Protein AF-0000000082501811 (afdb_homodimer)

Solvent-accessible surface area (backbone atoms only — not comparable to full-atom values): 76068 Å² total; per-residue (Å²): 115,73,69,64,49,51,54,53,51,49,49,53,43,35,62,58,34,29,59,54,26,43,52,26,18,51,34,28,35,54,54,26,49,28,40,43,50,21,51,50,48,14,63,74,69,68,37,65,58,38,67,35,78,68,45,35,77,39,36,39,52,52,48,35,48,55,48,38,42,44,68,53,54,47,60,80,51,50,58,76,30,68,41,36,41,50,32,40,44,43,48,42,42,30,50,35,32,50,54,54,49,30,55,34,24,58,38,71,50,54,73,67,55,46,54,36,38,51,51,27,47,49,52,51,53,51,50,41,45,53,38,42,51,51,47,52,65,60,36,52,80,68,47,70,71,68,72,63,52,66,57,42,51,52,35,44,49,47,42,54,50,45,50,52,40,48,54,57,53,60,66,28,44,66,53,52,50,52,53,43,51,53,52,49,53,53,49,50,50,50,52,50,53,52,55,68,67,48,86,70,64,72,75,76,38,50,59,53,45,47,49,51,49,48,51,47,43,40,45,29,29,56,46,48,20,43,38,53,48,42,41,58,29,48,53,44,30,38,39,22,51,51,45,50,52,49,49,50,51,49,52,50,51,51,51,51,47,55,70,70,40,90,61,80,71,58,49,59,32,56,28,44,77,21,48,56,50,31,36,52,27,30,51,51,25,36,56,45,37,44,52,42,30,53,34,25,32,51,51,23,38,52,59,51,52,57,46,43,59,92,61,48,73,69,66,66,70,55,77,52,62,64,77,42,42,64,55,51,49,57,42,50,40,70,71,92,66,92,62,88,49,65,68,60,44,47,50,53,49,48,50,46,34,50,53,41,50,53,52,47,51,50,51,51,50,52,51,52,53,17,44,50,50,48,50,52,48,38,55,50,49,51,48,48,51,49,48,49,48,50,49,46,48,55,51,42,60,71,65,48,75,76,84,71,76,72,59,83,67,70,67,66,79,60,48,58,61,48,61,58,46,58,72,41,54,50,69,61,82,87,56,57,73,73,47,67,65,58,53,49,52,52,54,50,48,51,51,48,40,22,49,53,14,48,72,60,50,58,64,52,33,53,59,42,51,68,47,46,65,82,53,57,50,56,63,60,50,62,44,86,82,57,76,71,94,53,96,64,76,54,83,82,55,69,58,41,52,49,45,43,53,51,52,53,55,51,28,39,24,86,55,60,66,66,58,46,50,47,52,51,53,15,46,55,58,42,46,58,54,49,54,51,49,51,56,68,69,42,77,84,51,77,57,48,52,58,51,48,26,30,41,38,48,38,46,34,34,75,70,70,40,19,58,95,88,38,55,27,60,62,56,18,66,69,75,52,54,53,68,56,46,40,49,49,52,23,49,52,18,46,48,51,40,49,53,45,61,72,63,56,78,55,72,63,62,68,41,50,70,58,49,54,47,67,41,52,52,21,50,53,38,23,52,39,34,50,30,51,49,56,52,48,69,71,43,84,80,69,47,54,56,53,48,44,53,52,49,51,29,35,47,17,22,51,50,50,54,57,55,64,45,47,64,57,49,39,51,46,34,54,67,72,51,56,67,77,48,24,43,59,31,31,51,48,29,37,30,50,46,21,39,38,49,66,55,52,52,57,47,54,72,62,55,81,79,87,77,61,68,83,52,42,79,42,68,67,40,43,47,53,53,54,56,69,69,102,117,72,69,64,49,52,54,54,50,49,51,54,45,35,63,59,34,29,60,53,24,43,51,26,18,50,35,28,34,52,53,25,49,28,41,42,49,21,49,50,48,13,62,74,68,69,36,65,58,37,67,38,77,67,46,36,76,40,36,39,50,51,46,35,48,56,48,39,42,44,66,51,52,47,61,80,53,50,57,77,29,67,43,37,42,49,34,39,42,43,48,42,43,30,52,36,33,50,55,55,49,28,55,34,24,58,37,71,50,53,72,68,55,46,55,37,38,50,52,28,48,48,52,51,53,52,50,40,45,55,38,43,51,52,46,52,64,59,37,50,78,68,46,68,73,70,73,61,52,65,58,41,51,53,35,45,50,46,42,53,52,45,50,51,40,50,52,58,52,60,66,27,46,65,53,52,50,52,52,44,50,52,51,51,53,53,49,50,50,49,52,51,52,53,54,69,67,47,85,71,65,72,76,78,39,49,60,54,45,46,50,51,48,47,50,48,43,40,45,30,28,55,46,48,21,43,36,52,47,41,41,59,29,48,54,44,31,39,40,22,50,52,45,49,52,48,48,50,51,49,54,49,51,51,50,51,46,55,70,70,42,89,62,79,73,59,48,57,31,56,29,44,76,22,46,56,50,31,37,51,25,30,51,52,27,36,56,47,37,45,52,42,31,53,34,26,31,51,50,22,37,53,58,51,52,57,47,44,58,91,61,50,72,69,64,66,70,56,77,53,61,65,77,43,42,65,56,51,49,57,42,50,40,70,72,91,65,91,62,88,48,64,69,59,44,48,51,52,48,48,50,46,33,50,54,40,50,51,51,47,51,52,51,52,50,52,51,52,53,18,42,50,50,47,50,52,48,39,54,50,50,51,50,49,50,48,49,47,47,49,49,46,46,56,50,42,59,71,63,50,76,76,85,70,78,68,59,82,65,70,67,67,79,61,48,60,62,48,62,58,47,58,73,40,53,52,67,60,82,87,56,57,73,74,46,67,64,58,52,48,52,52,54,51,48,51,52,49,40,23,49,54,16,47,72,60,50,57,63,52,33,52,59,42,51,69,48,47,64,83,52,59,51,55,64,60,50,61,44,87,79,57,76,70,94,52,95,64,75,52,81,82,54,70,59,40,53,50,46,44,54,50,52,53,55,50,26,40,24,88,56,61,65,66,58,46,51,48,51,51,51,14,48,56,59,43,45,58,55,48,53,51,48,52,56,68,70,43,76,83,50,79,57,50,54,58,52,47,26,30,41,38,46,38,47,35,35,75,71,69,40,19,58,94,86,36,54,28,59,62,58,18,66,68,77,54,54,54,68,55,48,39,47,49,51,24,51,51,16,46,48,52,40,48,53,44,61,73,62,55,78,54,71,63,59,66,40,49,70,58,49,54,47,67,42,52,52,19,49,53,37,22,50,39,35,50,30,51,50,56,52,49,69,70,44,85,80,70,46,53,56,54,48,43,52,50,50,49,28,34,47,19,23,51,49,50,54,57,55,64,45,46,64,56,48,39,52,46,35,55,67,73,50,56,67,77,49,26,43,60,31,32,51,48,28,38,30,48,47,21,38,37,48,66,56,53,52,56,48,55,72,61,54,80,78,89,76,59,67,83,52,44,78,42,68,68,41,42,48,54,51,53,57,68,68,101

Foldseek 3Di:
DVVVVVVVVVLVVLVCLLVLLLVLLVLLLVLLVLLLVQCVVCVVLVPQLRANPRLEQDPVNLVSLLSNLCLLLDLPWDQQDLLSLLLNLLNLLLLLLSLLNNLLNLLQDDLVRLVVSLVSSVVSLVSSLVSNVVNCVVCVVVNVPCQCVVSNVLSNVSSVLSSVLSVLSNLLNVVLQVVLVVVLQVVVVVVVVVVVPDPQPDFVSLLVVLLLLLLLLQLSLVLSRSSVVSLLALSSLLSLVSSLVSVVSSVVSVVVCVVPPVDSQDGRTSSRRSSVSSSVSSVSSSVSSNSSSVSSNVVNLVQVLLQPDPPDPVLLLDDACSSCVSLVCQLPDADPDDDPDPVVRVVVSVVSNVVSVVVSVVSSVSSNVSSVVSVVSNVVVVVVVVVVVVVVVVVCVVVVDDDPCPPDPPDPVVVVSLVVSQVSNDDDPSRDRGDSVVSVVSSVSLVVLLQVLLVVADPLLLVLLLLADLLVCLLLQFDPPDDALDPDDDADALLLSLLLLLLLLLLAAPDDPVLNVSSLSNVVVLSVVRLLLVVLLPPVCLCVQVSVLSVVQNCCCNPVVAGPNHHSNVNRPPPDHSLVSLVVLLVVLSVVLVVCVVVVPDPLVNDVSNDHSNNSSSSSSNRRSVSVSVVCVVPVDAHSVNVSSSSSNNSSSSSLLSCLCLSVSLVCLSNPDRSSCNNVSSSVSSSSSSRCVVVSSSSSVSPDDDPDSVQRSRSVSVNVVVVVVD/DVVVVVVVVVLVVLVCLLVLLLVLLVLLLVLLVLLLVQCVVCVVLVPQLRANDRLEQDPVNLVSLLSNLCLLLDLPWDQLDLLSLLLNLLNLLLLLLSLLNNLLNLLQDDLVRLVVSLVSLVVSLVSSLVSNVVNCVVCVVVNVPCQCVVSNVLSNVSSVLSSVLSVLSNLLNVVLQVVLVVVLQVVVVVVVVVVVPDPQPDFVSLLVVLLLLLLLLQLSLVLSRSSVVSLLALSSLVSLVSSLVSVVSSVVSVVVCVVPPVDSQDGRTSSRRSSVSSSVSSVSSSVSSNSSSVSSNVVNLVQVLLQDDPPPPVLLLDDACSSCVSLVCQLPDADPDDDPDPVVRVVVSVVSNVVSVVVSVVSSVSSNVSSVVSVVSNVVVVVVVVVVVVVVVVVCVVVVDDDPCVPDPVDPVVVVSLVVSQVSNDDDPSRGRGDSVVSVVSSVSLVVLLQVLLVVADPLLLVLLLLADLLVCLLLQFDPPDDALAPDDDADALLLSLLLLLLLLLLAAPDDPVLNVSLLSNVVVLSVVSLLLVVLLPPVCLCVQVSVLSVVQNCCCNPVVDGPNHHSNVNRPPPDHSLVSLVVLLVVLSVVLVVCVVVVPDPVVNPVSPDHSSNSSSSSNNRRSVSVSVVCVVPVDAHSNNVSSSSSNNSSSSSLLSCQCLSVSLVCLSPPDRSSCNNVSSSVSSSSSSRCVVVSSSSSVSPDDDPDSVQRSRSVSVNVVVVVVD

Radius of gyration: 36.87 Å; Cα contacts (8 Å, |Δi|>4): 1744; chains: 2; bounding box: 106×105×95 Å

Structure (mmCIF, N/CA/C/O backbone):
data_AF-0000000082501811-model_v1
#
loop_
_entity.id
_entity.type
_entity.pdbx_description
1 polymer 'Uncharacterized protein LOC111366985'
#
loop_
_atom_site.group_PDB
_atom_site.id
_atom_site.type_symbol
_atom_site.label_atom_id
_atom_site.label_alt_id
_atom_site.label_comp_id
_atom_site.label_asym_id
_atom_site.label_entity_id
_atom_site.label_seq_id
_atom_site.pdbx_PDB_ins_code
_atom_site.Cartn_x
_atom_site.Cartn_y
_atom_site.Cartn_z
_atom_site.occupancy
_atom_site.B_iso_or_equiv
_atom_site.auth_seq_id
_atom_site.auth_comp_id
_atom_site.auth_asym_id
_atom_site.auth_atom_id
_atom_site.pdbx_PDB_model_num
ATOM 1 N N . MET A 1 1 ? -59.469 -16.125 -3.475 1 28.67 1 MET A N 1
ATOM 2 C CA . MET A 1 1 ? -58.656 -16.062 -4.676 1 28.67 1 MET A CA 1
ATOM 3 C C . MET A 1 1 ? -57.375 -15.266 -4.414 1 28.67 1 MET A C 1
ATOM 5 O O . MET A 1 1 ? -56.375 -15.461 -5.094 1 28.67 1 MET A O 1
ATOM 9 N N . GLY A 1 2 ? -57.438 -14.227 -3.619 1 39.91 2 GLY A N 1
ATOM 10 C CA . GLY A 1 2 ? -56.344 -13.344 -3.238 1 39.91 2 GLY A CA 1
ATOM 11 C C . GLY A 1 2 ? -55.219 -14.062 -2.518 1 39.91 2 GLY A C 1
ATOM 12 O O . GLY A 1 2 ? -54.062 -13.766 -2.742 1 39.91 2 GLY A O 1
ATOM 13 N N . HIS A 1 3 ? -55.594 -14.844 -1.577 1 46.06 3 HIS A N 1
ATOM 14 C CA . HIS A 1 3 ? -54.688 -15.539 -0.695 1 46.06 3 HIS A CA 1
ATOM 15 C C . HIS A 1 3 ? -53.906 -16.609 -1.45 1 46.06 3 HIS A C 1
ATOM 17 O O . HIS A 1 3 ? -52.75 -16.906 -1.12 1 46.06 3 HIS A O 1
ATOM 23 N N . ASP A 1 4 ? -54.531 -17.391 -2.328 1 49.5 4 ASP A N 1
ATOM 24 C CA . ASP A 1 4 ? -53.906 -18.438 -3.123 1 49.5 4 ASP A CA 1
ATOM 25 C C . ASP A 1 4 ? -52.844 -17.859 -4.059 1 49.5 4 ASP A C 1
ATOM 27 O O . ASP A 1 4 ? -51.812 -18.5 -4.312 1 49.5 4 ASP A O 1
ATOM 31 N N . ASN A 1 5 ? -53 -16.641 -4.508 1 54.78 5 ASN A N 1
ATOM 32 C CA . ASN A 1 5 ? -52.094 -15.969 -5.422 1 54.78 5 ASN A CA 1
ATOM 33 C C . ASN A 1 5 ? -50.812 -15.555 -4.727 1 54.78 5 ASN A C 1
ATOM 35 O O . ASN A 1 5 ? -49.75 -15.555 -5.336 1 54.78 5 ASN A O 1
ATOM 39 N N . ASP A 1 6 ? -50.938 -15.32 -3.436 1 62.94 6 ASP A N 1
ATOM 40 C CA . ASP A 1 6 ? -49.75 -14.93 -2.684 1 62.94 6 ASP A CA 1
ATOM 41 C C . ASP A 1 6 ? -48.781 -16.094 -2.547 1 62.94 6 ASP A C 1
ATOM 43 O O . ASP A 1 6 ? -47.562 -15.922 -2.627 1 62.94 6 ASP A O 1
ATOM 47 N N . GLY A 1 7 ? -49.375 -17.312 -2.432 1 64 7 GLY A N 1
ATOM 48 C CA . GLY A 1 7 ? -48.531 -18.5 -2.332 1 64 7 GLY A CA 1
ATOM 49 C C . GLY A 1 7 ? -47.781 -18.797 -3.613 1 64 7 GLY A C 1
ATOM 50 O O . GLY A 1 7 ? -46.625 -19.219 -3.572 1 64 7 GLY A O 1
ATOM 51 N N . VAL A 1 8 ? -48.469 -18.562 -4.738 1 72.81 8 VAL A N 1
ATOM 52 C CA . VAL A 1 8 ? -47.844 -18.812 -6.035 1 72.81 8 VAL A CA 1
ATOM 53 C C . VAL A 1 8 ? -46.75 -17.797 -6.281 1 72.81 8 VAL A C 1
ATOM 55 O O . VAL A 1 8 ? -45.656 -18.156 -6.793 1 72.81 8 VAL A O 1
ATOM 58 N N . VAL A 1 9 ? -47 -16.594 -5.805 1 74.81 9 VAL A N 1
ATOM 59 C CA . VAL A 1 9 ? -46 -15.531 -5.969 1 74.81 9 VAL A CA 1
ATOM 60 C C . VAL A 1 9 ? -44.75 -15.852 -5.125 1 74.81 9 VAL A C 1
ATOM 62 O O . VAL A 1 9 ? -43.625 -15.695 -5.59 1 74.81 9 VAL A O 1
ATOM 65 N N . GLU A 1 10 ? -44.969 -16.359 -4.023 1 75.88 10 GLU A N 1
ATOM 66 C CA . GLU A 1 10 ? -43.875 -16.672 -3.129 1 75.88 10 GLU A CA 1
ATOM 67 C C . GLU A 1 10 ? -43.031 -17.828 -3.67 1 75.88 10 GLU A C 1
ATOM 69 O O . GLU A 1 10 ? -41.812 -17.812 -3.562 1 75.88 10 GLU A O 1
ATOM 74 N N . ARG A 1 11 ? -43.75 -18.719 -4.262 1 77.44 11 ARG A N 1
ATOM 75 C CA . ARG A 1 11 ? -43 -19.859 -4.824 1 77.44 11 ARG A CA 1
ATOM 76 C C . ARG A 1 11 ? -42.188 -19.438 -6.035 1 77.44 11 ARG A C 1
ATOM 78 O O . ARG A 1 11 ? -41.062 -19.922 -6.234 1 77.44 11 ARG A O 1
ATOM 85 N N . GLN A 1 12 ? -42.656 -18.625 -6.742 1 79.38 12 GLN A N 1
ATOM 86 C CA . GLN A 1 12 ? -41.938 -18.141 -7.914 1 79.38 12 GLN A CA 1
ATOM 87 C C . GLN A 1 12 ? -40.75 -17.266 -7.512 1 79.38 12 GLN A C 1
ATOM 89 O O . GLN A 1 12 ? -39.719 -17.297 -8.164 1 79.38 12 GLN A O 1
ATOM 94 N N . LEU A 1 13 ? -40.938 -16.547 -6.414 1 79.12 13 LEU A N 1
ATOM 95 C CA . LEU A 1 13 ? -39.875 -15.688 -5.93 1 79.12 13 LEU A CA 1
ATOM 96 C C . LEU A 1 13 ? -38.75 -16.516 -5.305 1 79.12 13 LEU A C 1
ATOM 98 O O . LEU A 1 13 ? -37.594 -16.109 -5.328 1 79.12 13 LEU A O 1
ATOM 102 N N . GLU A 1 14 ? -39.094 -17.734 -4.879 1 83.69 14 GLU A N 1
ATOM 103 C CA . GLU A 1 14 ? -38.125 -18.562 -4.191 1 83.69 14 GLU A CA 1
ATOM 104 C C . GLU A 1 14 ? -37.469 -19.562 -5.152 1 83.69 14 GLU A C 1
ATOM 106 O O . GLU A 1 14 ? -36.469 -20.188 -4.82 1 83.69 14 GLU A O 1
ATOM 111 N N . ALA A 1 15 ? -37.875 -19.641 -6.352 1 85.31 15 ALA A N 1
ATOM 112 C CA . ALA A 1 15 ? -37.438 -20.656 -7.305 1 85.31 15 ALA A CA 1
ATOM 113 C C . ALA A 1 15 ? -35.938 -20.5 -7.625 1 85.31 15 ALA A C 1
ATOM 115 O O . ALA A 1 15 ? -35.219 -21.484 -7.742 1 85.31 15 ALA A O 1
ATOM 116 N N . PRO A 1 16 ? -35.406 -19.297 -7.664 1 88.38 16 PRO A N 1
ATOM 117 C CA . PRO A 1 16 ? -34 -19.156 -8.023 1 88.38 16 PRO A CA 1
ATOM 118 C C . PRO A 1 16 ? -33.062 -19.281 -6.812 1 88.38 16 PRO A C 1
ATOM 120 O O . PRO A 1 16 ? -31.844 -19.281 -6.965 1 88.38 16 PRO A O 1
ATOM 123 N N . MET A 1 17 ? -33.562 -19.406 -5.707 1 90 17 MET A N 1
ATOM 124 C CA . MET A 1 17 ? -32.781 -19.328 -4.469 1 90 17 MET A CA 1
ATOM 125 C C . MET A 1 17 ? -31.781 -20.469 -4.375 1 90 17 MET A C 1
ATOM 127 O O . MET A 1 17 ? -30.672 -20.297 -3.893 1 90 17 MET A O 1
ATOM 131 N N . PRO A 1 18 ? -32.125 -21.656 -4.887 1 91.31 18 PRO A N 1
ATOM 132 C CA . PRO A 1 18 ? -31.109 -22.719 -4.852 1 91.31 18 PRO A CA 1
ATOM 133 C C . PRO A 1 18 ? -29.891 -22.391 -5.711 1 91.31 18 PRO A C 1
ATOM 135 O O . PRO A 1 18 ? -28.766 -22.797 -5.375 1 91.31 18 PRO A O 1
ATOM 138 N N . TRP A 1 19 ? -30.078 -21.656 -6.793 1 91.31 19 TRP A N 1
ATOM 139 C CA . TRP A 1 19 ? -28.938 -21.281 -7.625 1 91.31 19 TRP A CA 1
ATOM 140 C C . TRP A 1 19 ? -28.109 -20.203 -6.938 1 91.31 19 TRP A C 1
ATOM 142 O O . TRP A 1 19 ? -26.875 -20.141 -7.113 1 91.31 19 TRP A O 1
ATOM 152 N N . ILE A 1 20 ? -28.734 -19.344 -6.191 1 91.88 20 ILE A N 1
ATOM 153 C CA . ILE A 1 20 ? -28 -18.391 -5.379 1 91.88 20 ILE A CA 1
ATOM 154 C C . ILE A 1 20 ? -27.219 -19.109 -4.293 1 91.88 20 ILE A C 1
ATOM 156 O O . ILE A 1 20 ? -26.094 -18.719 -3.953 1 91.88 20 ILE A O 1
ATOM 160 N N . GLY A 1 21 ? -27.828 -20.188 -3.852 1 93.5 21 GLY A N 1
ATOM 161 C CA . GLY A 1 21 ? -27.094 -21.016 -2.9 1 93.5 21 GLY A CA 1
ATOM 162 C C . GLY A 1 21 ? -25.828 -21.625 -3.479 1 93.5 21 GLY A C 1
ATOM 163 O O . GLY A 1 21 ? -24.812 -21.734 -2.791 1 93.5 21 GLY A O 1
ATOM 164 N N . MET A 1 22 ? -25.922 -21.938 -4.742 1 95.44 22 MET A N 1
ATOM 165 C CA . MET A 1 22 ? -24.719 -22.484 -5.391 1 95.44 22 MET A CA 1
ATOM 166 C C . MET A 1 22 ? -23.656 -21.406 -5.539 1 95.44 22 MET A C 1
ATOM 168 O O . MET A 1 22 ? -22.453 -21.703 -5.461 1 95.44 22 MET A O 1
ATOM 172 N N . TYR A 1 23 ? -24.078 -20.25 -5.777 1 95.31 23 TYR A N 1
ATOM 173 C CA . TYR A 1 23 ? -23.156 -19.125 -5.812 1 95.31 23 TYR A CA 1
ATOM 174 C C . TYR A 1 23 ? -22.469 -18.938 -4.461 1 95.31 23 TYR A C 1
ATOM 176 O O . TYR A 1 23 ? -21.266 -18.703 -4.398 1 95.31 23 TYR A O 1
ATOM 184 N N . VAL A 1 24 ? -23.203 -19.078 -3.418 1 95.62 24 VAL A N 1
ATOM 185 C CA . VAL A 1 24 ? -22.672 -18.984 -2.062 1 95.62 24 VAL A CA 1
ATOM 186 C C . VAL A 1 24 ? -21.688 -20.125 -1.815 1 95.62 24 VAL A C 1
ATOM 188 O O . VAL A 1 24 ? -20.609 -19.922 -1.259 1 95.62 24 VAL A O 1
ATOM 191 N N . ALA A 1 25 ? -22.031 -21.312 -2.295 1 97.5 25 ALA A N 1
ATOM 192 C CA . ALA A 1 25 ? -21.156 -22.469 -2.143 1 97.5 25 ALA A CA 1
ATOM 193 C C . ALA A 1 25 ? -19.859 -22.281 -2.902 1 97.5 25 ALA A C 1
ATOM 195 O O . ALA A 1 25 ? -18.781 -22.641 -2.402 1 97.5 25 ALA A O 1
ATOM 196 N N . ALA A 1 26 ? -19.969 -21.719 -4.086 1 97.44 26 ALA A N 1
ATOM 197 C CA . ALA A 1 26 ? -18.781 -21.484 -4.895 1 97.44 26 ALA A CA 1
ATOM 198 C C . ALA A 1 26 ? -17.859 -20.469 -4.219 1 97.44 26 ALA A C 1
ATOM 200 O O . ALA A 1 26 ? -16.641 -20.656 -4.195 1 97.44 26 ALA A O 1
ATOM 201 N N . ALA A 1 27 ? -18.406 -19.406 -3.693 1 97.31 27 ALA A N 1
ATOM 202 C CA . ALA A 1 27 ? -17.609 -18.422 -2.979 1 97.31 27 ALA A CA 1
ATOM 203 C C . ALA A 1 27 ? -16.922 -19.031 -1.758 1 97.31 27 ALA A C 1
ATOM 205 O O . ALA A 1 27 ? -15.758 -18.766 -1.485 1 97.31 27 ALA A O 1
ATOM 206 N N . SER A 1 28 ? -17.641 -19.875 -1.062 1 97.94 28 SER A N 1
ATOM 207 C CA . SER A 1 28 ? -17.094 -20.562 0.1 1 97.94 28 SER A CA 1
ATOM 208 C C . SER A 1 28 ? -15.977 -21.531 -0.304 1 97.94 28 SER A C 1
ATOM 210 O O . SER A 1 28 ? -14.969 -21.656 0.399 1 97.94 28 SER A O 1
ATOM 212 N N . LEU A 1 29 ? -16.188 -22.141 -1.45 1 97.94 29 LEU A N 1
ATOM 213 C CA . LEU A 1 29 ? -15.18 -23.078 -1.935 1 97.94 29 LEU A CA 1
ATOM 214 C C . LEU A 1 29 ? -13.883 -22.359 -2.287 1 97.94 29 LEU A C 1
ATOM 216 O O . LEU A 1 29 ? -12.789 -22.859 -2.012 1 97.94 29 LEU A O 1
ATOM 220 N N . VAL A 1 30 ? -13.961 -21.188 -2.848 1 97.5 30 VAL A N 1
ATOM 221 C CA . VAL A 1 30 ? -12.781 -20.406 -3.199 1 97.5 30 VAL A CA 1
ATOM 222 C C . VAL A 1 30 ? -12.016 -20.016 -1.934 1 97.5 30 VAL A C 1
ATOM 224 O O . VAL A 1 30 ? -10.789 -20.094 -1.893 1 97.5 30 VAL A O 1
ATOM 227 N N . CYS A 1 31 ? -12.734 -19.656 -0.905 1 97 31 CYS A N 1
ATOM 228 C CA . CYS A 1 31 ? -12.094 -19.344 0.366 1 97 31 CYS A CA 1
ATOM 229 C C . CYS A 1 31 ? -11.422 -20.562 0.957 1 97 31 CYS A C 1
ATOM 231 O O . CYS A 1 31 ? -10.281 -20.5 1.421 1 97 31 CYS A O 1
ATOM 233 N N . SER A 1 32 ? -12.102 -21.719 0.863 1 97.5 32 SER A N 1
ATOM 234 C CA . SER A 1 32 ? -11.555 -22.953 1.396 1 97.5 32 SER A CA 1
ATOM 235 C C . SER A 1 32 ? -10.328 -23.406 0.613 1 97.5 32 SER A C 1
ATOM 237 O O . SER A 1 32 ? -9.359 -23.891 1.195 1 97.5 32 SER A O 1
ATOM 239 N N . LEU A 1 33 ? -10.398 -23.172 -0.648 1 96.81 33 LEU A N 1
ATOM 240 C CA . LEU A 1 33 ? -9.242 -23.516 -1.471 1 96.81 33 LEU A CA 1
ATOM 241 C C . LEU A 1 33 ? -8.055 -22.609 -1.146 1 96.81 33 LEU A C 1
ATOM 243 O O . LEU A 1 33 ? -6.91 -23.062 -1.153 1 96.81 33 LEU A O 1
ATOM 247 N N . ALA A 1 34 ? -8.305 -21.391 -0.887 1 96.25 34 ALA A N 1
ATOM 248 C CA . ALA A 1 34 ? -7.23 -20.484 -0.493 1 96.25 34 ALA A CA 1
ATOM 249 C C . ALA A 1 34 ? -6.617 -20.891 0.839 1 96.25 34 ALA A C 1
ATOM 251 O O . ALA A 1 34 ? -5.398 -20.828 1.015 1 96.25 34 ALA A O 1
ATOM 252 N N . MET A 1 35 ? -7.418 -21.359 1.761 1 95.44 35 MET A N 1
ATOM 253 C CA . MET A 1 35 ? -6.914 -21.859 3.037 1 95.44 35 MET A CA 1
ATOM 254 C C . MET A 1 35 ? -6.098 -23.125 2.84 1 95.44 35 MET A C 1
ATOM 256 O O . MET A 1 35 ? -5.074 -23.328 3.498 1 95.44 35 MET A O 1
ATOM 260 N N . ALA A 1 36 ? -6.594 -23.938 1.908 1 95.69 36 ALA A N 1
ATOM 261 C CA . ALA A 1 36 ? -5.863 -25.172 1.598 1 95.69 36 ALA A CA 1
ATOM 262 C C . ALA A 1 36 ? -4.496 -24.859 0.998 1 95.69 36 ALA A C 1
ATOM 264 O O . ALA A 1 36 ? -3.508 -25.516 1.316 1 95.69 36 ALA A O 1
ATOM 265 N N . ALA A 1 37 ? -4.473 -23.859 0.208 1 95.44 37 ALA A N 1
ATOM 266 C CA . ALA A 1 37 ? -3.209 -23.453 -0.402 1 95.44 37 ALA A CA 1
ATOM 267 C C . ALA A 1 37 ? -2.217 -22.984 0.657 1 95.44 37 ALA A C 1
ATOM 269 O O . ALA A 1 37 ? -1.021 -23.266 0.565 1 95.44 37 ALA A O 1
ATOM 270 N N . ASP A 1 38 ? -2.658 -22.344 1.636 1 93.69 38 ASP A N 1
ATOM 271 C CA . ASP A 1 38 ? -1.787 -21.906 2.719 1 93.69 38 ASP A CA 1
ATOM 272 C C . ASP A 1 38 ? -1.264 -23.094 3.525 1 93.69 38 ASP A C 1
ATOM 274 O O . ASP A 1 38 ? -0.087 -23.125 3.893 1 93.69 38 ASP A O 1
ATOM 278 N N . VAL A 1 39 ? -2.123 -24.031 3.752 1 93.31 39 VAL A N 1
ATOM 279 C CA . VAL A 1 39 ? -1.725 -25.219 4.492 1 93.31 39 VAL A CA 1
ATOM 280 C C . VAL A 1 39 ? -0.692 -26 3.689 1 93.31 39 VAL A C 1
ATOM 282 O O . VAL A 1 39 ? 0.339 -26.422 4.227 1 93.31 39 VAL A O 1
ATOM 285 N N . PHE A 1 40 ? -0.947 -26.094 2.455 1 92.56 40 PHE A N 1
ATOM 286 C CA . PHE A 1 40 ? -0.016 -26.812 1.594 1 92.56 40 PHE A CA 1
ATOM 287 C C . PHE A 1 40 ? 1.324 -26.094 1.521 1 92.56 40 PHE A C 1
ATOM 289 O O . PHE A 1 40 ? 2.381 -26.734 1.579 1 92.56 40 PHE A O 1
ATOM 296 N N . HIS A 1 41 ? 1.221 -24.875 1.426 1 89.81 41 HIS A N 1
ATOM 297 C CA . HIS A 1 41 ? 2.443 -24.078 1.397 1 89.81 41 HIS A CA 1
ATOM 298 C C . HIS A 1 41 ? 3.203 -24.188 2.715 1 89.81 41 HIS A C 1
ATOM 300 O O . HIS A 1 41 ? 4.438 -24.25 2.723 1 89.81 41 HIS A O 1
ATOM 306 N N . GLY A 1 42 ? 2.486 -24.203 3.775 1 87.06 42 GLY A N 1
ATOM 307 C CA . GLY A 1 42 ? 3.119 -24.375 5.074 1 87.06 42 GLY A CA 1
ATOM 308 C C . GLY A 1 42 ? 3.846 -25.688 5.23 1 87.06 42 GLY A C 1
ATOM 309 O O . GLY A 1 42 ? 4.984 -25.734 5.703 1 87.06 42 GLY A O 1
ATOM 310 N N . PHE A 1 43 ? 3.256 -26.719 4.695 1 89.12 43 PHE A N 1
ATOM 311 C CA . PHE A 1 43 ? 3.871 -28.031 4.789 1 89.12 43 PHE A CA 1
ATOM 312 C C . PHE A 1 43 ? 5.047 -28.156 3.826 1 89.12 43 PHE A C 1
ATOM 314 O O . PHE A 1 43 ? 6.078 -28.75 4.164 1 89.12 43 PHE A O 1
ATOM 321 N N . ARG A 1 44 ? 4.945 -27.516 2.705 1 84 44 ARG A N 1
ATOM 322 C CA . ARG A 1 44 ? 6.008 -27.578 1.708 1 84 44 ARG A CA 1
ATOM 323 C C . ARG A 1 44 ? 7.234 -26.797 2.166 1 84 44 ARG A C 1
ATOM 325 O O . ARG A 1 44 ? 8.367 -27.219 1.951 1 84 44 ARG A O 1
ATOM 332 N N . THR A 1 45 ? 7.012 -25.703 2.834 1 79.62 45 THR A N 1
ATOM 333 C CA . THR A 1 45 ? 8.117 -24.859 3.279 1 79.62 45 THR A CA 1
ATOM 334 C C . THR A 1 45 ? 8.5 -25.203 4.719 1 79.62 45 THR A C 1
ATOM 336 O O . THR A 1 45 ? 9.422 -24.594 5.273 1 79.62 45 THR A O 1
ATOM 339 N N . LYS A 1 46 ? 7.828 -26.141 5.359 1 80 46 LYS A N 1
ATOM 340 C CA . LYS A 1 46 ? 8.07 -26.594 6.727 1 80 46 LYS A CA 1
ATOM 341 C C . LYS A 1 46 ? 7.902 -25.453 7.723 1 80 46 LYS A C 1
ATOM 343 O O . LYS A 1 46 ? 8.711 -25.297 8.648 1 80 46 LYS A O 1
ATOM 348 N N . LYS A 1 47 ? 7.105 -24.594 7.398 1 84.44 47 LYS A N 1
ATOM 349 C CA . LYS A 1 47 ? 6.68 -23.578 8.344 1 84.44 47 LYS A CA 1
ATOM 350 C C . LYS A 1 47 ? 5.336 -23.938 8.977 1 84.44 47 LYS A C 1
ATOM 352 O O . LYS A 1 47 ? 4.281 -23.562 8.461 1 84.44 47 LYS A O 1
ATOM 357 N N . LEU A 1 48 ? 5.363 -24.5 10.055 1 83 48 LEU A N 1
ATOM 358 C CA . LEU A 1 48 ? 4.191 -25.125 10.648 1 83 48 LEU A CA 1
ATOM 359 C C . LEU A 1 48 ? 3.279 -24.062 11.281 1 83 48 LEU A C 1
ATOM 361 O O . LEU A 1 48 ? 2.195 -24.391 11.773 1 83 48 LEU A O 1
ATOM 365 N N . TRP A 1 49 ? 3.672 -22.859 11.234 1 84.75 49 TRP A N 1
ATOM 366 C CA . TRP A 1 49 ? 2.773 -21.828 11.734 1 84.75 49 TRP A CA 1
ATOM 367 C C . TRP A 1 49 ? 1.957 -21.219 10.602 1 84.75 49 TRP A C 1
ATOM 369 O O . TRP A 1 49 ? 1.062 -20.406 10.844 1 84.75 49 TRP A O 1
ATOM 379 N N . PHE A 1 50 ? 2.041 -21.609 9.406 1 85.56 50 PHE A N 1
ATOM 380 C CA . PHE A 1 50 ? 1.226 -21.375 8.219 1 85.56 50 PHE A CA 1
ATOM 381 C C . PHE A 1 50 ? 1.016 -19.875 8 1 85.56 50 PHE A C 1
ATOM 383 O O . PHE A 1 50 ? -0.024 -19.328 8.375 1 85.56 50 PHE A O 1
ATOM 390 N N . PRO A 1 51 ? 1.984 -19.219 7.391 1 86.56 51 PRO A N 1
ATOM 391 C CA . PRO A 1 51 ? 1.799 -17.812 7.035 1 86.56 51 PRO A CA 1
ATOM 392 C C . PRO A 1 51 ? 0.658 -17.609 6.039 1 86.56 51 PRO A C 1
ATOM 394 O O . PRO A 1 51 ? 0.413 -18.469 5.188 1 86.56 51 PRO A O 1
ATOM 397 N N . SER A 1 52 ? -0.156 -16.641 6.258 1 88.88 52 SER A N 1
ATOM 398 C CA . SER A 1 52 ? -1.249 -16.312 5.348 1 88.88 52 SER A CA 1
ATOM 399 C C . SER A 1 52 ? -0.73 -15.648 4.078 1 88.88 52 SER A C 1
ATOM 401 O O . SER A 1 52 ? -0.671 -14.422 3.99 1 88.88 52 SER A O 1
ATOM 403 N N . LYS A 1 53 ? -0.415 -16.406 3.066 1 87.5 53 LYS A N 1
ATOM 404 C CA . LYS A 1 53 ? 0.112 -15.883 1.81 1 87.5 53 LYS A CA 1
ATOM 405 C C . LYS A 1 53 ? -1 -15.703 0.781 1 87.5 53 LYS A C 1
ATOM 407 O O . LYS A 1 53 ? -1.034 -14.695 0.066 1 87.5 53 LYS A O 1
ATOM 412 N N . TYR A 1 54 ? -1.964 -16.641 0.793 1 90.56 54 TYR A N 1
ATOM 413 C CA . TYR A 1 54 ? -2.988 -16.625 -0.246 1 90.56 54 TYR A CA 1
ATOM 414 C C . TYR A 1 54 ? -4.324 -16.141 0.305 1 90.56 54 TYR A C 1
ATOM 416 O O . TYR A 1 54 ? -5.023 -15.367 -0.346 1 90.56 54 TYR A O 1
ATOM 424 N N . PHE A 1 55 ? -4.652 -16.578 1.452 1 93.62 55 PHE A N 1
ATOM 425 C CA . PHE A 1 55 ? -5.891 -16.141 2.08 1 93.62 55 PHE A CA 1
ATOM 426 C C . PHE A 1 55 ? -5.613 -15.023 3.088 1 93.62 55 PHE A C 1
ATOM 428 O O . PHE A 1 55 ? -5.523 -15.281 4.289 1 93.62 55 PHE A O 1
ATOM 435 N N . ALA A 1 56 ? -5.531 -13.836 2.625 1 94.25 56 ALA A N 1
ATOM 436 C CA . ALA A 1 56 ? -5.246 -12.648 3.438 1 94.25 56 ALA A CA 1
ATOM 437 C C . ALA A 1 56 ? -6.438 -11.703 3.459 1 94.25 56 ALA A C 1
ATOM 439 O O . ALA A 1 56 ? -7.309 -11.766 2.588 1 94.25 56 ALA A O 1
ATOM 440 N N . ILE A 1 57 ? -6.473 -10.93 4.461 1 94.88 57 ILE A N 1
ATOM 441 C CA . ILE A 1 57 ? -7.566 -9.977 4.586 1 94.88 57 ILE A CA 1
ATOM 442 C C . ILE A 1 57 ? -7.391 -8.859 3.557 1 94.88 57 ILE A C 1
ATOM 444 O O . ILE A 1 57 ? -6.426 -8.094 3.619 1 94.88 57 ILE A O 1
ATOM 448 N N . ASN A 1 58 ? -8.164 -8.773 2.602 1 94.06 58 ASN A N 1
ATOM 449 C CA . ASN A 1 58 ? -8.195 -7.738 1.576 1 94.06 58 ASN A CA 1
ATOM 450 C C . ASN A 1 58 ? -9.602 -7.543 1.022 1 94.06 58 ASN A C 1
ATOM 452 O O . ASN A 1 58 ? -10.547 -8.195 1.472 1 94.06 58 ASN A O 1
ATOM 456 N N . ALA A 1 59 ? -9.766 -6.648 0.085 1 94.94 59 ALA A N 1
ATOM 457 C CA . ALA A 1 59 ? -11.086 -6.328 -0.451 1 94.94 59 ALA A CA 1
ATOM 458 C C . ALA A 1 59 ? -11.711 -7.539 -1.143 1 94.94 59 ALA A C 1
ATOM 460 O O . ALA A 1 59 ? -12.914 -7.777 -1.026 1 94.94 59 ALA A O 1
ATOM 461 N N . THR A 1 60 ? -10.891 -8.375 -1.804 1 95.06 60 THR A N 1
ATOM 462 C CA . THR A 1 60 ? -11.383 -9.539 -2.529 1 95.06 60 THR A CA 1
ATOM 463 C C . THR A 1 60 ? -11.844 -10.625 -1.56 1 95.06 60 THR A C 1
ATOM 465 O O . THR A 1 60 ? -12.953 -11.156 -1.694 1 95.06 60 THR A O 1
ATOM 468 N N . SER A 1 61 ? -11.016 -10.914 -0.586 1 96.38 61 SER A N 1
ATOM 469 C CA . SER A 1 61 ? -11.383 -11.938 0.383 1 96.38 61 SER A CA 1
ATOM 470 C C . SER A 1 61 ? -12.609 -11.523 1.193 1 96.38 61 SER A C 1
ATOM 472 O O . SER A 1 61 ? -13.469 -12.344 1.5 1 96.38 61 SER A O 1
ATOM 474 N N . LEU A 1 62 ? -12.695 -10.258 1.524 1 96.94 62 LEU A N 1
ATOM 475 C CA . LEU A 1 62 ? -13.836 -9.773 2.299 1 96.94 62 LEU A CA 1
ATOM 476 C C . LEU A 1 62 ? -15.109 -9.805 1.466 1 96.94 62 LEU A C 1
ATOM 478 O O . LEU A 1 62 ? -16.188 -10.094 1.988 1 96.94 62 LEU A O 1
ATOM 482 N N . SER A 1 63 ? -14.977 -9.539 0.189 1 95.88 63 SER A N 1
ATOM 483 C CA . SER A 1 63 ? -16.141 -9.641 -0.691 1 95.88 63 SER A CA 1
ATOM 484 C C . SER A 1 63 ? -16.594 -11.086 -0.844 1 95.88 63 SER A C 1
ATOM 486 O O . SER A 1 63 ? -17.797 -11.367 -0.856 1 95.88 63 SER A O 1
ATOM 488 N N . LEU A 1 64 ? -15.648 -11.992 -0.946 1 96.75 64 LEU A N 1
ATOM 489 C CA . LEU A 1 64 ? -15.977 -13.414 -1.027 1 96.75 64 LEU A CA 1
ATOM 490 C C . LEU A 1 64 ? -16.672 -13.883 0.249 1 96.75 64 LEU A C 1
ATOM 492 O O . LEU A 1 64 ? -17.656 -14.617 0.191 1 96.75 64 LEU A O 1
ATOM 496 N N . LEU A 1 65 ? -16.188 -13.406 1.345 1 97.19 65 LEU A N 1
ATOM 497 C CA . LEU A 1 65 ? -16.781 -13.789 2.621 1 97.19 65 LEU A CA 1
ATOM 498 C C . LEU A 1 65 ? -18.172 -13.203 2.771 1 97.19 65 LEU A C 1
ATOM 500 O O . LEU A 1 65 ? -19.062 -13.844 3.344 1 97.19 65 LEU A O 1
ATOM 504 N N . ALA A 1 66 ? -18.312 -11.992 2.275 1 95.94 66 ALA A N 1
ATOM 505 C CA . ALA A 1 66 ? -19.641 -11.391 2.332 1 95.94 66 ALA A CA 1
ATOM 506 C C . ALA A 1 66 ? -20.656 -12.211 1.545 1 95.94 66 ALA A C 1
ATOM 508 O O . ALA A 1 66 ? -21.797 -12.398 1.985 1 95.94 66 ALA A O 1
ATOM 509 N N . VAL A 1 67 ? -20.234 -12.766 0.44 1 94.81 67 VAL A N 1
ATOM 510 C CA . VAL A 1 67 ? -21.094 -13.625 -0.355 1 94.81 67 VAL A CA 1
ATOM 511 C C . VAL A 1 67 ? -21.312 -14.945 0.375 1 94.81 67 VAL A C 1
ATOM 513 O O . VAL A 1 67 ? -22.438 -15.461 0.421 1 94.81 67 VAL A O 1
ATOM 516 N N . ALA A 1 68 ? -20.312 -15.422 0.982 1 96.75 68 ALA A N 1
ATOM 517 C CA . ALA A 1 68 ? -20.375 -16.703 1.677 1 96.75 68 ALA A CA 1
ATOM 518 C C . ALA A 1 68 ? -21.312 -16.625 2.885 1 96.75 68 ALA A C 1
ATOM 520 O O . ALA A 1 68 ? -21.844 -17.641 3.332 1 96.75 68 ALA A O 1
ATOM 521 N N . MET A 1 69 ? -21.562 -15.43 3.416 1 96.19 69 MET A N 1
ATOM 522 C CA . MET A 1 69 ? -22.359 -15.266 4.629 1 96.19 69 MET A CA 1
ATOM 523 C C . MET A 1 69 ? -23.797 -14.906 4.293 1 96.19 69 MET A C 1
ATOM 525 O O . MET A 1 69 ? -24.562 -14.492 5.168 1 96.19 69 MET A O 1
ATOM 529 N N . LYS A 1 70 ? -24.156 -15.172 3.141 1 91.62 70 LYS A N 1
ATOM 530 C CA . LYS A 1 70 ? -25.516 -14.82 2.729 1 91.62 70 LYS A CA 1
ATOM 531 C C . LYS A 1 70 ? -26.547 -15.625 3.502 1 91.62 70 LYS A C 1
ATOM 533 O O . LYS A 1 70 ? -27.625 -15.109 3.822 1 91.62 70 LYS A O 1
ATOM 538 N N . LEU A 1 71 ? -26.234 -16.812 3.879 1 89.31 71 LEU A N 1
ATOM 539 C CA . LEU A 1 71 ? -27.188 -17.688 4.562 1 89.31 71 LEU A CA 1
ATOM 540 C C . LEU A 1 71 ? -27.531 -17.141 5.941 1 89.31 71 LEU A C 1
ATOM 542 O O . LEU A 1 71 ? -28.703 -16.922 6.254 1 89.31 71 LEU A O 1
ATOM 546 N N . PRO A 1 72 ? -26.531 -16.812 6.719 1 89.81 72 PRO A N 1
ATOM 547 C CA . PRO A 1 72 ? -26.859 -16.281 8.039 1 89.81 72 PRO A CA 1
ATOM 548 C C . PRO A 1 72 ? -27.422 -14.867 7.984 1 89.81 72 PRO A C 1
ATOM 550 O O . PRO A 1 72 ? -28.094 -14.422 8.922 1 89.81 72 PRO A O 1
ATOM 553 N N . VAL A 1 73 ? -27.188 -14.156 6.918 1 88.44 73 VAL A N 1
ATOM 554 C CA . VAL A 1 73 ? -27.625 -12.766 6.824 1 88.44 73 VAL A CA 1
ATOM 555 C C . VAL A 1 73 ? -29.031 -12.711 6.23 1 88.44 73 VAL A C 1
ATOM 557 O O . VAL A 1 73 ? -29.719 -11.688 6.348 1 88.44 73 VAL A O 1
ATOM 560 N N . ASP A 1 74 ? -29.516 -13.797 5.723 1 85.94 74 ASP A N 1
ATOM 561 C CA . ASP A 1 74 ? -30.859 -13.836 5.137 1 85.94 74 ASP A CA 1
ATOM 562 C C . ASP A 1 74 ? -31.922 -14.047 6.207 1 85.94 74 ASP A C 1
ATOM 564 O O . ASP A 1 74 ? -32.062 -15.156 6.727 1 85.94 74 ASP A O 1
ATOM 568 N N . LEU A 1 75 ? -32.719 -13.102 6.484 1 82.81 75 LEU A N 1
ATOM 569 C CA . LEU A 1 75 ? -33.719 -13.133 7.555 1 82.81 75 LEU A CA 1
ATOM 570 C C . LEU A 1 75 ? -35.062 -13.625 7.035 1 82.81 75 LEU A C 1
ATOM 572 O O . LEU A 1 75 ? -35.938 -14 7.82 1 82.81 75 LEU A O 1
ATOM 576 N N . SER A 1 76 ? -35.25 -13.727 5.684 1 77 76 SER A N 1
ATOM 577 C CA . SER A 1 76 ? -36.562 -13.969 5.121 1 77 76 SER A CA 1
ATOM 578 C C . SER A 1 76 ? -36.812 -15.453 4.879 1 77 76 SER A C 1
ATOM 580 O O . SER A 1 76 ? -37.906 -15.852 4.469 1 77 76 SER A O 1
ATOM 582 N N . THR A 1 77 ? -35.812 -16.25 5.109 1 77.06 77 THR A N 1
ATOM 583 C CA . THR A 1 77 ? -36 -17.672 4.828 1 77.06 77 THR A CA 1
ATOM 584 C C . THR A 1 77 ? -36.219 -18.453 6.121 1 77.06 77 THR A C 1
ATOM 586 O O . THR A 1 77 ? -35.688 -18.078 7.172 1 77.06 77 THR A O 1
ATOM 589 N N . ARG A 1 78 ? -37.125 -19.531 5.965 1 77.62 78 ARG A N 1
ATOM 590 C CA . ARG A 1 78 ? -37.406 -20.422 7.082 1 77.62 78 ARG A CA 1
ATOM 591 C C . ARG A 1 78 ? -36.25 -21.391 7.332 1 77.62 78 ARG A C 1
ATOM 593 O O . ARG A 1 78 ? -35.875 -22.125 6.438 1 77.62 78 ARG A O 1
ATOM 600 N N . MET A 1 79 ? -35.469 -21.141 8.383 1 79.19 79 MET A N 1
ATOM 601 C CA . MET A 1 79 ? -34.344 -22.047 8.672 1 79.19 79 MET A CA 1
ATOM 602 C C . MET A 1 79 ? -34.625 -22.812 9.969 1 79.19 79 MET A C 1
ATOM 604 O O . MET A 1 79 ? -33.812 -22.734 10.898 1 79.19 79 MET A O 1
ATOM 608 N N . TRP A 1 80 ? -35.688 -23.609 9.945 1 76.25 80 TRP A N 1
ATOM 609 C CA . TRP A 1 80 ? -36.031 -24.266 11.203 1 76.25 80 TRP A CA 1
ATOM 610 C C . TRP A 1 80 ? -35.656 -25.75 11.156 1 76.25 80 TRP A C 1
ATOM 612 O O . TRP A 1 80 ? -35.562 -26.406 12.195 1 76.25 80 TRP A O 1
ATOM 622 N N . ALA A 1 81 ? -35.438 -26.266 9.898 1 80.94 81 ALA A N 1
ATOM 623 C CA . ALA A 1 81 ? -35.062 -27.672 9.797 1 80.94 81 ALA A CA 1
ATOM 624 C C . ALA A 1 81 ? -33.656 -27.891 10.328 1 80.94 81 ALA A C 1
ATOM 626 O O . ALA A 1 81 ? -32.844 -26.969 10.352 1 80.94 81 ALA A O 1
ATOM 627 N N . GLY A 1 82 ? -33.375 -29 10.867 1 79.62 82 GLY A N 1
ATOM 628 C CA . GLY A 1 82 ? -32.062 -29.344 11.43 1 79.62 82 GLY A CA 1
ATOM 629 C C . GLY A 1 82 ? -30.922 -29.094 10.477 1 79.62 82 GLY A C 1
ATOM 630 O O . GLY A 1 82 ? -29.875 -28.578 10.875 1 79.62 82 GLY A O 1
ATOM 631 N N . ALA A 1 83 ? -31.156 -29.516 9.266 1 82.88 83 ALA A N 1
ATOM 632 C CA . ALA A 1 83 ? -30.109 -29.344 8.266 1 82.88 83 ALA A CA 1
ATOM 633 C C . ALA A 1 83 ? -29.828 -27.859 8.016 1 82.88 83 ALA A C 1
ATOM 635 O O . ALA A 1 83 ? -28.672 -27.469 7.777 1 82.88 83 ALA A O 1
ATOM 636 N N . ASP A 1 84 ? -30.828 -27.062 8.07 1 85.94 84 ASP A N 1
ATOM 637 C CA . ASP A 1 84 ? -30.656 -25.625 7.879 1 85.94 84 ASP A CA 1
ATOM 638 C C . ASP A 1 84 ? -29.906 -24.984 9.047 1 85.94 84 ASP A C 1
ATOM 640 O O . ASP A 1 84 ? -29.047 -24.125 8.844 1 85.94 84 ASP A O 1
ATOM 644 N N . ARG A 1 85 ? -30.219 -25.422 10.133 1 86.62 85 ARG A N 1
ATOM 645 C CA . ARG A 1 85 ? -29.562 -24.875 11.328 1 86.62 85 ARG A CA 1
ATOM 646 C C . ARG A 1 85 ? -28.094 -25.266 11.383 1 86.62 85 ARG A C 1
ATOM 648 O O . ARG A 1 85 ? -27.25 -24.469 11.781 1 86.62 85 ARG A O 1
ATOM 655 N N . LEU A 1 86 ? -27.875 -26.484 11.023 1 90.56 86 LEU A N 1
ATOM 656 C CA . LEU A 1 86 ? -26.5 -26.922 10.969 1 90.56 86 LEU A CA 1
ATOM 657 C C . LEU A 1 86 ? -25.703 -26.094 9.961 1 90.56 86 LEU A C 1
ATOM 659 O O . LEU A 1 86 ? -24.562 -25.703 10.234 1 90.56 86 LEU A O 1
ATOM 663 N N . ALA A 1 87 ? -26.328 -25.859 8.82 1 92.06 87 ALA A N 1
ATOM 664 C CA . ALA A 1 87 ? -25.656 -25.062 7.797 1 92.06 87 ALA A CA 1
ATOM 665 C C . ALA A 1 87 ? -25.391 -23.641 8.297 1 92.06 87 ALA A C 1
ATOM 667 O O . ALA A 1 87 ? -24.344 -23.062 8.016 1 92.06 87 ALA A O 1
ATOM 668 N N . LYS A 1 88 ? -26.266 -23.125 9 1 91.94 88 LYS A N 1
ATOM 669 C CA . LYS A 1 88 ? -26.125 -21.781 9.555 1 91.94 88 LYS A CA 1
ATOM 670 C C . LYS A 1 88 ? -25 -21.734 10.586 1 91.94 88 LYS A C 1
ATOM 672 O O . LYS A 1 88 ? -24.156 -20.828 10.562 1 91.94 88 LYS A O 1
ATOM 677 N N . VAL A 1 89 ? -25.016 -22.641 11.484 1 93.44 89 VAL A N 1
ATOM 678 C CA . VAL A 1 89 ? -23.969 -22.703 12.5 1 93.44 89 VAL A CA 1
ATOM 679 C C . VAL A 1 89 ? -22.609 -22.906 11.828 1 93.44 89 VAL A C 1
ATOM 681 O O . VAL A 1 89 ? -21.609 -22.297 12.219 1 93.44 89 VAL A O 1
ATOM 684 N N . THR A 1 90 ? -22.594 -23.75 10.797 1 95.81 90 THR A N 1
ATOM 685 C CA . THR A 1 90 ? -21.359 -23.984 10.062 1 95.81 90 THR A CA 1
ATOM 686 C C . THR A 1 90 ? -20.875 -22.703 9.398 1 95.81 90 THR A C 1
ATOM 688 O O . THR A 1 90 ? -19.672 -22.422 9.375 1 95.81 90 THR A O 1
ATOM 691 N N . SER A 1 91 ? -21.781 -21.906 8.898 1 96.88 91 SER A N 1
ATOM 692 C CA . SER A 1 91 ? -21.391 -20.656 8.281 1 96.88 91 SER A CA 1
ATOM 693 C C . SER A 1 91 ? -20.781 -19.703 9.305 1 96.88 91 SER A C 1
ATOM 695 O O . SER A 1 91 ? -19.797 -19.016 9.016 1 96.88 91 SER A O 1
ATOM 697 N N . LEU A 1 92 ? -21.344 -19.672 10.469 1 97.44 92 LEU A N 1
ATOM 698 C CA . LEU A 1 92 ? -20.812 -18.812 11.516 1 97.44 92 LEU A CA 1
ATOM 699 C C . LEU A 1 92 ? -19.422 -19.281 11.953 1 97.44 92 LEU A C 1
ATOM 701 O O . LEU A 1 92 ? -18.516 -18.453 12.117 1 97.44 92 LEU A O 1
ATOM 705 N N . ILE A 1 93 ? -19.328 -20.562 12.062 1 97.94 93 ILE A N 1
ATOM 706 C CA . ILE A 1 93 ? -18.031 -21.125 12.453 1 97.94 93 ILE A CA 1
ATOM 707 C C . ILE A 1 93 ? -17.016 -20.906 11.344 1 97.94 93 ILE A C 1
ATOM 709 O O . ILE A 1 93 ? -15.836 -20.656 11.617 1 97.94 93 ILE A O 1
ATOM 713 N N . PHE A 1 94 ? -17.438 -21 10.102 1 97.81 94 PHE A N 1
ATOM 714 C CA . PHE A 1 94 ? -16.594 -20.734 8.945 1 97.81 94 PHE A CA 1
ATOM 715 C C . PHE A 1 94 ? -16.047 -19.312 8.992 1 97.81 94 PHE A C 1
ATOM 717 O O . PHE A 1 94 ? -14.852 -19.094 8.742 1 97.81 94 PHE A O 1
ATOM 724 N N . LEU A 1 95 ? -16.906 -18.344 9.352 1 98.31 95 LEU A N 1
ATOM 725 C CA . LEU A 1 95 ? -16.469 -16.953 9.469 1 98.31 95 LEU A CA 1
ATOM 726 C C . LEU A 1 95 ? -15.445 -16.797 10.602 1 98.31 95 LEU A C 1
ATOM 728 O O . LEU A 1 95 ? -14.438 -16.125 10.438 1 98.31 95 LEU A O 1
ATOM 732 N N . SER A 1 96 ? -15.727 -17.438 11.703 1 97.81 96 SER A N 1
ATOM 733 C CA . SER A 1 96 ? -14.797 -17.391 12.82 1 97.81 96 SER A CA 1
ATOM 734 C C . SER A 1 96 ? -13.445 -17.984 12.438 1 97.81 96 SER A C 1
ATOM 736 O O . SER A 1 96 ? -12.398 -17.406 12.75 1 97.81 96 SER A O 1
ATOM 738 N N . THR A 1 97 ? -13.492 -19.062 11.711 1 97.19 97 THR A N 1
ATOM 739 C CA . THR A 1 97 ? -12.266 -19.719 11.273 1 97.19 97 THR A CA 1
ATOM 740 C C . THR A 1 97 ? -11.492 -18.812 10.305 1 97.19 97 THR A C 1
ATOM 742 O O . THR A 1 97 ? -10.266 -18.703 10.406 1 97.19 97 THR A O 1
ATOM 745 N N . ALA A 1 98 ? -12.219 -18.203 9.43 1 97.12 98 ALA A N 1
ATOM 746 C CA . ALA A 1 98 ? -11.586 -17.297 8.484 1 97.12 98 ALA A CA 1
ATOM 747 C C . ALA A 1 98 ? -10.938 -16.109 9.203 1 97.12 98 ALA A C 1
ATOM 749 O O . ALA A 1 98 ? -9.82 -15.711 8.875 1 97.12 98 ALA A O 1
ATOM 750 N N . MET A 1 99 ? -11.617 -15.602 10.219 1 97.06 99 MET A N 1
ATOM 751 C CA . MET A 1 99 ? -11.102 -14.477 10.992 1 97.06 99 MET A CA 1
ATOM 752 C C . MET A 1 99 ? -9.828 -14.867 11.734 1 97.06 99 MET A C 1
ATOM 754 O O . MET A 1 99 ? -8.875 -14.086 11.797 1 97.06 99 MET A O 1
ATOM 758 N N . GLY A 1 100 ? -9.836 -16.047 12.266 1 95.12 100 GLY A N 1
ATOM 759 C CA . GLY A 1 100 ? -8.625 -16.531 12.906 1 95.12 100 GLY A CA 1
ATOM 760 C C . GLY A 1 100 ? -7.461 -16.688 11.945 1 95.12 100 GLY A C 1
ATOM 761 O O . GLY A 1 100 ? -6.316 -16.406 12.297 1 95.12 100 GLY A O 1
ATOM 762 N N . ASN A 1 101 ? -7.801 -17.062 10.75 1 94.19 101 ASN A N 1
ATOM 763 C CA . ASN A 1 101 ? -6.766 -17.25 9.742 1 94.19 101 ASN A CA 1
ATOM 764 C C . ASN A 1 101 ? -6.203 -15.906 9.273 1 94.19 101 ASN A C 1
ATOM 766 O O . ASN A 1 101 ? -5.047 -15.828 8.852 1 94.19 101 ASN A O 1
ATOM 770 N N . PHE A 1 102 ? -6.957 -14.844 9.422 1 95.31 102 PHE A N 1
ATOM 771 C CA . PHE A 1 102 ? -6.555 -13.523 8.969 1 95.31 102 PHE A CA 1
ATOM 772 C C . PHE A 1 102 ? -5.57 -12.891 9.938 1 95.31 102 PHE A C 1
ATOM 774 O O . PHE A 1 102 ? -4.918 -11.891 9.617 1 95.31 102 PHE A O 1
ATOM 781 N N . MET A 1 103 ? -5.348 -13.453 11.086 1 94.12 103 MET A N 1
ATOM 782 C CA . MET A 1 103 ? -4.504 -12.852 12.109 1 94.12 103 MET A CA 1
ATOM 783 C C . MET A 1 103 ? 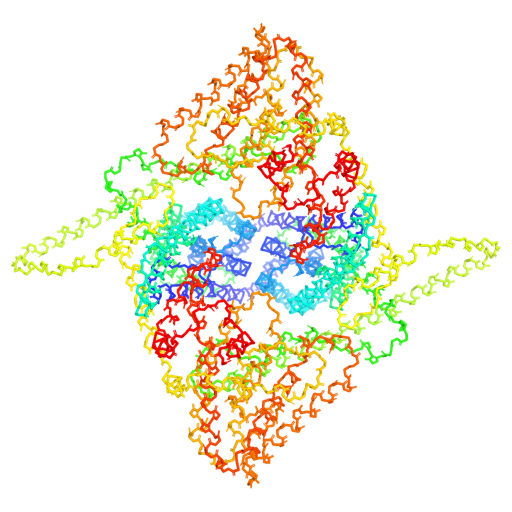-3.088 -12.633 11.586 1 94.12 103 MET A C 1
ATOM 785 O O . MET A 1 103 ? -2.539 -11.539 11.719 1 94.12 103 MET A O 1
ATOM 789 N N . THR A 1 104 ? -2.57 -13.523 10.898 1 93.38 104 THR A N 1
ATOM 790 C CA . THR A 1 104 ? -1.186 -13.438 10.453 1 93.38 104 THR A CA 1
ATOM 791 C C . THR A 1 104 ? -1.062 -12.484 9.266 1 93.38 104 THR A C 1
ATOM 793 O O . THR A 1 104 ? 0.012 -11.938 9.008 1 93.38 104 THR A O 1
ATOM 796 N N . SER A 1 105 ? -2.131 -12.266 8.539 1 93.25 105 SER A N 1
ATOM 797 C CA . SER A 1 105 ? -2.094 -11.414 7.355 1 93.25 105 SER A CA 1
ATOM 798 C C . SER A 1 105 ? -1.883 -9.953 7.734 1 93.25 105 SER A C 1
ATOM 800 O O . SER A 1 105 ? -1.463 -9.141 6.902 1 93.25 105 SER A O 1
ATOM 802 N N . LEU A 1 106 ? -2.107 -9.547 8.992 1 94.38 106 LEU A N 1
ATOM 803 C CA . LEU A 1 106 ? -1.92 -8.18 9.469 1 94.38 106 LEU A CA 1
ATOM 804 C C . LEU A 1 106 ? -0.452 -7.773 9.383 1 94.38 106 LEU A C 1
ATOM 806 O O . LEU A 1 106 ? -0.139 -6.59 9.227 1 94.38 106 LEU A O 1
ATOM 810 N N . GLY A 1 107 ? 0.368 -8.727 9.445 1 92.56 107 GLY A N 1
ATOM 811 C CA . GLY A 1 107 ? 1.797 -8.461 9.453 1 92.56 107 GLY A CA 1
ATOM 812 C C . GLY A 1 107 ? 2.336 -8.07 8.086 1 92.56 107 GLY A C 1
ATOM 813 O O . GLY A 1 107 ? 3.361 -7.391 7.992 1 92.56 107 GLY A O 1
ATOM 814 N N . SER A 1 108 ? 1.652 -8.391 7.047 1 89.31 108 SER A N 1
ATOM 815 C CA . SER A 1 108 ? 2.174 -8.156 5.703 1 89.31 108 SER A CA 1
ATOM 816 C C . SER A 1 108 ? 1.561 -6.902 5.086 1 89.31 108 SER A C 1
ATOM 818 O O . SER A 1 108 ? 1.874 -6.551 3.947 1 89.31 108 SER A O 1
ATOM 820 N N . MET A 1 109 ? 0.767 -6.188 5.789 1 90.5 109 MET A N 1
ATOM 821 C CA . MET A 1 109 ? 0.032 -5.059 5.227 1 90.5 109 MET A CA 1
ATOM 822 C C . MET A 1 109 ? 0.578 -3.736 5.758 1 90.5 109 MET A C 1
ATOM 824 O O . MET A 1 109 ? 1.236 -3.703 6.801 1 90.5 109 MET A O 1
ATOM 828 N N . ASN A 1 110 ? 0.273 -2.695 4.973 1 89.06 110 ASN A N 1
ATOM 829 C CA . ASN A 1 110 ? 0.592 -1.346 5.426 1 89.06 110 ASN A CA 1
ATOM 830 C C . ASN A 1 110 ? -0.43 -0.839 6.438 1 89.06 110 ASN A C 1
ATOM 832 O O . ASN A 1 110 ? -1.521 -1.397 6.559 1 89.06 110 ASN A O 1
ATOM 836 N N . ASP A 1 111 ? -0.072 0.185 7.133 1 89.38 111 ASP A N 1
ATOM 837 C CA . ASP A 1 111 ? -0.891 0.694 8.227 1 89.38 111 ASP A CA 1
ATOM 838 C C . ASP A 1 111 ? -2.266 1.132 7.727 1 89.38 111 ASP A C 1
ATOM 840 O O . ASP A 1 111 ? -3.285 0.825 8.352 1 89.38 111 ASP A O 1
ATOM 844 N N . LYS A 1 112 ? -2.363 1.807 6.672 1 88.25 112 LYS A N 1
ATOM 845 C CA . LYS A 1 112 ? -3.635 2.285 6.137 1 88.25 112 LYS A CA 1
ATOM 846 C C . LYS A 1 112 ? -4.52 1.122 5.695 1 88.25 112 LYS A C 1
ATOM 848 O O . LYS A 1 112 ? -5.73 1.134 5.926 1 88.25 112 LYS A O 1
ATOM 853 N N . GLU A 1 113 ? -3.896 0.163 5.098 1 90.62 113 GLU A N 1
ATOM 854 C CA . GLU A 1 113 ? -4.633 -1.016 4.648 1 90.62 113 GLU A CA 1
ATOM 855 C C . GLU A 1 113 ? -5.191 -1.801 5.832 1 90.62 113 GLU A C 1
ATOM 857 O O . GLU A 1 113 ? -6.312 -2.309 5.77 1 90.62 113 GLU A O 1
ATOM 862 N N . ILE A 1 114 ? -4.379 -1.848 6.879 1 94.38 114 ILE A N 1
ATOM 863 C CA . ILE A 1 114 ? -4.824 -2.559 8.07 1 94.38 114 ILE A CA 1
ATOM 864 C C . ILE A 1 114 ? -6.098 -1.915 8.609 1 94.38 114 ILE A C 1
ATOM 866 O O . ILE A 1 114 ? -7.082 -2.607 8.891 1 94.38 114 ILE A O 1
ATOM 870 N N . LEU A 1 115 ? -6.102 -0.614 8.648 1 94.31 115 LEU A N 1
ATOM 871 C CA . LEU A 1 115 ? -7.238 0.11 9.203 1 94.31 115 LEU A CA 1
ATOM 872 C C . LEU A 1 115 ? -8.484 -0.088 8.336 1 94.31 115 LEU A C 1
ATOM 874 O O . LEU A 1 115 ? -9.547 -0.43 8.852 1 94.31 115 LEU A O 1
ATOM 878 N N . LEU A 1 116 ? -8.383 0.016 7.047 1 94.19 116 LEU A N 1
ATOM 879 C CA . LEU A 1 116 ? -9.523 -0.08 6.141 1 94.19 116 LEU A CA 1
ATOM 880 C C . LEU A 1 116 ? -10.055 -1.506 6.094 1 94.19 116 LEU A C 1
ATOM 882 O O . LEU A 1 116 ? -11.273 -1.715 6.074 1 94.19 116 LEU A O 1
ATOM 886 N N . ASN A 1 117 ? -9.156 -2.479 6.117 1 95.88 117 ASN A N 1
ATOM 887 C CA . ASN A 1 117 ? -9.578 -3.875 6.082 1 95.88 117 ASN A CA 1
ATOM 888 C C . ASN A 1 117 ? -10.234 -4.301 7.391 1 95.88 117 ASN A C 1
ATOM 890 O O . ASN A 1 117 ? -11.219 -5.035 7.383 1 95.88 117 ASN A O 1
ATOM 894 N N . VAL A 1 118 ? -9.703 -3.814 8.508 1 96.19 118 VAL A N 1
ATOM 895 C CA . VAL A 1 118 ? -10.266 -4.18 9.805 1 96.19 118 VAL A CA 1
ATOM 896 C C . VAL A 1 118 ? -11.641 -3.537 9.977 1 96.19 118 VAL A C 1
ATOM 898 O O . VAL A 1 118 ? -12.57 -4.164 10.492 1 96.19 118 VAL A O 1
ATOM 901 N N . ILE A 1 119 ? -11.812 -2.336 9.477 1 95.75 119 ILE A N 1
ATOM 902 C CA . ILE A 1 119 ? -13.117 -1.676 9.539 1 95.75 119 ILE A CA 1
ATOM 903 C C . ILE A 1 119 ? -14.117 -2.428 8.672 1 95.75 119 ILE A C 1
ATOM 905 O O . ILE A 1 119 ? -15.258 -2.652 9.078 1 95.75 119 ILE A O 1
ATOM 909 N N . ALA A 1 120 ? -13.664 -2.801 7.52 1 97.44 120 ALA A N 1
ATOM 910 C CA . ALA A 1 120 ? -14.531 -3.561 6.621 1 97.44 120 ALA A CA 1
ATOM 911 C C . ALA A 1 120 ? -14.922 -4.898 7.242 1 97.44 120 ALA A C 1
ATOM 913 O O . ALA A 1 120 ? -16.078 -5.305 7.172 1 97.44 120 ALA A O 1
ATOM 914 N N . LEU A 1 121 ? -13.977 -5.555 7.859 1 97.56 121 LEU A N 1
ATOM 915 C CA . LEU A 1 121 ? -14.258 -6.82 8.531 1 97.56 121 LEU A CA 1
ATOM 916 C C . LEU A 1 121 ? -15.219 -6.617 9.695 1 97.56 121 LEU A C 1
ATOM 918 O O . LEU A 1 121 ? -16.125 -7.43 9.914 1 97.56 121 LEU A O 1
ATOM 922 N N . ALA A 1 122 ? -15.016 -5.527 10.422 1 97.31 122 ALA A N 1
ATOM 923 C CA . ALA A 1 122 ? -15.906 -5.223 11.539 1 97.31 122 ALA A CA 1
ATOM 924 C C . ALA A 1 122 ? -17.344 -5.008 11.055 1 97.31 122 ALA A C 1
ATOM 926 O O . ALA A 1 122 ? -18.297 -5.488 11.68 1 97.31 122 ALA A O 1
ATOM 927 N N . MET A 1 123 ? -17.5 -4.371 9.953 1 96.19 123 MET A N 1
ATOM 928 C CA . MET A 1 123 ? -18.828 -4.152 9.398 1 96.19 123 MET A CA 1
ATOM 929 C C . MET A 1 123 ? -19.484 -5.477 9.023 1 96.19 123 MET A C 1
ATOM 931 O O . MET A 1 123 ? -20.656 -5.691 9.32 1 96.19 123 MET A O 1
ATOM 935 N N . LEU A 1 124 ? -18.719 -6.328 8.445 1 96.56 124 LEU A N 1
ATOM 936 C CA . LEU A 1 124 ? -19.25 -7.629 8.055 1 96.56 124 LEU A CA 1
ATOM 937 C C . LEU A 1 124 ? -19.609 -8.461 9.289 1 96.56 124 LEU A C 1
ATOM 939 O O . LEU A 1 124 ? -20.719 -9 9.375 1 96.56 124 LEU A O 1
ATOM 943 N N . ALA A 1 125 ? -18.688 -8.539 10.266 1 97.19 125 ALA A N 1
ATOM 944 C CA . ALA A 1 125 ? -18.891 -9.344 11.469 1 97.19 125 ALA A CA 1
ATOM 945 C C . ALA A 1 125 ? -20.078 -8.844 12.281 1 97.19 125 ALA A C 1
ATOM 947 O O . ALA A 1 125 ? -20.922 -9.641 12.719 1 97.19 125 ALA A O 1
ATOM 948 N N . ILE A 1 126 ? -20.219 -7.566 12.406 1 95.69 126 ILE A N 1
ATOM 949 C CA . ILE A 1 126 ? -21.312 -6.996 13.195 1 95.69 126 ILE A CA 1
ATOM 950 C C . ILE A 1 126 ? -22.625 -7.219 12.469 1 95.69 126 ILE A C 1
ATOM 952 O O . ILE A 1 126 ? -23.656 -7.512 13.094 1 95.69 126 ILE A O 1
ATOM 956 N N . THR A 1 127 ? -22.609 -7.102 11.164 1 94.56 127 THR A N 1
ATOM 957 C CA . THR A 1 127 ? -23.812 -7.352 10.383 1 94.56 127 THR A CA 1
ATOM 958 C C . THR A 1 127 ? -24.281 -8.789 10.555 1 94.56 127 THR A C 1
ATOM 960 O O . THR A 1 127 ? -25.469 -9.039 10.773 1 94.56 127 THR A O 1
ATOM 963 N N . VAL A 1 128 ? -23.375 -9.703 10.516 1 96.12 128 VAL A N 1
ATOM 964 C CA . VAL A 1 128 ? -23.719 -11.117 10.641 1 96.12 128 VAL A CA 1
ATOM 965 C C . VAL A 1 128 ? -24.25 -11.398 12.047 1 96.12 128 VAL A C 1
ATOM 967 O O . VAL A 1 128 ? -25.312 -12.016 12.211 1 96.12 128 VAL A O 1
ATOM 970 N N . VAL A 1 129 ? -23.578 -10.883 13.062 1 95.94 129 VAL A N 1
ATOM 971 C CA . VAL A 1 129 ? -23.938 -11.148 14.445 1 95.94 129 VAL A CA 1
ATOM 972 C C . VAL A 1 129 ? -25.312 -10.547 14.758 1 95.94 129 VAL A C 1
ATOM 974 O O . VAL A 1 129 ? -26.172 -11.203 15.352 1 95.94 129 VAL A O 1
ATOM 977 N N . VAL A 1 130 ? -25.562 -9.352 14.32 1 93.62 130 VAL A N 1
ATOM 978 C CA . VAL A 1 130 ? -26.828 -8.68 14.602 1 93.62 130 VAL A CA 1
ATOM 979 C C . VAL A 1 130 ? -27.969 -9.414 13.898 1 93.62 130 VAL A C 1
ATOM 981 O O . VAL A 1 130 ? -29.016 -9.641 14.492 1 93.62 130 VAL A O 1
ATOM 984 N N . ASN A 1 131 ? -27.75 -9.859 12.688 1 91.69 131 ASN A N 1
ATOM 985 C CA . ASN A 1 131 ? -28.781 -10.57 11.945 1 91.69 131 ASN A CA 1
ATOM 986 C C . ASN A 1 131 ? -29.109 -11.914 12.594 1 91.69 131 ASN A C 1
ATOM 988 O O . ASN A 1 131 ? -30.266 -12.297 12.688 1 91.69 131 ASN A O 1
ATOM 992 N N . VAL A 1 132 ? -28.109 -12.586 13.047 1 91.81 132 VAL A N 1
ATOM 993 C CA . VAL A 1 132 ? -28.328 -13.875 13.688 1 91.81 132 VAL A CA 1
ATOM 994 C C . VAL A 1 132 ? -29.047 -13.68 15.016 1 91.81 132 VAL A C 1
ATOM 996 O O . VAL A 1 132 ? -29.938 -14.453 15.375 1 91.81 132 VAL A O 1
ATOM 999 N N . CYS A 1 133 ? -28.703 -12.625 15.688 1 90.06 133 CYS A N 1
ATOM 1000 C CA . CYS A 1 133 ? -29.391 -12.328 16.938 1 90.06 133 CYS A CA 1
ATOM 1001 C C . CYS A 1 133 ? -30.859 -12.023 16.703 1 90.06 133 CYS A C 1
ATOM 1003 O O . CYS A 1 133 ? -31.734 -12.484 17.453 1 90.06 133 CYS A O 1
ATOM 1005 N N . ILE A 1 134 ? -31.156 -11.305 15.68 1 89.38 134 ILE A N 1
ATOM 1006 C CA . ILE A 1 134 ? -32.531 -10.992 15.328 1 89.38 134 ILE A CA 1
ATOM 1007 C C . ILE A 1 134 ? -33.281 -12.273 14.977 1 89.38 134 ILE A C 1
ATOM 1009 O O . ILE A 1 134 ? -34.438 -12.469 15.398 1 89.38 134 ILE A O 1
ATOM 1013 N N . GLN A 1 135 ? -32.656 -13.109 14.32 1 86.75 135 GLN A N 1
ATOM 1014 C CA . GLN A 1 135 ? -33.281 -14.359 13.914 1 86.75 135 GLN A CA 1
ATOM 1015 C C . GLN A 1 135 ? -33.562 -15.258 15.117 1 86.75 135 GLN A C 1
ATOM 1017 O O . GLN A 1 135 ? -34.594 -15.953 15.156 1 86.75 135 GLN A O 1
ATOM 1022 N N . ILE A 1 136 ? -32.656 -15.266 16.031 1 83.75 136 ILE A N 1
ATOM 1023 C CA . ILE A 1 136 ? -32.844 -16.062 17.234 1 83.75 136 ILE A CA 1
ATOM 1024 C C . ILE A 1 136 ? -34.031 -15.547 18.031 1 83.75 136 ILE A C 1
ATOM 1026 O O . ILE A 1 136 ? -34.844 -16.328 18.531 1 83.75 136 ILE A O 1
ATOM 1030 N N . ILE A 1 137 ? -34.188 -14.258 18.031 1 83.75 137 ILE A N 1
ATOM 1031 C CA . ILE A 1 137 ? -35.281 -13.648 18.781 1 83.75 137 ILE A CA 1
ATOM 1032 C C . ILE A 1 137 ? -36.594 -13.906 18.062 1 83.75 137 ILE A C 1
ATOM 1034 O O . ILE A 1 137 ? -37.625 -14.18 18.703 1 83.75 137 ILE A O 1
ATOM 1038 N N . GLN A 1 138 ? -36.594 -13.914 16.75 1 81.5 138 GLN A N 1
ATOM 1039 C CA . GLN A 1 138 ? -37.812 -14.109 15.961 1 81.5 138 GLN A CA 1
ATOM 1040 C C . GLN A 1 138 ? -38.281 -15.562 16.016 1 81.5 138 GLN A C 1
ATOM 1042 O O . GLN A 1 138 ? -39.469 -15.836 16.047 1 81.5 138 GLN A O 1
ATOM 1047 N N . MET A 1 139 ? -37.281 -16.406 15.977 1 75.19 139 MET A N 1
ATOM 1048 C CA . MET A 1 139 ? -37.656 -17.812 15.859 1 75.19 139 MET A CA 1
ATOM 1049 C C . MET A 1 139 ? -37.781 -18.453 17.234 1 75.19 139 MET A C 1
ATOM 1051 O O . MET A 1 139 ? -38 -19.656 17.344 1 75.19 139 MET A O 1
ATOM 1055 N N . ARG A 1 140 ? -37.656 -17.656 18.172 1 72.88 140 ARG A N 1
ATOM 1056 C CA . ARG A 1 140 ? -37.656 -18.203 19.531 1 72.88 140 ARG A CA 1
ATOM 1057 C C . ARG A 1 140 ? -38.938 -18.984 19.781 1 72.88 140 ARG A C 1
ATOM 1059 O O . ARG A 1 140 ? -38.938 -20.016 20.469 1 72.88 140 ARG A O 1
ATOM 1066 N N . HIS A 1 141 ? -40.031 -18.484 19.125 1 66.25 141 HIS A N 1
ATOM 1067 C CA . HIS A 1 141 ? -41.281 -19.125 19.438 1 66.25 141 HIS A CA 1
ATOM 1068 C C . HIS A 1 141 ? -41.469 -20.422 18.656 1 66.25 141 HIS A C 1
ATOM 1070 O O . HIS A 1 141 ? -42.25 -21.297 19.047 1 66.25 141 HIS A O 1
ATOM 1076 N N . PHE A 1 142 ? -40.781 -20.406 17.547 1 62.5 142 PHE A N 1
ATOM 1077 C CA . PHE A 1 142 ? -40.969 -21.562 16.672 1 62.5 142 PHE A CA 1
ATOM 1078 C C . PHE A 1 142 ? -39.906 -22.625 16.953 1 62.5 142 PHE A C 1
ATOM 1080 O O . PHE A 1 142 ? -40.031 -23.766 16.516 1 62.5 142 PHE A O 1
ATOM 1087 N N . LEU A 1 143 ? -38.906 -22.188 17.375 1 59.88 143 LEU A N 1
ATOM 1088 C CA . LEU A 1 143 ? -37.812 -23.109 17.625 1 59.88 143 LEU A CA 1
ATOM 1089 C C . LEU A 1 143 ? -38.094 -23.984 18.844 1 59.88 143 LEU A C 1
ATOM 1091 O O . LEU A 1 143 ? -37.906 -23.547 19.984 1 59.88 143 LEU A O 1
ATOM 1095 N N . ASP A 1 144 ? -39.406 -24.469 18.734 1 50.78 144 ASP A N 1
ATOM 1096 C CA . ASP A 1 144 ? -39.719 -25.359 19.859 1 50.78 144 ASP A CA 1
ATOM 1097 C C . ASP A 1 144 ? -38.469 -26.047 20.375 1 50.78 144 ASP A C 1
ATOM 1099 O O . ASP A 1 144 ? -38.312 -26.219 21.594 1 50.78 144 ASP A O 1
ATOM 1103 N N . HIS A 1 145 ? -37.938 -26.875 19.438 1 52.5 145 HIS A N 1
ATOM 1104 C CA . HIS A 1 145 ? -36.906 -27.859 19.844 1 52.5 145 HIS A CA 1
ATOM 1105 C C . HIS A 1 145 ? -35.5 -27.25 19.797 1 52.5 145 HIS A C 1
ATOM 1107 O O . HIS A 1 145 ? -35.062 -26.781 18.75 1 52.5 145 HIS A O 1
ATOM 1113 N N . ARG A 1 146 ? -35.25 -26.391 20.766 1 60.78 146 ARG A N 1
ATOM 1114 C CA . ARG A 1 146 ? -34.031 -25.812 21.281 1 60.78 146 ARG A CA 1
ATOM 1115 C C . ARG A 1 146 ? -32.812 -26.406 20.594 1 60.78 146 ARG A C 1
ATOM 1117 O O . ARG A 1 146 ? -31.688 -26.281 21.094 1 60.78 146 ARG A O 1
ATOM 1124 N N . GLU A 1 147 ? -33.031 -27 19.375 1 71.56 147 GLU A N 1
ATOM 1125 C CA . GLU A 1 147 ? -31.859 -27.719 18.875 1 71.56 147 GLU A CA 1
ATOM 1126 C C . GLU A 1 147 ? -30.844 -26.75 18.266 1 71.56 147 GLU A C 1
ATOM 1128 O O . GLU A 1 147 ? -31.203 -25.922 17.438 1 71.56 147 GLU A O 1
ATOM 1133 N N . MET A 1 148 ? -29.672 -26.672 18.719 1 81.94 148 MET A N 1
ATOM 1134 C CA . MET A 1 148 ? -28.438 -26.031 18.25 1 81.94 148 MET A CA 1
ATOM 1135 C C . MET A 1 148 ? -28.422 -24.547 18.609 1 81.94 148 MET A C 1
ATOM 1137 O O . MET A 1 148 ? -27.719 -23.766 17.969 1 81.94 148 MET A O 1
ATOM 1141 N N . LEU A 1 149 ? -29.359 -24.094 19.5 1 86.19 149 LEU A N 1
ATOM 1142 C CA . LEU A 1 149 ? -29.375 -22.703 19.938 1 86.19 149 LEU A CA 1
ATOM 1143 C C . LEU A 1 149 ? -28.094 -22.328 20.672 1 86.19 149 LEU A C 1
ATOM 1145 O O . LEU A 1 149 ? -27.547 -21.25 20.469 1 86.19 149 LEU A O 1
ATOM 1149 N N . VAL A 1 150 ? -27.672 -23.234 21.484 1 88.38 150 VAL A N 1
ATOM 1150 C CA . VAL A 1 150 ? -26.469 -22.969 22.266 1 88.38 150 VAL A CA 1
ATOM 1151 C C . VAL A 1 150 ? -25.266 -22.859 21.328 1 88.38 150 VAL A C 1
ATOM 1153 O O . VAL A 1 150 ? -24.422 -21.969 21.5 1 88.38 150 VAL A O 1
ATOM 1156 N N . GLU A 1 151 ? -25.219 -23.688 20.344 1 91.44 151 GLU A N 1
ATOM 1157 C CA . GLU A 1 151 ? -24.109 -23.641 19.375 1 91.44 151 GLU A CA 1
ATOM 1158 C C . GLU A 1 151 ? -24.125 -22.344 18.594 1 91.44 151 GLU A C 1
ATOM 1160 O O . GLU A 1 151 ? -23.062 -21.781 18.297 1 91.44 151 GLU A O 1
ATOM 1165 N N . GLU A 1 152 ? -25.266 -21.844 18.328 1 90.94 152 GLU A N 1
ATOM 1166 C CA . GLU A 1 152 ? -25.375 -20.594 17.578 1 90.94 152 GLU A CA 1
ATOM 1167 C C . GLU A 1 152 ? -24.922 -19.406 18.422 1 90.94 152 GLU A C 1
ATOM 1169 O O . GLU A 1 152 ? -24.234 -18.5 17.906 1 90.94 152 GLU A O 1
ATOM 1174 N N . ILE A 1 153 ? -25.234 -19.422 19.641 1 92.62 153 ILE A N 1
ATOM 1175 C CA . ILE A 1 153 ? -24.859 -18.328 20.531 1 92.62 153 ILE A CA 1
ATOM 1176 C C . ILE A 1 153 ? -23.359 -18.328 20.734 1 92.62 153 ILE A C 1
ATOM 1178 O O . ILE A 1 153 ? -22.719 -17.281 20.672 1 92.62 153 ILE A O 1
ATOM 1182 N N . ILE A 1 154 ? -22.797 -19.5 20.922 1 95.31 154 ILE A N 1
ATOM 1183 C CA . ILE A 1 154 ? -21.359 -19.609 21.141 1 95.31 154 ILE A CA 1
ATOM 1184 C C . ILE A 1 154 ? -20.609 -19.172 19.875 1 95.31 154 ILE A C 1
ATOM 1186 O O . ILE A 1 154 ? -19.578 -18.5 19.953 1 95.31 154 ILE A O 1
ATOM 1190 N N . ALA A 1 155 ? -21.156 -19.578 18.734 1 95.5 155 ALA A N 1
ATOM 1191 C CA . ALA A 1 155 ? -20.516 -19.203 17.469 1 95.5 155 ALA A CA 1
ATOM 1192 C C . ALA A 1 155 ? -20.547 -17.688 17.281 1 95.5 155 ALA A C 1
ATOM 1194 O O . ALA A 1 155 ? -19.578 -17.094 16.828 1 95.5 155 ALA A O 1
ATOM 1195 N N . ASN A 1 156 ? -21.609 -17.031 17.656 1 95.88 156 ASN A N 1
ATOM 1196 C CA . ASN A 1 156 ? -21.719 -15.586 17.562 1 95.88 156 ASN A CA 1
ATOM 1197 C C . ASN A 1 156 ? -20.766 -14.883 18.516 1 95.88 156 ASN A C 1
ATOM 1199 O O . ASN A 1 156 ? -20.125 -13.891 18.141 1 95.88 156 ASN A O 1
ATOM 1203 N N . LEU A 1 157 ? -20.703 -15.406 19.672 1 96.62 157 LEU A N 1
ATOM 1204 C CA . LEU A 1 157 ? -19.797 -14.828 20.656 1 96.62 157 LEU A CA 1
ATOM 1205 C C . LEU A 1 157 ? -18.344 -14.961 20.203 1 96.62 157 LEU A C 1
ATOM 1207 O O . LEU A 1 157 ? -17.531 -14.062 20.438 1 96.62 157 LEU A O 1
ATOM 1211 N N . SER A 1 158 ? -18.047 -16.078 19.562 1 97.25 158 SER A N 1
ATOM 1212 C CA . SER A 1 158 ? -16.703 -16.297 19.062 1 97.25 158 SER A CA 1
ATOM 1213 C C . SER A 1 158 ? -16.328 -15.273 18 1 97.25 158 SER A C 1
ATOM 1215 O O . SER A 1 158 ? -15.18 -14.805 17.953 1 97.25 158 SER A O 1
ATOM 1217 N N . ILE A 1 159 ? -17.234 -14.891 17.125 1 97.94 159 ILE A N 1
ATOM 1218 C CA . ILE A 1 159 ? -16.984 -13.898 16.094 1 97.94 159 ILE A CA 1
ATOM 1219 C C . ILE A 1 159 ? -16.641 -12.555 16.734 1 97.94 159 ILE A C 1
ATOM 1221 O O . ILE A 1 159 ? -15.688 -11.891 16.328 1 97.94 159 ILE A O 1
ATOM 1225 N N . LEU A 1 160 ? -17.344 -12.211 17.812 1 97.38 160 LEU A N 1
ATOM 1226 C CA . LEU A 1 160 ? -17.094 -10.945 18.5 1 97.38 160 LEU A CA 1
ATOM 1227 C C . LEU A 1 160 ? -15.758 -10.969 19.219 1 97.38 160 LEU A C 1
ATOM 1229 O O . LEU A 1 160 ? -15 -9.992 19.172 1 97.38 160 LEU A O 1
ATOM 1233 N N . PHE A 1 161 ? -15.516 -12.078 19.844 1 96.75 161 PHE A N 1
ATOM 1234 C CA . PHE A 1 161 ? -14.25 -12.211 20.547 1 96.75 161 PHE A CA 1
ATOM 1235 C C . PHE A 1 161 ? -13.078 -12.133 19.578 1 96.75 161 PHE A C 1
ATOM 1237 O O . PHE A 1 161 ? -12.07 -11.477 19.859 1 96.75 161 PHE A O 1
ATOM 1244 N N . LEU A 1 162 ? -13.227 -12.789 18.484 1 97.62 162 LEU A N 1
ATOM 1245 C CA . LEU A 1 162 ? -12.156 -12.773 17.5 1 97.62 162 LEU A CA 1
ATOM 1246 C C . LEU A 1 162 ? -11.977 -11.375 16.906 1 97.62 162 LEU A C 1
ATOM 1248 O O . LEU A 1 162 ? -10.859 -10.969 16.594 1 97.62 162 LEU A O 1
ATOM 1252 N N . LEU A 1 163 ? -13.047 -10.641 16.734 1 97.44 163 LEU A N 1
ATOM 1253 C CA . LEU A 1 163 ? -12.961 -9.266 16.25 1 97.44 163 LEU A CA 1
ATOM 1254 C C . LEU A 1 163 ? -12.172 -8.398 17.219 1 97.44 163 LEU A C 1
ATOM 1256 O O . LEU A 1 163 ? -11.344 -7.582 16.781 1 97.44 163 LEU A O 1
ATOM 1260 N N . VAL A 1 164 ? -12.367 -8.586 18.5 1 96.25 164 VAL A N 1
ATOM 1261 C CA . VAL A 1 164 ? -11.648 -7.832 19.516 1 96.25 164 VAL A CA 1
ATOM 1262 C C . VAL A 1 164 ? -10.164 -8.195 19.469 1 96.25 164 VAL A C 1
ATOM 1264 O O . VAL A 1 164 ? -9.305 -7.316 19.531 1 96.25 164 VAL A O 1
ATOM 1267 N N . MET A 1 165 ? -9.898 -9.477 19.297 1 96.75 165 MET A N 1
ATOM 1268 C CA . MET A 1 165 ? -8.516 -9.93 19.25 1 96.75 165 MET A CA 1
ATOM 1269 C C . MET A 1 165 ? -7.805 -9.391 18.016 1 96.75 165 MET A C 1
ATOM 1271 O O . MET A 1 165 ? -6.648 -8.969 18.094 1 96.75 165 MET A O 1
ATOM 1275 N N . LEU A 1 166 ? -8.523 -9.422 16.938 1 96.62 166 LEU A N 1
ATOM 1276 C CA . LEU A 1 166 ? -7.953 -8.914 15.703 1 96.62 166 LEU A CA 1
ATOM 1277 C C . LEU A 1 166 ? -7.68 -7.414 15.797 1 96.62 166 LEU A C 1
ATOM 1279 O O . LEU A 1 166 ? -6.633 -6.941 15.344 1 96.62 166 LEU A O 1
ATOM 1283 N N . SER A 1 167 ? -8.547 -6.68 16.422 1 95.19 167 SER A N 1
ATOM 1284 C CA . SER A 1 167 ? -8.375 -5.242 16.578 1 95.19 167 SER A CA 1
ATOM 1285 C C . SER A 1 167 ? -7.211 -4.922 17.516 1 95.19 167 SER A C 1
ATOM 1287 O O . SER A 1 167 ? -6.426 -4.008 17.25 1 95.19 167 SER A O 1
ATOM 1289 N N . ALA A 1 168 ? -7.07 -5.699 18.516 1 95.94 168 ALA A N 1
ATOM 1290 C CA . ALA A 1 168 ? -5.973 -5.512 19.453 1 95.94 168 ALA A CA 1
ATOM 1291 C C . ALA A 1 168 ? -4.625 -5.789 18.797 1 95.94 168 ALA A C 1
ATOM 1293 O O . ALA A 1 168 ? -3.652 -5.07 19.031 1 95.94 168 ALA A O 1
ATOM 1294 N N . SER A 1 169 ? -4.605 -6.797 18 1 95.12 169 SER A N 1
ATOM 1295 C CA . SER A 1 169 ? -3.369 -7.141 17.297 1 95.12 169 SER A CA 1
ATOM 1296 C C . SER A 1 169 ? -3.039 -6.109 16.219 1 95.12 169 SER A C 1
ATOM 1298 O O . SER A 1 169 ? -1.866 -5.812 15.984 1 95.12 169 SER A O 1
ATOM 1300 N N . ALA A 1 170 ? -4.023 -5.547 15.57 1 95.38 170 ALA A N 1
ATOM 1301 C CA . ALA A 1 170 ? -3.824 -4.559 14.516 1 95.38 170 ALA A CA 1
ATOM 1302 C C . ALA A 1 170 ? -3.176 -3.289 15.062 1 95.38 170 ALA A C 1
ATOM 1304 O O . ALA A 1 170 ? -2.406 -2.625 14.367 1 95.38 170 ALA A O 1
ATOM 1305 N N . VAL A 1 171 ? -3.357 -2.961 16.312 1 93.19 171 VAL A N 1
ATOM 1306 C CA . VAL A 1 171 ? -2.861 -1.727 16.906 1 93.19 171 VAL A CA 1
ATOM 1307 C C . VAL A 1 171 ? -1.366 -1.853 17.188 1 93.19 171 VAL A C 1
ATOM 1309 O O . VAL A 1 171 ? -0.632 -0.863 17.141 1 93.19 171 VAL A O 1
ATOM 1312 N N . ILE A 1 172 ? -0.87 -3.027 17.359 1 93.69 172 ILE A N 1
ATOM 1313 C CA . ILE A 1 172 ? 0.508 -3.166 17.828 1 93.69 172 ILE A CA 1
ATOM 1314 C C . ILE A 1 172 ? 1.425 -3.426 16.625 1 93.69 172 ILE A C 1
ATOM 1316 O O . ILE A 1 172 ? 2.645 -3.279 16.734 1 93.69 172 ILE A O 1
ATOM 1320 N N . VAL A 1 173 ? 0.899 -3.779 15.445 1 93.5 173 VAL A N 1
ATOM 1321 C CA . VAL A 1 173 ? 1.692 -4.238 14.312 1 93.5 173 VAL A CA 1
ATOM 1322 C C . VAL A 1 173 ? 2.637 -3.127 13.859 1 93.5 173 VAL A C 1
ATOM 1324 O O . VAL A 1 173 ? 3.836 -3.359 13.672 1 93.5 173 VAL A O 1
ATOM 1327 N N . PRO A 1 174 ? 2.156 -1.874 13.773 1 90.62 174 PRO A N 1
ATOM 1328 C CA . PRO A 1 174 ? 3.078 -0.831 13.32 1 90.62 174 PRO A CA 1
ATOM 1329 C C . PRO A 1 174 ? 4.234 -0.601 14.297 1 90.62 174 PRO A C 1
ATOM 1331 O O . PRO A 1 174 ? 5.371 -0.397 13.867 1 90.62 174 PRO A O 1
ATOM 1334 N N . THR A 1 175 ? 4.051 -0.694 15.562 1 89.56 175 THR A N 1
ATOM 1335 C CA . THR A 1 175 ? 5.086 -0.471 16.562 1 89.56 175 THR A CA 1
ATOM 1336 C C . THR A 1 175 ? 6.086 -1.621 16.578 1 89.56 175 THR A C 1
ATOM 1338 O O . THR A 1 175 ? 7.297 -1.397 16.672 1 89.56 175 THR A O 1
ATOM 1341 N N . THR A 1 176 ? 5.547 -2.758 16.484 1 91.75 176 THR A N 1
ATOM 1342 C CA . THR A 1 176 ? 6.438 -3.914 16.484 1 91.75 176 THR A CA 1
ATOM 1343 C C . THR A 1 176 ? 7.293 -3.945 15.227 1 91.75 176 THR A C 1
ATOM 1345 O O . THR A 1 176 ? 8.469 -4.312 15.273 1 91.75 176 THR A O 1
ATOM 1348 N N . LYS A 1 177 ? 6.734 -3.582 14.133 1 90.88 177 LYS A N 1
ATOM 1349 C CA . LYS A 1 177 ? 7.496 -3.523 12.891 1 90.88 177 LYS A CA 1
ATOM 1350 C C . LYS A 1 177 ? 8.633 -2.51 12.992 1 90.88 177 LYS A C 1
ATOM 1352 O O . LYS A 1 177 ? 9.766 -2.799 12.602 1 90.88 177 LYS A O 1
ATOM 1357 N N . GLN A 1 178 ? 8.312 -1.383 13.539 1 85.38 178 GLN A N 1
ATOM 1358 C CA . GLN A 1 178 ? 9.312 -0.332 13.68 1 85.38 178 GLN A CA 1
ATOM 1359 C C . GLN A 1 178 ? 10.422 -0.754 14.633 1 85.38 178 GLN A C 1
ATOM 1361 O O . GLN A 1 178 ? 11.602 -0.547 14.352 1 85.38 178 GLN A O 1
ATOM 1366 N N . TYR A 1 179 ? 10.023 -1.346 15.68 1 84.75 179 TYR A N 1
ATOM 1367 C CA . TYR A 1 179 ? 10.977 -1.802 16.688 1 84.75 179 TYR A CA 1
ATOM 1368 C C . TYR A 1 179 ? 11.914 -2.857 16.109 1 84.75 179 TYR A C 1
ATOM 1370 O O . TYR A 1 179 ? 13.133 -2.781 16.281 1 84.75 179 TYR A O 1
ATOM 1378 N N . LEU A 1 180 ? 11.375 -3.746 15.43 1 90 180 LEU A N 1
ATOM 1379 C CA . LEU A 1 180 ? 12.156 -4.848 14.891 1 90 180 LEU A CA 1
ATOM 1380 C C . LEU A 1 180 ? 13.031 -4.379 13.734 1 90 180 LEU A C 1
ATOM 1382 O O . LEU A 1 180 ? 14.125 -4.902 13.523 1 90 180 LEU A O 1
ATOM 1386 N N . GLU A 1 181 ? 12.555 -3.385 12.984 1 87.44 181 GLU A N 1
ATOM 1387 C CA . GLU A 1 181 ? 13.367 -2.822 11.906 1 87.44 181 GLU A CA 1
ATOM 1388 C C . GLU A 1 181 ? 14.594 -2.115 12.461 1 87.44 181 GLU A C 1
ATOM 1390 O O . GLU A 1 181 ? 15.695 -2.25 11.922 1 87.44 181 GLU A O 1
ATOM 1395 N N . LEU A 1 182 ? 14.422 -1.442 13.555 1 80.12 182 LEU A N 1
ATOM 1396 C CA . LEU A 1 182 ? 15.547 -0.754 14.18 1 80.12 182 LEU A CA 1
ATOM 1397 C C . LEU A 1 182 ? 16.547 -1.755 14.742 1 80.12 182 LEU A C 1
ATOM 1399 O O . LEU A 1 182 ? 17.766 -1.593 14.57 1 80.12 182 LEU A O 1
ATOM 1403 N N . LYS A 1 183 ? 16 -2.73 15.328 1 83.12 183 LYS A N 1
ATOM 1404 C CA . LYS A 1 183 ? 16.875 -3.756 15.883 1 83.12 183 LYS A CA 1
ATOM 1405 C C . LYS A 1 183 ? 17.641 -4.488 14.773 1 83.12 183 LYS A C 1
ATOM 1407 O O . LYS A 1 183 ? 18.812 -4.84 14.945 1 83.12 183 LYS A O 1
ATOM 1412 N N . TYR A 1 184 ? 16.922 -4.742 13.656 1 86.5 184 TYR A N 1
ATOM 1413 C CA . TYR A 1 184 ? 17.547 -5.418 12.523 1 86.5 184 TYR A CA 1
ATOM 1414 C C . TYR A 1 184 ? 18.703 -4.598 11.961 1 86.5 184 TYR A C 1
ATOM 1416 O O . TYR A 1 184 ? 19.781 -5.129 11.695 1 86.5 184 TYR A O 1
ATOM 1424 N N . GLN A 1 185 ? 18.531 -3.328 11.891 1 81 185 GLN A N 1
ATOM 1425 C CA . GLN A 1 185 ? 19.562 -2.457 11.344 1 81 185 GLN A CA 1
ATOM 1426 C C . GLN A 1 185 ? 20.781 -2.377 12.273 1 81 185 GLN A C 1
ATOM 1428 O O . GLN A 1 185 ? 21.922 -2.359 11.812 1 81 185 GLN A O 1
ATOM 1433 N N . GLU A 1 186 ? 20.531 -2.398 13.492 1 79.44 186 GLU A N 1
ATOM 1434 C CA . GLU A 1 186 ? 21.609 -2.367 14.469 1 79.44 186 GLU A CA 1
ATOM 1435 C C . GLU A 1 186 ? 22.422 -3.654 14.43 1 79.44 186 GLU A C 1
ATOM 1437 O O . GLU A 1 186 ? 23.656 -3.619 14.5 1 79.44 186 GLU A O 1
ATOM 1442 N N . MET A 1 187 ? 21.688 -4.664 14.273 1 84.5 187 MET A N 1
ATOM 1443 C CA . MET A 1 187 ? 22.375 -5.961 14.281 1 84.5 187 MET A CA 1
ATOM 1444 C C . MET A 1 187 ? 23.156 -6.18 12.992 1 84.5 187 MET A C 1
ATOM 1446 O O . MET A 1 187 ? 24.219 -6.812 13.008 1 84.5 187 MET A O 1
ATOM 1450 N N . VAL A 1 188 ? 22.609 -5.707 11.93 1 83 188 VAL A N 1
ATOM 1451 C CA . VAL A 1 188 ? 23.297 -5.828 10.656 1 83 188 VAL A CA 1
ATOM 1452 C C . VAL A 1 188 ? 24.578 -4.992 10.68 1 83 188 VAL A C 1
ATOM 1454 O O . VAL A 1 188 ? 25.625 -5.418 10.172 1 83 188 VAL A O 1
ATOM 1457 N N . LYS A 1 189 ? 24.5 -3.844 11.297 1 78.25 189 LYS A N 1
ATOM 1458 C CA . LYS A 1 189 ? 25.688 -3.008 11.43 1 78.25 189 LYS A CA 1
ATOM 1459 C C . LYS A 1 189 ? 26.734 -3.684 12.312 1 78.25 189 LYS A C 1
ATOM 1461 O O . LYS A 1 189 ? 27.922 -3.678 11.984 1 78.25 189 LYS A O 1
ATOM 1466 N N . LYS A 1 190 ? 26.281 -4.262 13.281 1 78.88 190 LYS A N 1
ATOM 1467 C CA . LYS A 1 190 ? 27.188 -4.977 14.172 1 78.88 190 LYS A CA 1
ATOM 1468 C C . LYS A 1 190 ? 27.844 -6.164 13.461 1 78.88 190 LYS A C 1
ATOM 1470 O O . LYS A 1 190 ? 29.031 -6.414 13.625 1 78.88 190 LYS A O 1
ATOM 1475 N N . ALA A 1 191 ? 27.047 -6.816 12.719 1 78 191 ALA A N 1
ATOM 1476 C CA . ALA A 1 191 ? 27.547 -7.969 11.977 1 78 191 ALA A CA 1
ATOM 1477 C C . ALA A 1 191 ? 28.578 -7.543 10.93 1 78 191 ALA A C 1
ATOM 1479 O O . ALA A 1 191 ? 29.578 -8.234 10.719 1 78 191 ALA A O 1
ATOM 1480 N N . SER A 1 192 ? 28.312 -6.414 10.336 1 76.69 192 SER A N 1
ATOM 1481 C CA . SER A 1 192 ? 29.234 -5.906 9.336 1 76.69 192 SER A CA 1
ATOM 1482 C C . SER A 1 192 ? 30.547 -5.441 9.984 1 76.69 192 SER A C 1
ATOM 1484 O O . SER A 1 192 ? 31.625 -5.617 9.414 1 76.69 192 SER A O 1
ATOM 1486 N N . GLU A 1 193 ? 30.438 -4.855 11.109 1 75.25 193 GLU A N 1
ATOM 1487 C CA . GLU A 1 193 ? 31.625 -4.41 11.836 1 75.25 193 GLU A CA 1
ATOM 1488 C C . GLU A 1 193 ? 32.469 -5.598 12.305 1 75.25 193 GLU A C 1
ATOM 1490 O O . GLU A 1 193 ? 33.688 -5.551 12.258 1 75.25 193 GLU A O 1
ATOM 1495 N N . GLU A 1 194 ? 31.812 -6.605 12.688 1 72.88 194 GLU A N 1
ATOM 1496 C CA . GLU A 1 194 ? 32.5 -7.816 13.109 1 72.88 194 GLU A CA 1
ATOM 1497 C C . GLU A 1 194 ? 33.25 -8.469 11.93 1 72.88 194 GLU A C 1
ATOM 1499 O O . GLU A 1 194 ? 34.312 -9.031 12.102 1 72.88 194 GLU A O 1
ATOM 1504 N N . GLU A 1 195 ? 32.562 -8.367 10.82 1 69.44 195 GLU A N 1
ATOM 1505 C CA . GLU A 1 195 ? 33.156 -8.961 9.625 1 69.44 195 GLU A CA 1
ATOM 1506 C C . GLU A 1 195 ? 34.406 -8.172 9.172 1 69.44 195 GLU A C 1
ATOM 1508 O O . GLU A 1 195 ? 35.344 -8.742 8.641 1 69.44 195 GLU A O 1
ATOM 1513 N N . LEU A 1 196 ? 34.281 -6.891 9.383 1 61.12 196 LEU A N 1
ATOM 1514 C CA . LEU A 1 196 ? 35.438 -6.047 9.023 1 61.12 196 LEU A CA 1
ATOM 1515 C C . LEU A 1 196 ? 36.625 -6.312 9.945 1 61.12 196 LEU A C 1
ATOM 1517 O O . LEU A 1 196 ? 37.781 -6.168 9.539 1 61.12 196 LEU A O 1
ATOM 1521 N N . GLU A 1 197 ? 36.406 -6.723 11.133 1 58.78 197 GLU A N 1
ATOM 1522 C CA . GLU A 1 197 ? 37.469 -6.98 12.102 1 58.78 197 GLU A CA 1
ATOM 1523 C C . GLU A 1 197 ? 38.125 -8.328 11.844 1 58.78 197 GLU A C 1
ATOM 1525 O O . GLU A 1 197 ? 39.281 -8.547 12.242 1 58.78 197 GLU A O 1
ATOM 1530 N N . GLN A 1 198 ? 37.5 -9.25 11.289 1 55.69 198 GLN A N 1
ATOM 1531 C CA . GLN A 1 198 ? 38.125 -10.547 11.062 1 55.69 198 GLN A CA 1
ATOM 1532 C C . GLN A 1 198 ? 38.969 -10.523 9.797 1 55.69 198 GLN A C 1
ATOM 1534 O O . GLN A 1 198 ? 38.531 -10.07 8.742 1 55.69 198 GLN A O 1
ATOM 1539 N N . PRO A 1 199 ? 40.344 -10.812 9.922 1 47.81 199 PRO A N 1
ATOM 1540 C CA . PRO A 1 199 ? 41.25 -10.867 8.781 1 47.81 199 PRO A CA 1
ATOM 1541 C C . PRO A 1 199 ? 40.812 -11.898 7.73 1 47.81 199 PRO A C 1
ATOM 1543 O O . PRO A 1 199 ? 40.531 -13.039 8.07 1 47.81 199 PRO A O 1
ATOM 1546 N N . VAL A 1 200 ? 40.156 -11.641 6.668 1 46.94 200 VAL A N 1
ATOM 1547 C CA . VAL A 1 200 ? 39.531 -12.492 5.656 1 46.94 200 VAL A CA 1
ATOM 1548 C C . VAL A 1 200 ? 40.625 -13.203 4.852 1 46.94 200 VAL A C 1
ATOM 1550 O O . VAL A 1 200 ? 41.5 -12.555 4.266 1 46.94 200 VAL A O 1
ATOM 1553 N N . ASP A 1 201 ? 41.031 -14.336 5.246 1 44.06 201 ASP A N 1
ATOM 1554 C CA . ASP A 1 201 ? 41.688 -15.102 4.18 1 44.06 201 ASP A CA 1
ATOM 1555 C C . ASP A 1 201 ? 40.812 -15.125 2.926 1 44.06 201 ASP A C 1
ATOM 1557 O O . ASP A 1 201 ? 39.625 -15.445 2.992 1 44.06 201 ASP A O 1
ATOM 1561 N N . PHE A 1 202 ? 41.125 -14.688 1.761 1 41.41 202 PHE A N 1
ATOM 1562 C CA . PHE A 1 202 ? 40.5 -14.062 0.612 1 41.41 202 PHE A CA 1
ATOM 1563 C C . PHE A 1 202 ? 39.5 -15.016 -0.037 1 41.41 202 PHE A C 1
ATOM 1565 O O . PHE A 1 202 ? 38.375 -14.617 -0.395 1 41.41 202 PHE A O 1
ATOM 1572 N N . GLU A 1 203 ? 39.969 -16.266 -0.686 1 44.28 203 GLU A N 1
ATOM 1573 C CA . GLU A 1 203 ? 39.375 -17.109 -1.719 1 44.28 203 GLU A CA 1
ATOM 1574 C C . GLU A 1 203 ? 38.125 -17.812 -1.204 1 44.28 203 GLU A C 1
ATOM 1576 O O . GLU A 1 203 ? 37.062 -17.719 -1.813 1 44.28 203 GLU A O 1
ATOM 1581 N N . LYS A 1 204 ? 38.438 -19 -0.492 1 48.28 204 LYS A N 1
ATOM 1582 C CA . LYS A 1 204 ? 37.531 -19.984 0.102 1 48.28 204 LYS A CA 1
ATOM 1583 C C . LYS A 1 204 ? 36.5 -19.297 1.017 1 48.28 204 LYS A C 1
ATOM 1585 O O . LYS A 1 204 ? 35.375 -19.781 1.169 1 48.28 204 LYS A O 1
ATOM 1590 N N . LEU A 1 205 ? 36.969 -18.219 1.409 1 51.38 205 LEU A N 1
ATOM 1591 C CA . LEU A 1 205 ? 36.469 -17.438 2.52 1 51.38 205 LEU A CA 1
ATOM 1592 C C . LEU A 1 205 ? 35.281 -16.578 2.07 1 51.38 205 LEU A C 1
ATOM 1594 O O . LEU A 1 205 ? 34.344 -16.344 2.84 1 51.38 205 LEU A O 1
ATOM 1598 N N . SER A 1 206 ? 35.281 -16.609 0.563 1 69.81 206 SER A N 1
ATOM 1599 C CA . SER A 1 206 ? 34.281 -15.672 0.113 1 69.81 206 SER A CA 1
ATOM 1600 C C . SER A 1 206 ? 32.875 -16.328 0.113 1 69.81 206 SER A C 1
ATOM 1602 O O . SER A 1 206 ? 31.922 -15.727 0.581 1 69.81 206 SER A O 1
ATOM 1604 N N . THR A 1 207 ? 32.875 -17.812 -0.234 1 80.06 207 THR A N 1
ATOM 1605 C CA . THR A 1 207 ? 31.578 -18.453 -0.261 1 80.06 207 THR A CA 1
ATOM 1606 C C . THR A 1 207 ? 31.125 -18.812 1.151 1 80.06 207 THR A C 1
ATOM 1608 O O . THR A 1 207 ? 29.938 -18.719 1.465 1 80.06 207 THR A O 1
ATOM 1611 N N . ASP A 1 208 ? 32.094 -19.172 1.977 1 82.19 208 ASP A N 1
ATOM 1612 C CA . ASP A 1 208 ? 31.75 -19.5 3.357 1 82.19 208 ASP A CA 1
ATOM 1613 C C . ASP A 1 208 ? 31.344 -18.25 4.133 1 82.19 208 ASP A C 1
ATOM 1615 O O . ASP A 1 208 ? 30.453 -18.312 4.992 1 82.19 208 ASP A O 1
ATOM 1619 N N . LYS A 1 209 ? 32.031 -17.25 3.695 1 83.5 209 LYS A N 1
ATOM 1620 C CA . LYS A 1 209 ? 31.656 -15.984 4.324 1 83.5 209 LYS A CA 1
ATOM 1621 C C . LYS A 1 209 ? 30.234 -15.578 3.93 1 83.5 209 LYS A C 1
ATOM 1623 O O . LYS A 1 209 ? 29.469 -15.086 4.762 1 83.5 209 LYS A O 1
ATOM 1628 N N . LEU A 1 210 ? 29.969 -15.875 2.686 1 88.06 210 LEU A N 1
ATOM 1629 C CA . LEU A 1 210 ? 28.625 -15.57 2.219 1 88.06 210 LEU A CA 1
ATOM 1630 C C . LEU A 1 210 ? 27.594 -16.469 2.896 1 88.06 210 LEU A C 1
ATOM 1632 O O . LEU A 1 210 ? 26.5 -16.016 3.242 1 88.06 210 LEU A O 1
ATOM 1636 N N . ARG A 1 211 ? 28.031 -17.672 3.082 1 89.19 211 ARG A N 1
ATOM 1637 C CA . ARG A 1 211 ? 27.141 -18.625 3.74 1 89.19 211 ARG A CA 1
ATOM 1638 C C . ARG A 1 211 ? 26.844 -18.203 5.18 1 89.19 211 ARG A C 1
ATOM 1640 O O . ARG A 1 211 ? 25.703 -18.281 5.633 1 89.19 211 ARG A O 1
ATOM 1647 N N . GLN A 1 212 ? 27.797 -17.766 5.859 1 87 212 GLN A N 1
ATOM 1648 C CA . GLN A 1 212 ? 27.625 -17.328 7.242 1 87 212 GLN A CA 1
ATOM 1649 C C . GLN A 1 212 ? 26.797 -16.047 7.312 1 87 212 GLN A C 1
ATOM 1651 O O . GLN A 1 212 ? 25.969 -15.898 8.219 1 87 212 GLN A O 1
ATOM 1656 N N . MET A 1 213 ? 27.047 -15.258 6.375 1 87.56 213 MET A N 1
ATOM 1657 C CA . MET A 1 213 ? 26.266 -14.023 6.328 1 87.56 213 MET A CA 1
ATOM 1658 C C . MET A 1 213 ? 24.797 -14.32 6.09 1 87.56 213 MET A C 1
ATOM 1660 O O . MET A 1 213 ? 23.922 -13.734 6.738 1 87.56 213 MET A O 1
ATOM 1664 N N . ILE A 1 214 ? 24.578 -15.258 5.238 1 91.56 214 ILE A N 1
ATOM 1665 C CA . ILE A 1 214 ? 23.203 -15.625 4.914 1 91.56 214 ILE A CA 1
ATOM 1666 C C . ILE A 1 214 ? 22.547 -16.25 6.137 1 91.56 214 ILE A C 1
ATOM 1668 O O . ILE A 1 214 ? 21.375 -15.992 6.422 1 91.56 214 ILE A O 1
ATOM 1672 N N . LYS A 1 215 ? 23.266 -17.016 6.832 1 90.38 215 LYS A N 1
ATOM 1673 C CA . LYS A 1 215 ? 22.734 -17.641 8.031 1 90.38 215 LYS A CA 1
ATOM 1674 C C . LYS A 1 215 ? 22.344 -16.594 9.078 1 90.38 215 LYS A C 1
ATOM 1676 O O . LYS A 1 215 ? 21.266 -16.672 9.664 1 90.38 215 LYS A O 1
ATOM 1681 N N . LYS A 1 216 ? 23.219 -15.664 9.242 1 88.75 216 LYS A N 1
ATOM 1682 C CA . LYS A 1 216 ? 22.938 -14.594 10.195 1 88.75 216 LYS A CA 1
ATOM 1683 C C . LYS A 1 216 ? 21.719 -13.797 9.773 1 88.75 216 LYS A C 1
ATOM 1685 O O . LYS A 1 216 ? 20.812 -13.555 10.586 1 88.75 216 LYS A O 1
ATOM 1690 N N . CYS A 1 217 ? 21.656 -13.453 8.5 1 90.62 217 CYS A N 1
ATOM 1691 C CA . CYS A 1 217 ? 20.547 -12.656 7.988 1 90.62 217 CYS A CA 1
ATOM 1692 C C . CYS A 1 217 ? 19.25 -13.461 8.016 1 90.62 217 CYS A C 1
ATOM 1694 O O . CYS A 1 217 ? 18.172 -12.906 8.25 1 90.62 217 CYS A O 1
ATOM 1696 N N . TRP A 1 218 ? 19.406 -14.727 7.816 1 91.56 218 TRP A N 1
ATOM 1697 C CA . TRP A 1 218 ? 18.234 -15.594 7.828 1 91.56 218 TRP A CA 1
ATOM 1698 C C . TRP A 1 218 ? 17.625 -15.664 9.219 1 91.56 218 TRP A C 1
ATOM 1700 O O . TRP A 1 218 ? 16.406 -15.539 9.375 1 91.56 218 TRP A O 1
ATOM 1710 N N . VAL A 1 219 ? 18.422 -15.852 10.188 1 90.31 219 VAL A N 1
ATOM 1711 C CA . VAL A 1 219 ? 17.938 -15.922 11.562 1 90.31 219 VAL A CA 1
ATOM 1712 C C . VAL A 1 219 ? 17.266 -14.609 11.945 1 90.31 219 VAL A C 1
ATOM 1714 O O . VAL A 1 219 ? 16.156 -14.602 12.508 1 90.31 219 VAL A O 1
ATOM 1717 N N . MET A 1 220 ? 17.859 -13.516 11.539 1 90.56 220 MET A N 1
ATOM 1718 C CA . MET A 1 220 ? 17.297 -12.203 11.852 1 90.56 220 MET A CA 1
ATOM 1719 C C . MET A 1 220 ? 15.992 -11.984 11.102 1 90.56 220 MET A C 1
ATOM 1721 O O . MET A 1 220 ? 15.016 -11.492 11.672 1 90.56 220 MET A O 1
ATOM 1725 N N . ALA A 1 221 ? 15.977 -12.352 9.859 1 91.06 221 ALA A N 1
ATOM 1726 C CA . ALA A 1 221 ? 14.805 -12.125 9.016 1 91.06 221 ALA A CA 1
ATOM 1727 C C . ALA A 1 221 ? 13.641 -13.008 9.453 1 91.06 221 ALA A C 1
ATOM 1729 O O . ALA A 1 221 ? 12.492 -12.562 9.477 1 91.06 221 ALA A O 1
ATOM 1730 N N . GLU A 1 222 ? 13.859 -14.219 9.844 1 88.94 222 GLU A N 1
ATOM 1731 C CA . GLU A 1 222 ? 12.805 -15.141 10.242 1 88.94 222 GLU A CA 1
ATOM 1732 C C . GLU A 1 222 ? 12.227 -14.758 11.602 1 88.94 222 GLU A C 1
ATOM 1734 O O . GLU A 1 222 ? 11.008 -14.82 11.805 1 88.94 222 GLU A O 1
ATOM 1739 N N . THR A 1 223 ? 13.078 -14.383 12.469 1 88.5 223 THR A N 1
ATOM 1740 C CA . THR A 1 223 ? 12.609 -14.055 13.812 1 88.5 223 THR A CA 1
ATOM 1741 C C . THR A 1 223 ? 11.945 -12.688 13.836 1 88.5 223 THR A C 1
ATOM 1743 O O . THR A 1 223 ? 11.141 -12.398 14.727 1 88.5 223 THR A O 1
ATOM 1746 N N . SER A 1 224 ? 12.289 -11.82 12.883 1 89.94 224 SER A N 1
ATOM 1747 C CA . SER A 1 224 ? 11.703 -10.484 12.859 1 89.94 224 SER A CA 1
ATOM 1748 C C . SER A 1 224 ? 10.555 -10.406 11.859 1 89.94 224 SER A C 1
ATOM 1750 O O . SER A 1 224 ? 9.984 -9.336 11.641 1 89.94 224 SER A O 1
ATOM 1752 N N . SER A 1 225 ? 10.25 -11.539 11.258 1 90.75 225 SER A N 1
ATOM 1753 C CA . SER A 1 225 ? 9.125 -11.523 10.328 1 90.75 225 SER A CA 1
ATOM 1754 C C . SER A 1 225 ? 7.836 -11.102 11.039 1 90.75 225 SER A C 1
ATOM 1756 O O . SER A 1 225 ? 7.469 -11.68 12.062 1 90.75 225 SER A O 1
ATOM 1758 N N . PRO A 1 226 ? 7.191 -10.117 10.492 1 92.94 226 PRO A N 1
ATOM 1759 C CA . PRO A 1 226 ? 6 -9.617 11.18 1 92.94 226 PRO A CA 1
ATOM 1760 C C . PRO A 1 226 ? 4.918 -10.68 11.336 1 92.94 226 PRO A C 1
ATOM 1762 O O . PRO A 1 226 ? 4.191 -10.688 12.336 1 92.94 226 PRO A O 1
ATOM 1765 N N . GLN A 1 227 ? 4.785 -11.578 10.422 1 92.62 227 GLN A N 1
ATOM 1766 C CA . GLN A 1 227 ? 3.789 -12.633 10.539 1 92.62 227 GLN A CA 1
ATOM 1767 C C . GLN A 1 227 ? 4.141 -13.602 11.672 1 92.62 227 GLN A C 1
ATOM 1769 O O . GLN A 1 227 ? 3.26 -14.039 12.414 1 92.62 227 GLN A O 1
ATOM 1774 N N . PHE A 1 228 ? 5.391 -13.922 11.789 1 90.12 228 PHE A N 1
ATOM 1775 C CA . PHE A 1 228 ? 5.824 -14.828 12.852 1 90.12 228 PHE A CA 1
ATOM 1776 C C . PHE A 1 228 ? 5.68 -14.172 14.219 1 90.12 228 PHE A C 1
ATOM 1778 O O . PHE A 1 228 ? 5.359 -14.836 15.203 1 90.12 228 PHE A O 1
ATOM 1785 N N . VAL A 1 229 ? 5.938 -12.914 14.266 1 92.38 229 VAL A N 1
ATOM 1786 C CA . VAL A 1 229 ? 5.801 -12.164 15.508 1 92.38 229 VAL A CA 1
ATOM 1787 C C . VAL A 1 229 ? 4.348 -12.195 15.977 1 92.38 229 VAL A C 1
ATOM 1789 O O . VAL A 1 229 ? 4.078 -12.328 17.172 1 92.38 229 VAL A O 1
ATOM 1792 N N . ILE A 1 230 ? 3.434 -12.117 15.086 1 93.38 230 ILE A N 1
ATOM 1793 C CA . ILE A 1 230 ? 2.018 -12.164 15.438 1 93.38 230 ILE A CA 1
ATOM 1794 C C . ILE A 1 230 ? 1.652 -13.562 15.922 1 93.38 230 ILE A C 1
ATOM 1796 O O . ILE A 1 230 ? 0.891 -13.719 16.875 1 93.38 230 ILE A O 1
ATOM 1800 N N . VAL A 1 231 ? 2.215 -14.57 15.305 1 92.62 231 VAL A N 1
ATOM 1801 C CA . VAL A 1 231 ? 1.915 -15.953 15.656 1 92.62 231 VAL A CA 1
ATOM 1802 C C . VAL A 1 231 ? 2.377 -16.234 17.078 1 92.62 231 VAL A C 1
ATOM 1804 O O . VAL A 1 231 ? 1.693 -16.938 17.828 1 92.62 231 VAL A O 1
ATOM 1807 N N . ARG A 1 232 ? 3.467 -15.711 17.438 1 89.38 232 ARG A N 1
ATOM 1808 C CA . ARG A 1 232 ? 3.982 -16 18.766 1 89.38 232 ARG A CA 1
ATOM 1809 C C . ARG A 1 232 ? 3.395 -15.039 19.797 1 89.38 232 ARG A C 1
ATOM 1811 O O . ARG A 1 232 ? 3.699 -15.133 20.984 1 89.38 232 ARG A O 1
ATOM 1818 N N . SER A 1 233 ? 2.576 -14.188 19.375 1 91.12 233 SER A N 1
ATOM 1819 C CA . SER A 1 233 ? 1.927 -13.25 20.281 1 91.12 233 SER A CA 1
ATOM 1820 C C . SER A 1 233 ? 0.835 -13.938 21.094 1 91.12 233 SER A C 1
ATOM 1822 O O . SER A 1 233 ? 0.312 -14.977 20.688 1 91.12 233 SER A O 1
ATOM 1824 N N . VAL A 1 234 ? 0.51 -13.305 22.234 1 92.25 234 VAL A N 1
ATOM 1825 C CA . VAL A 1 234 ? -0.466 -13.875 23.156 1 92.25 234 VAL A CA 1
ATOM 1826 C C . VAL A 1 234 ? -1.866 -13.773 22.547 1 92.25 234 VAL A C 1
ATOM 1828 O O . VAL A 1 234 ? -2.703 -14.656 22.75 1 92.25 234 VAL A O 1
ATOM 1831 N N . THR A 1 235 ? -2.152 -12.75 21.766 1 93.69 235 THR A N 1
ATOM 1832 C CA . THR A 1 235 ? -3.479 -12.562 21.188 1 93.69 235 THR A CA 1
ATOM 1833 C C . THR A 1 235 ? -3.748 -13.609 20.109 1 93.69 235 THR A C 1
ATOM 1835 O O . THR A 1 235 ? -4.879 -14.086 19.969 1 93.69 235 THR A O 1
ATOM 1838 N N . CYS A 1 236 ? -2.756 -13.953 19.375 1 92.81 236 CYS A N 1
ATOM 1839 C CA . CYS A 1 236 ? -2.93 -14.984 18.359 1 92.81 236 CYS A CA 1
ATOM 1840 C C . CYS A 1 236 ? -3.129 -16.359 18.984 1 92.81 236 CYS A C 1
ATOM 1842 O O . CYS A 1 236 ? -3.906 -17.172 18.484 1 92.81 236 CYS A O 1
ATOM 1844 N N . SER A 1 237 ? -2.465 -16.625 20.062 1 93 237 SER A N 1
ATOM 1845 C CA . SER A 1 237 ? -2.666 -17.875 20.797 1 93 237 SER A CA 1
ATOM 1846 C C . SER A 1 237 ? -4.098 -18 21.312 1 93 237 SER A C 1
ATOM 1848 O O . SER A 1 237 ? -4.723 -19.047 21.188 1 93 237 SER A O 1
ATOM 1850 N N . THR A 1 238 ? -4.539 -16.906 21.844 1 95.56 238 THR A N 1
ATOM 1851 C CA . THR A 1 238 ? -5.906 -16.891 22.359 1 95.56 238 THR A CA 1
ATOM 1852 C C . THR A 1 238 ? -6.906 -17.094 21.219 1 95.56 238 THR A C 1
ATOM 1854 O O . THR A 1 238 ? -7.871 -17.844 21.359 1 95.56 238 THR A O 1
ATOM 1857 N N . SER A 1 239 ? -6.676 -16.453 20.125 1 95.75 239 SER A N 1
ATOM 1858 C CA . SER A 1 239 ? -7.547 -16.609 18.969 1 95.75 239 SER A CA 1
ATOM 1859 C C . SER A 1 239 ? -7.547 -18.062 18.469 1 95.75 239 SER A C 1
ATOM 1861 O O . SER A 1 239 ? -8.594 -18.578 18.078 1 95.75 239 SER A O 1
ATOM 1863 N N . SER A 1 240 ? -6.414 -18.688 18.531 1 95.81 240 SER A N 1
ATOM 1864 C CA . SER A 1 240 ? -6.32 -20.094 18.109 1 95.81 240 SER A CA 1
ATOM 1865 C C . SER A 1 240 ? -7.082 -21 19.062 1 95.81 240 SER A C 1
ATOM 1867 O O . SER A 1 240 ? -7.742 -21.953 18.625 1 95.81 240 SER A O 1
ATOM 1869 N N . VAL A 1 241 ? -7.02 -20.719 20.281 1 95.69 241 VAL A N 1
ATOM 1870 C CA . VAL A 1 241 ? -7.754 -21.516 21.266 1 95.69 241 VAL A CA 1
ATOM 1871 C C . VAL A 1 241 ? -9.258 -21.359 21.031 1 95.69 241 VAL A C 1
ATOM 1873 O O . VAL A 1 241 ? -9.992 -22.359 21.047 1 95.69 241 VAL A O 1
ATOM 1876 N N . ILE A 1 242 ? -9.648 -20.141 20.766 1 96.31 242 ILE A N 1
ATOM 1877 C CA . ILE A 1 242 ? -11.062 -19.891 20.516 1 96.31 242 ILE A CA 1
ATOM 1878 C C . ILE A 1 242 ? -11.508 -20.656 19.266 1 96.31 242 ILE A C 1
ATOM 1880 O O . ILE A 1 242 ? -12.57 -21.266 19.25 1 96.31 242 ILE A O 1
ATOM 1884 N N . CYS A 1 243 ? -10.695 -20.656 18.25 1 96.56 243 CYS A N 1
ATOM 1885 C CA . CYS A 1 243 ? -11.023 -21.359 17.016 1 96.56 243 CYS A CA 1
ATOM 1886 C C . CYS A 1 243 ? -11.039 -22.875 17.219 1 96.56 243 CYS A C 1
ATOM 1888 O O . CYS A 1 243 ? -11.836 -23.578 16.609 1 96.56 243 CYS A O 1
ATOM 1890 N N . LEU A 1 244 ? -10.203 -23.391 18.141 1 95.75 244 LEU A N 1
ATOM 1891 C CA . LEU A 1 244 ? -10.203 -24.812 18.438 1 95.75 244 LEU A CA 1
ATOM 1892 C C . LEU A 1 244 ? -11.453 -25.203 19.219 1 95.75 244 LEU A C 1
ATOM 1894 O O . LEU A 1 244 ? -12.047 -26.266 18.969 1 95.75 244 LEU A O 1
ATOM 1898 N N . VAL A 1 245 ? -11.836 -24.359 20.109 1 95.25 245 VAL A N 1
ATOM 1899 C CA . VAL A 1 245 ? -13.055 -24.609 20.875 1 95.25 245 VAL A CA 1
ATOM 1900 C C . VAL A 1 245 ? -14.258 -24.625 19.938 1 95.25 245 VAL A C 1
ATOM 1902 O O . VAL A 1 245 ? -15.117 -25.5 20.031 1 95.25 245 VAL A O 1
ATOM 1905 N N . ILE A 1 246 ? -14.242 -23.688 19.016 1 96.31 246 ILE A N 1
ATOM 1906 C CA . ILE A 1 246 ? -15.359 -23.609 18.078 1 96.31 246 ILE A CA 1
ATOM 1907 C C . ILE A 1 246 ? -15.336 -24.797 17.125 1 96.31 246 ILE A C 1
ATOM 1909 O O . ILE A 1 246 ? -16.391 -25.297 16.719 1 96.31 246 ILE A O 1
ATOM 1913 N N . ALA A 1 247 ? -14.188 -25.25 16.828 1 96.44 247 ALA A N 1
ATOM 1914 C CA . ALA A 1 247 ? -14.078 -26.453 16 1 96.44 247 ALA A CA 1
ATOM 1915 C C . ALA A 1 247 ? -14.648 -27.672 16.734 1 96.44 247 ALA A C 1
ATOM 1917 O O . ALA A 1 247 ? -15.258 -28.547 16.109 1 96.44 247 ALA A O 1
ATOM 1918 N N . PHE A 1 248 ? -14.438 -27.734 17.984 1 95.38 248 PHE A N 1
ATOM 1919 C CA . PHE A 1 248 ? -14.992 -28.812 18.797 1 95.38 248 PHE A CA 1
ATOM 1920 C C . PHE A 1 248 ? -16.516 -28.75 18.797 1 95.38 248 PHE A C 1
ATOM 1922 O O . PHE A 1 248 ? -17.188 -29.766 18.688 1 95.38 248 PHE A O 1
ATOM 1929 N N . ILE A 1 249 ? -16.953 -27.531 18.906 1 94.56 249 ILE A N 1
ATOM 1930 C CA . ILE A 1 249 ? -18.406 -27.344 18.891 1 94.56 249 ILE A CA 1
ATOM 1931 C C . ILE A 1 249 ? -18.953 -27.734 17.516 1 94.56 249 ILE A C 1
ATOM 1933 O O . ILE A 1 249 ? -20.047 -28.297 17.422 1 94.56 249 ILE A O 1
ATOM 1937 N N . PHE A 1 250 ? -18.219 -27.469 16.5 1 95.44 250 PHE A N 1
ATOM 1938 C CA . PHE A 1 250 ? -18.578 -27.844 15.141 1 95.44 250 PHE A CA 1
ATOM 1939 C C . PHE A 1 250 ? -18.703 -29.359 15.023 1 95.44 250 PHE A C 1
ATOM 1941 O O . PHE A 1 250 ? -19.672 -29.875 14.477 1 95.44 250 PHE A O 1
ATOM 1948 N N . ALA A 1 251 ? -17.719 -30.062 15.57 1 95.31 251 ALA A N 1
ATOM 1949 C CA . ALA A 1 251 ? -17.719 -31.531 15.531 1 95.31 251 ALA A CA 1
ATOM 1950 C C . ALA A 1 251 ? -18.891 -32.094 16.328 1 95.31 251 ALA A C 1
ATOM 1952 O O . ALA A 1 251 ? -19.531 -33.062 15.906 1 95.31 251 ALA A O 1
ATOM 1953 N N . GLU A 1 252 ? -19.156 -31.516 17.391 1 93.31 252 GLU A N 1
ATOM 1954 C CA . GLU A 1 252 ? -20.266 -31.938 18.219 1 93.31 252 GLU A CA 1
ATOM 1955 C C . GLU A 1 252 ? -21.594 -31.719 17.516 1 93.31 252 GLU A C 1
ATOM 1957 O O . GLU A 1 252 ? -22.484 -32.594 17.562 1 93.31 252 GLU A O 1
ATOM 1962 N N . ALA A 1 253 ? -21.719 -30.547 16.891 1 91.62 253 ALA A N 1
ATOM 1963 C CA . ALA A 1 253 ? -22.953 -30.25 16.172 1 91.62 253 ALA A CA 1
ATOM 1964 C C . ALA A 1 253 ? -23.156 -31.203 15.016 1 91.62 253 ALA A C 1
ATOM 1966 O O . ALA A 1 253 ? -24.281 -31.656 14.766 1 91.62 253 ALA A O 1
ATOM 1967 N N . GLN A 1 254 ? -22.109 -31.547 14.352 1 91.19 254 GLN A N 1
ATOM 1968 C CA . GLN A 1 254 ? -22.188 -32.5 13.242 1 91.19 254 GLN A CA 1
ATOM 1969 C C . GLN A 1 254 ? -22.562 -33.875 13.734 1 91.19 254 GLN A C 1
ATOM 1971 O O . GLN A 1 254 ? -23.406 -34.562 13.125 1 91.19 254 GLN A O 1
ATOM 1976 N N . ALA A 1 255 ? -22.016 -34.281 14.797 1 89.81 255 ALA A N 1
ATOM 1977 C CA . ALA A 1 255 ? -22.297 -35.594 15.367 1 89.81 255 ALA A CA 1
ATOM 1978 C C . ALA A 1 255 ? -23.734 -35.688 15.875 1 89.81 255 ALA A C 1
ATOM 1980 O O . ALA A 1 255 ? -24.422 -36.688 15.664 1 89.81 255 ALA A O 1
ATOM 1981 N N . HIS A 1 256 ? -24.109 -34.656 16.5 1 86.31 256 HIS A N 1
ATOM 1982 C CA . HIS A 1 256 ? -25.453 -34.625 17.031 1 86.31 256 HIS A CA 1
ATOM 1983 C C . HIS A 1 256 ? -26.5 -34.656 15.906 1 86.31 256 HIS A C 1
ATOM 1985 O O . HIS A 1 256 ? -27.5 -35.375 16.016 1 86.31 256 HIS A O 1
ATOM 1991 N N . THR A 1 257 ? -26.297 -33.906 14.883 1 84.81 257 THR A N 1
ATOM 1992 C CA . THR A 1 257 ? -27.234 -33.875 13.766 1 84.81 257 THR A CA 1
ATOM 1993 C C . THR A 1 257 ? -27.219 -35.219 13.016 1 84.81 257 THR A C 1
ATOM 1995 O O . THR A 1 257 ? -28.266 -35.688 12.57 1 84.81 257 THR A O 1
ATOM 1998 N N . ALA A 1 258 ? -26.047 -35.812 12.891 1 84.25 258 ALA A N 1
ATOM 1999 C CA . ALA A 1 258 ? -25.953 -37.094 12.219 1 84.25 258 ALA A CA 1
ATOM 2000 C C . ALA A 1 258 ? -26.672 -38.188 13.023 1 84.25 258 ALA A C 1
ATOM 2002 O O . ALA A 1 258 ? -27.25 -39.094 12.445 1 84.25 258 ALA A O 1
ATOM 2003 N N . ALA A 1 259 ? -26.688 -38.062 14.289 1 84.56 259 ALA A N 1
ATOM 2004 C CA . ALA A 1 259 ? -27.344 -39.031 15.156 1 84.56 259 ALA A CA 1
ATOM 2005 C C . ALA A 1 259 ? -28.859 -38.875 15.125 1 84.56 259 ALA A C 1
ATOM 2007 O O . ALA A 1 259 ? -29.594 -39.875 15.141 1 84.56 259 ALA A O 1
ATOM 2008 N N . LYS A 1 260 ? -29.266 -37.688 15.062 1 78.56 260 LYS A N 1
ATOM 2009 C CA . LYS A 1 260 ? -30.703 -37.438 15.188 1 78.56 260 LYS A CA 1
ATOM 2010 C C . LYS A 1 260 ? -31.391 -37.5 13.836 1 78.56 260 LYS A C 1
ATOM 2012 O O . LYS A 1 260 ? -32.531 -37.938 13.742 1 78.56 260 LYS A O 1
ATOM 2017 N N . HIS A 1 261 ? -30.781 -36.875 12.922 1 72.44 261 HIS A N 1
ATOM 2018 C CA . HIS A 1 261 ? -31.453 -36.781 11.633 1 72.44 261 HIS A CA 1
ATOM 2019 C C . HIS A 1 261 ? -30.812 -37.719 10.625 1 72.44 261 HIS A C 1
ATOM 2021 O O . HIS A 1 261 ? -29.578 -37.781 10.508 1 72.44 261 HIS A O 1
ATOM 2027 N N . LYS A 1 262 ? -31.422 -38.969 10.375 1 61.19 262 LYS A N 1
ATOM 2028 C CA . LYS A 1 262 ? -30.891 -39.969 9.461 1 61.19 262 LYS A CA 1
ATOM 2029 C C . LYS A 1 262 ? -30.562 -39.344 8.102 1 61.19 262 LYS A C 1
ATOM 2031 O O . LYS A 1 262 ? -29.703 -39.875 7.375 1 61.19 262 LYS A O 1
ATOM 2036 N N . SER A 1 263 ? -31.344 -38.25 7.605 1 59.56 263 SER A N 1
ATOM 2037 C CA . SER A 1 263 ? -31.078 -37.719 6.27 1 59.56 263 SER A CA 1
ATOM 2038 C C . SER A 1 263 ? -30.75 -36.219 6.316 1 59.56 263 SER A C 1
ATOM 2040 O O . SER A 1 263 ? -31.453 -35.438 6.957 1 59.56 263 SER A O 1
ATOM 2042 N N . PHE A 1 264 ? -29.547 -35.75 5.949 1 62.06 264 PHE A N 1
ATOM 2043 C CA . PHE A 1 264 ? -29.078 -34.375 5.848 1 62.06 264 PHE A CA 1
ATOM 2044 C C . PHE A 1 264 ? -29.828 -33.625 4.742 1 62.06 264 PHE A C 1
ATOM 2046 O O . PHE A 1 264 ? -29.5 -32.469 4.426 1 62.06 264 PHE A O 1
ATOM 2053 N N . ILE A 1 265 ? -30.875 -34.219 4.238 1 64.75 265 ILE A N 1
ATOM 2054 C CA . ILE A 1 265 ? -31.453 -33.688 2.996 1 64.75 265 ILE A CA 1
ATOM 2055 C C . ILE A 1 265 ? -32.719 -32.906 3.297 1 64.75 265 ILE A C 1
ATOM 2057 O O . ILE A 1 265 ? -33.125 -32.062 2.512 1 64.75 265 ILE A O 1
ATOM 2061 N N . GLU A 1 266 ? -33.281 -33 4.457 1 71.06 266 GLU A N 1
ATOM 2062 C CA . GLU A 1 266 ? -34.531 -32.281 4.645 1 71.06 266 GLU A CA 1
ATOM 2063 C C . GLU A 1 266 ? -34.312 -30.828 5.02 1 71.06 266 GLU A C 1
ATOM 2065 O O . GLU A 1 266 ? -33.719 -30.547 6.059 1 71.06 266 GLU A O 1
ATOM 2070 N N . THR A 1 267 ? -34.562 -29.906 4.031 1 76.5 267 THR A N 1
ATOM 2071 C CA . THR A 1 267 ? -34.375 -28.469 4.234 1 76.5 267 THR A CA 1
ATOM 2072 C C . THR A 1 267 ? -35.688 -27.734 4.141 1 76.5 267 THR A C 1
ATOM 2074 O O . THR A 1 267 ? -36.594 -28.156 3.416 1 76.5 267 THR A O 1
ATOM 2077 N N . ALA A 1 268 ? -35.969 -26.859 5.012 1 77.69 268 ALA A N 1
ATOM 2078 C CA . ALA A 1 268 ? -37.156 -26 4.969 1 77.69 268 ALA A CA 1
ATOM 2079 C C . ALA A 1 268 ? -36.812 -24.641 4.379 1 77.69 268 ALA A C 1
ATOM 2081 O O . ALA A 1 268 ? -37.719 -23.828 4.133 1 77.69 268 ALA A O 1
ATOM 2082 N N . SER A 1 269 ? -35.531 -24.469 4.09 1 82.5 269 SER A N 1
ATOM 2083 C CA . SER A 1 269 ? -35.125 -23.156 3.598 1 82.5 269 SER A CA 1
ATOM 2084 C C . SER A 1 269 ? -35.438 -23 2.109 1 82.5 269 SER A C 1
ATOM 2086 O O . SER A 1 269 ? -35.656 -24 1.413 1 82.5 269 SER A O 1
ATOM 2088 N N . SER A 1 270 ? -35.469 -21.781 1.669 1 85.88 270 SER A N 1
ATOM 2089 C CA . SER A 1 270 ? -35.688 -21.5 0.255 1 85.88 270 SER A CA 1
ATOM 2090 C C . SER A 1 270 ? -34.5 -21.922 -0.586 1 85.88 270 SER A C 1
ATOM 2092 O O . SER A 1 270 ? -34.594 -22.047 -1.808 1 85.88 270 SER A O 1
ATOM 2094 N N . TYR A 1 271 ? -33.375 -22.234 0.086 1 89.88 271 TYR A N 1
ATOM 2095 C CA . TYR A 1 271 ? -32.156 -22.625 -0.616 1 89.88 271 TYR A CA 1
ATOM 2096 C C . TYR A 1 271 ? -32.219 -24.094 -0.987 1 89.88 271 TYR A C 1
ATOM 2098 O O . TYR A 1 271 ? -31.438 -24.547 -1.842 1 89.88 271 TYR A O 1
ATOM 2106 N N . ALA A 1 272 ? -33.031 -24.875 -0.376 1 88.88 272 ALA A N 1
ATOM 2107 C CA . ALA A 1 272 ? -33.344 -26.266 -0.704 1 88.88 272 ALA A CA 1
ATOM 2108 C C . ALA A 1 272 ? -32.094 -27.109 -0.78 1 88.88 272 ALA A C 1
ATOM 2110 O O . ALA A 1 272 ? -31.297 -27.156 0.166 1 88.88 272 ALA A O 1
ATOM 2111 N N . TRP A 1 273 ? -31.766 -27.609 -2.016 1 88.5 273 TRP A N 1
ATOM 2112 C CA . TRP A 1 273 ? -30.703 -28.578 -2.162 1 88.5 273 TRP A CA 1
ATOM 2113 C C . TRP A 1 273 ? -29.328 -27.922 -2.088 1 88.5 273 TRP A C 1
ATOM 2115 O O . TRP A 1 273 ? -28.328 -28.578 -1.83 1 88.5 273 TRP A O 1
ATOM 2125 N N . SER A 1 274 ? -29.188 -26.641 -2.346 1 92.69 274 SER A N 1
ATOM 2126 C CA . SER A 1 274 ? -27.906 -25.953 -2.354 1 92.69 274 SER A CA 1
ATOM 2127 C C . SER A 1 274 ? -27.344 -25.812 -0.942 1 92.69 274 SER A C 1
ATOM 2129 O O . SER A 1 274 ? -26.156 -25.562 -0.764 1 92.69 274 SER A O 1
ATOM 2131 N N . THR A 1 275 ? -28.172 -25.969 0.085 1 92.5 275 THR A N 1
ATOM 2132 C CA . THR A 1 275 ? -27.734 -25.859 1.471 1 92.5 275 THR A CA 1
ATOM 2133 C C . THR A 1 275 ? -26.703 -26.953 1.792 1 92.5 275 THR A C 1
ATOM 2135 O O . THR A 1 275 ? -25.75 -26.719 2.543 1 92.5 275 THR A O 1
ATOM 2138 N N . THR A 1 276 ? -26.875 -28.109 1.197 1 91.62 276 THR A N 1
ATOM 2139 C CA . THR A 1 276 ? -25.938 -29.203 1.431 1 91.62 276 THR A CA 1
ATOM 2140 C C . THR A 1 276 ? -24.562 -28.875 0.842 1 91.62 276 THR A C 1
ATOM 2142 O O . THR A 1 276 ? -23.531 -29.188 1.444 1 91.62 276 THR A O 1
ATOM 2145 N N . TRP A 1 277 ? -24.562 -28.203 -0.304 1 94.31 277 TRP A N 1
ATOM 2146 C CA . TRP A 1 277 ? -23.297 -27.859 -0.949 1 94.31 277 TRP A CA 1
ATOM 2147 C C . TRP A 1 277 ? -22.594 -26.734 -0.186 1 94.31 277 TRP A C 1
ATOM 2149 O O . TRP A 1 277 ? -21.359 -26.719 -0.103 1 94.31 277 TRP A O 1
ATOM 2159 N N . ILE A 1 278 ? -23.375 -25.812 0.338 1 95.75 278 ILE A N 1
ATOM 2160 C CA . ILE A 1 278 ? -22.812 -24.75 1.168 1 95.75 278 ILE A CA 1
ATOM 2161 C C . ILE A 1 278 ? -22.172 -25.359 2.414 1 95.75 278 ILE A C 1
ATOM 2163 O O . ILE A 1 278 ? -21.031 -25.031 2.764 1 95.75 278 ILE A O 1
ATOM 2167 N N . GLU A 1 279 ? -22.875 -26.344 3.035 1 95 279 GLU A N 1
ATOM 2168 C CA . GLU A 1 279 ? -22.391 -27.016 4.242 1 95 279 GLU A CA 1
ATOM 2169 C C . GLU A 1 279 ? -21.109 -27.781 3.959 1 95 279 GLU A C 1
ATOM 2171 O O . GLU A 1 279 ? -20.156 -27.734 4.75 1 95 279 GLU A O 1
ATOM 2176 N N . LEU A 1 280 ? -21.062 -28.438 2.848 1 94.94 280 LEU A N 1
ATOM 2177 C CA . LEU A 1 280 ? -19.891 -29.219 2.498 1 94.94 280 LEU A CA 1
ATOM 2178 C C . LEU A 1 280 ? -18.688 -28.312 2.24 1 94.94 280 LEU A C 1
ATOM 2180 O O . LEU A 1 280 ? -17.594 -28.578 2.746 1 94.94 280 LEU A O 1
ATOM 2184 N N . ALA A 1 281 ? -18.844 -27.203 1.481 1 97.38 281 ALA A N 1
ATOM 2185 C CA . ALA A 1 281 ? -17.75 -26.297 1.146 1 97.38 281 ALA A CA 1
ATOM 2186 C C . ALA A 1 281 ? -17.219 -25.594 2.396 1 97.38 281 ALA A C 1
ATOM 2188 O O . ALA A 1 281 ? -16 -25.484 2.574 1 97.38 281 ALA A O 1
ATOM 2189 N N . GLN A 1 282 ? -18.125 -25.219 3.242 1 97.81 282 GLN A N 1
ATOM 2190 C CA . GLN A 1 282 ? -17.703 -24.5 4.434 1 97.81 282 GLN A CA 1
ATOM 2191 C C . GLN A 1 282 ? -17.141 -25.438 5.488 1 97.81 282 GLN A C 1
ATOM 2193 O O . GLN A 1 282 ? -16.234 -25.062 6.242 1 97.81 282 GLN A O 1
ATOM 2198 N N . SER A 1 283 ? -17.641 -26.656 5.57 1 97 283 SER A N 1
ATOM 2199 C CA . SER A 1 283 ? -17.062 -27.656 6.473 1 97 283 SER A CA 1
ATOM 2200 C C . SER A 1 283 ? -15.609 -27.953 6.102 1 97 283 SER A C 1
ATOM 2202 O O . SER A 1 283 ? -14.75 -28.078 6.977 1 97 283 SER A O 1
ATOM 2204 N N . ALA A 1 284 ? -15.422 -28.031 4.82 1 97 284 ALA A N 1
ATOM 2205 C CA . ALA A 1 284 ? -14.047 -28.234 4.359 1 97 284 ALA A CA 1
ATOM 2206 C C . ALA A 1 284 ? -13.148 -27.078 4.789 1 97 284 ALA A C 1
ATOM 2208 O O . ALA A 1 284 ? -12.008 -27.281 5.207 1 97 284 ALA A O 1
ATOM 2209 N N . GLY A 1 285 ? -13.664 -25.922 4.676 1 97.25 285 GLY A N 1
ATOM 2210 C CA . GLY A 1 285 ? -12.898 -24.75 5.094 1 97.25 285 GLY A CA 1
ATOM 2211 C C . GLY A 1 285 ? -12.602 -24.75 6.582 1 97.25 285 GLY A C 1
ATOM 2212 O O . GLY A 1 285 ? -11.5 -24.375 7 1 97.25 285 GLY A O 1
ATOM 2213 N N . VAL A 1 286 ? -13.523 -25.141 7.383 1 97.56 286 VAL A N 1
ATOM 2214 C CA . VAL A 1 286 ? -13.352 -25.172 8.836 1 97.56 286 VAL A CA 1
ATOM 2215 C C . VAL A 1 286 ? -12.273 -26.203 9.195 1 97.56 286 VAL A C 1
ATOM 2217 O O . VAL A 1 286 ? -11.391 -25.922 10.008 1 97.56 286 VAL A O 1
ATOM 2220 N N . ILE A 1 287 ? -12.297 -27.344 8.547 1 96.69 287 ILE A N 1
ATOM 2221 C CA . ILE A 1 287 ? -11.328 -28.391 8.828 1 96.69 287 ILE A CA 1
ATOM 2222 C C . ILE A 1 287 ? -9.93 -27.922 8.445 1 96.69 287 ILE A C 1
ATOM 2224 O O . ILE A 1 287 ? -8.992 -28.031 9.242 1 96.69 287 ILE A O 1
ATOM 2228 N N . LEU A 1 288 ? -9.812 -27.312 7.297 1 95.25 288 LEU A N 1
ATOM 2229 C CA . LEU A 1 288 ? -8.523 -26.844 6.812 1 95.25 288 LEU A CA 1
ATOM 2230 C C . LEU A 1 288 ? -8.016 -25.688 7.676 1 95.25 288 LEU A C 1
ATOM 2232 O O . LEU A 1 288 ? -6.824 -25.641 8.008 1 95.25 288 LEU A O 1
ATOM 2236 N N . GLY A 1 289 ? -8.938 -24.797 7.996 1 94.69 289 GLY A N 1
ATOM 2237 C CA . GLY A 1 289 ? -8.547 -23.688 8.852 1 94.69 289 GLY A CA 1
ATOM 2238 C C . GLY A 1 289 ? -8.148 -24.125 10.25 1 94.69 289 GLY A C 1
ATOM 2239 O O . GLY A 1 289 ? -7.238 -23.547 10.852 1 94.69 289 GLY A O 1
ATOM 2240 N N . THR A 1 290 ? -8.727 -25.094 10.75 1 95.06 290 THR A N 1
ATOM 2241 C CA . THR A 1 290 ? -8.453 -25.594 12.094 1 95.06 290 THR A CA 1
ATOM 2242 C C . THR A 1 290 ? -7.059 -26.203 12.172 1 95.06 290 THR A C 1
ATOM 2244 O O . THR A 1 290 ? -6.391 -26.094 13.203 1 95.06 290 THR A O 1
ATOM 2247 N N . ILE A 1 291 ? -6.629 -26.75 11.109 1 93.94 291 ILE A N 1
ATOM 2248 C CA . ILE A 1 291 ? -5.273 -27.297 11.078 1 93.94 291 ILE A CA 1
ATOM 2249 C C . ILE A 1 291 ? -4.266 -26.172 11.32 1 93.94 291 ILE A C 1
ATOM 2251 O O . ILE A 1 291 ? -3.354 -26.328 12.141 1 93.94 291 ILE A O 1
ATOM 2255 N N . ALA A 1 292 ? -4.492 -25.156 10.656 1 93.25 292 ALA A N 1
ATOM 2256 C CA . ALA A 1 292 ? -3.594 -24.016 10.812 1 93.25 292 ALA A CA 1
ATOM 2257 C C . ALA A 1 292 ? -3.629 -23.484 12.242 1 93.25 292 ALA A C 1
ATOM 2259 O O . ALA A 1 292 ? -2.584 -23.203 12.836 1 93.25 292 ALA A O 1
ATOM 2260 N N . HIS A 1 293 ? -4.812 -23.422 12.82 1 94.81 293 HIS A N 1
ATOM 2261 C CA . HIS A 1 293 ? -4.953 -22.906 14.172 1 94.81 293 HIS A CA 1
ATOM 2262 C C . HIS A 1 293 ? -4.297 -23.828 15.188 1 94.81 293 HIS A C 1
ATOM 2264 O O . HIS A 1 293 ? -3.68 -23.375 16.156 1 94.81 293 HIS A O 1
ATOM 2270 N N . GLY A 1 294 ? -4.453 -25.125 15 1 93.44 294 GLY A N 1
ATOM 2271 C CA . GLY A 1 294 ? -3.828 -26.094 15.898 1 93.44 294 GLY A CA 1
ATOM 2272 C C . GLY A 1 294 ? -2.316 -25.969 15.93 1 93.44 294 GLY A C 1
ATOM 2273 O O . GLY A 1 294 ? -1.715 -25.938 17 1 93.44 294 GLY A O 1
ATOM 2274 N N . PHE A 1 295 ? -1.756 -25.766 14.844 1 92.12 295 PHE A N 1
ATOM 2275 C CA . PHE A 1 295 ? -0.302 -25.688 14.766 1 92.12 295 PHE A CA 1
ATOM 2276 C C . PHE A 1 295 ? 0.188 -24.328 15.273 1 92.12 295 PHE A C 1
ATOM 2278 O O . PHE A 1 295 ? 1.262 -24.234 15.875 1 92.12 295 PHE A O 1
ATOM 2285 N N . ARG A 1 296 ? -0.52 -23.344 15 1 92.19 296 ARG A N 1
ATOM 2286 C CA . ARG A 1 296 ? -0.159 -22.031 15.531 1 92.19 296 ARG A CA 1
ATOM 2287 C C . ARG A 1 296 ? -0.196 -22.031 17.062 1 92.19 296 ARG A C 1
ATOM 2289 O O . ARG A 1 296 ? 0.676 -21.438 17.703 1 92.19 296 ARG A O 1
ATOM 2296 N N . TRP A 1 297 ? -1.241 -22.672 17.531 1 92.19 297 TRP A N 1
ATOM 2297 C CA . TRP A 1 297 ? -1.366 -22.781 18.969 1 92.19 297 TRP A CA 1
ATOM 2298 C C . TRP A 1 297 ? -0.189 -23.562 19.562 1 92.19 297 TRP A C 1
ATOM 2300 O O . TRP A 1 297 ? 0.405 -23.141 20.562 1 92.19 297 TRP A O 1
ATOM 2310 N N . LEU A 1 298 ? 0.195 -24.656 18.938 1 87.88 298 LEU A N 1
ATOM 2311 C CA . LEU A 1 298 ? 1.312 -25.469 19.406 1 87.88 298 LEU A CA 1
ATOM 2312 C C . LEU A 1 298 ? 2.621 -24.688 19.328 1 87.88 298 LEU A C 1
ATOM 2314 O O . LEU A 1 298 ? 3.465 -24.797 20.219 1 87.88 298 LEU A O 1
ATOM 2318 N N . THR A 1 299 ? 2.752 -23.906 18.297 1 85.38 299 THR A N 1
ATOM 2319 C CA . THR A 1 299 ? 3.957 -23.109 18.125 1 85.38 299 THR A CA 1
ATOM 2320 C C . THR A 1 299 ? 4.047 -22.031 19.203 1 85.38 299 THR A C 1
ATOM 2322 O O . THR A 1 299 ? 5.113 -21.812 19.781 1 85.38 299 THR A O 1
ATOM 2325 N N . ALA A 1 300 ? 2.986 -21.391 19.453 1 85.88 300 ALA A N 1
ATOM 2326 C CA . ALA A 1 300 ? 2.965 -20.344 20.469 1 85.88 300 ALA A CA 1
ATOM 2327 C C . ALA A 1 300 ? 3.227 -20.906 21.859 1 85.88 300 ALA A C 1
ATOM 2329 O O . ALA A 1 300 ? 3.953 -20.312 22.656 1 85.88 300 ALA A O 1
ATOM 2330 N N . VAL A 1 301 ? 2.68 -22.031 22.141 1 84.81 301 VAL A N 1
ATOM 2331 C CA . VAL A 1 301 ? 2.846 -22.688 23.453 1 84.81 301 VAL A CA 1
ATOM 2332 C C . VAL A 1 301 ? 4.289 -23.156 23.609 1 84.81 301 VAL A C 1
ATOM 2334 O O . VAL A 1 301 ? 4.879 -23.016 24.688 1 84.81 301 VAL A O 1
ATOM 2337 N N . ASN A 1 302 ? 4.805 -23.688 22.562 1 79.31 302 ASN A N 1
ATOM 2338 C CA . ASN A 1 302 ? 6.191 -24.141 22.609 1 79.31 302 ASN A CA 1
ATOM 2339 C C . ASN A 1 302 ? 7.148 -22.969 22.828 1 79.31 302 ASN A C 1
ATOM 2341 O O . ASN A 1 302 ? 8.156 -23.109 23.516 1 79.31 302 ASN A O 1
ATOM 2345 N N . PHE A 1 303 ? 6.816 -21.875 22.25 1 77.56 303 PHE A N 1
ATOM 2346 C CA . PHE A 1 303 ? 7.621 -20.672 22.406 1 77.56 303 PHE A CA 1
ATOM 2347 C C . PHE A 1 303 ? 7.531 -20.141 23.844 1 77.56 303 PHE A C 1
ATOM 2349 O O . PHE A 1 303 ? 8.531 -19.703 24.406 1 77.56 303 PHE A O 1
ATOM 2356 N N . ALA A 1 304 ? 6.359 -20.297 24.391 1 76.94 304 ALA A N 1
ATOM 2357 C CA . ALA A 1 304 ? 6.133 -19.797 25.75 1 76.94 304 ALA A CA 1
ATOM 2358 C C . ALA A 1 304 ? 6.719 -20.75 26.781 1 76.94 304 ALA A C 1
ATOM 2360 O O . ALA A 1 304 ? 7.184 -20.312 27.844 1 76.94 304 ALA A O 1
ATOM 2361 N N . HIS A 1 305 ? 6.59 -22.031 26.531 1 73.06 305 HIS A N 1
ATOM 2362 C CA . HIS A 1 305 ? 7.102 -23.047 27.453 1 73.06 305 HIS A CA 1
ATOM 2363 C C . HIS A 1 305 ? 8.617 -22.953 27.578 1 73.06 305 HIS A C 1
ATOM 2365 O O . HIS A 1 305 ? 9.172 -23.156 28.656 1 73.06 305 HIS A O 1
ATOM 2371 N N . SER A 1 306 ? 9.266 -22.703 26.5 1 63.19 306 SER A N 1
ATOM 2372 C CA . SER A 1 306 ? 10.719 -22.641 26.516 1 63.19 306 SER A CA 1
ATOM 2373 C C . SER A 1 306 ? 11.211 -21.453 27.344 1 63.19 306 SER A C 1
ATOM 2375 O O . SER A 1 306 ? 12.328 -21.484 27.859 1 63.19 306 SER A O 1
ATOM 2377 N N . ALA A 1 307 ? 10.289 -20.484 27.469 1 57.31 307 ALA A N 1
ATOM 2378 C CA . ALA A 1 307 ? 10.633 -19.328 28.281 1 57.31 307 ALA A CA 1
ATOM 2379 C C . ALA A 1 307 ? 10.594 -19.656 29.766 1 57.31 307 ALA A C 1
ATOM 2381 O O . ALA A 1 307 ? 11.211 -18.969 30.578 1 57.31 307 ALA A O 1
ATOM 2382 N N . LYS A 1 308 ? 9.594 -20.609 30.25 1 53.44 308 LYS A N 1
ATOM 2383 C CA . LYS A 1 308 ? 9.148 -20.859 31.609 1 53.44 308 LYS A CA 1
ATOM 2384 C C . LYS A 1 308 ? 10.227 -21.594 32.406 1 53.44 308 LYS A C 1
ATOM 2386 O O . LYS A 1 308 ? 10.008 -21.938 33.562 1 53.44 308 LYS A O 1
ATOM 2391 N N . GLY A 1 309 ? 11.461 -21.766 32.062 1 49.75 309 GLY A N 1
ATOM 2392 C CA . GLY A 1 309 ? 11.875 -22.141 33.406 1 49.75 309 GLY A CA 1
ATOM 2393 C C . GLY A 1 309 ? 11.094 -21.438 34.5 1 49.75 309 GLY A C 1
ATOM 2394 O O . GLY A 1 309 ? 10.141 -20.703 34.219 1 49.75 309 GLY A O 1
ATOM 2395 N N . LEU A 1 310 ? 11.672 -21.031 35.688 1 48.19 310 LEU A N 1
ATOM 2396 C CA . LEU A 1 310 ? 11.172 -20.531 36.969 1 48.19 310 LEU A CA 1
ATOM 2397 C C . LEU A 1 310 ? 10.477 -19.188 36.812 1 48.19 310 LEU A C 1
ATOM 2399 O O . LEU A 1 310 ? 11.008 -18.141 37.219 1 48.19 310 LEU A O 1
ATOM 2403 N N . MET A 1 311 ? 9.828 -19 35.688 1 53.94 311 MET A N 1
ATOM 2404 C CA . MET A 1 311 ? 9.359 -17.625 35.594 1 53.94 311 MET A CA 1
ATOM 2405 C C . MET A 1 311 ? 8.344 -17.312 36.688 1 53.94 311 MET A C 1
ATOM 2407 O O . MET A 1 311 ? 7.426 -18.109 36.938 1 53.94 311 MET A O 1
ATOM 2411 N N . SER A 1 312 ? 8.586 -16.562 37.562 1 59.62 312 SER A N 1
ATOM 2412 C CA . SER A 1 312 ? 7.723 -16.016 38.594 1 59.62 312 SER A CA 1
ATOM 2413 C C . SER A 1 312 ? 6.438 -15.445 38 1 59.62 312 SER A C 1
ATOM 2415 O O . SER A 1 312 ? 6.418 -15 36.875 1 59.62 312 SER A O 1
ATOM 2417 N N . PHE A 1 313 ? 5.242 -15.93 38.531 1 62.97 313 PHE A N 1
ATOM 2418 C CA . PHE A 1 313 ? 3.902 -15.453 38.219 1 62.97 313 PHE A CA 1
ATOM 2419 C C . PHE A 1 313 ? 3.914 -13.953 37.938 1 62.97 313 PHE A C 1
ATOM 2421 O O . PHE A 1 313 ? 3.209 -13.484 37.031 1 62.97 313 PHE A O 1
ATOM 2428 N N . LYS A 1 314 ? 4.789 -13.328 38.594 1 64.38 314 LYS A N 1
ATOM 2429 C CA . LYS A 1 314 ? 4.828 -11.875 38.438 1 64.38 314 LYS A CA 1
ATOM 2430 C C . LYS A 1 314 ? 5.406 -11.477 37.094 1 64.38 314 LYS A C 1
ATOM 2432 O O . LYS A 1 314 ? 4.922 -10.547 36.438 1 64.38 314 LYS A O 1
ATOM 2437 N N . THR A 1 315 ? 6.184 -12.203 36.656 1 72.06 315 THR A N 1
ATOM 2438 C CA . THR A 1 315 ? 6.844 -11.859 35.375 1 72.06 315 THR A CA 1
ATOM 2439 C C . THR A 1 315 ? 5.992 -12.289 34.188 1 72.06 315 THR A C 1
ATOM 2441 O O . THR A 1 315 ? 6.051 -11.672 33.125 1 72.06 315 THR A O 1
ATOM 2444 N N . ALA A 1 316 ? 5.113 -13.258 34.531 1 75.5 316 ALA A N 1
ATOM 2445 C CA . ALA A 1 316 ? 4.301 -13.781 33.438 1 75.5 316 ALA A CA 1
ATOM 2446 C C . ALA A 1 316 ? 3.184 -12.805 33.062 1 75.5 316 ALA A C 1
ATOM 2448 O O . ALA A 1 316 ? 2.734 -12.773 31.922 1 75.5 316 ALA A O 1
ATOM 2449 N N . PHE A 1 317 ? 2.797 -12 34 1 84.44 317 PHE A N 1
ATOM 2450 C CA . PHE A 1 317 ? 1.656 -11.125 33.75 1 84.44 317 PHE A CA 1
ATOM 2451 C C . PHE A 1 317 ? 2.111 -9.68 33.562 1 84.44 317 PHE A C 1
ATOM 2453 O O . PHE A 1 317 ? 1.288 -8.766 33.531 1 84.44 317 PHE A O 1
ATOM 2460 N N . LYS A 1 318 ? 3.398 -9.578 33.375 1 85.5 318 LYS A N 1
ATOM 2461 C CA . LYS A 1 318 ? 3.906 -8.242 33.062 1 85.5 318 LYS A CA 1
ATOM 2462 C C . LYS A 1 318 ? 3.531 -7.832 31.641 1 85.5 318 LYS A C 1
ATOM 2464 O O . LYS A 1 318 ? 3.666 -8.625 30.703 1 85.5 318 LYS A O 1
ATOM 2469 N N . ILE A 1 319 ? 2.957 -6.711 31.531 1 89.06 319 ILE A N 1
ATOM 2470 C CA . ILE A 1 319 ? 2.541 -6.211 30.234 1 89.06 319 ILE A CA 1
ATOM 2471 C C . ILE A 1 319 ? 3.701 -5.469 29.562 1 89.06 319 ILE A C 1
ATOM 2473 O O . ILE A 1 319 ? 4.211 -4.488 30.109 1 89.06 319 ILE A O 1
ATOM 2477 N N . GLU A 1 320 ? 4.102 -5.961 28.469 1 88.81 320 GLU A N 1
ATOM 2478 C CA . GLU A 1 320 ? 5.184 -5.324 27.719 1 88.81 320 GLU A CA 1
ATOM 2479 C C . GLU A 1 320 ? 4.758 -3.959 27.188 1 88.81 320 GLU A C 1
ATOM 2481 O O . GLU A 1 320 ? 3.584 -3.744 26.875 1 88.81 320 GLU A O 1
ATOM 2486 N N . SER A 1 321 ? 5.688 -3.094 26.922 1 86.06 321 SER A N 1
ATOM 2487 C CA . SER A 1 321 ? 5.414 -1.699 26.594 1 86.06 321 SER A CA 1
ATOM 2488 C C . SER A 1 321 ? 4.891 -1.567 25.156 1 86.06 321 SER A C 1
ATOM 2490 O O . SER A 1 321 ? 4.125 -0.651 24.859 1 86.06 321 SER A O 1
ATOM 2492 N N . TYR A 1 322 ? 5.27 -2.502 24.297 1 88.19 322 TYR A N 1
ATOM 2493 C CA . TYR A 1 322 ? 4.898 -2.342 22.891 1 88.19 322 TYR A CA 1
ATOM 2494 C C . TYR A 1 322 ? 3.396 -2.529 22.703 1 88.19 322 TYR A C 1
ATOM 2496 O O . TYR A 1 322 ? 2.838 -2.123 21.672 1 88.19 322 TYR A O 1
ATOM 2504 N N . TRP A 1 323 ? 2.66 -3.139 23.688 1 92.19 323 TRP A N 1
ATOM 2505 C CA . TRP A 1 323 ? 1.217 -3.336 23.594 1 92.19 323 TRP A CA 1
ATOM 2506 C C . TRP A 1 323 ? 0.478 -2.004 23.688 1 92.19 323 TRP A C 1
ATOM 2508 O O . TRP A 1 323 ? -0.621 -1.861 23.141 1 92.19 323 TRP A O 1
ATOM 2518 N N . THR A 1 324 ? 1.084 -1.068 24.375 1 93.19 324 THR A N 1
ATOM 2519 C CA . THR A 1 324 ? 0.374 0.18 24.625 1 93.19 324 THR A CA 1
ATOM 2520 C C . THR A 1 324 ? 1.195 1.375 24.141 1 93.19 324 THR A C 1
ATOM 2522 O O . THR A 1 324 ? 0.733 2.516 24.203 1 93.19 324 THR A O 1
ATOM 2525 N N . GLN A 1 325 ? 2.34 1.175 23.672 1 88 325 GLN A N 1
ATOM 2526 C CA . GLN A 1 325 ? 3.273 2.254 23.359 1 88 325 GLN A CA 1
ATOM 2527 C C . GLN A 1 325 ? 2.67 3.238 22.359 1 88 325 GLN A C 1
ATOM 2529 O O . GLN A 1 325 ? 2.725 4.453 22.578 1 88 325 GLN A O 1
ATOM 2534 N N . ARG A 1 326 ? 2.072 2.746 21.312 1 88.44 326 ARG A N 1
ATOM 2535 C CA . ARG A 1 326 ? 1.508 3.617 20.297 1 88.44 326 ARG A CA 1
ATOM 2536 C C . ARG A 1 326 ? 0.349 4.438 20.844 1 88.44 326 ARG A C 1
ATOM 2538 O O . ARG A 1 326 ? 0.197 5.613 20.516 1 88.44 326 ARG A O 1
ATOM 2545 N N . LEU A 1 327 ? -0.398 3.832 21.688 1 93.56 327 LEU A N 1
ATOM 2546 C CA . LEU A 1 327 ? -1.554 4.504 22.281 1 93.56 327 LEU A CA 1
ATOM 2547 C C . LEU A 1 327 ? -1.117 5.551 23.297 1 93.56 327 LEU A C 1
ATOM 2549 O O . LEU A 1 327 ? -1.697 6.633 23.359 1 93.56 327 LEU A O 1
ATOM 2553 N N . VAL A 1 328 ? -0.091 5.219 23.984 1 91.44 328 VAL A N 1
ATOM 2554 C CA . VAL A 1 328 ? 0.425 6.164 24.969 1 91.44 328 VAL A CA 1
ATOM 2555 C C . VAL A 1 328 ? 1.062 7.355 24.266 1 91.44 328 VAL A C 1
ATOM 2557 O O . VAL A 1 328 ? 0.867 8.508 24.672 1 91.44 328 VAL A O 1
ATOM 2560 N N . GLU A 1 329 ? 1.805 7.066 23.203 1 87.62 329 GLU A N 1
ATOM 2561 C CA . GLU A 1 329 ? 2.406 8.141 22.422 1 87.62 329 GLU A CA 1
ATOM 2562 C C . GLU A 1 329 ? 1.338 9.039 21.812 1 87.62 329 GLU A C 1
ATOM 2564 O O . GLU A 1 329 ? 1.487 10.266 21.781 1 87.62 329 GLU A O 1
ATOM 2569 N N . TRP A 1 330 ? 0.36 8.414 21.375 1 89.5 330 TRP A N 1
ATOM 2570 C CA . TRP A 1 330 ? -0.731 9.188 20.781 1 89.5 330 TRP A CA 1
ATOM 2571 C C . TRP A 1 330 ? -1.427 10.039 21.844 1 89.5 330 TRP A C 1
ATOM 2573 O O . TRP A 1 330 ? -1.85 11.164 21.578 1 89.5 330 TRP A O 1
ATOM 2583 N N . LYS A 1 331 ? -1.561 9.492 22.953 1 91.75 331 LYS A N 1
ATOM 2584 C CA . LYS A 1 331 ? -2.203 10.195 24.062 1 91.75 331 LYS A CA 1
ATOM 2585 C C . LYS A 1 331 ? -1.418 11.445 24.453 1 91.75 331 LYS A C 1
ATOM 2587 O O . LYS A 1 331 ? -2.004 12.508 24.688 1 91.75 331 LYS A O 1
ATOM 2592 N N . LYS A 1 332 ? -0.083 11.344 24.422 1 89.12 332 LYS A N 1
ATOM 2593 C CA . LYS A 1 332 ? 0.774 12.414 24.922 1 89.12 332 LYS A CA 1
ATOM 2594 C C . LYS A 1 332 ? 1.15 13.383 23.797 1 89.12 332 LYS A C 1
ATOM 2596 O O . LYS A 1 332 ? 1.601 14.5 24.062 1 89.12 332 LYS A O 1
ATOM 2601 N N . SER A 1 333 ? 0.949 12.953 22.594 1 87.75 333 SER A N 1
ATOM 2602 C CA . SER A 1 333 ? 1.357 13.773 21.469 1 87.75 333 SER A CA 1
ATOM 2603 C C . SER A 1 333 ? 0.381 14.922 21.234 1 87.75 333 SER A C 1
ATOM 2605 O O . SER A 1 333 ? -0.748 14.898 21.719 1 87.75 333 SER A O 1
ATOM 2607 N N . SER A 1 334 ? 0.91 15.922 20.531 1 86.88 334 SER A N 1
ATOM 2608 C CA . SER A 1 334 ? 0.091 17.094 20.219 1 86.88 334 SER A CA 1
ATOM 2609 C C . SER A 1 334 ? -0.965 16.766 19.172 1 86.88 334 SER A C 1
ATOM 2611 O O . SER A 1 334 ? -0.87 15.742 18.484 1 86.88 334 SER A O 1
ATOM 2613 N N . LEU A 1 335 ? -1.969 17.547 19.141 1 84.56 335 LEU A N 1
ATOM 2614 C CA . LEU A 1 335 ? -3.037 17.375 18.172 1 84.56 335 LEU A CA 1
ATOM 2615 C C . LEU A 1 335 ? -2.566 17.766 16.766 1 84.56 335 LEU A C 1
ATOM 2617 O O . LEU A 1 335 ? -1.813 18.734 16.609 1 84.56 335 LEU A O 1
ATOM 2621 N N . PRO A 1 336 ? -2.979 16.969 15.828 1 76.88 336 PRO A N 1
ATOM 2622 C CA . PRO A 1 336 ? -2.572 17.281 14.461 1 76.88 336 PRO A CA 1
ATOM 2623 C C . PRO A 1 336 ? -3.289 18.516 13.906 1 76.88 336 PRO A C 1
ATOM 2625 O O . PRO A 1 336 ? -2.836 19.109 12.922 1 76.88 336 PRO A O 1
ATOM 2628 N N . LEU A 1 337 ? -4.367 18.969 14.586 1 76.38 337 LEU A N 1
ATOM 2629 C CA . LEU A 1 337 ? -5.137 20.109 14.117 1 76.38 337 LEU A CA 1
ATOM 2630 C C . LEU A 1 337 ? -4.613 21.406 14.727 1 76.38 337 LEU A C 1
ATOM 2632 O O . LEU A 1 337 ? -4.234 21.438 15.906 1 76.38 337 LEU A O 1
ATOM 2636 N N . GLU A 1 338 ? -4.461 22.391 13.883 1 76.81 338 GLU A N 1
ATOM 2637 C CA . GLU A 1 338 ? -4.031 23.688 14.375 1 76.81 338 GLU A CA 1
ATOM 2638 C C . GLU A 1 338 ? -5.195 24.469 14.984 1 76.81 338 GLU A C 1
ATOM 2640 O O . GLU A 1 338 ? -6.035 25 14.258 1 76.81 338 GLU A O 1
ATOM 2645 N N . ILE A 1 339 ? -5.336 24.297 16.297 1 79.31 339 ILE A N 1
ATOM 2646 C CA . ILE A 1 339 ? -6.344 25.078 17.016 1 79.31 339 ILE A CA 1
ATOM 2647 C C . ILE A 1 339 ? -5.699 26.328 17.609 1 79.31 339 ILE A C 1
ATOM 2649 O O . ILE A 1 339 ? -4.711 26.234 18.344 1 79.31 339 ILE A O 1
ATOM 2653 N N . ARG A 1 340 ? -6.238 27.516 17.312 1 76.62 340 ARG A N 1
ATOM 2654 C CA . ARG A 1 340 ? -5.652 28.797 17.734 1 76.62 340 ARG A CA 1
ATOM 2655 C C . ARG A 1 340 ? -5.883 29.047 19.219 1 76.62 340 ARG A C 1
ATOM 2657 O O . ARG A 1 340 ? -4.984 29.516 19.922 1 76.62 340 ARG A O 1
ATOM 2664 N N . ASP A 1 341 ? -7.09 28.516 19.625 1 83.19 341 ASP A N 1
ATOM 2665 C CA . ASP A 1 341 ? -7.453 28.844 21.016 1 83.19 341 ASP A CA 1
ATOM 2666 C C . ASP A 1 341 ? -6.883 27.812 21.984 1 83.19 341 ASP A C 1
ATOM 2668 O O . ASP A 1 341 ? -7.059 26.609 21.781 1 83.19 341 ASP A O 1
ATOM 2672 N N . ARG A 1 342 ? -6.199 28.359 22.953 1 84.81 342 ARG A N 1
ATOM 2673 C CA . ARG A 1 342 ? -5.539 27.516 23.938 1 84.81 342 ARG A CA 1
ATOM 2674 C C . ARG A 1 342 ? -6.559 26.734 24.766 1 84.81 342 ARG A C 1
ATOM 2676 O O . ARG A 1 342 ? -6.344 25.547 25.062 1 84.81 342 ARG A O 1
ATOM 2683 N N . LYS A 1 343 ? -7.699 27.359 25.078 1 87.56 343 LYS A N 1
ATOM 2684 C CA . LYS A 1 343 ? -8.703 26.688 25.906 1 87.56 343 LYS A CA 1
ATOM 2685 C C . LYS A 1 343 ? -9.273 25.469 25.203 1 87.56 343 LYS A C 1
ATOM 2687 O O . LYS A 1 343 ? -9.398 24.406 25.812 1 87.56 343 LYS A O 1
ATOM 2692 N N . TRP A 1 344 ? -9.578 25.703 23.953 1 90.06 344 TRP A N 1
ATOM 2693 C CA . TRP A 1 344 ? -10.133 24.594 23.188 1 90.06 344 TRP A CA 1
ATOM 2694 C C . TRP A 1 344 ? -9.086 23.516 22.953 1 90.06 344 TRP A C 1
ATOM 2696 O O . TRP A 1 344 ? -9.406 22.312 22.938 1 90.06 344 TRP A O 1
ATOM 2706 N N . ARG A 1 345 ? -7.898 23.922 22.828 1 90.06 345 ARG A N 1
ATOM 2707 C CA . ARG A 1 345 ? -6.828 22.938 22.672 1 90.06 345 ARG A CA 1
ATOM 2708 C C . ARG A 1 345 ? -6.672 22.094 23.938 1 90.06 345 ARG A C 1
ATOM 2710 O O . ARG A 1 345 ? -6.453 20.891 23.859 1 90.06 345 ARG A O 1
ATOM 2717 N N . LYS A 1 346 ? -6.766 22.734 25.016 1 90.44 346 LYS A N 1
ATOM 2718 C CA . LYS A 1 346 ? -6.645 22.031 26.281 1 90.44 346 LYS A CA 1
ATOM 2719 C C . LYS A 1 346 ? -7.793 21.047 26.484 1 90.44 346 LYS A C 1
ATOM 2721 O O . LYS A 1 346 ? -7.574 19.906 26.906 1 90.44 346 LYS A O 1
ATOM 2726 N N . VAL A 1 347 ? -9.031 21.406 26.047 1 92.56 347 VAL A N 1
ATOM 2727 C CA . VAL A 1 347 ? -10.203 20.562 26.203 1 92.56 347 VAL A CA 1
ATOM 2728 C C . VAL A 1 347 ? -10.102 19.359 25.266 1 92.56 347 VAL A C 1
ATOM 2730 O O . VAL A 1 347 ? -10.383 18.234 25.656 1 92.56 347 VAL A O 1
ATOM 2733 N N . LEU A 1 348 ? -9.719 19.641 24.031 1 92.94 348 LEU A N 1
ATOM 2734 C CA . LEU A 1 348 ? -9.617 18.578 23.047 1 92.94 348 LEU A CA 1
ATOM 2735 C C . LEU A 1 348 ? -8.492 17.609 23.406 1 92.94 348 LEU A C 1
ATOM 2737 O O . LEU A 1 348 ? -8.625 16.391 23.219 1 92.94 348 LEU A O 1
ATOM 2741 N N . HIS A 1 349 ? -7.457 18.141 23.906 1 92.06 349 HIS A N 1
ATOM 2742 C CA . HIS A 1 349 ? -6.371 17.266 24.344 1 92.06 349 HIS A CA 1
ATOM 2743 C C . HIS A 1 349 ? -6.781 16.438 25.562 1 92.06 349 HIS A C 1
ATOM 2745 O O . HIS A 1 349 ? -6.41 15.273 25.672 1 92.06 349 HIS A O 1
ATOM 2751 N N . GLY A 1 350 ? -7.512 17.047 26.438 1 91.44 350 GLY A N 1
ATOM 2752 C CA . GLY A 1 350 ? -8.031 16.312 27.578 1 91.44 350 GLY A CA 1
ATOM 2753 C C . GLY A 1 350 ? -8.992 15.211 27.188 1 91.44 350 GLY A C 1
ATOM 2754 O O . GLY A 1 350 ? -8.914 14.094 27.719 1 91.44 350 GLY A O 1
ATOM 2755 N N . ALA A 1 351 ? -9.859 15.578 26.281 1 94.19 351 ALA A N 1
ATOM 2756 C CA . ALA A 1 351 ? -10.797 14.57 25.781 1 94.19 351 ALA A CA 1
ATOM 2757 C C . ALA A 1 351 ? -10.055 13.43 25.094 1 94.19 351 ALA A C 1
ATOM 2759 O O . ALA A 1 351 ? -10.383 12.258 25.281 1 94.19 351 ALA A O 1
ATOM 2760 N N . LYS A 1 352 ? -9.164 13.797 24.281 1 93.19 352 LYS A N 1
ATOM 2761 C CA . LYS A 1 352 ? -8.32 12.797 23.641 1 93.19 352 LYS A CA 1
ATOM 2762 C C . LYS A 1 352 ? -7.625 11.922 24.688 1 93.19 352 LYS A C 1
ATOM 2764 O O . LYS A 1 352 ? -7.594 10.695 24.562 1 93.19 352 LYS A O 1
ATOM 2769 N N . GLY A 1 353 ? -7.152 12.531 25.734 1 93.62 353 GLY A N 1
ATOM 2770 C CA . GLY A 1 353 ? -6.484 11.805 26.797 1 93.62 353 GLY A CA 1
ATOM 2771 C C . GLY A 1 353 ? -7.395 10.836 27.531 1 93.62 353 GLY A C 1
ATOM 2772 O O . GLY A 1 353 ? -6.992 9.719 27.844 1 93.62 353 GLY A O 1
ATOM 2773 N N . LEU A 1 354 ? -8.586 11.234 27.641 1 95.19 354 LEU A N 1
ATOM 2774 C CA . LEU A 1 354 ? -9.547 10.391 28.344 1 95.19 354 LEU A CA 1
ATOM 2775 C C . LEU A 1 354 ? -9.938 9.18 27.5 1 95.19 354 LEU A C 1
ATOM 2777 O O . LEU A 1 354 ? -9.984 8.055 28 1 95.19 354 LEU A O 1
ATOM 2781 N N . VAL A 1 355 ? -10.203 9.422 26.297 1 95.56 355 VAL A N 1
ATOM 2782 C CA . VAL A 1 355 ? -10.594 8.352 25.391 1 95.56 355 VAL A CA 1
ATOM 2783 C C . VAL A 1 355 ? -9.445 7.355 25.234 1 95.56 355 VAL A C 1
ATOM 2785 O O . VAL A 1 355 ? -9.648 6.141 25.312 1 95.56 355 VAL A O 1
ATOM 2788 N N . LEU A 1 356 ? -8.336 7.891 25.078 1 95.81 356 LEU A N 1
ATOM 2789 C CA . LEU A 1 356 ? -7.191 7.02 24.859 1 95.81 356 LEU A CA 1
ATOM 2790 C C . LEU A 1 356 ? -6.809 6.289 26.141 1 95.81 356 LEU A C 1
ATOM 2792 O O . LEU A 1 356 ? -6.344 5.148 26.094 1 95.81 356 LEU A O 1
ATOM 2796 N N . SER A 1 357 ? -7.078 6.887 27.266 1 95.81 357 SER A N 1
ATOM 2797 C CA . SER A 1 357 ? -6.844 6.191 28.516 1 95.81 357 SER A CA 1
ATOM 2798 C C . SER A 1 357 ? -7.781 5 28.672 1 95.81 357 SER A C 1
ATOM 2800 O O . SER A 1 357 ? -7.375 3.941 29.172 1 95.81 357 SER A O 1
ATOM 2802 N N . PHE A 1 358 ? -9.078 5.227 28.266 1 95.5 358 PHE A N 1
ATOM 2803 C CA . PHE A 1 358 ? -10.039 4.133 28.312 1 95.5 358 PHE A CA 1
ATOM 2804 C C . PHE A 1 358 ? -9.625 3.008 27.375 1 95.5 358 PHE A C 1
ATOM 2806 O O . PHE A 1 358 ? -9.656 1.835 27.75 1 95.5 358 PHE A O 1
ATOM 2813 N N . VAL A 1 359 ? -9.094 3.314 26.156 1 95.44 359 VAL A N 1
ATOM 2814 C CA . VAL A 1 359 ? -8.672 2.33 25.156 1 95.44 359 VAL A CA 1
ATOM 2815 C C . VAL A 1 359 ? -7.43 1.596 25.656 1 95.44 359 VAL A C 1
ATOM 2817 O O . VAL A 1 359 ? -7.293 0.387 25.453 1 95.44 359 VAL A O 1
ATOM 2820 N N . ILE A 1 360 ? -6.523 2.266 26.312 1 96.88 360 ILE A N 1
ATOM 2821 C CA . ILE A 1 360 ? -5.312 1.663 26.859 1 96.88 360 ILE A CA 1
ATOM 2822 C C . ILE A 1 360 ? -5.68 0.638 27.922 1 96.88 360 ILE A C 1
ATOM 2824 O O . ILE A 1 360 ? -5.137 -0.469 27.953 1 96.88 360 ILE A O 1
ATOM 2828 N N . LYS A 1 361 ? -6.672 0.995 28.734 1 96.44 361 LYS A N 1
ATOM 2829 C CA . LYS A 1 361 ? -7.109 0.066 29.781 1 96.44 361 LYS A CA 1
ATOM 2830 C C . LYS A 1 361 ? -7.742 -1.183 29.172 1 96.44 361 LYS A C 1
ATOM 2832 O O . LYS A 1 361 ? -7.504 -2.297 29.641 1 96.44 361 LYS A O 1
ATOM 2837 N N . VAL A 1 362 ? -8.492 -0.974 28.188 1 95.38 362 VAL A N 1
ATOM 2838 C CA . VAL A 1 362 ? -9.125 -2.102 27.516 1 95.38 362 VAL A CA 1
ATOM 2839 C C . VAL A 1 362 ? -8.047 -2.994 26.891 1 95.38 362 VAL A C 1
ATOM 2841 O O . VAL A 1 362 ? -8.133 -4.223 26.969 1 95.38 362 VAL A O 1
ATOM 2844 N N . GLN A 1 363 ? -7.07 -2.371 26.297 1 96.44 363 GLN A N 1
ATOM 2845 C CA . GLN A 1 363 ? -5.969 -3.113 25.688 1 96.44 363 GLN A CA 1
ATOM 2846 C C . GLN A 1 363 ? -5.215 -3.926 26.734 1 96.44 363 GLN A C 1
ATOM 2848 O O . GLN A 1 363 ? -4.867 -5.086 26.5 1 96.44 363 GLN A O 1
ATOM 2853 N N . ILE A 1 364 ? -5.008 -3.393 27.859 1 96 364 ILE A N 1
ATOM 2854 C CA . ILE A 1 364 ? -4.312 -4.074 28.953 1 96 364 ILE A CA 1
ATOM 2855 C C . ILE A 1 364 ? -5.141 -5.27 29.422 1 96 364 ILE A C 1
ATOM 2857 O O . ILE A 1 364 ? -4.602 -6.359 29.641 1 96 364 ILE A O 1
ATOM 2861 N N . LEU A 1 365 ? -6.426 -5.02 29.453 1 95.5 365 LEU A N 1
ATOM 2862 C CA . LEU A 1 365 ? -7.312 -6.086 29.906 1 95.5 365 LEU A CA 1
ATOM 2863 C C . LEU A 1 365 ? -7.316 -7.238 28.906 1 95.5 365 LEU A C 1
ATOM 2865 O O . LEU A 1 365 ? -7.324 -8.406 29.312 1 95.5 365 LEU A O 1
ATOM 2869 N N . ILE A 1 366 ? -7.285 -6.957 27.672 1 95.69 366 ILE A N 1
ATOM 2870 C CA . ILE A 1 366 ? -7.277 -7.98 26.625 1 95.69 366 ILE A CA 1
ATOM 2871 C C . ILE A 1 366 ? -5.977 -8.781 26.703 1 95.69 366 ILE A C 1
ATOM 2873 O O . ILE A 1 366 ? -5.992 -10.008 26.609 1 95.69 366 ILE A O 1
ATOM 2877 N N . VAL A 1 367 ? -4.871 -8.078 26.891 1 94.62 367 VAL A N 1
ATOM 2878 C CA . VAL A 1 367 ? -3.566 -8.727 26.938 1 94.62 367 VAL A CA 1
ATOM 2879 C C . VAL A 1 367 ? -3.469 -9.602 28.188 1 94.62 367 VAL A C 1
ATOM 2881 O O . VAL A 1 367 ? -2.988 -10.734 28.141 1 94.62 367 VAL A O 1
ATOM 2884 N N . LEU A 1 368 ? -4.023 -9.141 29.312 1 94.94 368 LEU A N 1
ATOM 2885 C CA . LEU A 1 368 ? -4 -9.906 30.547 1 94.94 368 LEU A CA 1
ATOM 2886 C C . LEU A 1 368 ? -4.824 -11.18 30.422 1 94.94 368 LEU A C 1
ATOM 2888 O O . LEU A 1 368 ? -4.379 -12.258 30.828 1 94.94 368 LEU A O 1
ATOM 2892 N N . HIS A 1 369 ? -5.941 -11.023 29.844 1 95.19 369 HIS A N 1
ATOM 2893 C CA . HIS A 1 369 ? -6.785 -12.188 29.625 1 95.19 369 HIS A CA 1
ATOM 2894 C C . HIS A 1 369 ? -6.121 -13.18 28.672 1 95.19 369 HIS A C 1
ATOM 2896 O O . HIS A 1 369 ? -6.23 -14.391 28.859 1 95.19 369 HIS A O 1
ATOM 2902 N N . SER A 1 370 ? -5.469 -12.672 27.703 1 94.56 370 SER A N 1
ATOM 2903 C CA . SER A 1 370 ? -4.801 -13.531 26.734 1 94.56 370 SER A CA 1
ATOM 2904 C C . SER A 1 370 ? -3.613 -14.258 27.375 1 94.56 370 SER A C 1
ATOM 2906 O O . SER A 1 370 ? -3.338 -15.414 27.031 1 94.56 370 SER A O 1
ATOM 2908 N N . LYS A 1 371 ? -2.891 -13.57 28.219 1 92.44 371 LYS A N 1
ATOM 2909 C CA . LYS A 1 371 ? -1.789 -14.211 28.922 1 92.44 371 LYS A CA 1
ATOM 2910 C C . LYS A 1 371 ? -2.299 -15.32 29.844 1 92.44 371 LYS A C 1
ATOM 2912 O O . LYS A 1 371 ? -1.643 -16.344 30 1 92.44 371 LYS A O 1
ATOM 2917 N N . LEU A 1 372 ? -3.5 -15.109 30.422 1 92.62 372 LEU A N 1
ATOM 2918 C CA . LEU A 1 372 ? -4.121 -16.141 31.25 1 92.62 372 LEU A CA 1
ATOM 2919 C C . LEU A 1 372 ? -4.461 -17.375 30.422 1 92.62 372 LEU A C 1
ATOM 2921 O O . LEU A 1 372 ? -4.199 -18.5 30.859 1 92.62 372 LEU A O 1
ATOM 2925 N N . VAL A 1 373 ? -4.98 -17.109 29.312 1 93.12 373 VAL A N 1
ATOM 2926 C CA . VAL A 1 373 ? -5.34 -18.219 28.438 1 93.12 373 VAL A CA 1
ATOM 2927 C C . VAL A 1 373 ? -4.078 -18.969 28 1 93.12 373 VAL A C 1
ATOM 2929 O O . VAL A 1 373 ? -4.074 -20.188 27.938 1 93.12 373 VAL A O 1
ATOM 2932 N N . GLN A 1 374 ? -3.092 -18.25 27.703 1 90.38 374 GLN A N 1
ATOM 2933 C CA . GLN A 1 374 ? -1.831 -18.859 27.297 1 90.38 374 GLN A CA 1
ATOM 2934 C C . GLN A 1 374 ? -1.237 -19.688 28.438 1 90.38 374 GLN A C 1
ATOM 2936 O O . GLN A 1 374 ? -0.723 -20.781 28.219 1 90.38 374 GLN A O 1
ATOM 2941 N N . LEU A 1 375 ? -1.335 -19.219 29.641 1 88.38 375 LEU A N 1
ATOM 2942 C CA . LEU A 1 375 ? -0.811 -19.938 30.797 1 88.38 375 LEU A CA 1
ATOM 2943 C C . LEU A 1 375 ? -1.573 -21.234 31.031 1 88.38 375 LEU A C 1
ATOM 2945 O O . LEU A 1 375 ? -0.97 -22.281 31.312 1 88.38 375 LEU A O 1
ATOM 2949 N N . ILE A 1 376 ? -2.818 -21.094 30.859 1 89.12 376 ILE A N 1
ATOM 2950 C CA . ILE A 1 376 ? -3.65 -22.281 31 1 89.12 376 ILE A CA 1
ATOM 2951 C C . ILE A 1 376 ? -3.271 -23.297 29.922 1 89.12 376 ILE A C 1
ATOM 2953 O O . ILE A 1 376 ? -3.195 -24.5 30.203 1 89.12 376 ILE A O 1
ATOM 2957 N N . SER A 1 377 ? -2.986 -22.828 28.781 1 89.75 377 SER A N 1
ATOM 2958 C CA . SER A 1 377 ? -2.619 -23.688 27.672 1 89.75 377 SER A CA 1
ATOM 2959 C C . SER A 1 377 ? -1.269 -24.359 27.906 1 89.75 377 SER A C 1
ATOM 2961 O O . SER A 1 377 ? -1.098 -25.547 27.625 1 89.75 377 SER A O 1
ATOM 2963 N N . VAL A 1 378 ? -0.359 -23.578 28.391 1 86.38 378 VAL A N 1
ATOM 2964 C CA . VAL A 1 378 ? 0.971 -24.109 28.672 1 86.38 378 VAL A CA 1
ATOM 2965 C C . VAL A 1 378 ? 0.881 -25.188 29.766 1 86.38 378 VAL A C 1
ATOM 2967 O O . VAL A 1 378 ? 1.51 -26.234 29.656 1 86.38 378 VAL A O 1
ATOM 2970 N N . CYS A 1 379 ? 0.031 -24.953 30.766 1 83.94 379 CYS A N 1
ATOM 2971 C CA . CYS A 1 379 ? -0.151 -25.922 31.844 1 83.94 379 CYS A CA 1
ATOM 2972 C C . CYS A 1 379 ? -0.806 -27.203 31.328 1 83.94 379 CYS A C 1
ATOM 2974 O O . CYS A 1 379 ? -0.426 -28.297 31.734 1 83.94 379 CYS A O 1
ATOM 2976 N N . PHE A 1 380 ? -1.646 -26.938 30.453 1 84.06 380 PHE A N 1
ATOM 2977 C CA . PHE A 1 380 ? -2.363 -28.062 29.891 1 84.06 380 PHE A CA 1
ATOM 2978 C C . PHE A 1 380 ? -1.44 -28.922 29.016 1 84.06 380 PHE A C 1
ATOM 2980 O O . PHE A 1 380 ? -1.432 -30.141 29.125 1 84.06 380 PHE A O 1
ATOM 2987 N N . VAL A 1 381 ? -0.686 -28.312 28.172 1 81.81 381 VAL A N 1
ATOM 2988 C CA . VAL A 1 381 ? 0.202 -29.031 27.266 1 81.81 381 VAL A CA 1
ATOM 2989 C C . VAL A 1 381 ? 1.338 -29.672 28.047 1 81.81 381 VAL A C 1
ATOM 2991 O O . VAL A 1 381 ? 1.76 -30.797 27.734 1 81.81 381 VAL A O 1
ATOM 2994 N N . SER A 1 382 ? 1.865 -28.938 29.031 1 78.06 382 SER A N 1
ATOM 2995 C CA . SER A 1 382 ? 2.92 -29.5 29.875 1 78.06 382 SER A CA 1
ATOM 2996 C C . SER A 1 382 ? 2.457 -30.781 30.562 1 78.06 382 SER A C 1
ATOM 2998 O O . SER A 1 382 ? 3.219 -31.75 30.656 1 78.06 382 SER A O 1
ATOM 3000 N N . ARG A 1 383 ? 1.259 -30.828 30.922 1 77.56 383 ARG A N 1
ATOM 3001 C CA . ARG A 1 383 ? 0.708 -32.031 31.562 1 77.56 383 ARG A CA 1
ATOM 3002 C C . ARG A 1 383 ? 0.568 -33.156 30.562 1 77.56 383 ARG A C 1
ATOM 3004 O O . ARG A 1 383 ? 0.816 -34.312 30.891 1 77.56 383 ARG A O 1
ATOM 3011 N N . ILE A 1 384 ? 0.247 -32.719 29.391 1 74 384 ILE A N 1
ATOM 3012 C CA . ILE A 1 384 ? 0.115 -33.719 28.344 1 74 384 ILE A CA 1
ATOM 3013 C C . ILE A 1 384 ? 1.487 -34.312 28.016 1 74 384 ILE A C 1
ATOM 3015 O O . ILE A 1 384 ? 1.632 -35.531 27.859 1 74 384 ILE A O 1
ATOM 3019 N N . ILE A 1 385 ? 2.467 -33.438 27.938 1 72.31 385 ILE A N 1
ATOM 3020 C CA . ILE A 1 385 ? 3.824 -33.875 27.641 1 72.31 385 ILE A CA 1
ATOM 3021 C C . ILE A 1 385 ? 4.336 -34.75 28.781 1 72.31 385 ILE A C 1
ATOM 3023 O O . ILE A 1 385 ? 4.969 -35.781 28.547 1 72.31 385 ILE A O 1
ATOM 3027 N N . LEU A 1 386 ? 4.059 -34.344 29.969 1 67.94 386 LEU A N 1
ATOM 3028 C CA . LEU A 1 386 ? 4.441 -35.125 31.141 1 67.94 386 LEU A CA 1
ATOM 3029 C C . LEU A 1 386 ? 3.771 -36.5 31.109 1 67.94 386 LEU A C 1
ATOM 3031 O O . LEU A 1 386 ? 4.406 -37.5 31.406 1 67.94 386 LEU A O 1
ATOM 3035 N N . CYS A 1 387 ? 2.533 -36.406 30.719 1 66.44 387 CYS A N 1
ATOM 3036 C CA . CYS A 1 387 ? 1.803 -37.656 30.625 1 66.44 387 CYS A CA 1
ATOM 3037 C C . CYS A 1 387 ? 2.408 -38.562 29.547 1 66.44 387 CYS A C 1
ATOM 3039 O O . CYS A 1 387 ? 2.545 -39.75 29.75 1 66.44 387 CYS A O 1
ATOM 3041 N N . PHE A 1 388 ? 2.803 -37.938 28.516 1 65.62 388 PHE A N 1
ATOM 3042 C CA . PHE A 1 388 ? 3.416 -38.688 27.422 1 65.62 388 PHE A CA 1
ATOM 3043 C C . PHE A 1 388 ? 4.77 -39.25 27.859 1 65.62 388 PHE A C 1
ATOM 3045 O O . PHE A 1 388 ? 5.109 -40.375 27.531 1 65.62 388 PHE A O 1
ATOM 3052 N N . HIS A 1 389 ? 5.535 -38.469 28.562 1 64.19 389 HIS A N 1
ATOM 3053 C CA . HIS A 1 389 ? 6.809 -38.969 29.078 1 64.19 389 HIS A CA 1
ATOM 3054 C C . HIS A 1 389 ? 6.605 -40.062 30.094 1 64.19 389 HIS A C 1
ATOM 3056 O O . HIS A 1 389 ? 7.379 -41.031 30.141 1 64.19 389 HIS A O 1
ATOM 3062 N N . CYS A 1 390 ? 5.625 -39.875 30.844 1 63.66 390 CYS A N 1
ATOM 3063 C CA . CYS A 1 390 ? 5.309 -40.906 31.812 1 63.66 390 CYS A CA 1
ATOM 3064 C C . CYS A 1 390 ? 4.91 -42.219 31.125 1 63.66 390 CYS A C 1
ATOM 3066 O O . CYS A 1 390 ? 5.34 -43.312 31.516 1 63.66 390 CYS A O 1
ATOM 3068 N N . ILE A 1 391 ? 4.188 -42 30.141 1 64.06 391 ILE A N 1
ATOM 3069 C CA . ILE A 1 391 ? 3.744 -43.188 29.391 1 64.06 391 ILE A CA 1
ATOM 3070 C C . ILE A 1 391 ? 4.934 -43.812 28.688 1 64.06 391 ILE A C 1
ATOM 3072 O O . ILE A 1 391 ? 5.078 -45.031 28.672 1 64.06 391 ILE A O 1
ATOM 3076 N N . LYS A 1 392 ? 5.656 -43.031 28.109 1 62.22 392 LYS A N 1
ATOM 3077 C CA . LYS A 1 392 ? 6.863 -43.562 27.453 1 62.22 392 LYS A CA 1
ATOM 3078 C C . LYS A 1 392 ? 7.82 -44.156 28.469 1 62.22 392 LYS A C 1
ATOM 3080 O O . LYS A 1 392 ? 8.461 -45.188 28.203 1 62.22 392 LYS A O 1
ATOM 3085 N N . GLY A 1 393 ? 8.031 -43.375 29.484 1 61.47 393 GLY A N 1
ATOM 3086 C CA . GLY A 1 393 ? 8.828 -43.969 30.562 1 61.47 393 GLY A CA 1
ATOM 3087 C C . GLY A 1 393 ? 8.289 -45.281 31.047 1 61.47 393 GLY A C 1
ATOM 3088 O O . GLY A 1 393 ? 9.062 -46.188 31.344 1 61.47 393 GLY A O 1
ATOM 3089 N N . LEU A 1 394 ? 7.078 -45.375 31.188 1 55.31 394 LEU A N 1
ATOM 3090 C CA . LEU A 1 394 ? 6.48 -46.625 31.609 1 55.31 394 LEU A CA 1
ATOM 3091 C C . LEU A 1 394 ? 6.68 -47.688 30.562 1 55.31 394 LEU A C 1
ATOM 3093 O O . LEU A 1 394 ? 6.914 -48.875 30.891 1 55.31 394 LEU A O 1
ATOM 3097 N N . LYS A 1 395 ? 6.617 -47.25 29.344 1 54.47 395 LYS A N 1
ATOM 3098 C CA . LYS A 1 395 ? 6.883 -48.219 28.281 1 54.47 395 LYS A CA 1
ATOM 3099 C C . LYS A 1 395 ? 8.352 -48.625 28.266 1 54.47 395 LYS A C 1
ATOM 3101 O O . LYS A 1 395 ? 8.672 -49.781 28.031 1 54.47 395 LYS A O 1
ATOM 3106 N N . ASN A 1 396 ? 9.148 -47.594 28.25 1 50.81 396 ASN A N 1
ATOM 3107 C CA . ASN A 1 396 ? 10.562 -47.938 28.266 1 50.81 396 ASN A CA 1
ATOM 3108 C C . ASN A 1 396 ? 10.938 -48.688 29.531 1 50.81 396 ASN A C 1
ATOM 3110 O O . ASN A 1 396 ? 11.992 -49.344 29.578 1 50.81 396 ASN A O 1
ATOM 3114 N N . LYS A 1 397 ? 10.328 -48.5 30.672 1 49.06 397 LYS A N 1
ATOM 3115 C CA . LYS A 1 397 ? 10.664 -49.344 31.812 1 49.06 397 LYS A CA 1
ATOM 3116 C C . LYS A 1 397 ? 10.375 -50.812 31.531 1 49.06 397 LYS A C 1
ATOM 3118 O O . LYS A 1 397 ? 10.969 -51.719 32.156 1 49.06 397 LYS A O 1
ATOM 3123 N N . SER A 1 398 ? 9.312 -51.25 30.781 1 41.62 398 SER A N 1
ATOM 3124 C CA . SER A 1 398 ? 9.258 -52.656 30.453 1 41.62 398 SER A CA 1
ATOM 3125 C C . SER A 1 398 ? 10.445 -53.062 29.594 1 41.62 398 SER A C 1
ATOM 3127 O O . SER A 1 398 ? 10.906 -54.219 29.672 1 41.62 398 SER A O 1
ATOM 3129 N N . THR A 1 399 ? 10.672 -52.531 28.391 1 37.75 399 THR A N 1
ATOM 3130 C CA . THR A 1 399 ? 11.867 -52.938 27.656 1 37.75 399 THR A CA 1
ATOM 3131 C C . THR A 1 399 ? 13.094 -52.188 28.172 1 37.75 399 THR A C 1
ATOM 3133 O O . THR A 1 399 ? 13.367 -51.062 27.75 1 37.75 399 THR A O 1
ATOM 3136 N N . SER A 1 400 ? 13.188 -52.094 29.359 1 36.34 400 SER A N 1
ATOM 3137 C CA . SER A 1 400 ? 14.289 -51.375 29.969 1 36.34 400 SER A CA 1
ATOM 3138 C C . SER A 1 400 ? 15.641 -51.938 29.531 1 36.34 400 SER A C 1
ATOM 3140 O O . SER A 1 400 ? 16.672 -51.594 30.109 1 36.34 400 SER A O 1
ATOM 3142 N N . SER A 1 401 ? 15.57 -53.156 28.734 1 30.02 401 SER A N 1
ATOM 3143 C CA . SER A 1 401 ? 17 -53.438 28.641 1 30.02 401 SER A CA 1
ATOM 3144 C C . SER A 1 401 ? 17.781 -52.188 28.234 1 30.02 401 SER A C 1
ATOM 3146 O O . SER A 1 401 ? 18.734 -51.812 28.922 1 30.02 401 SER A O 1
ATOM 3148 N N . THR A 1 402 ? 18.5 -52.438 26.984 1 27.22 402 THR A N 1
ATOM 3149 C CA . THR A 1 402 ? 19.859 -52.062 26.594 1 27.22 402 THR A CA 1
ATOM 3150 C C . THR A 1 402 ? 19.938 -50.562 26.312 1 27.22 402 THR A C 1
ATOM 3152 O O . THR A 1 402 ? 20.891 -49.906 26.703 1 27.22 402 THR A O 1
ATOM 3155 N N . SER A 1 403 ? 19.438 -50.156 25.016 1 27.31 403 SER A N 1
ATOM 3156 C CA . SER A 1 403 ? 20.234 -49.25 24.188 1 27.31 403 SER A CA 1
ATOM 3157 C C . SER A 1 403 ? 20.094 -47.812 24.656 1 27.31 403 SER A C 1
ATOM 3159 O O . SER A 1 403 ? 19 -47.25 24.609 1 27.31 403 SER A O 1
ATOM 3161 N N . ASP A 1 404 ? 20.734 -47.5 25.75 1 30.05 404 ASP A N 1
ATOM 3162 C CA . ASP A 1 404 ? 21.109 -46.125 26.047 1 30.05 404 ASP A CA 1
ATOM 3163 C C . ASP A 1 404 ? 21.594 -45.406 24.781 1 30.05 404 ASP A C 1
ATOM 3165 O O . ASP A 1 404 ? 22.688 -45.688 24.281 1 30.05 404 ASP A O 1
ATOM 3169 N N . ILE A 1 405 ? 20.844 -45.438 23.688 1 25.42 405 ILE A N 1
ATOM 3170 C CA . ILE A 1 405 ? 21.297 -44.594 22.594 1 25.42 405 ILE A CA 1
ATOM 3171 C C . ILE A 1 405 ? 21.719 -43.219 23.125 1 25.42 405 ILE A C 1
ATOM 3173 O O . ILE A 1 405 ? 20.875 -42.438 23.547 1 25.42 405 ILE A O 1
ATOM 3177 N N . HIS A 1 406 ? 22.703 -43.25 24.031 1 29.02 406 HIS A N 1
ATOM 3178 C CA . HIS A 1 406 ? 23.578 -42.094 24.281 1 29.02 406 HIS A CA 1
ATOM 3179 C C . HIS A 1 406 ? 24.016 -41.438 22.969 1 29.02 406 HIS A C 1
ATOM 3181 O O . HIS A 1 406 ? 24.969 -40.688 22.953 1 29.02 406 HIS A O 1
ATOM 3187 N N . GLY A 1 407 ? 23.703 -42.188 21.797 1 26.08 407 GLY A N 1
ATOM 3188 C CA . GLY A 1 407 ? 24.547 -41.781 20.688 1 26.08 407 GLY A CA 1
ATOM 3189 C C . GLY A 1 407 ? 24.812 -40.281 20.656 1 26.08 407 GLY A C 1
ATOM 3190 O O . GLY A 1 407 ? 25.953 -39.844 20.734 1 26.08 407 GLY A O 1
ATOM 3191 N N . PHE A 1 408 ? 24.094 -39.625 19.719 1 26.11 408 PHE A N 1
ATOM 3192 C CA . PHE A 1 408 ? 24.781 -38.656 18.906 1 26.11 408 PHE A CA 1
ATOM 3193 C C . PHE A 1 408 ? 25.156 -37.438 19.719 1 26.11 408 PHE A C 1
ATOM 3195 O O . PHE A 1 408 ? 24.281 -36.781 20.297 1 26.11 408 PHE A O 1
ATOM 3202 N N . SER A 1 409 ? 26.141 -37.594 20.578 1 28.81 409 SER A N 1
ATOM 3203 C CA . SER A 1 409 ? 26.969 -36.438 20.875 1 28.81 409 SER A CA 1
ATOM 3204 C C . SER A 1 409 ? 27.062 -35.5 19.688 1 28.81 409 SER A C 1
ATOM 3206 O O . SER A 1 409 ? 27.688 -35.812 18.688 1 28.81 409 SER A O 1
ATOM 3208 N N . GLU A 1 410 ? 25.984 -35.062 19.312 1 31.28 410 GLU A N 1
ATOM 3209 C CA . GLU A 1 410 ? 26.078 -33.969 18.328 1 31.28 410 GLU A CA 1
ATOM 3210 C C . GLU A 1 410 ? 27.328 -33.156 18.531 1 31.28 410 GLU A C 1
ATOM 3212 O O . GLU A 1 410 ? 27.625 -32.719 19.656 1 31.28 410 GLU A O 1
ATOM 3217 N N . SER A 1 411 ? 28.328 -33.5 17.812 1 32.16 411 SER A N 1
ATOM 3218 C CA . SER A 1 411 ? 29.625 -32.844 17.625 1 32.16 411 SER A CA 1
ATOM 3219 C C . SER A 1 411 ? 29.594 -31.391 18.016 1 32.16 411 SER A C 1
ATOM 3221 O O . SER A 1 411 ? 28.641 -30.672 17.703 1 32.16 411 SER A O 1
ATOM 3223 N N . GLU A 1 412 ? 30.266 -30.984 19.047 1 34.38 412 GLU A N 1
ATOM 3224 C CA . GLU A 1 412 ? 30.703 -29.75 19.703 1 34.38 412 GLU A CA 1
ATOM 3225 C C . GLU A 1 412 ? 30.953 -28.641 18.688 1 34.38 412 GLU A C 1
ATOM 3227 O O . GLU A 1 412 ? 30.953 -27.469 19.031 1 34.38 412 GLU A O 1
ATOM 3232 N N . SER A 1 413 ? 31.562 -29.078 17.609 1 36.06 413 SER A N 1
ATOM 3233 C CA . SER A 1 413 ? 32.094 -28.062 16.719 1 36.06 413 SER A CA 1
ATOM 3234 C C . SER A 1 413 ? 31.016 -27.141 16.188 1 36.06 413 SER A C 1
ATOM 3236 O O . SER A 1 413 ? 31.297 -26.031 15.719 1 36.06 413 SER A O 1
ATOM 3238 N N . GLY A 1 414 ? 29.734 -27.609 16.016 1 39.56 414 GLY A N 1
ATOM 3239 C CA . GLY A 1 414 ? 28.625 -26.844 15.492 1 39.56 414 GLY A CA 1
ATOM 3240 C C . GLY A 1 414 ? 27.984 -25.922 16.531 1 39.56 414 GLY A C 1
ATOM 3241 O O . GLY A 1 414 ? 26.984 -25.281 16.25 1 39.56 414 GLY A O 1
ATOM 3242 N N . VAL A 1 415 ? 28.156 -26.156 17.766 1 43.38 415 VAL A N 1
ATOM 3243 C CA . VAL A 1 415 ? 27.672 -25.438 18.938 1 43.38 415 VAL A CA 1
ATOM 3244 C C . VAL A 1 415 ? 28.203 -24 18.906 1 43.38 415 VAL A C 1
ATOM 3246 O O . VAL A 1 415 ? 27.484 -23.062 19.25 1 43.38 415 VAL A O 1
ATOM 3249 N N . ASP A 1 416 ? 29.484 -23.859 18.641 1 44.06 416 ASP A N 1
ATOM 3250 C CA . ASP A 1 416 ? 30.078 -22.531 18.656 1 44.06 416 ASP A CA 1
ATOM 3251 C C . ASP A 1 416 ? 29.406 -21.609 17.656 1 44.06 416 ASP A C 1
ATOM 3253 O O . ASP A 1 416 ? 29.172 -20.438 17.938 1 44.06 416 ASP A O 1
ATOM 3257 N N . THR A 1 417 ? 29.219 -22.172 16.469 1 49.66 417 THR A N 1
ATOM 3258 C CA . THR A 1 417 ? 28.625 -21.344 15.43 1 49.66 417 THR A CA 1
ATOM 3259 C C . THR A 1 417 ? 27.172 -21.016 15.75 1 49.66 417 THR A C 1
ATOM 3261 O O . THR A 1 417 ? 26.688 -19.922 15.438 1 49.66 417 THR A O 1
ATOM 3264 N N . GLU A 1 418 ? 26.516 -22.031 16.438 1 54.91 418 GLU A N 1
ATOM 3265 C CA . GLU A 1 418 ? 25.125 -21.828 16.812 1 54.91 418 GLU A CA 1
ATOM 3266 C C . GLU A 1 418 ? 25 -20.781 17.922 1 54.91 418 GLU A C 1
ATOM 3268 O O . GLU A 1 418 ? 24.047 -20 17.938 1 54.91 418 GLU A O 1
ATOM 3273 N N . GLN A 1 419 ? 25.969 -20.875 18.922 1 55.03 419 GLN A N 1
ATOM 3274 C CA . GLN A 1 419 ? 25.953 -19.891 20 1 55.03 419 GLN A CA 1
ATOM 3275 C C . GLN A 1 419 ? 26.141 -18.469 19.469 1 55.03 419 GLN A C 1
ATOM 3277 O O . GLN A 1 419 ? 25.547 -17.531 20 1 55.03 419 GLN A O 1
ATOM 3282 N N . ASP A 1 420 ? 26.812 -18.484 18.281 1 68.25 420 ASP A N 1
ATOM 3283 C CA . ASP A 1 420 ? 27.078 -17.172 17.703 1 68.25 420 ASP A CA 1
ATOM 3284 C C . ASP A 1 420 ? 25.828 -16.625 16.984 1 68.25 420 ASP A C 1
ATOM 3286 O O . ASP A 1 420 ? 25.562 -15.43 17.031 1 68.25 420 ASP A O 1
ATOM 3290 N N . LEU A 1 421 ? 24.922 -17.609 16.703 1 80.94 421 LEU A N 1
ATOM 3291 C CA . LEU A 1 421 ? 23.781 -17.141 15.938 1 80.94 421 LEU A CA 1
ATOM 3292 C C . LEU A 1 421 ? 22.641 -16.75 16.859 1 80.94 421 LEU A C 1
ATOM 3294 O O . LEU A 1 421 ? 21.703 -16.047 16.438 1 80.94 421 LEU A O 1
ATOM 3298 N N . ALA A 1 422 ? 22.734 -17.156 18.125 1 79.12 422 ALA A N 1
ATOM 3299 C CA . ALA A 1 422 ? 21.703 -16.828 19.109 1 79.12 422 ALA A CA 1
ATOM 3300 C C . ALA A 1 422 ? 21.641 -15.336 19.375 1 79.12 422 ALA A C 1
ATOM 3302 O O . ALA A 1 422 ? 20.578 -14.797 19.688 1 79.12 422 ALA A O 1
ATOM 3303 N N . CYS A 1 423 ? 22.766 -14.781 19.062 1 79.06 423 CYS A N 1
ATOM 3304 C CA . CYS A 1 423 ? 22.844 -13.352 19.312 1 79.06 423 CYS A CA 1
ATOM 3305 C C . CYS A 1 423 ? 22.109 -12.562 18.234 1 79.06 423 CYS A C 1
ATOM 3307 O O . CYS A 1 423 ? 21.766 -11.398 18.422 1 79.06 423 CYS A O 1
ATOM 3309 N N . TYR A 1 424 ? 21.75 -13.281 17.188 1 85.69 424 TYR A N 1
ATOM 3310 C CA . TYR A 1 424 ? 21.141 -12.57 16.062 1 85.69 424 TYR A CA 1
ATOM 3311 C C . TYR A 1 424 ? 19.641 -12.812 16.031 1 85.69 424 TYR A C 1
ATOM 3313 O O . TYR A 1 424 ? 18.953 -12.414 15.086 1 85.69 424 TYR A O 1
ATOM 3321 N N . VAL A 1 425 ? 19.172 -13.461 17.109 1 86.31 425 VAL A N 1
ATOM 3322 C CA . VAL A 1 425 ? 17.734 -13.633 17.25 1 86.31 425 VAL A CA 1
ATOM 3323 C C . VAL A 1 425 ? 17.094 -12.328 17.719 1 86.31 425 VAL A C 1
ATOM 3325 O O . VAL A 1 425 ? 17.5 -11.773 18.75 1 86.31 425 VAL A O 1
ATOM 3328 N N . LEU A 1 426 ? 16.188 -11.812 16.922 1 87.19 426 LEU A N 1
ATOM 3329 C CA . LEU A 1 426 ? 15.516 -10.562 17.281 1 87.19 426 LEU A CA 1
ATOM 3330 C C . LEU A 1 426 ? 14.234 -10.844 18.062 1 87.19 426 LEU A C 1
ATOM 3332 O O . LEU A 1 426 ? 13.328 -11.5 17.562 1 87.19 426 LEU A O 1
ATOM 3336 N N . LEU A 1 427 ? 14.227 -10.461 19.281 1 82.31 427 LEU A N 1
ATOM 3337 C CA . LEU A 1 427 ? 13.094 -10.68 20.172 1 82.31 427 LEU A CA 1
ATOM 3338 C C . LEU A 1 427 ? 12.469 -9.352 20.594 1 82.31 427 LEU A C 1
ATOM 3340 O O . LEU A 1 427 ? 13.125 -8.312 20.562 1 82.31 427 LEU A O 1
ATOM 3344 N N . LEU A 1 428 ? 11.203 -9.445 20.797 1 82.19 428 LEU A N 1
ATOM 3345 C CA . LEU A 1 428 ? 10.523 -8.297 21.391 1 82.19 428 LEU A CA 1
ATOM 3346 C C . LEU A 1 428 ? 10.766 -8.242 22.891 1 82.19 428 LEU A C 1
ATOM 3348 O O . LEU A 1 428 ? 11.305 -9.188 23.484 1 82.19 428 LEU A O 1
ATOM 3352 N N . GLU A 1 429 ? 10.367 -7.152 23.469 1 74.19 429 GLU A N 1
ATOM 3353 C CA . GLU A 1 429 ? 10.484 -6.992 24.922 1 74.19 429 GLU A CA 1
ATOM 3354 C C . GLU A 1 429 ? 9.703 -8.07 25.656 1 74.19 429 GLU A C 1
ATOM 3356 O O . GLU A 1 429 ? 8.555 -8.352 25.328 1 74.19 429 GLU A O 1
ATOM 3361 N N . GLY A 1 430 ? 10.336 -8.727 26.531 1 68.69 430 GLY A N 1
ATOM 3362 C CA . GLY A 1 430 ? 9.664 -9.703 27.375 1 68.69 430 GLY A CA 1
ATOM 3363 C C . GLY A 1 430 ? 9.781 -11.125 26.844 1 68.69 430 GLY A C 1
ATOM 3364 O O . GLY A 1 430 ? 9.414 -12.078 27.531 1 68.69 430 GLY A O 1
ATOM 3365 N N . GLU A 1 431 ? 10.211 -11.188 25.547 1 75.31 431 GLU A N 1
ATOM 3366 C CA . GLU A 1 431 ? 10.336 -12.523 24.969 1 75.31 431 GLU A CA 1
ATOM 3367 C C . GLU A 1 431 ? 11.656 -13.172 25.359 1 75.31 431 GLU A C 1
ATOM 3369 O O . GLU A 1 431 ? 12.672 -12.484 25.516 1 75.31 431 GLU A O 1
ATOM 3374 N N . VAL A 1 432 ? 11.492 -14.328 25.828 1 65 432 VAL A N 1
ATOM 3375 C CA . VAL A 1 432 ? 12.68 -15.039 26.281 1 65 432 VAL A CA 1
ATOM 3376 C C . VAL A 1 432 ? 13.367 -15.711 25.094 1 65 432 VAL A C 1
ATOM 3378 O O . VAL A 1 432 ? 12.758 -15.875 24.031 1 65 432 VAL A O 1
ATOM 3381 N N . GLU A 1 433 ? 14.641 -16 25.344 1 63.81 433 GLU A N 1
ATOM 3382 C CA . GLU A 1 433 ? 15.555 -16.531 24.344 1 63.81 433 GLU A CA 1
ATOM 3383 C C . GLU A 1 433 ? 14.969 -17.766 23.656 1 63.81 433 GLU A C 1
ATOM 3385 O O . GLU A 1 433 ? 14.305 -18.578 24.297 1 63.81 433 GLU A O 1
ATOM 3390 N N . GLN A 1 434 ? 14.906 -17.75 22.297 1 63.09 434 GLN A N 1
ATOM 3391 C CA . GLN A 1 434 ? 14.422 -18.844 21.469 1 63.09 434 GLN A CA 1
ATOM 3392 C C . GLN A 1 434 ? 15.039 -20.172 21.891 1 63.09 434 GLN A C 1
ATOM 3394 O O . GLN A 1 434 ? 16.234 -20.25 22.172 1 63.09 434 GLN A O 1
ATOM 3399 N N . PRO A 1 435 ? 14.18 -21.141 21.969 1 64.62 435 PRO A N 1
ATOM 3400 C CA . PRO A 1 435 ? 14.734 -22.453 22.281 1 64.62 435 PRO A CA 1
ATOM 3401 C C . PRO A 1 435 ? 15.867 -22.844 21.328 1 64.62 435 PRO A C 1
ATOM 3403 O O . PRO A 1 435 ? 15.805 -22.562 20.125 1 64.62 435 PRO A O 1
ATOM 3406 N N . PRO A 1 436 ? 16.891 -23.234 21.812 1 68.94 436 PRO A N 1
ATOM 3407 C CA . PRO A 1 436 ? 18.016 -23.656 20.984 1 68.94 436 PRO A CA 1
ATOM 3408 C C . PRO A 1 436 ? 17.609 -24.594 19.844 1 68.94 436 PRO A C 1
ATOM 3410 O O . PRO A 1 436 ? 18.188 -24.547 18.766 1 68.94 436 PRO A O 1
ATOM 3413 N N . LYS A 1 437 ? 16.516 -25.297 20.109 1 71.81 437 LYS A N 1
ATOM 3414 C CA . LYS A 1 437 ? 16.047 -26.234 19.078 1 71.81 437 LYS A CA 1
ATOM 3415 C C . LYS A 1 437 ? 15.484 -25.484 17.875 1 71.81 437 LYS A C 1
ATOM 3417 O O . LYS A 1 437 ? 15.695 -25.891 16.734 1 71.81 437 LYS A O 1
ATOM 3422 N N . THR A 1 438 ? 14.828 -24.469 18.203 1 70.75 438 THR A N 1
ATOM 3423 C CA . THR A 1 438 ? 14.234 -23.688 17.125 1 70.75 438 THR A CA 1
ATOM 3424 C C . THR A 1 438 ? 15.32 -23 16.297 1 70.75 438 THR A C 1
ATOM 3426 O O . THR A 1 438 ? 15.227 -22.953 15.062 1 70.75 438 THR A O 1
ATOM 3429 N N . LEU A 1 439 ? 16.312 -22.609 16.984 1 77.88 439 LEU A N 1
ATOM 3430 C CA . LEU A 1 439 ? 17.438 -21.984 16.281 1 77.88 439 LEU A CA 1
ATOM 3431 C C . LEU A 1 439 ? 18.156 -23 15.406 1 77.88 439 LEU A C 1
ATOM 3433 O O . LEU A 1 439 ? 18.547 -22.688 14.273 1 77.88 439 LEU A O 1
ATOM 3437 N N . LYS A 1 440 ? 18.281 -24.156 15.938 1 78.94 440 LYS A N 1
ATOM 3438 C CA . LYS A 1 440 ? 18.906 -25.219 15.172 1 78.94 440 LYS A CA 1
ATOM 3439 C C . LYS A 1 440 ? 18.094 -25.578 13.93 1 78.94 440 LYS A C 1
ATOM 3441 O O . LYS A 1 440 ? 18.656 -25.781 12.852 1 78.94 440 LYS A O 1
ATOM 3446 N N . ASN A 1 441 ? 16.828 -25.578 14.078 1 77 441 ASN A N 1
ATOM 3447 C CA . ASN A 1 441 ? 15.953 -25.875 12.945 1 77 441 ASN A CA 1
ATOM 3448 C C . ASN A 1 441 ? 16.031 -24.781 11.883 1 77 441 ASN A C 1
ATOM 3450 O O . ASN A 1 441 ? 15.984 -25.078 10.688 1 77 441 ASN A O 1
ATOM 3454 N N . ILE A 1 442 ? 16.25 -23.625 12.336 1 79.06 442 ILE A N 1
ATOM 3455 C CA . ILE A 1 442 ? 16.344 -22.516 11.406 1 79.06 442 ILE A CA 1
ATOM 3456 C C . ILE A 1 442 ? 17.656 -22.609 10.625 1 79.06 442 ILE A C 1
ATOM 3458 O O . ILE A 1 442 ? 17.672 -22.438 9.406 1 79.06 442 ILE A O 1
ATOM 3462 N N . CYS A 1 443 ? 18.688 -22.984 11.312 1 81 443 CYS A N 1
ATOM 3463 C CA . CYS A 1 443 ? 20 -23.109 10.672 1 81 443 CYS A CA 1
ATOM 3464 C C . CYS A 1 443 ? 20.016 -24.281 9.695 1 81 443 CYS A C 1
ATOM 3466 O O . CYS A 1 443 ? 20.562 -24.172 8.602 1 81 443 CYS A O 1
ATOM 3468 N N . ASN A 1 444 ? 19.375 -25.344 10.117 1 84.19 444 ASN A N 1
ATOM 3469 C CA . ASN A 1 444 ? 19.297 -26.5 9.234 1 84.19 444 ASN A CA 1
ATOM 3470 C C . ASN A 1 444 ? 18.5 -26.203 7.977 1 84.19 444 ASN A C 1
ATOM 3472 O O . ASN A 1 444 ? 18.812 -26.703 6.898 1 84.19 444 ASN A O 1
ATOM 3476 N N . LYS A 1 445 ? 17.594 -25.406 8.117 1 87.12 445 LYS A N 1
ATOM 3477 C CA . LYS A 1 445 ? 16.766 -25.062 6.957 1 87.12 445 LYS A CA 1
ATOM 3478 C C . LYS A 1 445 ? 17.578 -24.25 5.941 1 87.12 445 LYS A C 1
ATOM 3480 O O . LYS A 1 445 ? 17.391 -24.406 4.734 1 87.12 445 LYS A O 1
ATOM 3485 N N . VAL A 1 446 ? 18.406 -23.422 6.426 1 89.56 446 VAL A N 1
ATOM 3486 C CA . VAL A 1 446 ? 19.25 -22.656 5.523 1 89.56 446 VAL A CA 1
ATOM 3487 C C . VAL A 1 446 ? 20.125 -23.594 4.699 1 89.56 446 VAL A C 1
ATOM 3489 O O . VAL A 1 446 ? 20.219 -23.453 3.479 1 89.56 446 VAL A O 1
ATOM 3492 N N . ASP A 1 447 ? 20.641 -24.547 5.402 1 89.75 447 ASP A N 1
ATOM 3493 C CA . ASP A 1 447 ? 21.531 -25.484 4.73 1 89.75 447 ASP A CA 1
ATOM 3494 C C . ASP A 1 447 ? 20.75 -26.359 3.74 1 89.75 447 ASP A C 1
ATOM 3496 O O . ASP A 1 447 ? 21.25 -26.672 2.662 1 89.75 447 ASP A O 1
ATOM 3500 N N . GLU A 1 448 ? 19.641 -26.656 4.117 1 90.62 448 GLU A N 1
ATOM 3501 C CA . GLU A 1 448 ? 18.797 -27.453 3.221 1 90.62 448 GLU A CA 1
ATOM 3502 C C . GLU A 1 448 ? 18.469 -26.672 1.949 1 90.62 448 GLU A C 1
ATOM 3504 O O . GLU A 1 448 ? 18.469 -27.234 0.854 1 90.62 448 GLU A O 1
ATOM 3509 N N . VAL A 1 449 ? 18.172 -25.422 2.115 1 91.94 449 VAL A N 1
ATOM 3510 C CA . VAL A 1 449 ? 17.828 -24.594 0.964 1 91.94 449 VAL A CA 1
ATOM 3511 C C . VAL A 1 449 ? 19.047 -24.422 0.06 1 91.94 449 VAL A C 1
ATOM 3513 O O . VAL A 1 449 ? 18.922 -24.484 -1.166 1 91.94 449 VAL A O 1
ATOM 3516 N N . ILE A 1 450 ? 20.172 -24.234 0.652 1 92.88 450 ILE A N 1
ATOM 3517 C CA . ILE A 1 450 ? 21.391 -24.109 -0.121 1 92.88 450 ILE A CA 1
ATOM 3518 C C . ILE A 1 450 ? 21.688 -25.422 -0.841 1 92.88 450 ILE A C 1
ATOM 3520 O O . ILE A 1 450 ? 22.078 -25.422 -2.012 1 92.88 450 ILE A O 1
ATOM 3524 N N . GLU A 1 451 ? 21.391 -26.516 -0.167 1 91.81 451 GLU A N 1
ATOM 3525 C CA . GLU A 1 451 ? 21.594 -27.828 -0.772 1 91.81 451 GLU A CA 1
ATOM 3526 C C . GLU A 1 451 ? 20.625 -28.078 -1.922 1 91.81 451 GLU A C 1
ATOM 3528 O O . GLU A 1 451 ? 20.984 -28.656 -2.939 1 91.81 451 GLU A O 1
ATOM 3533 N N . THR A 1 452 ? 19.5 -27.641 -1.685 1 90.44 452 THR A N 1
ATOM 3534 C CA . THR A 1 452 ? 18.516 -27.75 -2.768 1 90.44 452 THR A CA 1
ATOM 3535 C C . THR A 1 452 ? 18.984 -26.938 -3.982 1 90.44 452 THR A C 1
ATOM 3537 O O . THR A 1 452 ? 18.781 -27.375 -5.125 1 90.44 452 THR A O 1
ATOM 3540 N N . GLY A 1 453 ? 19.531 -25.828 -3.746 1 91.56 453 GLY A N 1
ATOM 3541 C CA . GLY A 1 453 ? 20.094 -25.016 -4.828 1 91.56 453 GLY A CA 1
ATOM 3542 C C . GLY A 1 453 ? 21.234 -25.703 -5.543 1 91.56 453 GLY A C 1
ATOM 3543 O O . GLY A 1 453 ? 21.344 -25.625 -6.77 1 91.56 453 GLY A O 1
ATOM 3544 N N . LYS A 1 454 ? 22 -26.406 -4.766 1 91 454 LYS A N 1
ATOM 3545 C CA . LYS A 1 454 ? 23.156 -27.109 -5.332 1 91 454 LYS A CA 1
ATOM 3546 C C . LYS A 1 454 ? 22.719 -28.219 -6.289 1 91 454 LYS A C 1
ATOM 3548 O O . LYS A 1 454 ? 23.406 -28.516 -7.262 1 91 454 LYS A O 1
ATOM 3553 N N . ASN A 1 455 ? 21.578 -28.703 -5.969 1 88.94 455 ASN A N 1
ATOM 3554 C CA . ASN A 1 455 ? 21.062 -29.781 -6.812 1 88.94 455 ASN A CA 1
ATOM 3555 C C . ASN A 1 455 ? 20.422 -29.234 -8.086 1 88.94 455 ASN A C 1
ATOM 3557 O O . ASN A 1 455 ? 20.172 -29.984 -9.023 1 88.94 455 ASN A O 1
ATOM 3561 N N . GLN A 1 456 ? 20.219 -27.984 -8.148 1 86.25 456 GLN A N 1
ATOM 3562 C CA . GLN A 1 456 ? 19.625 -27.359 -9.328 1 86.25 456 GLN A CA 1
ATOM 3563 C C . GLN A 1 456 ? 20.688 -26.641 -10.148 1 86.25 456 GLN A C 1
ATOM 3565 O O . GLN A 1 456 ? 20.422 -25.594 -10.75 1 86.25 456 GLN A O 1
ATOM 3570 N N . GLN A 1 457 ? 21.812 -27.203 -10.234 1 84.88 457 GLN A N 1
ATOM 3571 C CA . GLN A 1 457 ? 22.906 -26.547 -10.945 1 84.88 457 GLN A CA 1
ATOM 3572 C C . GLN A 1 457 ? 22.703 -26.641 -12.461 1 84.88 457 GLN A C 1
ATOM 3574 O O . GLN A 1 457 ? 22.219 -27.656 -12.969 1 84.88 457 GLN A O 1
ATOM 3579 N N . ARG A 1 458 ? 23.078 -25.547 -13.062 1 88.5 458 ARG A N 1
ATOM 3580 C CA . ARG A 1 458 ? 22.969 -25.453 -14.516 1 88.5 458 ARG A CA 1
ATOM 3581 C C . ARG A 1 458 ? 24.25 -25.938 -15.188 1 88.5 458 ARG A C 1
ATOM 3583 O O . ARG A 1 458 ? 25.219 -25.188 -15.312 1 88.5 458 ARG A O 1
ATOM 3590 N N . LYS A 1 459 ? 24.219 -27.109 -15.695 1 90.19 459 LYS A N 1
ATOM 3591 C CA . LYS A 1 459 ? 25.406 -27.797 -16.188 1 90.19 459 LYS A CA 1
ATOM 3592 C C . LYS A 1 459 ? 25.922 -27.156 -17.469 1 90.19 459 LYS A C 1
ATOM 3594 O O . LYS A 1 459 ? 27.141 -27.016 -17.672 1 90.19 459 LYS A O 1
ATOM 3599 N N . ASN A 1 460 ? 25 -26.766 -18.297 1 92.88 460 ASN A N 1
ATOM 3600 C CA . ASN A 1 460 ? 25.422 -26.188 -19.562 1 92.88 460 ASN A CA 1
ATOM 3601 C C . ASN A 1 460 ? 26.109 -24.828 -19.359 1 92.88 460 ASN A C 1
ATOM 3603 O O . ASN A 1 460 ? 27.062 -24.5 -20.062 1 92.88 460 ASN A O 1
ATOM 3607 N N . LEU A 1 461 ? 25.578 -24.109 -18.453 1 95.38 461 LEU A N 1
ATOM 3608 C CA . LEU A 1 461 ? 26.188 -22.828 -18.141 1 95.38 461 LEU A CA 1
ATOM 3609 C C . LEU A 1 461 ? 27.594 -23.031 -17.578 1 95.38 461 LEU A C 1
ATOM 3611 O O . LEU A 1 461 ? 28.516 -22.297 -17.953 1 95.38 461 LEU A O 1
ATOM 3615 N N . LYS A 1 462 ? 27.781 -24.031 -16.766 1 93.81 462 LYS A N 1
ATOM 3616 C CA . LYS A 1 462 ? 29.094 -24.328 -16.203 1 93.81 462 LYS A CA 1
ATOM 3617 C C . LYS A 1 462 ? 30.094 -24.672 -17.297 1 93.81 462 LYS A C 1
ATOM 3619 O O . LYS A 1 462 ? 31.234 -24.219 -17.281 1 93.81 462 LYS A O 1
ATOM 3624 N N . ASN A 1 463 ? 29.594 -25.391 -18.25 1 93.88 463 ASN A N 1
ATOM 3625 C CA . ASN A 1 463 ? 30.469 -25.797 -19.359 1 93.88 463 ASN A CA 1
ATOM 3626 C C . ASN A 1 463 ? 30.875 -24.594 -20.203 1 93.88 463 ASN A C 1
ATOM 3628 O O . ASN A 1 463 ? 31.984 -24.547 -20.734 1 93.88 463 ASN A O 1
ATOM 3632 N N . LEU A 1 464 ? 29.969 -23.719 -20.328 1 95.94 464 LEU A N 1
ATOM 3633 C CA . LEU A 1 464 ? 30.281 -22.5 -21.062 1 95.94 464 LEU A CA 1
ATOM 3634 C C . LEU A 1 464 ? 31.328 -21.672 -20.328 1 95.94 464 LEU A C 1
ATOM 3636 O O . LEU A 1 464 ? 32.25 -21.125 -20.953 1 95.94 464 LEU A O 1
ATOM 3640 N N . LEU A 1 465 ? 31.25 -21.609 -19.031 1 94.75 465 LEU A N 1
ATOM 3641 C CA . LEU A 1 465 ? 32.125 -20.766 -18.234 1 94.75 465 LEU A CA 1
ATOM 3642 C C . LEU A 1 465 ? 33.531 -21.375 -18.156 1 94.75 465 LEU A C 1
ATOM 3644 O O . LEU A 1 465 ? 34.5 -20.672 -17.828 1 94.75 465 LEU A O 1
ATOM 3648 N N . LEU A 1 466 ? 33.625 -22.641 -18.438 1 91.75 466 LEU A N 1
ATOM 3649 C CA . LEU A 1 466 ? 34.938 -23.266 -18.438 1 91.75 466 LEU A CA 1
ATOM 3650 C C . LEU A 1 466 ? 35.75 -22.812 -19.641 1 91.75 466 LEU A C 1
ATOM 3652 O O . LEU A 1 466 ? 37 -22.969 -19.656 1 91.75 466 LEU A O 1
ATOM 3656 N N . LYS A 1 467 ? 35.125 -22.156 -20.547 1 90.31 467 LYS A N 1
ATOM 3657 C CA . LYS A 1 467 ? 35.812 -21.688 -21.75 1 90.31 467 LYS A CA 1
ATOM 3658 C C . LYS A 1 467 ? 36.344 -20.281 -21.562 1 90.31 467 LYS A C 1
ATOM 3660 O O . LYS A 1 467 ? 36.906 -19.688 -22.484 1 90.31 467 LYS A O 1
ATOM 3665 N N . ILE A 1 468 ? 36.281 -19.766 -20.406 1 88.38 468 ILE A N 1
ATOM 3666 C CA . ILE A 1 468 ? 36.719 -18.406 -20.109 1 88.38 468 ILE A CA 1
ATOM 3667 C C . ILE A 1 468 ? 38.219 -18.281 -20.359 1 88.38 468 ILE A C 1
ATOM 3669 O O . ILE A 1 468 ? 39 -19.172 -19.984 1 88.38 468 ILE A O 1
ATOM 3673 N N . GLU A 1 469 ? 38.656 -17.234 -21.172 1 80.88 469 GLU A N 1
ATOM 3674 C CA . GLU A 1 469 ? 40.062 -16.969 -21.422 1 80.88 469 GLU A CA 1
ATOM 3675 C C . GLU A 1 469 ? 40.469 -15.641 -20.812 1 80.88 469 GLU A C 1
ATOM 3677 O O . GLU A 1 469 ? 40.844 -14.711 -21.531 1 80.88 469 GLU A O 1
ATOM 3682 N N . ASN A 1 470 ? 40.562 -15.391 -19.5 1 74.94 470 ASN A N 1
ATOM 3683 C CA . ASN A 1 470 ? 41.031 -14.258 -18.703 1 74.94 470 ASN A CA 1
ATOM 3684 C C . ASN A 1 470 ? 40.344 -12.961 -19.141 1 74.94 470 ASN A C 1
ATOM 3686 O O . ASN A 1 470 ? 41 -11.914 -19.203 1 74.94 470 ASN A O 1
ATOM 3690 N N . PHE A 1 471 ? 39.125 -12.961 -19.672 1 78.62 471 PHE A N 1
ATOM 3691 C CA . PHE A 1 471 ? 38.281 -11.805 -19.953 1 78.62 471 PHE A CA 1
ATOM 3692 C C . PHE A 1 471 ? 38.906 -10.953 -21.062 1 78.62 471 PHE A C 1
ATOM 3694 O O . PHE A 1 471 ? 38.562 -9.781 -21.219 1 78.62 471 PHE A O 1
ATOM 3701 N N . SER A 1 472 ? 39.844 -11.5 -21.766 1 75.06 472 SER A N 1
ATOM 3702 C CA . SER A 1 472 ? 40.531 -10.758 -22.812 1 75.06 472 SER A CA 1
ATOM 3703 C C . SER A 1 472 ? 39.625 -10.414 -23.969 1 75.06 472 SER A C 1
ATOM 3705 O O . SER A 1 472 ? 39.812 -9.398 -24.641 1 75.06 472 SER A O 1
ATOM 3707 N N . SER A 1 473 ? 38.594 -11.188 -24.109 1 76.94 473 SER A N 1
ATOM 3708 C CA . SER A 1 473 ? 37.719 -10.992 -25.25 1 76.94 473 SER A CA 1
ATOM 3709 C C . SER A 1 473 ? 36.75 -9.852 -25 1 76.94 473 SER A C 1
ATOM 3711 O O . SER A 1 473 ? 36.094 -9.375 -25.938 1 76.94 473 SER A O 1
ATOM 3713 N N . LEU A 1 474 ? 36.656 -9.375 -23.828 1 78.75 474 LEU A N 1
ATOM 3714 C CA . LEU A 1 474 ? 35.719 -8.297 -23.5 1 78.75 474 LEU A CA 1
ATOM 3715 C C . LEU A 1 474 ? 36.156 -6.988 -24.172 1 78.75 474 LEU A C 1
ATOM 3717 O O . LEU A 1 474 ? 35.312 -6.156 -24.5 1 78.75 474 LEU A O 1
ATOM 3721 N N . THR A 1 475 ? 37.406 -6.848 -24.297 1 71.56 475 THR A N 1
ATOM 3722 C CA . THR A 1 475 ? 37.938 -5.629 -24.891 1 71.56 475 THR A CA 1
ATOM 3723 C C . THR A 1 475 ? 37.594 -5.57 -26.391 1 71.56 475 THR A C 1
ATOM 3725 O O . THR A 1 475 ? 37.562 -4.488 -26.984 1 71.56 475 THR A O 1
ATOM 3728 N N . GLY A 1 476 ? 37.219 -6.75 -26.922 1 68.5 476 GLY A N 1
ATOM 3729 C CA . GLY A 1 476 ? 36.969 -6.809 -28.344 1 68.5 476 GLY A CA 1
ATOM 3730 C C . GLY A 1 476 ? 35.5 -6.656 -28.688 1 68.5 476 GLY A C 1
ATOM 3731 O O . GLY A 1 476 ? 35.125 -6.715 -29.859 1 68.5 476 GLY A O 1
ATOM 3732 N N . ILE A 1 477 ? 34.688 -6.332 -27.656 1 72.81 477 ILE A N 1
ATOM 3733 C CA . ILE A 1 477 ? 33.281 -6.305 -27.922 1 72.81 477 ILE A CA 1
ATOM 3734 C C . ILE A 1 477 ? 32.906 -5.008 -28.641 1 72.81 477 ILE A C 1
ATOM 3736 O O . ILE A 1 477 ? 32.094 -5.008 -29.578 1 72.81 477 ILE A O 1
ATOM 3740 N N . TYR A 1 478 ? 33.531 -3.934 -28.156 1 70.88 478 TYR A N 1
ATOM 3741 C CA . TYR A 1 478 ? 33.281 -2.678 -28.859 1 70.88 478 TYR A CA 1
ATOM 3742 C C . TYR A 1 478 ? 34.594 -2.031 -29.281 1 70.88 478 TYR A C 1
ATOM 3744 O O . TYR A 1 478 ? 35.531 -1.897 -28.484 1 70.88 478 TYR A O 1
ATOM 3752 N N . ASP A 1 479 ? 34.562 -1.956 -30.594 1 69.88 479 ASP A N 1
ATOM 3753 C CA . ASP A 1 479 ? 35.719 -1.226 -31.125 1 69.88 479 ASP A CA 1
ATOM 3754 C C . ASP A 1 479 ? 35.375 0.255 -31.312 1 69.88 479 ASP A C 1
ATOM 3756 O O . ASP A 1 479 ? 34.375 0.601 -31.906 1 69.88 479 ASP A O 1
ATOM 3760 N N . TYR A 1 480 ? 36.156 1.04 -30.75 1 72.5 480 TYR A N 1
ATOM 3761 C CA . TYR A 1 480 ? 35.938 2.482 -30.844 1 72.5 480 TYR A CA 1
ATOM 3762 C C . TYR A 1 480 ? 36.031 2.955 -32.281 1 72.5 480 TYR A C 1
ATOM 3764 O O . TYR A 1 480 ? 35.562 4.047 -32.625 1 72.5 480 TYR A O 1
ATOM 3772 N N . GLN A 1 481 ? 36.562 2.076 -33.094 1 77.62 481 GLN A N 1
ATOM 3773 C CA . GLN A 1 481 ? 36.719 2.455 -34.469 1 77.62 481 GLN A CA 1
ATOM 3774 C C . GLN A 1 481 ? 35.375 2.365 -35.219 1 77.62 481 GLN A C 1
ATOM 3776 O O . GLN A 1 481 ? 35.25 2.939 -36.312 1 77.62 481 GLN A O 1
ATOM 3781 N N . VAL A 1 482 ? 34.531 1.66 -34.656 1 85.69 482 VAL A N 1
ATOM 3782 C CA . VAL A 1 482 ? 33.219 1.544 -35.281 1 85.69 482 VAL A CA 1
ATOM 3783 C C . VAL A 1 482 ? 32.406 2.814 -35.031 1 85.69 482 VAL A C 1
ATOM 3785 O O . VAL A 1 482 ? 32.188 3.203 -33.906 1 85.69 482 VAL A O 1
ATOM 3788 N N . PRO A 1 483 ? 32.094 3.506 -36.031 1 83.06 483 PRO A N 1
ATOM 3789 C CA . PRO A 1 483 ? 31.344 4.758 -35.844 1 83.06 483 PRO A CA 1
ATOM 3790 C C . PRO A 1 483 ? 29.969 4.543 -35.219 1 83.06 483 PRO A C 1
ATOM 3792 O O . PRO A 1 483 ? 29.297 3.541 -35.531 1 83.06 483 PRO A O 1
ATOM 3795 N N . ASN A 1 484 ? 29.641 5.484 -34.5 1 83.56 484 ASN A N 1
ATOM 3796 C CA . ASN A 1 484 ? 28.297 5.465 -33.906 1 83.56 484 ASN A CA 1
ATOM 3797 C C . ASN A 1 484 ? 27.25 5.938 -34.906 1 83.56 484 ASN A C 1
ATOM 3799 O O . ASN A 1 484 ? 27.5 6.855 -35.688 1 83.56 484 ASN A O 1
ATOM 3803 N N . LEU A 1 485 ? 26.188 5.18 -34.969 1 84.19 485 LEU A N 1
ATOM 3804 C CA . LEU A 1 485 ? 25.109 5.531 -35.875 1 84.19 485 LEU A CA 1
ATOM 3805 C C . LEU A 1 485 ? 24.344 6.754 -35.375 1 84.19 485 LEU A C 1
ATOM 3807 O O . LEU A 1 485 ? 23.641 7.41 -36.156 1 84.19 485 LEU A O 1
ATOM 3811 N N . HIS A 1 486 ? 24.406 7.062 -34.062 1 79.38 486 HIS A N 1
ATOM 3812 C CA . HIS A 1 486 ? 23.75 8.211 -33.438 1 79.38 486 HIS A CA 1
ATOM 3813 C C . HIS A 1 486 ? 24.719 8.977 -32.531 1 79.38 486 HIS A C 1
ATOM 3815 O O . HIS A 1 486 ? 25.734 8.422 -32.094 1 79.38 486 HIS A O 1
ATOM 3821 N N . SER A 1 487 ? 24.375 10.227 -32.312 1 73.31 487 SER A N 1
ATOM 3822 C CA . SER A 1 487 ? 25.234 11.094 -31.5 1 73.31 487 SER A CA 1
ATOM 3823 C C . SER A 1 487 ? 25.281 10.617 -30.047 1 73.31 487 SER A C 1
ATOM 3825 O O . SER A 1 487 ? 26.328 10.68 -29.406 1 73.31 487 SER A O 1
ATOM 3827 N N . GLN A 1 488 ? 24.188 10.156 -29.578 1 77.75 488 GLN A N 1
ATOM 3828 C CA . GLN A 1 488 ? 24.141 9.625 -28.219 1 77.75 488 GLN A CA 1
ATOM 3829 C C . GLN A 1 488 ? 23.969 8.109 -28.234 1 77.75 488 GLN A C 1
ATOM 3831 O O . GLN A 1 488 ? 23.156 7.578 -29 1 77.75 488 GLN A O 1
ATOM 3836 N N . GLU A 1 489 ? 24.859 7.457 -27.453 1 76.06 489 GLU A N 1
ATOM 3837 C CA . GLU A 1 489 ? 24.766 6.004 -27.375 1 76.06 489 GLU A CA 1
ATOM 3838 C C . GLU A 1 489 ? 23.906 5.574 -26.188 1 76.06 489 GLU A C 1
ATOM 3840 O O . GLU A 1 489 ? 23.984 6.168 -25.109 1 76.06 489 GLU A O 1
ATOM 3845 N N . PRO A 1 490 ? 23.031 4.684 -26.516 1 79.69 490 PRO A N 1
ATOM 3846 C CA . PRO A 1 490 ? 22.266 4.145 -25.375 1 79.69 490 PRO A CA 1
ATOM 3847 C C . PRO A 1 490 ? 23.141 3.404 -24.375 1 79.69 490 PRO A C 1
ATOM 3849 O O . PRO A 1 490 ? 24.219 2.922 -24.734 1 79.69 490 PRO A O 1
ATOM 3852 N N . PRO A 1 491 ? 22.688 3.469 -23.172 1 81.19 491 PRO A N 1
ATOM 3853 C CA . PRO A 1 491 ? 23.453 2.676 -22.203 1 81.19 491 PRO A CA 1
ATOM 3854 C C . PRO A 1 491 ? 23.438 1.184 -22.516 1 81.19 491 PRO A C 1
ATOM 3856 O O . PRO A 1 491 ? 22.594 0.721 -23.297 1 81.19 491 PRO A O 1
ATOM 3859 N N . ASN A 1 492 ? 24.438 0.504 -22.109 1 82.06 492 ASN A N 1
ATOM 3860 C CA . ASN A 1 492 ? 24.562 -0.922 -22.391 1 82.06 492 ASN A CA 1
ATOM 3861 C C . ASN A 1 492 ? 24.062 -1.769 -21.219 1 82.06 492 ASN A C 1
ATOM 3863 O O . ASN A 1 492 ? 23.953 -1.279 -20.094 1 82.06 492 ASN A O 1
ATOM 3867 N N . CYS A 1 493 ? 23.594 -2.869 -21.609 1 89.81 493 CYS A N 1
ATOM 3868 C CA . CYS A 1 493 ? 23.266 -3.875 -20.594 1 89.81 493 CYS A CA 1
ATOM 3869 C C . CYS A 1 493 ? 23.906 -5.215 -20.938 1 89.81 493 CYS A C 1
ATOM 3871 O O . CYS A 1 493 ? 24.172 -5.496 -22.109 1 89.81 493 CYS A O 1
ATOM 3873 N N . TRP A 1 494 ? 24.188 -6.051 -19.984 1 92.94 494 TRP A N 1
ATOM 3874 C CA . TRP A 1 494 ? 24.844 -7.344 -20.156 1 92.94 494 TRP A CA 1
ATOM 3875 C C . TRP A 1 494 ? 24 -8.273 -21.016 1 92.94 494 TRP A C 1
ATOM 3877 O O . TRP A 1 494 ? 24.5 -8.93 -21.922 1 92.94 494 TRP A O 1
ATOM 3887 N N . SER A 1 495 ? 22.75 -8.258 -20.766 1 94.81 495 SER A N 1
ATOM 3888 C CA . SER A 1 495 ? 21.844 -9.203 -21.422 1 94.81 495 SER A CA 1
ATOM 3889 C C . SER A 1 495 ? 21.75 -8.945 -22.922 1 94.81 495 SER A C 1
ATOM 3891 O O . SER A 1 495 ? 21.672 -9.891 -23.703 1 94.81 495 SER A O 1
ATOM 3893 N N . LEU A 1 496 ? 21.797 -7.684 -23.266 1 94.44 496 LEU A N 1
ATOM 3894 C CA . LEU A 1 496 ? 21.688 -7.363 -24.688 1 94.44 496 LEU A CA 1
ATOM 3895 C C . LEU A 1 496 ? 22.922 -7.852 -25.453 1 94.44 496 LEU A C 1
ATOM 3897 O O . LEU A 1 496 ? 22.797 -8.336 -26.578 1 94.44 496 LEU A O 1
ATOM 3901 N N . HIS A 1 497 ? 24.062 -7.773 -24.875 1 93.62 497 HIS A N 1
ATOM 3902 C CA . HIS A 1 497 ? 25.281 -8.25 -25.5 1 93.62 497 HIS A CA 1
ATOM 3903 C C . HIS A 1 497 ? 25.266 -9.766 -25.656 1 93.62 497 HIS A C 1
ATOM 3905 O O . HIS A 1 497 ? 25.672 -10.289 -26.703 1 93.62 497 HIS A O 1
ATOM 3911 N N . LEU A 1 498 ? 24.797 -10.375 -24.641 1 96.44 498 LEU A N 1
ATOM 3912 C CA . LEU A 1 498 ? 24.734 -11.836 -24.688 1 96.44 498 LEU A CA 1
ATOM 3913 C C . LEU A 1 498 ? 23.75 -12.312 -25.75 1 96.44 498 LEU A C 1
ATOM 3915 O O . LEU A 1 498 ? 24.031 -13.258 -26.469 1 96.44 498 LEU A O 1
ATOM 3919 N N . VAL A 1 499 ? 22.656 -11.625 -25.828 1 96.38 499 VAL A N 1
ATOM 3920 C CA . VAL A 1 499 ? 21.625 -11.984 -26.797 1 96.38 499 VAL A CA 1
ATOM 3921 C C . VAL A 1 499 ? 22.141 -11.766 -28.219 1 96.38 499 VAL A C 1
ATOM 3923 O O . VAL A 1 499 ? 21.938 -12.594 -29.094 1 96.38 499 VAL A O 1
ATOM 3926 N N . THR A 1 500 ? 22.844 -10.688 -28.406 1 95.88 500 THR A N 1
ATOM 3927 C CA . THR A 1 500 ? 23.359 -10.336 -29.734 1 95.88 500 THR A CA 1
ATOM 3928 C C . THR A 1 500 ? 24.453 -11.312 -30.156 1 95.88 500 THR A C 1
ATOM 3930 O O . THR A 1 500 ? 24.453 -11.797 -31.297 1 95.88 500 THR A O 1
ATOM 3933 N N . LEU A 1 501 ? 25.344 -11.641 -29.266 1 95.69 501 LEU A N 1
ATOM 3934 C CA . LEU A 1 501 ? 26.422 -12.578 -29.562 1 95.69 501 LEU A CA 1
ATOM 3935 C C . LEU A 1 501 ? 25.859 -13.953 -29.906 1 95.69 501 LEU A C 1
ATOM 3937 O O . LEU A 1 501 ? 26.328 -14.594 -30.859 1 95.69 501 LEU A O 1
ATOM 3941 N N . THR A 1 502 ? 24.891 -14.352 -29.156 1 96.25 502 THR A N 1
ATOM 3942 C CA . THR A 1 502 ? 24.281 -15.656 -29.391 1 96.25 502 THR A CA 1
ATOM 3943 C C . THR A 1 502 ? 23.547 -15.68 -30.734 1 96.25 502 THR A C 1
ATOM 3945 O O . THR A 1 502 ? 23.594 -16.672 -31.453 1 96.25 502 THR A O 1
ATOM 3948 N N . SER A 1 503 ? 22.891 -14.57 -31.047 1 95.88 503 SER A N 1
ATOM 3949 C CA . SER A 1 503 ? 22.188 -14.469 -32.312 1 95.88 503 SER A CA 1
ATOM 3950 C C . SER A 1 503 ? 23.172 -14.586 -33.5 1 95.88 503 SER A C 1
ATOM 3952 O O . SER A 1 503 ? 22.875 -15.258 -34.5 1 95.88 503 SER A O 1
ATOM 3954 N N . ILE A 1 504 ? 24.312 -13.984 -33.375 1 94.56 504 ILE A N 1
ATOM 3955 C CA . ILE A 1 504 ? 25.344 -14.039 -34.406 1 94.56 504 ILE A CA 1
ATOM 3956 C C . ILE A 1 504 ? 25.875 -15.461 -34.531 1 94.56 504 ILE A C 1
ATOM 3958 O O . ILE A 1 504 ? 26.062 -15.961 -35.656 1 94.56 504 ILE A O 1
ATOM 3962 N N . ALA A 1 505 ? 26.094 -16.109 -33.406 1 94.38 505 ALA A N 1
ATOM 3963 C CA . ALA A 1 505 ? 26.641 -17.469 -33.406 1 94.38 505 ALA A CA 1
ATOM 3964 C C . ALA A 1 505 ? 25.672 -18.438 -34.094 1 94.38 505 ALA A C 1
ATOM 3966 O O . ALA A 1 505 ? 26.109 -19.359 -34.781 1 94.38 505 ALA A O 1
ATOM 3967 N N . ILE A 1 506 ? 24.391 -18.234 -33.906 1 93.56 506 ILE A N 1
ATOM 3968 C CA . ILE A 1 506 ? 23.391 -19.125 -34.5 1 93.56 506 ILE A CA 1
ATOM 3969 C C . ILE A 1 506 ? 23.297 -18.875 -36 1 93.56 506 ILE A C 1
ATOM 3971 O O . ILE A 1 506 ? 23 -19.797 -36.75 1 93.56 506 ILE A O 1
ATOM 3975 N N . ALA A 1 507 ? 23.641 -17.656 -36.438 1 93.38 507 ALA A N 1
ATOM 3976 C CA . ALA A 1 507 ? 23.516 -17.281 -37.844 1 93.38 507 ALA A CA 1
ATOM 3977 C C . ALA A 1 507 ? 24.719 -17.75 -38.656 1 93.38 507 ALA A C 1
ATOM 3979 O O . ALA A 1 507 ? 24.703 -17.719 -39.875 1 93.38 507 ALA A O 1
ATOM 3980 N N . LEU A 1 508 ? 25.75 -18.234 -38.031 1 93 508 LEU A N 1
ATOM 3981 C CA . LEU A 1 508 ? 26.953 -18.656 -38.719 1 93 508 LEU A CA 1
ATOM 3982 C C . LEU A 1 508 ? 26.703 -19.922 -39.531 1 93 508 LEU A C 1
ATOM 3984 O O . LEU A 1 508 ? 26.016 -20.828 -39.094 1 93 508 LEU A O 1
ATOM 3988 N N . PRO A 1 509 ? 27.312 -19.906 -40.688 1 91.31 509 PRO A N 1
ATOM 3989 C CA . PRO A 1 509 ? 27.141 -21.078 -41.531 1 91.31 509 PRO A CA 1
ATOM 3990 C C . PRO A 1 509 ? 28.094 -22.219 -41.125 1 91.31 509 PRO A C 1
ATOM 3992 O O . PRO A 1 509 ? 29.094 -22 -40.469 1 91.31 509 PRO A O 1
ATOM 3995 N N . ASN A 1 510 ? 27.812 -23.469 -41.469 1 89.06 510 ASN A N 1
ATOM 3996 C CA . ASN A 1 510 ? 28.656 -24.656 -41.375 1 89.06 510 ASN A CA 1
ATOM 3997 C C . ASN A 1 510 ? 29 -24.984 -39.938 1 89.06 510 ASN A C 1
ATOM 3999 O O . ASN A 1 510 ? 30.125 -25.375 -39.625 1 89.06 510 ASN A O 1
ATOM 4003 N N . VAL A 1 511 ? 28.172 -24.562 -39 1 91.06 511 VAL A N 1
ATOM 4004 C CA . VAL A 1 511 ? 28.328 -24.922 -37.594 1 91.06 511 VAL A CA 1
ATOM 4005 C C . VAL A 1 511 ? 27.359 -26.047 -37.25 1 91.06 511 VAL A C 1
ATOM 4007 O O . VAL A 1 511 ? 26.188 -26.016 -37.625 1 91.06 511 VAL A O 1
ATOM 4010 N N . PRO A 1 512 ? 27.844 -27.062 -36.625 1 89.44 512 PRO A N 1
ATOM 4011 C CA . PRO A 1 512 ? 26.953 -28.172 -36.25 1 89.44 512 PRO A CA 1
ATOM 4012 C C . PRO A 1 512 ? 25.781 -27.719 -35.375 1 89.44 512 PRO A C 1
ATOM 4014 O O . PRO A 1 512 ? 25.953 -26.859 -34.5 1 89.44 512 PRO A O 1
ATOM 4017 N N . VAL A 1 513 ? 24.672 -28.281 -35.625 1 88.81 513 VAL A N 1
ATOM 4018 C CA . VAL A 1 513 ? 23.422 -27.922 -34.938 1 88.81 513 VAL A CA 1
ATOM 4019 C C . VAL A 1 513 ? 23.547 -28.203 -33.438 1 88.81 513 VAL A C 1
ATOM 4021 O O . VAL A 1 513 ? 23.016 -27.453 -32.625 1 88.81 513 VAL A O 1
ATOM 4024 N N . HIS A 1 514 ? 24.281 -29.203 -33.062 1 92.44 514 HIS A N 1
ATOM 4025 C CA . HIS A 1 514 ? 24.422 -29.547 -31.672 1 92.44 514 HIS A CA 1
ATOM 4026 C C . HIS A 1 514 ? 25.188 -28.469 -30.906 1 92.44 514 HIS A C 1
ATOM 4028 O O . HIS A 1 514 ? 24.906 -28.203 -29.734 1 92.44 514 HIS A O 1
ATOM 4034 N N . SER A 1 515 ? 26.156 -27.922 -31.609 1 93.5 515 SER A N 1
ATOM 4035 C CA . SER A 1 515 ? 26.938 -26.859 -30.984 1 93.5 515 SER A CA 1
ATOM 4036 C C . SER A 1 515 ? 26.094 -25.609 -30.781 1 93.5 515 SER A C 1
ATOM 4038 O O . SER A 1 515 ? 26.188 -24.953 -29.75 1 93.5 515 SER A O 1
ATOM 4040 N N . THR A 1 516 ? 25.328 -25.328 -31.766 1 92.06 516 THR A N 1
ATOM 4041 C CA . THR A 1 516 ? 24.469 -24.156 -31.672 1 92.06 516 THR A CA 1
ATOM 4042 C C . THR A 1 516 ? 23.406 -24.344 -30.594 1 92.06 516 THR A C 1
ATOM 4044 O O . THR A 1 516 ? 23.094 -23.422 -29.844 1 92.06 516 THR A O 1
ATOM 4047 N N . LYS A 1 517 ? 22.859 -25.516 -30.469 1 91.56 517 LYS A N 1
ATOM 4048 C CA . LYS A 1 517 ? 21.875 -25.828 -29.453 1 91.56 517 LYS A CA 1
ATOM 4049 C C . LYS A 1 517 ? 22.484 -25.781 -28.062 1 91.56 517 LYS A C 1
ATOM 4051 O O . LYS A 1 517 ? 21.844 -25.344 -27.109 1 91.56 517 LYS A O 1
ATOM 4056 N N . TRP A 1 518 ? 23.641 -26.25 -28 1 94.62 518 TRP A N 1
ATOM 4057 C CA . TRP A 1 518 ? 24.344 -26.219 -26.719 1 94.62 518 TRP A CA 1
ATOM 4058 C C . TRP A 1 518 ? 24.562 -24.781 -26.25 1 94.62 518 TRP A C 1
ATOM 4060 O O . TRP A 1 518 ? 24.344 -24.453 -25.078 1 94.62 518 TRP A O 1
ATOM 4070 N N . LEU A 1 519 ? 24.984 -23.922 -27.125 1 95.81 519 LEU A N 1
ATOM 4071 C CA . LEU A 1 519 ? 25.219 -22.531 -26.781 1 95.81 519 LEU A CA 1
ATOM 4072 C C . LEU A 1 519 ? 23.922 -21.844 -26.375 1 95.81 519 LEU A C 1
ATOM 4074 O O . LEU A 1 519 ? 23.891 -21.078 -25.406 1 95.81 519 LEU A O 1
ATOM 4078 N N . LEU A 1 520 ? 22.906 -22.172 -27.125 1 94.19 520 LEU A N 1
ATOM 4079 C CA . LEU A 1 520 ? 21.609 -21.594 -26.844 1 94.19 520 LEU A CA 1
ATOM 4080 C C . LEU A 1 520 ? 21.125 -22 -25.453 1 94.19 520 LEU A C 1
ATOM 4082 O O . LEU A 1 520 ? 20.641 -21.156 -24.688 1 94.19 520 LEU A O 1
ATOM 4086 N N . THR A 1 521 ? 21.266 -23.188 -25.094 1 92.81 521 THR A N 1
ATOM 4087 C CA . THR A 1 521 ? 20.812 -23.688 -23.797 1 92.81 521 THR A CA 1
ATOM 4088 C C . THR A 1 521 ? 21.688 -23.141 -22.672 1 92.81 521 THR A C 1
ATOM 4090 O O . THR A 1 521 ? 21.188 -22.812 -21.594 1 92.81 521 THR A O 1
ATOM 4093 N N . SER A 1 522 ? 22.969 -23.047 -22.953 1 95.62 522 SER A N 1
ATOM 4094 C CA . SER A 1 522 ? 23.891 -22.516 -21.938 1 95.62 522 SER A CA 1
ATOM 4095 C C . SER A 1 522 ? 23.594 -21.047 -21.641 1 95.62 522 SER A C 1
ATOM 4097 O O . SER A 1 522 ? 23.578 -20.656 -20.469 1 95.62 522 SER A O 1
ATOM 4099 N N . VAL A 1 523 ? 23.328 -20.344 -22.672 1 96.12 523 VAL A N 1
ATOM 4100 C CA . VAL A 1 523 ? 23.047 -18.922 -22.484 1 96.12 523 VAL A CA 1
ATOM 4101 C C . VAL A 1 523 ? 21.703 -18.75 -21.812 1 96.12 523 VAL A C 1
ATOM 4103 O O . VAL A 1 523 ? 21.516 -17.844 -20.984 1 96.12 523 VAL A O 1
ATOM 4106 N N . ASN A 1 524 ? 20.75 -19.578 -22.188 1 92.56 524 ASN A N 1
ATOM 4107 C CA . ASN A 1 524 ? 19.422 -19.5 -21.547 1 92.56 524 ASN A CA 1
ATOM 4108 C C . ASN A 1 524 ? 19.516 -19.734 -20.047 1 92.56 524 ASN A C 1
ATOM 4110 O O . ASN A 1 524 ? 18.844 -19.062 -19.266 1 92.56 524 ASN A O 1
ATOM 4114 N N . GLU A 1 525 ? 20.328 -20.656 -19.656 1 92.69 525 GLU A N 1
ATOM 4115 C CA . GLU A 1 525 ? 20.531 -20.922 -18.234 1 92.69 525 GLU A CA 1
ATOM 4116 C C . GLU A 1 525 ? 21.203 -19.734 -17.531 1 92.69 525 GLU A C 1
ATOM 4118 O O . GLU A 1 525 ? 20.859 -19.406 -16.406 1 92.69 525 GLU A O 1
ATOM 4123 N N . GLY A 1 526 ? 22.016 -19.094 -18.281 1 94.25 526 GLY A N 1
ATOM 4124 C CA . GLY A 1 526 ? 22.719 -17.953 -17.719 1 94.25 526 GLY A CA 1
ATOM 4125 C C . GLY A 1 526 ? 21.875 -16.688 -17.703 1 94.25 526 GLY A C 1
ATOM 4126 O O . GLY A 1 526 ? 22.031 -15.844 -16.828 1 94.25 526 GLY A O 1
ATOM 4127 N N . MET A 1 527 ? 21 -16.625 -18.641 1 93.38 527 MET A N 1
ATOM 4128 C CA . MET A 1 527 ? 20.172 -15.43 -18.781 1 93.38 527 MET A CA 1
ATOM 4129 C C . MET A 1 527 ? 19.297 -15.234 -17.547 1 93.38 527 MET A C 1
ATOM 4131 O O . MET A 1 527 ? 18.969 -14.102 -17.188 1 93.38 527 MET A O 1
ATOM 4135 N N . PHE A 1 528 ? 19.062 -16.266 -16.875 1 91.06 528 PHE A N 1
ATOM 4136 C CA . PHE A 1 528 ? 18.281 -16.188 -15.648 1 91.06 528 PHE A CA 1
ATOM 4137 C C . PHE A 1 528 ? 19.016 -15.352 -14.594 1 91.06 528 PHE A C 1
ATOM 4139 O O . PHE A 1 528 ? 18.422 -14.461 -13.977 1 91.06 528 PHE A O 1
ATOM 4146 N N . TYR A 1 529 ? 20.234 -15.586 -14.469 1 93.5 529 TYR A N 1
ATOM 4147 C CA . TYR A 1 529 ? 21.031 -14.891 -13.461 1 93.5 529 TYR A CA 1
ATOM 4148 C C . TYR A 1 529 ? 21.375 -13.477 -13.922 1 93.5 529 TYR A C 1
ATOM 4150 O O . TYR A 1 529 ? 21.375 -12.539 -13.125 1 93.5 529 TYR A O 1
ATOM 4158 N N . VAL A 1 530 ? 21.594 -13.359 -15.172 1 94.81 530 VAL A N 1
ATOM 4159 C CA . VAL A 1 530 ? 21.969 -12.055 -15.719 1 94.81 530 VAL A CA 1
ATOM 4160 C C . VAL A 1 530 ? 20.812 -11.07 -15.539 1 94.81 530 VAL A C 1
ATOM 4162 O O . VAL A 1 530 ? 21.031 -9.922 -15.133 1 94.81 530 VAL A O 1
ATOM 4165 N N . LYS A 1 531 ? 19.672 -11.531 -15.844 1 92.62 531 LYS A N 1
ATOM 4166 C CA . LYS A 1 531 ? 18.5 -10.68 -15.688 1 92.62 531 LYS A CA 1
ATOM 4167 C C . LYS A 1 531 ? 18.297 -10.281 -14.227 1 92.62 531 LYS A C 1
ATOM 4169 O O . LYS A 1 531 ? 17.938 -9.141 -13.938 1 92.62 531 LYS A O 1
ATOM 4174 N N . LEU A 1 532 ? 18.531 -11.188 -13.352 1 92.38 532 LEU A N 1
ATOM 4175 C CA . LEU A 1 532 ? 18.406 -10.914 -11.922 1 92.38 532 LEU A CA 1
ATOM 4176 C C . LEU A 1 532 ? 19.438 -9.875 -11.484 1 92.38 532 LEU A C 1
ATOM 4178 O O . LEU A 1 532 ? 19.109 -8.953 -10.734 1 92.38 532 LEU A O 1
ATOM 4182 N N . ILE A 1 533 ? 20.625 -10.023 -11.984 1 93.44 533 ILE A N 1
ATOM 4183 C CA . ILE A 1 533 ? 21.719 -9.117 -11.625 1 93.44 533 ILE A CA 1
ATOM 4184 C C . ILE A 1 533 ? 21.406 -7.715 -12.133 1 93.44 533 ILE A C 1
ATOM 4186 O O . ILE A 1 533 ? 21.516 -6.738 -11.383 1 93.44 533 ILE A O 1
ATOM 4190 N N . GLU A 1 534 ? 20.953 -7.66 -13.352 1 93.06 534 GLU A N 1
ATOM 4191 C CA . GLU A 1 534 ? 20.656 -6.363 -13.945 1 93.06 534 GLU A CA 1
ATOM 4192 C C . GLU A 1 534 ? 19.5 -5.68 -13.234 1 93.06 534 GLU A C 1
ATOM 4194 O O . GLU A 1 534 ? 19.516 -4.465 -13.023 1 93.06 534 GLU A O 1
ATOM 4199 N N . LYS A 1 535 ? 18.562 -6.426 -12.875 1 89.81 535 LYS A N 1
ATOM 4200 C CA . LYS A 1 535 ? 17.406 -5.871 -12.164 1 89.81 535 LYS A CA 1
ATOM 4201 C C . LYS A 1 535 ? 17.812 -5.348 -10.789 1 89.81 535 LYS A C 1
ATOM 4203 O O . LYS A 1 535 ? 17.328 -4.293 -10.359 1 89.81 535 LYS A O 1
ATOM 4208 N N . CYS A 1 536 ? 18.641 -6.051 -10.102 1 89.25 536 CYS A N 1
ATOM 4209 C CA . CYS A 1 536 ? 19.047 -5.68 -8.742 1 89.25 536 CYS A CA 1
ATOM 4210 C C . CYS A 1 536 ? 19.984 -4.477 -8.766 1 89.25 536 CYS A C 1
ATOM 4212 O O . CYS A 1 536 ? 19.938 -3.643 -7.859 1 89.25 536 CYS A O 1
ATOM 4214 N N . LEU A 1 537 ? 20.766 -4.391 -9.781 1 88.25 537 LEU A N 1
ATOM 4215 C CA . LEU A 1 537 ? 21.75 -3.318 -9.836 1 88.25 537 LEU A CA 1
ATOM 4216 C C . LEU A 1 537 ? 21.125 -2.023 -10.344 1 88.25 537 LEU A C 1
ATOM 4218 O O . LEU A 1 537 ? 21.578 -0.932 -9.992 1 88.25 537 LEU A O 1
ATOM 4222 N N . ASP A 1 538 ? 20.078 -2.186 -11.18 1 85.5 538 ASP A N 1
ATOM 4223 C CA . ASP A 1 538 ? 19.391 -1.013 -11.727 1 85.5 538 ASP A CA 1
ATOM 4224 C C . ASP A 1 538 ? 18.312 -0.506 -10.766 1 85.5 538 ASP A C 1
ATOM 4226 O O . ASP A 1 538 ? 17.125 -0.63 -11.047 1 85.5 538 ASP A O 1
ATOM 4230 N N . ARG A 1 539 ? 18.672 0.206 -9.797 1 72.44 539 ARG A N 1
ATOM 4231 C CA . ARG A 1 539 ? 17.734 0.65 -8.766 1 72.44 539 ARG A CA 1
ATOM 4232 C C . ARG A 1 539 ? 16.859 1.785 -9.273 1 72.44 539 ARG A C 1
ATOM 4234 O O . ARG A 1 539 ? 15.68 1.87 -8.922 1 72.44 539 ARG A O 1
ATOM 4241 N N . ASN A 1 540 ? 17.391 2.621 -10.195 1 68.44 540 ASN A N 1
ATOM 4242 C CA . ASN A 1 540 ? 16.641 3.801 -10.633 1 68.44 540 ASN A CA 1
ATOM 4243 C C . ASN A 1 540 ? 15.828 3.514 -11.891 1 68.44 540 ASN A C 1
ATOM 4245 O O . ASN A 1 540 ? 15.055 4.359 -12.336 1 68.44 540 ASN A O 1
ATOM 4249 N N . GLY A 1 541 ? 15.992 2.357 -12.461 1 73.31 541 GLY A N 1
ATOM 4250 C CA . GLY A 1 541 ? 15.195 1.971 -13.609 1 73.31 541 GLY A CA 1
ATOM 4251 C C . GLY A 1 541 ? 15.617 2.666 -14.891 1 73.31 541 GLY A C 1
ATOM 4252 O O . GLY A 1 541 ? 14.828 2.783 -15.836 1 73.31 541 GLY A O 1
ATOM 4253 N N . VAL A 1 542 ? 16.75 3.148 -14.945 1 75.19 542 VAL A N 1
ATOM 4254 C CA . VAL A 1 542 ? 17.25 3.895 -16.109 1 75.19 542 VAL A CA 1
ATOM 4255 C C . VAL A 1 542 ? 17.438 2.949 -17.281 1 75.19 542 VAL A C 1
ATOM 4257 O O . VAL A 1 542 ? 17.234 3.342 -18.438 1 75.19 542 VAL A O 1
ATOM 4260 N N . ARG A 1 543 ? 17.672 1.704 -16.984 1 86.75 543 ARG A N 1
ATOM 4261 C CA . ARG A 1 543 ? 17.984 0.753 -18.047 1 86.75 543 ARG A CA 1
ATOM 4262 C C . ARG A 1 543 ? 16.812 -0.203 -18.281 1 86.75 543 ARG A C 1
ATOM 4264 O O . ARG A 1 543 ? 17 -1.308 -18.797 1 86.75 543 ARG A O 1
ATOM 4271 N N . LEU A 1 544 ? 15.672 0.212 -17.906 1 84.25 544 LEU A N 1
ATOM 4272 C CA . LEU A 1 544 ? 14.5 -0.652 -18.031 1 84.25 544 LEU A CA 1
ATOM 4273 C C . LEU A 1 544 ? 14.172 -0.924 -19.484 1 84.25 544 LEU A C 1
ATOM 4275 O O . LEU A 1 544 ? 13.883 -2.062 -19.859 1 84.25 544 LEU A O 1
ATOM 4279 N N . ASN A 1 545 ? 14.32 0.048 -20.312 1 84.06 545 ASN A N 1
ATOM 4280 C CA . ASN A 1 545 ? 13.977 -0.095 -21.734 1 84.06 545 ASN A CA 1
ATOM 4281 C C . ASN A 1 545 ? 14.953 -1.013 -22.453 1 84.06 545 ASN A C 1
ATOM 4283 O O . ASN A 1 545 ? 14.547 -1.811 -23.297 1 84.06 545 ASN A O 1
ATOM 4287 N N . ILE A 1 546 ? 16.172 -0.937 -22.125 1 90.25 546 ILE A N 1
ATOM 4288 C CA . ILE A 1 546 ? 17.203 -1.757 -22.766 1 90.25 546 ILE A CA 1
ATOM 4289 C C . ILE A 1 546 ? 17.062 -3.207 -22.312 1 90.25 546 ILE A C 1
ATOM 4291 O O . ILE A 1 546 ? 17.266 -4.137 -23.094 1 90.25 546 ILE A O 1
ATOM 4295 N N . ARG A 1 547 ? 16.688 -3.373 -21.062 1 91.69 547 ARG A N 1
ATOM 4296 C CA . ARG A 1 547 ? 16.469 -4.719 -20.531 1 91.69 547 ARG A CA 1
ATOM 4297 C C . ARG A 1 547 ? 15.242 -5.363 -21.172 1 91.69 547 ARG A C 1
ATOM 4299 O O . ARG A 1 547 ? 15.242 -6.562 -21.469 1 91.69 547 ARG A O 1
ATOM 4306 N N . ASN A 1 548 ? 14.32 -4.531 -21.391 1 89.19 548 ASN A N 1
ATOM 4307 C CA . ASN A 1 548 ? 13.133 -5.027 -22.062 1 89.19 548 ASN A CA 1
ATOM 4308 C C . ASN A 1 548 ? 13.43 -5.43 -23.5 1 89.19 548 ASN A C 1
ATOM 4310 O O . ASN A 1 548 ? 12.891 -6.426 -24 1 89.19 548 ASN A O 1
ATOM 4314 N N . ALA A 1 549 ? 14.211 -4.625 -24.109 1 91.56 549 ALA A N 1
ATOM 4315 C CA . ALA A 1 549 ? 14.602 -4.945 -25.469 1 91.56 549 ALA A CA 1
ATOM 4316 C C . ALA A 1 549 ? 15.328 -6.285 -25.531 1 91.56 549 ALA A C 1
ATOM 4318 O O . ALA A 1 549 ? 15.055 -7.109 -26.406 1 91.56 549 ALA A O 1
ATOM 4319 N N . SER A 1 550 ? 16.203 -6.445 -24.578 1 94.19 550 SER A N 1
ATOM 4320 C CA . SER A 1 550 ? 16.953 -7.699 -24.516 1 94.19 550 SER A CA 1
ATOM 4321 C C . SER A 1 550 ? 16.016 -8.883 -24.297 1 94.19 550 SER A C 1
ATOM 4323 O O . SER A 1 550 ? 16.188 -9.938 -24.906 1 94.19 550 SER A O 1
ATOM 4325 N N . ASP A 1 551 ? 15 -8.734 -23.5 1 93 551 ASP A N 1
ATOM 4326 C CA . ASP A 1 551 ? 14.07 -9.805 -23.156 1 93 551 ASP A CA 1
ATOM 4327 C C . ASP A 1 551 ? 13.203 -10.18 -24.359 1 93 551 ASP A C 1
ATOM 4329 O O . ASP A 1 551 ? 13 -11.359 -24.641 1 93 551 ASP A O 1
ATOM 4333 N N . VAL A 1 552 ? 12.805 -9.227 -25.094 1 92.25 552 VAL A N 1
ATOM 4334 C CA . VAL A 1 552 ? 11.938 -9.453 -26.234 1 92.25 552 VAL A CA 1
ATOM 4335 C C . VAL A 1 552 ? 12.711 -10.18 -27.328 1 92.25 552 VAL A C 1
ATOM 4337 O O . VAL A 1 552 ? 12.211 -11.148 -27.906 1 92.25 552 VAL A O 1
ATOM 4340 N N . VAL A 1 553 ? 13.891 -9.766 -27.562 1 94.88 553 VAL A N 1
ATOM 4341 C CA . VAL A 1 553 ? 14.703 -10.367 -28.609 1 94.88 553 VAL A CA 1
ATOM 4342 C C . VAL A 1 553 ? 15.102 -11.789 -28.219 1 94.88 553 VAL A C 1
ATOM 4344 O O . VAL A 1 553 ? 15.133 -12.688 -29.047 1 94.88 553 VAL A O 1
ATOM 4347 N N . TRP A 1 554 ? 15.352 -11.93 -26.953 1 94.81 554 TRP A N 1
ATOM 4348 C CA . TRP A 1 554 ? 15.773 -13.242 -26.5 1 94.81 554 TRP A CA 1
ATOM 4349 C C . TRP A 1 554 ? 14.648 -14.266 -26.672 1 94.81 554 TRP A C 1
ATOM 4351 O O . TRP A 1 554 ? 14.898 -15.398 -27.078 1 94.81 554 TRP A O 1
ATOM 4361 N N . VAL A 1 555 ? 13.461 -13.883 -26.375 1 93.06 555 VAL A N 1
ATOM 4362 C CA . VAL A 1 555 ? 12.32 -14.789 -26.5 1 93.06 555 VAL A CA 1
ATOM 4363 C C . VAL A 1 555 ? 12.18 -15.227 -27.953 1 93.06 555 VAL A C 1
ATOM 4365 O O . VAL A 1 555 ? 11.953 -16.406 -28.234 1 93.06 555 VAL A O 1
ATOM 4368 N N . GLU A 1 556 ? 12.43 -14.344 -28.844 1 92.88 556 GLU A N 1
ATOM 4369 C CA . GLU A 1 556 ? 12.32 -14.664 -30.266 1 92.88 556 GLU A CA 1
ATOM 4370 C C . GLU A 1 556 ? 13.453 -15.578 -30.719 1 92.88 556 GLU A C 1
ATOM 4372 O O . GLU A 1 556 ? 13.242 -16.5 -31.5 1 92.88 556 GLU A O 1
ATOM 4377 N N . VAL A 1 557 ? 14.594 -15.312 -30.172 1 93.69 557 VAL A N 1
ATOM 4378 C CA . VAL A 1 557 ? 15.766 -16.078 -30.547 1 93.69 557 VAL A CA 1
ATOM 4379 C C . VAL A 1 557 ? 15.695 -17.484 -29.938 1 93.69 557 VAL A C 1
ATOM 4381 O O . VAL A 1 557 ? 15.945 -18.484 -30.609 1 93.69 557 VAL A O 1
ATOM 4384 N N . GLU A 1 558 ? 15.375 -17.578 -28.703 1 92.25 558 GLU A N 1
ATOM 4385 C CA . GLU A 1 558 ? 15.375 -18.844 -27.969 1 92.25 558 GLU A CA 1
ATOM 4386 C C . GLU A 1 558 ? 14.25 -19.766 -28.438 1 92.25 558 GLU A C 1
ATOM 4388 O O . GLU A 1 558 ? 14.453 -20.969 -28.594 1 92.25 558 GLU A O 1
ATOM 4393 N N . LEU A 1 559 ? 13.102 -19.188 -28.734 1 90.62 559 LEU A N 1
ATOM 4394 C CA . LEU A 1 559 ? 11.945 -20.031 -29.031 1 90.62 559 LEU A CA 1
ATOM 4395 C C . LEU A 1 559 ? 11.812 -20.266 -30.531 1 90.62 559 LEU A C 1
ATOM 4397 O O . LEU A 1 559 ? 11.516 -21.391 -30.953 1 90.62 559 LEU A O 1
ATOM 4401 N N . ASP A 1 560 ? 12.07 -19.281 -31.375 1 89.38 560 ASP A N 1
ATOM 4402 C CA . ASP A 1 560 ? 11.82 -19.391 -32.812 1 89.38 560 ASP A CA 1
ATOM 4403 C C . ASP A 1 560 ? 13.117 -19.281 -33.594 1 89.38 560 ASP A C 1
ATOM 4405 O O . ASP A 1 560 ? 13.125 -19.5 -34.812 1 89.38 560 ASP A O 1
ATOM 4409 N N . GLN A 1 561 ? 14.234 -18.938 -32.969 1 91.5 561 GLN A N 1
ATOM 4410 C CA . GLN A 1 561 ? 15.516 -18.734 -33.625 1 91.5 561 GLN A CA 1
ATOM 4411 C C . GLN A 1 561 ? 15.43 -17.641 -34.688 1 91.5 561 GLN A C 1
ATOM 4413 O O . GLN A 1 561 ? 15.914 -17.812 -35.812 1 91.5 561 GLN A O 1
ATOM 4418 N N . LYS A 1 562 ? 14.68 -16.641 -34.312 1 91.75 562 LYS A N 1
ATOM 4419 C CA . LYS A 1 562 ? 14.531 -15.469 -35.156 1 91.75 562 LYS A CA 1
ATOM 4420 C C . LYS A 1 562 ? 15.062 -14.219 -34.469 1 91.75 562 LYS A C 1
ATOM 4422 O O . LYS A 1 562 ? 15.023 -14.117 -33.25 1 91.75 562 LYS A O 1
ATOM 4427 N N . TRP A 1 563 ? 15.688 -13.414 -35.188 1 93.5 563 TRP A N 1
ATOM 4428 C CA . TRP A 1 563 ? 16.109 -12.094 -34.719 1 93.5 563 TRP A CA 1
ATOM 4429 C C . TRP A 1 563 ? 15.344 -10.992 -35.469 1 93.5 563 TRP A C 1
ATOM 4431 O O . TRP A 1 563 ? 15.531 -10.805 -36.656 1 93.5 563 TRP A O 1
ATOM 4441 N N . LEU A 1 564 ? 14.492 -10.219 -34.844 1 92.12 564 LEU A N 1
ATOM 4442 C CA . LEU A 1 564 ? 13.641 -9.188 -35.406 1 92.12 564 LEU A CA 1
ATOM 4443 C C . LEU A 1 564 ? 12.891 -9.719 -36.625 1 92.12 564 LEU A C 1
ATOM 4445 O O . LEU A 1 564 ? 12.945 -9.125 -37.719 1 92.12 564 LEU A O 1
ATOM 4449 N N . CYS A 1 565 ? 12.312 -10.906 -36.562 1 84.81 565 CYS A N 1
ATOM 4450 C CA . CYS A 1 565 ? 11.445 -11.562 -37.531 1 84.81 565 CYS A CA 1
ATOM 4451 C C . CYS A 1 565 ? 12.266 -12.164 -38.656 1 84.81 565 CYS A C 1
ATOM 4453 O O . CYS A 1 565 ? 11.703 -12.664 -39.625 1 84.81 565 CYS A O 1
ATOM 4455 N N . LYS A 1 566 ? 13.539 -12.102 -38.5 1 89.19 566 LYS A N 1
ATOM 4456 C CA . LYS A 1 566 ? 14.391 -12.75 -39.5 1 89.19 566 LYS A CA 1
ATOM 4457 C C . LYS A 1 566 ? 14.867 -14.117 -39 1 89.19 566 LYS A C 1
ATOM 4459 O O . LYS A 1 566 ? 15.398 -14.227 -37.906 1 89.19 566 LYS A O 1
ATOM 4464 N N . ASP A 1 567 ? 14.719 -15.039 -39.844 1 91.94 567 ASP A N 1
ATOM 4465 C CA . ASP A 1 567 ? 15.102 -16.391 -39.469 1 91.94 567 ASP A CA 1
ATOM 4466 C C . ASP A 1 567 ? 16.625 -16.562 -39.531 1 91.94 567 ASP A C 1
ATOM 4468 O O . ASP A 1 567 ? 17.219 -16.438 -40.594 1 91.94 567 ASP A O 1
ATOM 4472 N N . LEU A 1 568 ? 17.219 -16.859 -38.469 1 91.12 568 LEU A N 1
ATOM 4473 C CA . LEU A 1 568 ? 18.672 -17 -38.375 1 91.12 568 LEU A CA 1
ATOM 4474 C C . LEU A 1 568 ? 19.141 -18.297 -39 1 91.12 568 LEU A C 1
ATOM 4476 O O . LEU A 1 568 ? 20.234 -18.359 -39.562 1 91.12 568 LEU A O 1
ATOM 4480 N N . HIS A 1 569 ? 18.281 -19.312 -38.969 1 85.12 569 HIS A N 1
ATOM 4481 C CA . HIS A 1 569 ? 18.641 -20.594 -39.562 1 85.12 569 HIS A CA 1
ATOM 4482 C C . HIS A 1 569 ? 18.625 -20.531 -41.062 1 85.12 569 HIS A C 1
ATOM 4484 O O . HIS A 1 569 ? 19.453 -21.156 -41.719 1 85.12 569 HIS A O 1
ATOM 4490 N N . GLU A 1 570 ? 17.672 -19.812 -41.531 1 84.62 570 GLU A N 1
ATOM 4491 C CA . GLU A 1 570 ? 17.609 -19.656 -43 1 84.62 570 GLU A CA 1
ATOM 4492 C C . GLU A 1 570 ? 18.828 -18.875 -43.5 1 84.62 570 GLU A C 1
ATOM 4494 O O . GLU A 1 570 ? 19.328 -19.156 -44.594 1 84.62 570 GLU A O 1
ATOM 4499 N N . MET A 1 571 ? 19.312 -17.969 -42.75 1 83.5 571 MET A N 1
ATOM 4500 C CA . MET A 1 571 ? 20.484 -17.188 -43.125 1 83.5 571 MET A CA 1
ATOM 4501 C C . MET A 1 571 ? 21.734 -18.062 -43.125 1 83.5 571 MET A C 1
ATOM 4503 O O . MET A 1 571 ? 22.625 -17.875 -43.969 1 83.5 571 MET A O 1
ATOM 4507 N N . SER A 1 572 ? 21.844 -18.984 -42.25 1 80.94 572 SER A N 1
ATOM 4508 C CA . SER A 1 572 ? 23 -19.875 -42.125 1 80.94 572 SER A CA 1
ATOM 4509 C C . SER A 1 572 ? 23.078 -20.859 -43.281 1 80.94 572 SER A C 1
ATOM 4511 O O . SER A 1 572 ? 24.172 -21.281 -43.656 1 80.94 572 SER A O 1
ATOM 4513 N N . ASN A 1 573 ? 21.953 -21.234 -43.875 1 79.81 573 ASN A N 1
ATOM 4514 C CA . ASN A 1 573 ? 21.906 -22.281 -44.875 1 79.81 573 ASN A CA 1
ATOM 4515 C C . ASN A 1 573 ? 22.094 -21.703 -46.281 1 79.81 573 ASN A C 1
ATOM 4517 O O . ASN A 1 573 ? 22.219 -22.469 -47.25 1 79.81 573 ASN A O 1
ATOM 4521 N N . LYS A 1 574 ? 22.125 -20.438 -46.5 1 74.31 574 LYS A N 1
ATOM 4522 C CA . LYS A 1 574 ? 22.203 -19.828 -47.844 1 74.31 574 LYS A CA 1
ATOM 4523 C C . LYS A 1 574 ? 23.578 -20.047 -48.469 1 74.31 574 LYS A C 1
ATOM 4525 O O . LYS A 1 574 ? 23.844 -19.594 -49.562 1 74.31 574 LYS A O 1
ATOM 4530 N N . GLY A 1 575 ? 24.375 -20.969 -47.938 1 65.31 575 GLY A N 1
ATOM 4531 C CA . GLY A 1 575 ? 25.656 -21.328 -48.531 1 65.31 575 GLY A CA 1
ATOM 4532 C C . GLY A 1 575 ? 26.656 -20.188 -48.531 1 65.31 575 GLY A C 1
ATOM 4533 O O . GLY A 1 575 ? 27.594 -20.188 -49.344 1 65.31 575 GLY A O 1
ATOM 4534 N N . ARG A 1 576 ? 26.547 -19.188 -47.812 1 75.31 576 ARG A N 1
ATOM 4535 C CA . ARG A 1 576 ? 27.422 -18 -47.781 1 75.31 576 ARG A CA 1
ATOM 4536 C C . ARG A 1 576 ? 28.516 -18.156 -46.75 1 75.31 576 ARG A C 1
ATOM 4538 O O . ARG A 1 576 ? 28.469 -19.062 -45.906 1 75.31 576 ARG A O 1
ATOM 4545 N N . ASN A 1 577 ? 29.594 -17.453 -46.969 1 82.5 577 ASN A N 1
ATOM 4546 C CA . ASN A 1 577 ? 30.688 -17.406 -46 1 82.5 577 ASN A CA 1
ATOM 4547 C C . ASN A 1 577 ? 30.344 -16.562 -44.781 1 82.5 577 ASN A C 1
ATOM 4549 O O . ASN A 1 577 ? 29.375 -15.797 -44.812 1 82.5 577 ASN A O 1
ATOM 4553 N N . SER A 1 578 ? 30.969 -16.828 -43.656 1 89.25 578 SER A N 1
ATOM 4554 C CA . SER A 1 578 ? 30.75 -16.125 -42.406 1 89.25 578 SER A CA 1
ATOM 4555 C C . SER A 1 578 ? 30.828 -14.609 -42.625 1 89.25 578 SER A C 1
ATOM 4557 O O . SER A 1 578 ? 30.047 -13.859 -42.031 1 89.25 578 SER A O 1
ATOM 4559 N N . LYS A 1 579 ? 31.703 -14.172 -43.438 1 89.06 579 LYS A N 1
ATOM 4560 C CA . LYS A 1 579 ? 31.875 -12.75 -43.688 1 89.06 579 LYS A CA 1
ATOM 4561 C C . LYS A 1 579 ? 30.641 -12.156 -44.344 1 89.06 579 LYS A C 1
ATOM 4563 O O . LYS A 1 579 ? 30.188 -11.062 -44 1 89.06 579 LYS A O 1
ATOM 4568 N N . GLU A 1 580 ? 30.094 -12.859 -45.25 1 89.19 580 GLU A N 1
ATOM 4569 C CA . GLU A 1 580 ? 28.906 -12.398 -45.969 1 89.19 580 GLU A CA 1
ATOM 4570 C C . GLU A 1 580 ? 27.688 -12.375 -45.062 1 89.19 580 GLU A C 1
ATOM 4572 O O . GLU A 1 580 ? 26.844 -11.477 -45.156 1 89.19 580 GLU A O 1
ATOM 4577 N N . THR A 1 581 ? 27.609 -13.398 -44.25 1 91.25 581 THR A N 1
ATOM 4578 C CA . THR A 1 581 ? 26.5 -13.477 -43.312 1 91.25 581 THR A CA 1
ATOM 4579 C C . THR A 1 581 ? 26.562 -12.32 -42.312 1 91.25 581 THR A C 1
ATOM 4581 O O . THR A 1 581 ? 25.531 -11.688 -42.031 1 91.25 581 THR A O 1
ATOM 4584 N N . LEU A 1 582 ? 27.719 -12.031 -41.781 1 93 582 LEU A N 1
ATOM 4585 C CA . LEU A 1 582 ? 27.891 -10.938 -40.844 1 93 582 LEU A CA 1
ATOM 4586 C C . LEU A 1 582 ? 27.609 -9.594 -41.5 1 93 582 LEU A C 1
ATOM 4588 O O . LEU A 1 582 ? 27.047 -8.695 -40.875 1 93 582 LEU A O 1
ATOM 4592 N N . GLN A 1 583 ? 28.016 -9.516 -42.75 1 92.69 583 GLN A N 1
ATOM 4593 C CA . GLN A 1 583 ? 27.75 -8.281 -43.469 1 92.69 583 GLN A CA 1
ATOM 4594 C C . GLN A 1 583 ? 26.266 -8.078 -43.688 1 92.69 583 GLN A C 1
ATOM 4596 O O . GLN A 1 583 ? 25.766 -6.957 -43.594 1 92.69 583 GLN A O 1
ATOM 4601 N N . GLU A 1 584 ? 25.594 -9.094 -43.969 1 92.19 584 GLU A N 1
ATOM 4602 C CA . GLU A 1 584 ? 24.141 -9 -44.156 1 92.19 584 GLU A CA 1
ATOM 4603 C C . GLU A 1 584 ? 23.453 -8.578 -42.875 1 92.19 584 GLU A C 1
ATOM 4605 O O . GLU A 1 584 ? 22.547 -7.746 -42.875 1 92.19 584 GLU A O 1
ATOM 4610 N N . LEU A 1 585 ? 23.859 -9.227 -41.812 1 93.94 585 LEU A N 1
ATOM 4611 C CA . LEU A 1 585 ? 23.297 -8.867 -40.5 1 93.94 585 LEU A CA 1
ATOM 4612 C C . LEU A 1 585 ? 23.594 -7.414 -40.156 1 93.94 585 LEU A C 1
ATOM 4614 O O . LEU A 1 585 ? 22.719 -6.703 -39.656 1 93.94 585 LEU A O 1
ATOM 4618 N N . SER A 1 586 ? 24.781 -6.988 -40.375 1 94.25 586 SER A N 1
ATOM 4619 C CA . SER A 1 586 ? 25.188 -5.609 -40.094 1 94.25 586 SER A CA 1
ATOM 4620 C C . SER A 1 586 ? 24.375 -4.629 -40.969 1 94.25 586 SER A C 1
ATOM 4622 O O . SER A 1 586 ? 23.922 -3.594 -40.469 1 94.25 586 SER A O 1
ATOM 4624 N N . ASP A 1 587 ? 24.219 -4.969 -42.219 1 93.94 587 ASP A N 1
ATOM 4625 C CA . ASP A 1 587 ? 23.469 -4.102 -43.125 1 93.94 587 ASP A CA 1
ATOM 4626 C C . ASP A 1 587 ? 22 -3.992 -42.719 1 93.94 587 ASP A C 1
ATOM 4628 O O . ASP A 1 587 ? 21.422 -2.906 -42.75 1 93.94 587 ASP A O 1
ATOM 4632 N N . GLN A 1 588 ? 21.484 -5.062 -42.375 1 92.94 588 GLN A N 1
ATOM 4633 C CA . GLN A 1 588 ? 20.094 -5.051 -41.938 1 92.94 588 GLN A CA 1
ATOM 4634 C C . GLN A 1 588 ? 19.938 -4.223 -40.656 1 92.94 588 GLN A C 1
ATOM 4636 O O . GLN A 1 588 ? 18.953 -3.494 -40.5 1 92.94 588 GLN A O 1
ATOM 4641 N N . ALA A 1 589 ? 20.797 -4.414 -39.688 1 95.38 589 ALA A N 1
ATOM 4642 C CA . ALA A 1 589 ? 20.766 -3.65 -38.438 1 95.38 589 ALA A CA 1
ATOM 4643 C C . ALA A 1 589 ? 20.922 -2.158 -38.719 1 95.38 589 ALA A C 1
ATOM 4645 O O . ALA A 1 589 ? 20.203 -1.335 -38.156 1 95.38 589 ALA A O 1
ATOM 4646 N N . GLU A 1 590 ? 21.828 -1.848 -39.562 1 94.19 590 GLU A N 1
ATOM 4647 C CA . GLU A 1 590 ? 22.062 -0.453 -39.938 1 94.19 590 GLU A CA 1
ATOM 4648 C C . GLU A 1 590 ? 20.844 0.163 -40.594 1 94.19 590 GLU A C 1
ATOM 4650 O O . GLU A 1 590 ? 20.484 1.304 -40.312 1 94.19 590 GLU A O 1
ATOM 4655 N N . ASN A 1 591 ? 20.281 -0.61 -41.438 1 93.12 591 ASN A N 1
ATOM 4656 C CA . ASN A 1 591 ? 19.094 -0.13 -42.156 1 93.12 591 ASN A CA 1
ATOM 4657 C C . ASN A 1 591 ? 17.938 0.137 -41.188 1 93.12 591 ASN A C 1
ATOM 4659 O O . ASN A 1 591 ? 17.203 1.102 -41.375 1 93.12 591 ASN A O 1
ATOM 4663 N N . THR A 1 592 ? 17.781 -0.712 -40.25 1 91.81 592 THR A N 1
ATOM 4664 C CA . THR A 1 592 ? 16.719 -0.542 -39.281 1 91.81 592 THR A CA 1
ATOM 4665 C C . THR A 1 592 ? 16.922 0.731 -38.469 1 91.81 592 THR A C 1
ATOM 4667 O O . THR A 1 592 ? 15.984 1.48 -38.219 1 91.81 592 THR A O 1
ATOM 4670 N N . VAL A 1 593 ? 18.094 1.056 -38.062 1 90.69 593 VAL A N 1
ATOM 4671 C CA . VAL A 1 593 ? 18.422 2.24 -37.25 1 90.69 593 VAL A CA 1
ATOM 4672 C C . VAL A 1 593 ? 18.281 3.492 -38.125 1 90.69 593 VAL A C 1
ATOM 4674 O O . VAL A 1 593 ? 17.75 4.508 -37.688 1 90.69 593 VAL A O 1
ATOM 4677 N N . MET A 1 594 ? 18.672 3.338 -39.375 1 90 594 MET A N 1
ATOM 4678 C CA . MET A 1 594 ? 18.609 4.484 -40.281 1 90 594 MET A CA 1
ATOM 4679 C C . MET A 1 594 ? 17.172 4.816 -40.625 1 90 594 MET A C 1
ATOM 4681 O O . MET A 1 594 ? 16.812 5.988 -40.781 1 90 594 MET A O 1
ATOM 4685 N N . GLU A 1 595 ? 16.453 3.83 -40.875 1 87.06 595 GLU A N 1
ATOM 4686 C CA . GLU A 1 595 ? 15.031 4.047 -41.125 1 87.06 595 GLU A CA 1
ATOM 4687 C C . GLU A 1 595 ? 14.352 4.746 -39.969 1 87.06 595 GLU A C 1
ATOM 4689 O O . GLU A 1 595 ? 13.5 5.613 -40.156 1 87.06 595 GLU A O 1
ATOM 4694 N N . PHE A 1 596 ? 14.648 4.379 -38.812 1 86.06 596 PHE A N 1
ATOM 4695 C CA . PHE A 1 596 ? 14.109 5.023 -37.625 1 86.06 596 PHE A CA 1
ATOM 4696 C C . PHE A 1 596 ? 14.555 6.477 -37.531 1 86.06 596 PHE A C 1
ATOM 4698 O O . PHE A 1 596 ? 13.758 7.359 -37.219 1 86.06 596 PHE A O 1
ATOM 4705 N N . LYS A 1 597 ? 15.766 6.652 -37.719 1 81.12 597 LYS A N 1
ATOM 4706 C CA . LYS A 1 597 ? 16.312 8.008 -37.688 1 81.12 597 LYS A CA 1
ATOM 4707 C C . LYS A 1 597 ? 15.617 8.914 -38.719 1 81.12 597 LYS A C 1
ATOM 4709 O O . LYS A 1 597 ? 15.367 10.086 -38.438 1 81.12 597 LYS A O 1
ATOM 4714 N N . ARG A 1 598 ? 15.328 8.391 -39.812 1 78 598 ARG A N 1
ATOM 4715 C CA . ARG A 1 598 ? 14.688 9.156 -40.875 1 78 598 ARG A CA 1
ATOM 4716 C C . ARG A 1 598 ? 13.242 9.492 -40.5 1 78 598 ARG A C 1
ATOM 4718 O O . ARG A 1 598 ? 12.758 10.578 -40.812 1 78 598 ARG A O 1
ATOM 4725 N N . ASN A 1 599 ? 12.68 8.586 -39.844 1 73.19 599 ASN A N 1
ATOM 4726 C CA . ASN A 1 599 ? 11.258 8.734 -39.531 1 73.19 599 ASN A CA 1
ATOM 4727 C C . ASN A 1 599 ? 11.031 9.391 -38.188 1 73.19 599 ASN A C 1
ATOM 4729 O O . ASN A 1 599 ? 9.914 9.82 -37.875 1 73.19 599 ASN A O 1
ATOM 4733 N N . ALA A 1 600 ? 11.953 9.258 -37.25 1 63.19 600 ALA A N 1
ATOM 4734 C CA . ALA A 1 600 ? 11.75 9.719 -35.875 1 63.19 600 ALA A CA 1
ATOM 4735 C C . ALA A 1 600 ? 11.742 11.242 -35.781 1 63.19 600 ALA A C 1
ATOM 4737 O O . ALA A 1 600 ? 12.797 11.883 -35.906 1 63.19 600 ALA A O 1
ATOM 4738 N N . ASN A 1 601 ? 10.742 11.812 -36.156 1 56.69 601 ASN A N 1
ATOM 4739 C CA . ASN A 1 601 ? 10.602 13.258 -36 1 56.69 601 ASN A CA 1
ATOM 4740 C C . ASN A 1 601 ? 10.516 13.648 -34.531 1 56.69 601 ASN A C 1
ATOM 4742 O O . ASN A 1 601 ? 10.547 14.836 -34.188 1 56.69 601 ASN A O 1
ATOM 4746 N N . ASP A 1 602 ? 10.031 12.828 -33.656 1 53.97 602 ASP A N 1
ATOM 4747 C CA . ASP A 1 602 ? 9.609 13.227 -32.344 1 53.97 602 ASP A CA 1
ATOM 4748 C C . ASP A 1 602 ? 10.789 13.25 -31.359 1 53.97 602 ASP A C 1
ATOM 4750 O O . ASP A 1 602 ? 11.734 12.469 -31.516 1 53.97 602 ASP A O 1
ATOM 4754 N N . CYS A 1 603 ? 10.961 14.297 -30.578 1 49.91 603 CYS A N 1
ATOM 4755 C CA . CYS A 1 603 ? 11.867 14.688 -29.5 1 49.91 603 CYS A CA 1
ATOM 4756 C C . CYS A 1 603 ? 12.188 13.508 -28.594 1 49.91 603 CYS A C 1
ATOM 4758 O O . CYS A 1 603 ? 13.25 13.461 -27.969 1 49.91 603 CYS A O 1
ATOM 4760 N N . ARG A 1 604 ? 11.305 12.688 -28.234 1 50.09 604 ARG A N 1
ATOM 4761 C CA . ARG A 1 604 ? 11.547 11.57 -27.328 1 50.09 604 ARG A CA 1
ATOM 4762 C C . ARG A 1 604 ? 12.664 10.672 -27.844 1 50.09 604 ARG A C 1
ATOM 4764 O O . ARG A 1 604 ? 13.406 10.078 -27.062 1 50.09 604 ARG A O 1
ATOM 4771 N N . MET A 1 605 ? 12.719 10.781 -29.266 1 57.25 605 MET A N 1
ATOM 4772 C CA . MET A 1 605 ? 13.688 9.906 -29.906 1 57.25 605 MET A CA 1
ATOM 4773 C C . MET A 1 605 ? 15.086 10.5 -29.844 1 57.25 605 MET A C 1
ATOM 4775 O O . MET A 1 605 ? 16.031 9.945 -30.406 1 57.25 605 MET A O 1
ATOM 4779 N N . LYS A 1 606 ? 15.047 11.523 -29.094 1 60.91 606 LYS A N 1
ATOM 4780 C CA . LYS A 1 606 ? 16.375 12.125 -28.984 1 60.91 606 LYS A CA 1
ATOM 4781 C C . LYS A 1 606 ? 17.172 11.484 -27.844 1 60.91 606 LYS A C 1
ATOM 4783 O O . LYS A 1 606 ? 18.391 11.375 -27.922 1 60.91 606 LYS A O 1
ATOM 4788 N N . ASN A 1 607 ? 16.297 10.891 -26.859 1 70.38 607 ASN A N 1
ATOM 4789 C CA . ASN A 1 607 ? 17.016 10.188 -25.797 1 70.38 607 ASN A CA 1
ATOM 4790 C C . ASN A 1 607 ? 17.062 8.688 -26.047 1 70.38 607 ASN A C 1
ATOM 4792 O O . ASN A 1 607 ? 16.016 8.031 -26.078 1 70.38 607 ASN A O 1
ATOM 4796 N N . PRO A 1 608 ? 18.234 8.227 -26.375 1 77.38 608 PRO A N 1
ATOM 4797 C CA . PRO A 1 608 ? 18.375 6.797 -26.688 1 77.38 608 PRO A CA 1
ATOM 4798 C C . PRO A 1 608 ? 17.734 5.898 -25.625 1 77.38 608 PRO A C 1
ATOM 4800 O O . PRO A 1 608 ? 17.469 4.727 -25.891 1 77.38 608 PRO A O 1
ATOM 4803 N N . LEU A 1 609 ? 17.453 6.492 -24.547 1 76.25 609 LEU A N 1
ATOM 4804 C CA . LEU A 1 609 ? 16.828 5.715 -23.484 1 76.25 609 LEU A CA 1
ATOM 4805 C C . LEU A 1 609 ? 15.375 5.395 -23.844 1 76.25 609 LEU A C 1
ATOM 4807 O O . LEU A 1 609 ? 14.789 4.457 -23.297 1 76.25 609 LEU A O 1
ATOM 4811 N N . ASN A 1 610 ? 14.875 6.055 -24.891 1 76.19 610 ASN A N 1
ATOM 4812 C CA . ASN A 1 610 ? 13.461 5.891 -25.219 1 76.19 610 ASN A CA 1
ATOM 4813 C C . ASN A 1 610 ? 13.266 5.316 -26.609 1 76.19 610 ASN A C 1
ATOM 4815 O O . ASN A 1 610 ? 12.172 5.391 -27.172 1 76.19 610 ASN A O 1
ATOM 4819 N N . TRP A 1 611 ? 14.375 4.73 -27.188 1 83.12 611 TRP A N 1
ATOM 4820 C CA . TRP A 1 611 ? 14.273 4.09 -28.484 1 83.12 611 TRP A CA 1
ATOM 4821 C C . TRP A 1 611 ? 13.367 2.865 -28.422 1 83.12 611 TRP A C 1
ATOM 4823 O O . TRP A 1 611 ? 13.266 2.217 -27.375 1 83.12 611 TRP A O 1
ATOM 4833 N N . PRO A 1 612 ? 12.68 2.67 -29.469 1 83.56 612 PRO A N 1
ATOM 4834 C CA . PRO A 1 612 ? 11.922 1.414 -29.516 1 83.56 612 PRO A CA 1
ATOM 4835 C C . PRO A 1 612 ? 12.82 0.184 -29.359 1 83.56 612 PRO A C 1
ATOM 4837 O O . PRO A 1 612 ? 14.016 0.249 -29.656 1 83.56 612 PRO A O 1
ATOM 4840 N N . VAL A 1 613 ? 12.281 -0.891 -28.969 1 87.44 613 VAL A N 1
ATOM 4841 C CA . VAL A 1 613 ? 12.977 -2.135 -28.656 1 87.44 613 VAL A CA 1
ATOM 4842 C C . VAL A 1 613 ? 13.742 -2.625 -29.875 1 87.44 613 VAL A C 1
ATOM 4844 O O . VAL A 1 613 ? 14.875 -3.092 -29.766 1 87.44 613 VAL A O 1
ATOM 4847 N N . GLU A 1 614 ? 13.188 -2.467 -31.047 1 89.62 614 GLU A N 1
ATOM 4848 C CA . GLU A 1 614 ? 13.797 -2.969 -32.281 1 89.62 614 GLU A CA 1
ATOM 4849 C C . GLU A 1 614 ? 15.031 -2.158 -32.656 1 89.62 614 GLU A C 1
ATOM 4851 O O . GLU A 1 614 ? 16.016 -2.713 -33.156 1 89.62 614 GLU A O 1
ATOM 4856 N N . VAL A 1 615 ? 14.984 -0.918 -32.344 1 91.31 615 VAL A N 1
ATOM 4857 C CA . VAL A 1 615 ? 16.078 -0.031 -32.688 1 91.31 615 VAL A CA 1
ATOM 4858 C C . VAL A 1 615 ? 17.266 -0.26 -31.766 1 91.31 615 VAL A C 1
ATOM 4860 O O . VAL A 1 615 ? 18.422 -0.27 -32.188 1 91.31 615 VAL A O 1
ATOM 4863 N N . ILE A 1 616 ? 16.953 -0.493 -30.531 1 92.12 616 ILE A N 1
ATOM 4864 C CA . ILE A 1 616 ? 18 -0.75 -29.562 1 92.12 616 ILE A CA 1
ATOM 4865 C C . ILE A 1 616 ? 18.719 -2.049 -29.906 1 92.12 616 ILE A C 1
ATOM 4867 O O . ILE A 1 616 ? 19.953 -2.102 -29.906 1 92.12 616 ILE A O 1
ATOM 4871 N N . ALA A 1 617 ? 17.938 -3.027 -30.203 1 93.5 617 ALA A N 1
ATOM 4872 C CA . ALA A 1 617 ? 18.516 -4.324 -30.562 1 93.5 617 ALA A CA 1
ATOM 4873 C C . ALA A 1 617 ? 19.312 -4.234 -31.859 1 93.5 617 ALA A C 1
ATOM 4875 O O . ALA A 1 617 ? 20.375 -4.848 -31.969 1 93.5 617 ALA A O 1
ATOM 4876 N N . ALA A 1 618 ? 18.828 -3.463 -32.812 1 94.25 618 ALA A N 1
ATOM 4877 C CA . ALA A 1 618 ? 19.516 -3.303 -34.094 1 94.25 618 ALA A CA 1
ATOM 4878 C C . ALA A 1 618 ? 20.844 -2.566 -33.938 1 94.25 618 ALA A C 1
ATOM 4880 O O . ALA A 1 618 ? 21.844 -2.904 -34.562 1 94.25 618 ALA A O 1
ATOM 4881 N N . ASN A 1 619 ? 20.797 -1.575 -33.125 1 92.5 619 ASN A N 1
ATOM 4882 C CA . ASN A 1 619 ? 22.031 -0.838 -32.844 1 92.5 619 ASN A CA 1
ATOM 4883 C C . ASN A 1 619 ? 23.109 -1.736 -32.25 1 92.5 619 ASN A C 1
ATOM 4885 O O . ASN A 1 619 ? 24.281 -1.639 -32.625 1 92.5 619 ASN A O 1
ATOM 4889 N N . SER A 1 620 ? 22.75 -2.535 -31.297 1 92.12 620 SER A N 1
ATOM 4890 C CA . SER A 1 620 ? 23.688 -3.463 -30.688 1 92.12 620 SER A CA 1
ATOM 4891 C C . SER A 1 620 ? 24.234 -4.461 -31.703 1 92.12 620 SER A C 1
ATOM 4893 O O . SER A 1 620 ? 25.422 -4.746 -31.734 1 92.12 620 SER A O 1
ATOM 4895 N N . MET A 1 621 ? 23.391 -4.969 -32.562 1 94.56 621 MET A N 1
ATOM 4896 C CA . MET A 1 621 ? 23.781 -5.914 -33.625 1 94.56 621 MET A CA 1
ATOM 4897 C C . MET A 1 621 ? 24.75 -5.27 -34.594 1 94.56 621 MET A C 1
ATOM 4899 O O . MET A 1 621 ? 25.75 -5.887 -35 1 94.56 621 MET A O 1
ATOM 4903 N N . TYR A 1 622 ? 24.516 -4.121 -34.938 1 94.31 622 TYR A N 1
ATOM 4904 C CA . TYR A 1 622 ? 25.391 -3.4 -35.844 1 94.31 622 TYR A CA 1
ATOM 4905 C C . TYR A 1 622 ? 26.781 -3.229 -35.25 1 94.31 622 TYR A C 1
ATOM 4907 O O . TYR A 1 622 ? 27.781 -3.551 -35.906 1 94.31 622 TYR A O 1
ATOM 4915 N N . ARG A 1 623 ? 26.828 -2.711 -34.094 1 91.31 623 ARG A N 1
ATOM 4916 C CA . ARG A 1 623 ? 28.109 -2.436 -33.438 1 91.31 623 ARG A CA 1
ATOM 4917 C C . ARG A 1 623 ? 28.922 -3.713 -33.281 1 91.31 623 ARG A C 1
ATOM 4919 O O . ARG A 1 623 ? 30.125 -3.725 -33.562 1 91.31 623 ARG A O 1
ATOM 4926 N N . MET A 1 624 ? 28.312 -4.754 -32.906 1 92.38 624 MET A N 1
ATOM 4927 C CA . MET A 1 624 ? 29.031 -6 -32.625 1 92.38 624 MET A CA 1
ATOM 4928 C C . MET A 1 624 ? 29.453 -6.684 -33.938 1 92.38 624 MET A C 1
ATOM 4930 O O . MET A 1 624 ? 30.578 -7.18 -34.031 1 92.38 624 MET A O 1
ATOM 4934 N N . THR A 1 625 ? 28.578 -6.734 -34.906 1 93.31 625 THR A N 1
ATOM 4935 C CA . THR A 1 625 ? 28.906 -7.387 -36.156 1 93.31 625 THR A CA 1
ATOM 4936 C C . THR A 1 625 ? 30.016 -6.633 -36.875 1 93.31 625 THR A C 1
ATOM 4938 O O . THR A 1 625 ? 30.906 -7.246 -37.469 1 93.31 625 THR A O 1
ATOM 4941 N N . ARG A 1 626 ? 29.953 -5.348 -36.781 1 92.5 626 ARG A N 1
ATOM 4942 C CA . ARG A 1 626 ? 30.984 -4.547 -37.438 1 92.5 626 ARG A CA 1
ATOM 4943 C C . ARG A 1 626 ? 32.344 -4.734 -36.75 1 92.5 626 ARG A C 1
ATOM 4945 O O . ARG A 1 626 ? 33.375 -4.711 -37.406 1 92.5 626 ARG A O 1
ATOM 4952 N N . THR A 1 627 ? 32.312 -4.801 -35.469 1 90.94 627 THR A N 1
ATOM 4953 C CA . THR A 1 627 ? 33.531 -5.035 -34.719 1 90.94 627 THR A CA 1
ATOM 4954 C C . THR A 1 627 ? 34.125 -6.395 -35.062 1 90.94 627 THR A C 1
ATOM 4956 O O . THR A 1 627 ? 35.344 -6.512 -35.281 1 90.94 627 THR A O 1
ATOM 4959 N N . ILE A 1 628 ? 33.312 -7.418 -35.219 1 90.38 628 ILE A N 1
ATOM 4960 C CA . ILE A 1 628 ? 33.781 -8.766 -35.531 1 90.38 628 ILE A CA 1
ATOM 4961 C C . ILE A 1 628 ? 34.312 -8.789 -36.969 1 90.38 628 ILE A C 1
ATOM 4963 O O . ILE A 1 628 ? 35.312 -9.469 -37.25 1 90.38 628 ILE A O 1
ATOM 4967 N N . LEU A 1 629 ? 33.688 -8.039 -37.844 1 90.75 629 LEU A N 1
ATOM 4968 C CA . LEU A 1 629 ? 34.094 -7.961 -39.25 1 90.75 629 LEU A CA 1
ATOM 4969 C C . LEU A 1 629 ? 35.469 -7.32 -39.344 1 90.75 629 LEU A C 1
ATOM 4971 O O . LEU A 1 629 ? 36.281 -7.727 -40.188 1 90.75 629 LEU A O 1
ATOM 4975 N N . LEU A 1 630 ? 35.719 -6.367 -38.5 1 87.94 630 LEU A N 1
ATOM 4976 C CA . LEU A 1 630 ? 37 -5.719 -38.469 1 87.94 630 LEU A CA 1
ATOM 4977 C C . LEU A 1 630 ? 38.094 -6.695 -38.031 1 87.94 630 LEU A C 1
ATOM 4979 O O . LEU A 1 630 ? 39.219 -6.688 -38.594 1 87.94 630 LEU A O 1
ATOM 4983 N N . VAL A 1 631 ? 37.781 -7.52 -37.156 1 83 631 VAL A N 1
ATOM 4984 C CA . VAL A 1 631 ? 38.719 -8.508 -36.656 1 83 631 VAL A CA 1
ATOM 4985 C C . VAL A 1 631 ? 38.938 -9.586 -37.719 1 83 631 VAL A C 1
ATOM 4987 O O . VAL A 1 631 ? 40.062 -10.07 -37.875 1 83 631 VAL A O 1
ATOM 4990 N N . LEU A 1 632 ? 37.938 -9.945 -38.469 1 84.56 632 LEU A N 1
ATOM 4991 C CA . LEU A 1 632 ? 38.031 -10.977 -39.5 1 84.56 632 LEU A CA 1
ATOM 4992 C C . LEU A 1 632 ? 38.844 -10.484 -40.688 1 84.56 632 LEU A C 1
ATOM 4994 O O . LEU A 1 632 ? 39.438 -11.281 -41.406 1 84.56 632 LEU A O 1
ATOM 4998 N N . GLU A 1 633 ? 38.812 -9.242 -40.906 1 82.5 633 GLU A N 1
ATOM 4999 C CA . GLU A 1 633 ? 39.594 -8.672 -42 1 82.5 633 GLU A CA 1
ATOM 5000 C C . GLU A 1 633 ? 41.062 -8.719 -41.688 1 82.5 633 GLU A C 1
ATOM 5002 O O . GLU A 1 633 ? 41.906 -8.836 -42.594 1 82.5 633 GLU A O 1
ATOM 5007 N N . SER A 1 634 ? 41.344 -8.703 -40.438 1 77.69 634 SER A N 1
ATOM 5008 C CA . SER A 1 634 ? 42.719 -8.711 -40.031 1 77.69 634 SER A CA 1
ATOM 5009 C C . SER A 1 634 ? 43.281 -10.133 -39.938 1 77.69 634 SER A C 1
ATOM 5011 O O . SER A 1 634 ? 44.469 -10.359 -40.094 1 77.69 634 SER A O 1
ATOM 5013 N N . GLU A 1 635 ? 42.406 -11.031 -39.688 1 74.06 635 GLU A N 1
ATOM 5014 C CA . GLU A 1 635 ? 42.844 -12.414 -39.5 1 74.06 635 GLU A CA 1
ATOM 5015 C C . GLU A 1 635 ? 42.375 -13.289 -40.656 1 74.06 635 GLU A C 1
ATOM 5017 O O . GLU A 1 635 ? 41.219 -13.766 -40.656 1 74.06 635 GLU A O 1
ATOM 5022 N N . ASP A 1 636 ? 43.031 -13.445 -41.812 1 65.88 636 ASP A N 1
ATOM 5023 C CA . ASP A 1 636 ? 42.656 -14.047 -43.094 1 65.88 636 ASP A CA 1
ATOM 5024 C C . ASP A 1 636 ? 42.312 -15.523 -42.906 1 65.88 636 ASP A C 1
ATOM 5026 O O . ASP A 1 636 ? 41.656 -16.109 -43.781 1 65.88 636 ASP A O 1
ATOM 5030 N N . HIS A 1 637 ? 42.625 -16.188 -41.812 1 68.31 637 HIS A N 1
ATOM 5031 C CA . HIS A 1 637 ? 42.531 -17.641 -41.844 1 68.31 637 HIS A CA 1
ATOM 5032 C C . HIS A 1 637 ? 41.531 -18.156 -40.844 1 68.31 637 HIS A C 1
ATOM 5034 O O . HIS A 1 637 ? 41.562 -19.328 -40.469 1 68.31 637 HIS A O 1
ATOM 5040 N N . LEU A 1 638 ? 40.469 -17.422 -40.562 1 79.44 638 LEU A N 1
ATOM 5041 C CA . LEU A 1 638 ? 39.531 -17.938 -39.562 1 79.44 638 LEU A CA 1
ATOM 5042 C C . LEU A 1 638 ? 38.375 -18.703 -40.219 1 79.44 638 LEU A C 1
ATOM 5044 O O . LEU A 1 638 ? 37.688 -18.172 -41.062 1 79.44 638 LEU A O 1
ATOM 5048 N N . THR A 1 639 ? 38.312 -20.094 -39.906 1 83.44 639 THR A N 1
ATOM 5049 C CA . THR A 1 639 ? 37.188 -20.938 -40.344 1 83.44 639 THR A CA 1
ATOM 5050 C C . THR A 1 639 ? 35.906 -20.578 -39.625 1 83.44 639 THR A C 1
ATOM 5052 O O . THR A 1 639 ? 35.938 -19.844 -38.625 1 83.44 639 THR A O 1
ATOM 5055 N N . ASP A 1 640 ? 34.812 -21 -40.25 1 88.12 640 ASP A N 1
ATOM 5056 C CA . ASP A 1 640 ? 33.5 -20.766 -39.625 1 88.12 640 ASP A CA 1
ATOM 5057 C C . ASP A 1 640 ? 33.438 -21.391 -38.25 1 88.12 640 ASP A C 1
ATOM 5059 O O . ASP A 1 640 ? 32.906 -20.797 -37.312 1 88.12 640 ASP A O 1
ATOM 5063 N N . GLU A 1 641 ? 34 -22.547 -38.094 1 89.25 641 GLU A N 1
ATOM 5064 C CA . GLU A 1 641 ? 34.031 -23.219 -36.781 1 89.25 641 GLU A CA 1
ATOM 5065 C C . GLU A 1 641 ? 34.938 -22.484 -35.812 1 89.25 641 GLU A C 1
ATOM 5067 O O . GLU A 1 641 ? 34.656 -22.438 -34.594 1 89.25 641 GLU A O 1
ATOM 5072 N N . GLY A 1 642 ? 36 -22 -36.344 1 89.44 642 GLY A N 1
ATOM 5073 C CA . GLY A 1 642 ? 36.875 -21.203 -35.5 1 89.44 642 GLY A CA 1
ATOM 5074 C C . GLY A 1 642 ? 36.25 -19.922 -35 1 89.44 642 GLY A C 1
ATOM 5075 O O . GLY A 1 642 ? 36.469 -19.531 -33.844 1 89.44 642 GLY A O 1
ATOM 5076 N N . LEU A 1 643 ? 35.5 -19.344 -35.906 1 91.81 643 LEU A N 1
ATOM 5077 C CA . LEU A 1 643 ? 34.781 -18.125 -35.5 1 91.81 643 LEU A CA 1
ATOM 5078 C C . LEU A 1 643 ? 33.75 -18.422 -34.438 1 91.81 643 LEU A C 1
ATOM 5080 O O . LEU A 1 643 ? 33.562 -17.641 -33.5 1 91.81 643 LEU A O 1
ATOM 5084 N N . PHE A 1 644 ? 33.031 -19.578 -34.562 1 93.94 644 PHE A N 1
ATOM 5085 C CA . PHE A 1 644 ? 32.062 -20 -33.562 1 93.94 644 PHE A CA 1
ATOM 5086 C C . PHE A 1 644 ? 32.719 -20.188 -32.219 1 93.94 644 PHE A C 1
ATOM 5088 O O . PHE A 1 644 ? 32.156 -19.766 -31.188 1 93.94 644 PHE A O 1
ATOM 5095 N N . ASN A 1 645 ? 33.844 -20.766 -32.188 1 92.75 645 ASN A N 1
ATOM 5096 C CA . ASN A 1 645 ? 34.562 -20.984 -30.938 1 92.75 645 ASN A CA 1
ATOM 5097 C C . ASN A 1 645 ? 35 -19.656 -30.312 1 92.75 645 ASN A C 1
ATOM 5099 O O . ASN A 1 645 ? 34.969 -19.5 -29.094 1 92.75 645 ASN A O 1
ATOM 5103 N N . GLN A 1 646 ? 35.406 -18.734 -31.141 1 90.69 646 GLN A N 1
ATOM 5104 C CA . GLN A 1 646 ? 35.781 -17.422 -30.625 1 90.69 646 GLN A CA 1
ATOM 5105 C C . GLN A 1 646 ? 34.562 -16.688 -30.047 1 90.69 646 GLN A C 1
ATOM 5107 O O . GLN A 1 646 ? 34.688 -16.016 -29.016 1 90.69 646 GLN A O 1
ATOM 5112 N N . LEU A 1 647 ? 33.5 -16.812 -30.75 1 93.19 647 LEU A N 1
ATOM 5113 C CA . LEU A 1 647 ? 32.281 -16.156 -30.266 1 93.19 647 LEU A CA 1
ATOM 5114 C C . LEU A 1 647 ? 31.797 -16.812 -28.969 1 93.19 647 LEU A C 1
ATOM 5116 O O . LEU A 1 647 ? 31.297 -16.125 -28.078 1 93.19 647 LEU A O 1
ATOM 5120 N N . SER A 1 648 ? 31.922 -18.109 -28.859 1 94.75 648 SER A N 1
ATOM 5121 C CA . SER A 1 648 ? 31.547 -18.812 -27.641 1 94.75 648 SER A CA 1
ATOM 5122 C C . SER A 1 648 ? 32.406 -18.391 -26.469 1 94.75 648 SER A C 1
ATOM 5124 O O . SER A 1 648 ? 31.922 -18.219 -25.344 1 94.75 648 SER A O 1
ATOM 5126 N N . THR A 1 649 ? 33.656 -18.172 -26.75 1 93.31 649 THR A N 1
ATOM 5127 C CA . THR A 1 649 ? 34.562 -17.703 -25.703 1 93.31 649 THR A CA 1
ATOM 5128 C C . THR A 1 649 ? 34.219 -16.266 -25.297 1 93.31 649 THR A C 1
ATOM 5130 O O . THR A 1 649 ? 34.25 -15.938 -24.109 1 93.31 649 THR A O 1
ATOM 5133 N N . MET A 1 650 ? 33.906 -15.484 -26.266 1 92.44 650 MET A N 1
ATOM 5134 C CA . MET A 1 650 ? 33.5 -14.109 -25.969 1 92.44 650 MET A CA 1
ATOM 5135 C C . MET A 1 650 ? 32.25 -14.086 -25.125 1 92.44 650 MET A C 1
ATOM 5137 O O . MET A 1 650 ? 32.125 -13.289 -24.188 1 92.44 650 MET A O 1
ATOM 5141 N N . THR A 1 651 ? 31.266 -14.93 -25.516 1 95.06 651 THR A N 1
ATOM 5142 C CA . THR A 1 651 ? 30.031 -15.039 -24.75 1 95.06 651 THR A CA 1
ATOM 5143 C C . THR A 1 651 ? 30.312 -15.484 -23.312 1 95.06 651 THR A C 1
ATOM 5145 O O . THR A 1 651 ? 29.703 -14.977 -22.375 1 95.06 651 THR A O 1
ATOM 5148 N N . ALA A 1 652 ? 31.234 -16.391 -23.156 1 94.69 652 ALA A N 1
ATOM 5149 C CA . ALA A 1 652 ? 31.609 -16.875 -21.828 1 94.69 652 ALA A CA 1
ATOM 5150 C C . ALA A 1 652 ? 32.25 -15.773 -21 1 94.69 652 ALA A C 1
ATOM 5152 O O . ALA A 1 652 ? 31.938 -15.625 -19.812 1 94.69 652 ALA A O 1
ATOM 5153 N N . ASP A 1 653 ? 33.031 -14.984 -21.641 1 91.62 653 ASP A N 1
ATOM 5154 C CA . ASP A 1 653 ? 33.719 -13.898 -20.938 1 91.62 653 ASP A CA 1
ATOM 5155 C C . ASP A 1 653 ? 32.719 -12.844 -20.484 1 91.62 653 ASP A C 1
ATOM 5157 O O . ASP A 1 653 ? 32.781 -12.359 -19.344 1 91.62 653 ASP A O 1
ATOM 5161 N N . VAL A 1 654 ? 31.797 -12.484 -21.359 1 92.06 654 VAL A N 1
ATOM 5162 C CA . VAL A 1 654 ? 30.797 -11.492 -21.016 1 92.06 654 VAL A CA 1
ATOM 5163 C C . VAL A 1 654 ? 29.906 -12.031 -19.891 1 92.06 654 VAL A C 1
ATOM 5165 O O . VAL A 1 654 ? 29.578 -11.305 -18.938 1 92.06 654 VAL A O 1
ATOM 5168 N N . MET A 1 655 ? 29.531 -13.25 -20.016 1 94.31 655 MET A N 1
ATOM 5169 C CA . MET A 1 655 ? 28.719 -13.898 -18.984 1 94.31 655 MET A CA 1
ATOM 5170 C C . MET A 1 655 ? 29.453 -13.945 -17.656 1 94.31 655 MET A C 1
ATOM 5172 O O . MET A 1 655 ? 28.875 -13.609 -16.609 1 94.31 655 MET A O 1
ATOM 5176 N N . ALA A 1 656 ? 30.641 -14.289 -17.734 1 92 656 ALA A N 1
ATOM 5177 C CA . ALA A 1 656 ? 31.453 -14.391 -16.516 1 92 656 ALA A CA 1
ATOM 5178 C C . ALA A 1 656 ? 31.625 -13.031 -15.859 1 92 656 ALA A C 1
ATOM 5180 O O . ALA A 1 656 ? 31.562 -12.914 -14.633 1 92 656 ALA A O 1
ATOM 5181 N N . ALA A 1 657 ? 31.859 -12.008 -16.641 1 89.69 657 ALA A N 1
ATOM 5182 C CA . ALA A 1 657 ? 32 -10.656 -16.109 1 89.69 657 ALA A CA 1
ATOM 5183 C C . ALA A 1 657 ? 30.719 -10.203 -15.406 1 89.69 657 ALA A C 1
ATOM 5185 O O . ALA A 1 657 ? 30.781 -9.555 -14.359 1 89.69 657 ALA A O 1
ATOM 5186 N N . CYS A 1 658 ? 29.641 -10.516 -15.992 1 92.69 658 CYS A N 1
ATOM 5187 C CA . CYS A 1 658 ? 28.359 -10.156 -15.383 1 92.69 658 CYS A CA 1
ATOM 5188 C C . CYS A 1 658 ? 28.141 -10.938 -14.094 1 92.69 658 CYS A C 1
ATOM 5190 O O . CYS A 1 658 ? 27.703 -10.375 -13.094 1 92.69 658 CYS A O 1
ATOM 5192 N N . LEU A 1 659 ? 28.453 -12.25 -14.109 1 93 659 LEU A N 1
ATOM 5193 C CA . LEU A 1 659 ? 28.172 -13.133 -12.984 1 93 659 LEU A CA 1
ATOM 5194 C C . LEU A 1 659 ? 29.094 -12.82 -11.805 1 93 659 LEU A C 1
ATOM 5196 O O . LEU A 1 659 ? 28.812 -13.234 -10.68 1 93 659 LEU A O 1
ATOM 5200 N N . ASN A 1 660 ? 30.094 -12.055 -12.039 1 88.69 660 ASN A N 1
ATOM 5201 C CA . ASN A 1 660 ? 30.953 -11.617 -10.945 1 88.69 660 ASN A CA 1
ATOM 5202 C C . ASN A 1 660 ? 30.203 -10.711 -9.969 1 88.69 660 ASN A C 1
ATOM 5204 O O . ASN A 1 660 ? 30.625 -10.539 -8.828 1 88.69 660 ASN A O 1
ATOM 5208 N N . ASN A 1 661 ? 29.125 -10.195 -10.445 1 91 661 ASN A N 1
ATOM 5209 C CA . ASN A 1 661 ? 28.312 -9.336 -9.602 1 91 661 ASN A CA 1
ATOM 5210 C C . ASN A 1 661 ? 27.359 -10.141 -8.719 1 91 661 ASN A C 1
ATOM 5212 O O . ASN A 1 661 ? 26.609 -9.578 -7.922 1 91 661 ASN A O 1
ATOM 5216 N N . LEU A 1 662 ? 27.422 -11.461 -8.758 1 91.88 662 LEU A N 1
ATOM 5217 C CA . LEU A 1 662 ? 26.516 -12.32 -8.016 1 91.88 662 LEU A CA 1
ATOM 5218 C C . LEU A 1 662 ? 26.703 -12.156 -6.512 1 91.88 662 LEU A C 1
ATOM 5220 O O . LEU A 1 662 ? 25.734 -12.141 -5.75 1 91.88 662 LEU A O 1
ATOM 5224 N N . THR A 1 663 ? 27.938 -12 -6.082 1 87.75 663 THR A N 1
ATOM 5225 C CA . THR A 1 663 ? 28.219 -11.836 -4.66 1 87.75 663 THR A CA 1
ATOM 5226 C C . THR A 1 663 ? 27.562 -10.562 -4.129 1 87.75 663 THR A C 1
ATOM 5228 O O . THR A 1 663 ? 27 -10.555 -3.033 1 87.75 663 THR A O 1
ATOM 5231 N N . ARG A 1 664 ? 27.656 -9.57 -4.934 1 88.38 664 ARG A N 1
ATOM 5232 C CA . ARG A 1 664 ? 27.047 -8.297 -4.555 1 88.38 664 ARG A CA 1
ATOM 5233 C C . ARG A 1 664 ? 25.531 -8.414 -4.492 1 88.38 664 ARG A C 1
ATOM 5235 O O . ARG A 1 664 ? 24.891 -7.871 -3.586 1 88.38 664 ARG A O 1
ATOM 5242 N N . VAL A 1 665 ? 24.969 -9.117 -5.438 1 91.81 665 VAL A N 1
ATOM 5243 C CA . VAL A 1 665 ? 23.516 -9.281 -5.504 1 91.81 665 VAL A CA 1
ATOM 5244 C C . VAL A 1 665 ? 23.031 -10.086 -4.301 1 91.81 665 VAL A C 1
ATOM 5246 O O . VAL A 1 665 ? 22.016 -9.75 -3.686 1 91.81 665 VAL A O 1
ATOM 5249 N N . ILE A 1 666 ? 23.734 -11.117 -3.93 1 91.5 666 ILE A N 1
ATOM 5250 C CA . ILE A 1 666 ? 23.359 -11.945 -2.787 1 91.5 666 ILE A CA 1
ATOM 5251 C C . ILE A 1 666 ? 23.422 -11.117 -1.507 1 91.5 666 ILE A C 1
ATOM 5253 O O . ILE A 1 666 ? 22.516 -11.195 -0.666 1 91.5 666 ILE A O 1
ATOM 5257 N N . THR A 1 667 ? 24.422 -10.25 -1.424 1 87.19 667 THR A N 1
ATOM 5258 C CA . THR A 1 667 ? 24.562 -9.406 -0.244 1 87.19 667 THR A CA 1
ATOM 5259 C C . THR A 1 667 ? 23.453 -8.359 -0.194 1 87.19 667 THR A C 1
ATOM 5261 O O . THR A 1 667 ? 22.891 -8.086 0.871 1 87.19 667 THR A O 1
ATOM 5264 N N . MET A 1 668 ? 23.109 -7.863 -1.326 1 88.81 668 MET A N 1
ATOM 5265 C CA . MET A 1 668 ? 22.062 -6.859 -1.397 1 88.81 668 MET A CA 1
ATOM 5266 C C . MET A 1 668 ? 20.703 -7.465 -1.034 1 88.81 668 MET A C 1
ATOM 5268 O O . MET A 1 668 ? 19.891 -6.816 -0.387 1 88.81 668 MET A O 1
ATOM 5272 N N . LYS A 1 669 ? 20.469 -8.672 -1.425 1 90.19 669 LYS A N 1
ATOM 5273 C CA . LYS A 1 669 ? 19.203 -9.344 -1.138 1 90.19 669 LYS A CA 1
ATOM 5274 C C . LYS A 1 669 ? 19.062 -9.625 0.356 1 90.19 669 LYS A C 1
ATOM 5276 O O . LYS A 1 669 ? 17.938 -9.734 0.864 1 90.19 669 LYS A O 1
ATOM 5281 N N . CYS A 1 670 ? 20.094 -9.617 1.05 1 87.31 670 CYS A N 1
ATOM 5282 C CA . CYS A 1 670 ? 20.062 -9.891 2.482 1 87.31 670 CYS A CA 1
ATOM 5283 C C . CYS A 1 670 ? 19.906 -8.609 3.281 1 87.31 670 CYS A C 1
ATOM 5285 O O . CYS A 1 670 ? 19.312 -8.617 4.367 1 87.31 670 CYS A O 1
ATOM 5287 N N . GLN A 1 671 ? 20.312 -7.426 2.742 1 82.44 671 GLN A N 1
ATOM 5288 C CA . GLN A 1 671 ? 20.453 -6.238 3.578 1 82.44 671 GLN A CA 1
ATOM 5289 C C . GLN A 1 671 ? 19.375 -5.203 3.234 1 82.44 671 GLN A C 1
ATOM 5291 O O . GLN A 1 671 ? 18.953 -4.43 4.094 1 82.44 671 GLN A O 1
ATOM 5296 N N . GLN A 1 672 ? 18.906 -5.094 2.09 1 72.44 672 GLN A N 1
ATOM 5297 C CA . GLN A 1 672 ? 18.234 -3.873 1.657 1 72.44 672 GLN A CA 1
ATOM 5298 C C . GLN A 1 672 ? 16.734 -4.098 1.496 1 72.44 672 GLN A C 1
ATOM 5300 O O . GLN A 1 672 ? 16.016 -3.225 1.003 1 72.44 672 GLN A O 1
ATOM 5305 N N . ASN A 1 673 ? 16.141 -5.012 2.17 1 75.31 673 ASN A N 1
ATOM 5306 C CA . ASN A 1 673 ? 14.727 -5.211 1.875 1 75.31 673 ASN A CA 1
ATOM 5307 C C . ASN A 1 673 ? 13.844 -4.805 3.053 1 75.31 673 ASN A C 1
ATOM 5309 O O . ASN A 1 673 ? 14.32 -4.707 4.184 1 75.31 673 ASN A O 1
ATOM 5313 N N . ALA A 1 674 ? 12.68 -4.336 2.652 1 79.94 674 ALA A N 1
ATOM 5314 C CA . ALA A 1 674 ? 11.656 -4.023 3.648 1 79.94 674 ALA A CA 1
ATOM 5315 C C . ALA A 1 674 ? 11.375 -5.23 4.539 1 79.94 674 ALA A C 1
ATOM 5317 O O . ALA A 1 674 ? 11.562 -6.375 4.117 1 79.94 674 ALA A O 1
ATOM 5318 N N . ILE A 1 675 ? 10.945 -5.012 5.727 1 86.88 675 ILE A N 1
ATOM 5319 C CA . ILE A 1 675 ? 10.75 -6.039 6.742 1 86.88 675 ILE A CA 1
ATOM 5320 C C . ILE A 1 675 ? 9.742 -7.074 6.242 1 86.88 675 ILE A C 1
ATOM 5322 O O . ILE A 1 675 ? 9.859 -8.258 6.555 1 86.88 675 ILE A O 1
ATOM 5326 N N . GLU A 1 676 ? 8.789 -6.699 5.375 1 85 676 GLU A N 1
ATOM 5327 C CA . GLU A 1 676 ? 7.742 -7.598 4.898 1 85 676 GLU A CA 1
ATOM 5328 C C . GLU A 1 676 ? 8.281 -8.555 3.84 1 85 676 GLU A C 1
ATOM 5330 O O . GLU A 1 676 ? 7.77 -9.672 3.686 1 85 676 GLU A O 1
ATOM 5335 N N . GLU A 1 677 ? 9.328 -8.172 3.166 1 87.81 677 GLU A N 1
ATOM 5336 C CA . GLU A 1 677 ? 9.844 -8.977 2.062 1 87.81 677 GLU A CA 1
ATOM 5337 C C . GLU A 1 677 ? 11.227 -9.539 2.391 1 87.81 677 GLU A C 1
ATOM 5339 O O . GLU A 1 677 ? 11.797 -10.297 1.602 1 87.81 677 GLU A O 1
ATOM 5344 N N . ARG A 1 678 ? 11.719 -9.273 3.498 1 90.06 678 ARG A N 1
ATOM 5345 C CA . ARG A 1 678 ? 13.086 -9.633 3.854 1 90.06 678 ARG A CA 1
ATOM 5346 C C . ARG A 1 678 ? 13.25 -11.148 3.924 1 90.06 678 ARG A C 1
ATOM 5348 O O . ARG A 1 678 ? 14.234 -11.695 3.424 1 90.06 678 ARG A O 1
ATOM 5355 N N . GLU A 1 679 ? 12.297 -11.773 4.492 1 88.25 679 GLU A N 1
ATOM 5356 C CA . GLU A 1 679 ? 12.383 -13.227 4.617 1 88.25 679 GLU A CA 1
ATOM 5357 C C . GLU A 1 679 ? 12.43 -13.898 3.246 1 88.25 679 GLU A C 1
ATOM 5359 O O . GLU A 1 679 ? 13.25 -14.789 3.018 1 88.25 679 GLU A O 1
ATOM 5364 N N . LYS A 1 680 ? 11.609 -13.438 2.416 1 88.12 680 LYS A N 1
ATOM 5365 C CA . LYS A 1 680 ? 11.594 -13.992 1.065 1 88.12 680 LYS A CA 1
ATOM 5366 C C . LYS A 1 680 ? 12.898 -13.68 0.329 1 88.12 680 LYS A C 1
ATOM 5368 O O . LYS A 1 680 ? 13.422 -14.523 -0.398 1 88.12 680 LYS A O 1
ATOM 5373 N N . SER A 1 681 ? 13.359 -12.5 0.55 1 92.44 681 SER A N 1
ATOM 5374 C CA . SER A 1 681 ? 14.586 -12.086 -0.127 1 92.44 681 SER A CA 1
ATOM 5375 C C . SER A 1 681 ? 15.789 -12.891 0.357 1 92.44 681 SER A C 1
ATOM 5377 O O . SER A 1 681 ? 16.625 -13.305 -0.444 1 92.44 681 SER A O 1
ATOM 5379 N N . VAL A 1 682 ? 15.891 -13.133 1.61 1 92.56 682 VAL A N 1
ATOM 5380 C CA . VAL A 1 682 ? 17 -13.891 2.158 1 92.56 682 VAL A CA 1
ATOM 5381 C C . VAL A 1 682 ? 16.906 -15.352 1.713 1 92.56 682 VAL A C 1
ATOM 5383 O O . VAL A 1 682 ? 17.922 -16 1.441 1 92.56 682 VAL A O 1
ATOM 5386 N N . HIS A 1 683 ? 15.68 -15.852 1.638 1 91.69 683 HIS A N 1
ATOM 5387 C CA . HIS A 1 683 ? 15.469 -17.203 1.116 1 91.69 683 HIS A CA 1
ATOM 5388 C C . HIS A 1 683 ? 15.969 -17.312 -0.322 1 91.69 683 HIS A C 1
ATOM 5390 O O . HIS A 1 683 ? 16.594 -18.312 -0.687 1 91.69 683 HIS A O 1
ATOM 5396 N N . GLN A 1 684 ? 15.664 -16.328 -1.051 1 92.25 684 GLN A N 1
ATOM 5397 C CA . GLN A 1 684 ? 16.125 -16.312 -2.434 1 92.25 684 GLN A CA 1
ATOM 5398 C C . GLN A 1 684 ? 17.656 -16.219 -2.504 1 92.25 684 GLN A C 1
ATOM 5400 O O . GLN A 1 684 ? 18.266 -16.797 -3.395 1 92.25 684 GLN A O 1
ATOM 5405 N N . ALA A 1 685 ? 18.203 -15.438 -1.609 1 94.12 685 ALA A N 1
ATOM 5406 C CA . ALA A 1 685 ? 19.656 -15.32 -1.56 1 94.12 685 ALA A CA 1
ATOM 5407 C C . ALA A 1 685 ? 20.297 -16.672 -1.255 1 94.12 685 ALA A C 1
ATOM 5409 O O . ALA A 1 685 ? 21.312 -17.031 -1.87 1 94.12 685 ALA A O 1
ATOM 5410 N N . ALA A 1 686 ? 19.734 -17.438 -0.361 1 94.25 686 ALA A N 1
ATOM 5411 C CA . ALA A 1 686 ? 20.25 -18.75 -0.011 1 94.25 686 ALA A CA 1
ATOM 5412 C C . ALA A 1 686 ? 20.141 -19.719 -1.189 1 94.25 686 ALA A C 1
ATOM 5414 O O . ALA A 1 686 ? 21.078 -20.453 -1.482 1 94.25 686 ALA A O 1
ATOM 5415 N N . LEU A 1 687 ? 19.031 -19.672 -1.797 1 93.62 687 LEU A N 1
ATOM 5416 C CA . LEU A 1 687 ? 18.844 -20.531 -2.969 1 93.62 687 LEU A CA 1
ATOM 5417 C C . LEU A 1 687 ? 19.828 -20.156 -4.074 1 93.62 687 LEU A C 1
ATOM 5419 O O . LEU A 1 687 ? 20.391 -21.031 -4.727 1 93.62 687 LEU A O 1
ATOM 5423 N N . LEU A 1 688 ? 20 -18.875 -4.27 1 94 688 LEU A N 1
ATOM 5424 C CA . LEU A 1 688 ? 20.906 -18.375 -5.289 1 94 688 LEU A CA 1
ATOM 5425 C C . LEU A 1 688 ? 22.344 -18.812 -4.988 1 94 688 LEU A C 1
ATOM 5427 O O . LEU A 1 688 ? 23.094 -19.156 -5.898 1 94 688 LEU A O 1
ATOM 5431 N N . LEU A 1 689 ? 22.719 -18.734 -3.77 1 94.31 689 LEU A N 1
ATOM 5432 C CA . LEU A 1 689 ? 24.062 -19.172 -3.393 1 94.31 689 LEU A CA 1
ATOM 5433 C C . LEU A 1 689 ? 24.25 -20.656 -3.713 1 94.31 689 LEU A C 1
ATOM 5435 O O . LEU A 1 689 ? 25.281 -21.047 -4.273 1 94.31 689 LEU A O 1
ATOM 5439 N N . GLY A 1 690 ? 23.281 -21.453 -3.404 1 94.12 690 GLY A N 1
ATOM 5440 C CA . GLY A 1 690 ? 23.375 -22.875 -3.715 1 94.12 690 GLY A CA 1
ATOM 5441 C C . GLY A 1 690 ? 23.484 -23.156 -5.203 1 94.12 690 GLY A C 1
ATOM 5442 O O . GLY A 1 690 ? 24.297 -23.969 -5.625 1 94.12 690 GLY A O 1
ATOM 5443 N N . GLN A 1 691 ? 22.734 -22.422 -5.949 1 93.5 691 GLN A N 1
ATOM 5444 C CA . GLN A 1 691 ? 22.719 -22.609 -7.395 1 93.5 691 GLN A CA 1
ATOM 5445 C C . GLN A 1 691 ? 24.016 -22.156 -8.031 1 93.5 691 GLN A C 1
ATOM 5447 O O . GLN A 1 691 ? 24.422 -22.672 -9.086 1 93.5 691 GLN A O 1
ATOM 5452 N N . THR A 1 692 ? 24.703 -21.172 -7.434 1 93 692 THR A N 1
ATOM 5453 C CA . THR A 1 692 ? 25.812 -20.531 -8.117 1 93 692 THR A CA 1
ATOM 5454 C C . THR A 1 692 ? 27.125 -20.812 -7.406 1 93 692 THR A C 1
ATOM 5456 O O . THR A 1 692 ? 28.156 -20.219 -7.738 1 93 692 THR A O 1
ATOM 5459 N N . GLU A 1 693 ? 27.125 -21.625 -6.434 1 90.75 693 GLU A N 1
ATOM 5460 C CA . GLU A 1 693 ? 28.344 -21.906 -5.676 1 90.75 693 GLU A CA 1
ATOM 5461 C C . GLU A 1 693 ? 29.469 -22.375 -6.59 1 90.75 693 GLU A C 1
ATOM 5463 O O . GLU A 1 693 ? 30.594 -21.875 -6.508 1 90.75 693 GLU A O 1
ATOM 5468 N N . GLU A 1 694 ? 29.219 -23.266 -7.477 1 90.12 694 GLU A N 1
ATOM 5469 C CA . GLU A 1 694 ? 30.219 -23.781 -8.398 1 90.12 694 GLU A CA 1
ATOM 5470 C C . GLU A 1 694 ? 30.641 -22.703 -9.406 1 90.12 694 GLU A C 1
ATOM 5472 O O . GLU A 1 694 ? 31.812 -22.641 -9.797 1 90.12 694 GLU A O 1
ATOM 5477 N N . ILE A 1 695 ? 29.703 -21.938 -9.812 1 91.81 695 ILE A N 1
ATOM 5478 C CA . ILE A 1 695 ? 29.984 -20.859 -10.75 1 91.81 695 ILE A CA 1
ATOM 5479 C C . ILE A 1 695 ? 30.938 -19.859 -10.102 1 91.81 695 ILE A C 1
ATOM 5481 O O . ILE A 1 695 ? 31.906 -19.406 -10.727 1 91.81 695 ILE A O 1
ATOM 5485 N N . LEU A 1 696 ? 30.656 -19.516 -8.875 1 89.81 696 LEU A N 1
ATOM 5486 C CA . LEU A 1 696 ? 31.516 -18.578 -8.148 1 89.81 696 LEU A CA 1
ATOM 5487 C C . LEU A 1 696 ? 32.906 -19.141 -7.973 1 89.81 696 LEU A C 1
ATOM 5489 O O . LEU A 1 696 ? 33.906 -18.391 -8.047 1 89.81 696 LEU A O 1
ATOM 5493 N N . HIS A 1 697 ? 33 -20.422 -7.805 1 87.5 697 HIS A N 1
ATOM 5494 C CA . HIS A 1 697 ? 34.281 -21.062 -7.684 1 87.5 697 HIS A CA 1
ATOM 5495 C C . HIS A 1 697 ? 35.062 -20.984 -8.992 1 87.5 697 HIS A C 1
ATOM 5497 O O . HIS A 1 697 ? 36.281 -20.75 -8.984 1 87.5 697 HIS A O 1
ATOM 5503 N N . ILE A 1 698 ? 34.375 -21.156 -10.062 1 88 698 ILE A N 1
ATOM 5504 C CA . ILE A 1 698 ? 35 -21.062 -11.375 1 88 698 ILE A CA 1
ATOM 5505 C C . ILE A 1 698 ? 35.5 -19.641 -11.609 1 88 698 ILE A C 1
ATOM 5507 O O . ILE A 1 698 ? 36.625 -19.422 -12.102 1 88 698 ILE A O 1
ATOM 5511 N N . LEU A 1 699 ? 34.75 -18.719 -11.234 1 87.31 699 LEU A N 1
ATOM 5512 C CA . LEU A 1 699 ? 35.062 -17.312 -11.461 1 87.31 699 LEU A CA 1
ATOM 5513 C C . LEU A 1 699 ? 36.25 -16.891 -10.578 1 87.31 699 LEU A C 1
ATOM 5515 O O . LEU A 1 699 ? 37.094 -16.094 -10.992 1 87.31 699 LEU A O 1
ATOM 5519 N N . GLN A 1 700 ? 36.312 -17.359 -9.406 1 81.75 700 GLN A N 1
ATOM 5520 C CA . GLN A 1 700 ? 37.375 -17 -8.477 1 81.75 700 GLN A CA 1
ATOM 5521 C C . GLN A 1 700 ? 38.719 -17.531 -8.953 1 81.75 700 GLN A C 1
ATOM 5523 O O . GLN A 1 700 ? 39.75 -16.953 -8.625 1 81.75 700 GLN A O 1
ATOM 5528 N N . GLN A 1 701 ? 38.625 -18.594 -9.664 1 78.75 701 GLN A N 1
ATOM 5529 C CA . GLN A 1 701 ? 39.875 -19.141 -10.195 1 78.75 701 GLN A CA 1
ATOM 5530 C C . GLN A 1 701 ? 40.469 -18.234 -11.266 1 78.75 701 GLN A C 1
ATOM 5532 O O . GLN A 1 701 ? 41.688 -18.25 -11.508 1 78.75 701 GLN A O 1
ATOM 5537 N N . HIS A 1 702 ? 39.625 -17.516 -11.859 1 74.38 702 HIS A N 1
ATOM 5538 C CA . HIS A 1 702 ? 40.094 -16.641 -12.938 1 74.38 702 HIS A CA 1
ATOM 5539 C C . HIS A 1 702 ? 40.312 -15.219 -12.43 1 74.38 702 HIS A C 1
ATOM 5541 O O . HIS A 1 702 ? 40.938 -14.406 -13.109 1 74.38 702 HIS A O 1
ATOM 5547 N N . GLU A 1 703 ? 39.688 -14.781 -11.375 1 59.66 703 GLU A N 1
ATOM 5548 C CA . GLU A 1 703 ? 39.625 -13.414 -10.867 1 59.66 703 GLU A CA 1
ATOM 5549 C C . GLU A 1 703 ? 40.906 -13.07 -10.086 1 59.66 703 GLU A C 1
ATOM 5551 O O . GLU A 1 703 ? 41.031 -13.43 -8.914 1 59.66 703 GLU A O 1
ATOM 5556 N N . GLU A 1 704 ? 42.094 -13.406 -10.539 1 52 704 GLU A N 1
ATOM 5557 C CA . GLU A 1 704 ? 43.094 -12.789 -9.68 1 52 704 GLU A CA 1
ATOM 5558 C C . GLU A 1 704 ? 42.656 -11.398 -9.219 1 52 704 GLU A C 1
ATOM 5560 O O . GLU A 1 704 ? 42.844 -11.039 -8.055 1 52 704 GLU A O 1
ATOM 5565 N N . ARG A 1 705 ? 42.906 -10.172 -10.148 1 43.03 705 ARG A N 1
ATOM 5566 C CA . ARG A 1 705 ? 43.406 -8.805 -9.961 1 43.03 705 ARG A CA 1
ATOM 5567 C C . ARG A 1 705 ? 42.281 -7.891 -9.484 1 43.03 705 ARG A C 1
ATOM 5569 O O . ARG A 1 705 ? 42.531 -6.844 -8.891 1 43.03 705 ARG A O 1
ATOM 5576 N N . SER A 1 706 ? 41.031 -7.633 -10.203 1 45.97 706 SER A N 1
ATOM 5577 C CA . SER A 1 706 ? 40.406 -6.316 -10.055 1 45.97 706 SER A CA 1
ATOM 5578 C C . SER A 1 706 ? 39.438 -6.285 -8.875 1 45.97 706 SER A C 1
ATOM 5580 O O . SER A 1 706 ? 38.406 -6.938 -8.906 1 45.97 706 SER A O 1
ATOM 5582 N N . SER A 1 707 ? 39.781 -6.215 -7.777 1 46.06 707 SER A N 1
ATOM 5583 C CA . SER A 1 707 ? 39.219 -6.121 -6.438 1 46.06 707 SER A CA 1
ATOM 5584 C C . SER A 1 707 ? 38.031 -5.16 -6.406 1 46.06 707 SER A C 1
ATOM 5586 O O . SER A 1 707 ? 37.344 -5.043 -5.387 1 46.06 707 SER A O 1
ATOM 5588 N N . ASN A 1 708 ? 37.938 -4.062 -7.125 1 49.5 708 ASN A N 1
ATOM 5589 C CA . ASN A 1 708 ? 37 -3.021 -6.727 1 49.5 708 ASN A CA 1
ATOM 5590 C C . ASN A 1 708 ? 35.594 -3.312 -7.242 1 49.5 708 ASN A C 1
ATOM 5592 O O . ASN A 1 708 ? 35.312 -3.18 -8.438 1 49.5 708 ASN A O 1
ATOM 5596 N N . MET A 1 709 ? 34.844 -4 -6.539 1 51.5 709 MET A N 1
ATOM 5597 C CA . MET A 1 709 ? 33.469 -4.438 -6.715 1 51.5 709 MET A CA 1
ATOM 5598 C C . MET A 1 709 ? 32.625 -3.324 -7.324 1 51.5 709 MET A C 1
ATOM 5600 O O . MET A 1 709 ? 31.734 -3.588 -8.141 1 51.5 709 MET A O 1
ATOM 5604 N N . GLU A 1 710 ? 32.719 -2.109 -6.91 1 53.75 710 GLU A N 1
ATOM 5605 C CA . GLU A 1 710 ? 31.875 -1.008 -7.359 1 53.75 710 GLU A CA 1
ATOM 5606 C C . GLU A 1 710 ? 32.156 -0.652 -8.82 1 53.75 710 GLU A C 1
ATOM 5608 O O . GLU A 1 710 ? 31.266 -0.22 -9.539 1 53.75 710 GLU A O 1
ATOM 5613 N N . LYS A 1 711 ? 33.375 -1.008 -9.266 1 58 711 LYS A N 1
ATOM 5614 C CA . LYS A 1 711 ? 33.812 -0.561 -10.586 1 58 711 LYS A CA 1
ATOM 5615 C C . LYS A 1 711 ? 33.438 -1.58 -11.656 1 58 711 LYS A C 1
ATOM 5617 O O . LYS A 1 711 ? 33.625 -1.327 -12.852 1 58 711 LYS A O 1
ATOM 5622 N N . SER A 1 712 ? 32.594 -2.668 -11.203 1 64.5 712 SER A N 1
ATOM 5623 C CA . SER A 1 712 ? 32.344 -3.713 -12.188 1 64.5 712 SER A CA 1
ATOM 5624 C C . SER A 1 712 ? 30.844 -3.971 -12.336 1 64.5 712 SER A C 1
ATOM 5626 O O . SER A 1 712 ? 30.422 -5.062 -12.734 1 64.5 712 SER A O 1
ATOM 5628 N N . ALA A 1 713 ? 30 -2.957 -12.125 1 74.69 713 ALA A N 1
ATOM 5629 C CA . ALA A 1 713 ? 28.562 -3.201 -12.125 1 74.69 713 ALA A CA 1
ATOM 5630 C C . ALA A 1 713 ? 28.016 -3.252 -13.547 1 74.69 713 ALA A C 1
ATOM 5632 O O . ALA A 1 713 ? 27.125 -4.055 -13.852 1 74.69 713 ALA A O 1
ATOM 5633 N N . TYR A 1 714 ? 28.719 -2.504 -14.406 1 80.06 714 TYR A N 1
ATOM 5634 C CA . TYR A 1 714 ? 28.234 -2.408 -15.781 1 80.06 714 TYR A CA 1
ATOM 5635 C C . TYR A 1 714 ? 29.344 -2.703 -16.781 1 80.06 714 TYR A C 1
ATOM 5637 O O . TYR A 1 714 ? 30.531 -2.635 -16.438 1 80.06 714 TYR A O 1
ATOM 5645 N N . ILE A 1 715 ? 28.922 -3.07 -17.844 1 78.5 715 ILE A N 1
ATOM 5646 C CA . ILE A 1 715 ? 29.875 -3.494 -18.875 1 78.5 715 ILE A CA 1
ATOM 5647 C C . ILE A 1 715 ? 30.828 -2.35 -19.203 1 78.5 715 ILE A C 1
ATOM 5649 O O . ILE A 1 715 ? 32 -2.574 -19.453 1 78.5 715 ILE A O 1
ATOM 5653 N N . GLU A 1 716 ? 30.312 -1.148 -19.109 1 76.88 716 GLU A N 1
ATOM 5654 C CA . GLU A 1 716 ? 31.141 0.016 -19.422 1 76.88 716 GLU A CA 1
ATOM 5655 C C . GLU A 1 716 ? 32.281 0.164 -18.438 1 76.88 716 GLU A C 1
ATOM 5657 O O . GLU A 1 716 ? 33.406 0.5 -18.828 1 76.88 716 GLU A O 1
ATOM 5662 N N . LYS A 1 717 ? 32.031 -0.06 -17.297 1 75 717 LYS A N 1
ATOM 5663 C CA . LYS A 1 717 ? 33.031 0.084 -16.266 1 75 717 LYS A CA 1
ATOM 5664 C C . LYS A 1 717 ? 34.094 -1.017 -16.375 1 75 717 LYS A C 1
ATOM 5666 O O . LYS A 1 717 ? 35.281 -0.792 -16.078 1 75 717 LYS A O 1
ATOM 5671 N N . TRP A 1 718 ? 33.625 -2.156 -16.859 1 75.5 718 TRP A N 1
ATOM 5672 C CA . TRP A 1 718 ? 34.562 -3.277 -17.062 1 75.5 718 TRP A CA 1
ATOM 5673 C C . TRP A 1 718 ? 35.531 -2.973 -18.188 1 75.5 718 TRP A C 1
ATOM 5675 O O . TRP A 1 718 ? 36.719 -3.303 -18.094 1 75.5 718 TRP A O 1
ATOM 5685 N N . LEU A 1 719 ? 35.031 -2.295 -19.156 1 72.31 719 LEU A N 1
ATOM 5686 C CA . LEU A 1 719 ? 35.875 -1.968 -20.312 1 72.31 719 LEU A CA 1
ATOM 5687 C C . LEU A 1 719 ? 36.938 -0.94 -19.953 1 72.31 719 LEU A C 1
ATOM 5689 O O . LEU A 1 719 ? 38.062 -1.036 -20.391 1 72.31 719 LEU A O 1
ATOM 5693 N N . VAL A 1 720 ? 36.531 -0.022 -19.125 1 72.81 720 VAL A N 1
ATOM 5694 C CA . VAL A 1 720 ? 37.469 1.007 -18.688 1 72.81 720 VAL A CA 1
ATOM 5695 C C . VAL A 1 720 ? 38.531 0.381 -17.812 1 72.81 720 VAL A C 1
ATOM 5697 O O . VAL A 1 720 ? 39.719 0.745 -17.906 1 72.81 720 VAL A O 1
ATOM 5700 N N . LEU A 1 721 ? 38.219 -0.524 -17.078 1 70.19 721 LEU A N 1
ATOM 5701 C CA . LEU A 1 721 ? 39.156 -1.192 -16.188 1 70.19 721 LEU A CA 1
ATOM 5702 C C . LEU A 1 721 ? 40.188 -1.995 -16.969 1 70.19 721 LEU A C 1
ATOM 5704 O O . LEU A 1 721 ? 41.375 -2.023 -16.609 1 70.19 721 LEU A O 1
ATOM 5708 N N . MET A 1 722 ? 39.719 -2.578 -18 1 69.31 722 MET A N 1
ATOM 5709 C CA . MET A 1 722 ? 40.594 -3.422 -18.781 1 69.31 722 MET A CA 1
ATOM 5710 C C . MET A 1 722 ? 41.562 -2.574 -19.625 1 69.31 722 MET A C 1
ATOM 5712 O O . MET A 1 722 ? 42.688 -2.979 -19.891 1 69.31 722 MET A O 1
ATOM 5716 N N . GLU A 1 723 ? 41.062 -1.455 -20.047 1 63.53 723 GLU A N 1
ATOM 5717 C CA . GLU A 1 723 ? 41.906 -0.555 -20.812 1 63.53 723 GLU A CA 1
ATOM 5718 C C . GLU A 1 723 ? 43.062 -0.008 -19.938 1 63.53 723 GLU A C 1
ATOM 5720 O O . GLU A 1 723 ? 44.188 0.156 -20.406 1 63.53 723 GLU A O 1
ATOM 5725 N N . HIS A 1 724 ? 42.688 0.366 -18.719 1 56.78 724 HIS A N 1
ATOM 5726 C CA . HIS A 1 724 ? 43.719 0.922 -17.844 1 56.78 724 HIS A CA 1
ATOM 5727 C C . HIS A 1 724 ? 44.688 -0.164 -17.344 1 56.78 724 HIS A C 1
ATOM 5729 O O . HIS A 1 724 ? 45.75 0.135 -16.844 1 56.78 724 HIS A O 1
ATOM 5735 N N . GLY A 1 725 ? 44.281 -1.262 -17.297 1 48.81 725 GLY A N 1
ATOM 5736 C CA . GLY A 1 725 ? 45.219 -2.307 -16.875 1 48.81 725 GLY A CA 1
ATOM 5737 C C . GLY A 1 725 ? 46.156 -2.764 -17.984 1 48.81 725 GLY A C 1
ATOM 5738 O O . GLY A 1 725 ? 47.125 -3.48 -17.719 1 48.81 725 GLY A O 1
ATOM 5739 N N . ASN A 1 726 ? 45.938 -2.619 -19.219 1 42.59 726 ASN A N 1
ATOM 5740 C CA . ASN A 1 726 ? 47 -2.873 -20.188 1 42.59 726 ASN A CA 1
ATOM 5741 C C . ASN A 1 726 ? 47.938 -1.664 -20.344 1 42.59 726 ASN A C 1
ATOM 5743 O O . ASN A 1 726 ? 47.438 -0.527 -20.406 1 42.59 726 ASN A O 1
ATOM 5747 N N . MET B 1 1 ? -55.469 -25.531 9.164 1 28.59 1 MET B N 1
ATOM 5748 C CA . MET B 1 1 ? -54.719 -24.984 10.273 1 28.59 1 MET B CA 1
ATOM 5749 C C . MET B 1 1 ? -53.25 -24.797 9.867 1 28.59 1 MET B C 1
ATOM 5751 O O . MET B 1 1 ? -52.531 -24.016 10.492 1 28.59 1 MET B O 1
ATOM 5755 N N . GLY B 1 2 ? -52.719 -25.656 9.039 1 39.66 2 GLY B N 1
ATOM 5756 C CA . GLY B 1 2 ? -51.344 -25.672 8.539 1 39.66 2 GLY B CA 1
ATOM 5757 C C . GLY B 1 2 ? -51 -24.422 7.738 1 39.66 2 GLY B C 1
ATOM 5758 O O . GLY B 1 2 ? -49.875 -23.906 7.84 1 39.66 2 GLY B O 1
ATOM 5759 N N . HIS B 1 3 ? -51.844 -24.078 6.867 1 45.94 3 HIS B N 1
ATOM 5760 C CA . HIS B 1 3 ? -51.656 -22.969 5.926 1 45.94 3 HIS B CA 1
ATOM 5761 C C . HIS B 1 3 ? -51.688 -21.625 6.645 1 45.94 3 HIS B C 1
ATOM 5763 O O . HIS B 1 3 ? -51 -20.688 6.211 1 45.94 3 HIS B O 1
ATOM 5769 N N . ASP B 1 4 ? -52.531 -21.406 7.605 1 49.34 4 ASP B N 1
ATOM 5770 C CA . ASP B 1 4 ? -52.625 -20.172 8.367 1 49.34 4 ASP B CA 1
ATOM 5771 C C . ASP B 1 4 ? -51.375 -19.906 9.172 1 49.34 4 ASP B C 1
ATOM 5773 O O . ASP B 1 4 ? -50.938 -18.766 9.344 1 49.34 4 ASP B O 1
ATOM 5777 N N . ASN B 1 5 ? -50.719 -20.953 9.586 1 54.19 5 ASN B N 1
ATOM 5778 C CA . ASN B 1 5 ? -49.5 -20.859 10.391 1 54.19 5 ASN B CA 1
ATOM 5779 C C . ASN B 1 5 ? -48.312 -20.391 9.562 1 54.19 5 ASN B C 1
ATOM 5781 O O . ASN B 1 5 ? -47.438 -19.672 10.07 1 54.19 5 ASN B O 1
ATOM 5785 N N . ASP B 1 6 ? -48.375 -20.688 8.289 1 62.62 6 ASP B N 1
ATOM 5786 C CA . ASP B 1 6 ? -47.281 -20.266 7.426 1 62.62 6 ASP B CA 1
ATOM 5787 C C . ASP B 1 6 ? -47.312 -18.75 7.238 1 62.62 6 ASP B C 1
ATOM 5789 O O . ASP B 1 6 ? -46.25 -18.109 7.203 1 62.62 6 ASP B O 1
ATOM 5793 N N . GLY B 1 7 ? -48.531 -18.188 7.211 1 64.31 7 GLY B N 1
ATOM 5794 C CA . GLY B 1 7 ? -48.656 -16.75 7.07 1 64.31 7 GLY B CA 1
ATOM 5795 C C . GLY B 1 7 ? -48.156 -15.984 8.281 1 64.31 7 GLY B C 1
ATOM 5796 O O . GLY B 1 7 ? -47.531 -14.93 8.148 1 64.31 7 GLY B O 1
ATOM 5797 N N . VAL B 1 8 ? -48.438 -16.562 9.461 1 72.44 8 VAL B N 1
ATOM 5798 C CA . VAL B 1 8 ? -48 -15.93 10.695 1 72.44 8 VAL B CA 1
ATOM 5799 C C . VAL B 1 8 ? -46.469 -16 10.805 1 72.44 8 VAL B C 1
ATOM 5801 O O . VAL B 1 8 ? -45.812 -15.031 11.219 1 72.44 8 VAL B O 1
ATOM 5804 N N . VAL B 1 9 ? -45.969 -17.094 10.336 1 74.62 9 VAL B N 1
ATOM 5805 C CA . VAL B 1 9 ? -44.5 -17.281 10.375 1 74.62 9 VAL B CA 1
ATOM 5806 C C . VAL B 1 9 ? -43.844 -16.281 9.43 1 74.62 9 VAL B C 1
ATOM 5808 O O . VAL B 1 9 ? -42.812 -15.664 9.789 1 74.62 9 VAL B O 1
ATOM 5811 N N . GLU B 1 10 ? -44.438 -16.047 8.383 1 75.31 10 GLU B N 1
ATOM 5812 C CA . GLU B 1 10 ? -43.875 -15.133 7.406 1 75.31 10 GLU B CA 1
ATOM 5813 C C . GLU B 1 10 ? -43.938 -13.688 7.906 1 75.31 10 GLU B C 1
ATOM 5815 O O . GLU B 1 10 ? -43 -12.922 7.691 1 75.31 10 GLU B O 1
ATOM 5820 N N . ARG B 1 11 ? -45 -13.391 8.617 1 77.69 11 ARG B N 1
ATOM 5821 C CA . ARG B 1 11 ? -45.125 -12.039 9.164 1 77.69 11 ARG B CA 1
ATOM 5822 C C . ARG B 1 11 ? -44.094 -11.805 10.273 1 77.69 11 ARG B C 1
ATOM 5824 O O . ARG B 1 11 ? -43.531 -10.719 10.391 1 77.69 11 ARG B O 1
ATOM 5831 N N . GLN B 1 12 ? -43.844 -12.766 10.945 1 78.56 12 GLN B N 1
ATOM 5832 C CA . GLN B 1 12 ? -42.844 -12.641 12.023 1 78.56 12 GLN B CA 1
ATOM 5833 C C . GLN B 1 12 ? -41.438 -12.57 11.484 1 78.56 12 GLN B C 1
ATOM 5835 O O . GLN B 1 12 ? -40.594 -11.867 12.039 1 78.56 12 GLN B O 1
ATOM 5840 N N . LEU B 1 13 ? -41.25 -13.297 10.383 1 78.69 13 LEU B N 1
ATOM 5841 C CA . LEU B 1 13 ? -39.906 -13.297 9.766 1 78.69 13 LEU B CA 1
ATOM 5842 C C . LEU B 1 13 ? -39.656 -11.961 9.07 1 78.69 13 LEU B C 1
ATOM 5844 O O . LEU B 1 13 ? -38.5 -11.539 8.969 1 78.69 13 LEU B O 1
ATOM 5848 N N . GLU B 1 14 ? -40.719 -11.25 8.703 1 83.38 14 GLU B N 1
ATOM 5849 C CA . GLU B 1 14 ? -40.562 -10.008 7.953 1 83.38 14 GLU B CA 1
ATOM 5850 C C . GLU B 1 14 ? -40.594 -8.797 8.883 1 83.38 14 GLU B C 1
ATOM 5852 O O . GLU B 1 14 ? -40.25 -7.688 8.477 1 83.38 14 GLU B O 1
ATOM 5857 N N . ALA B 1 15 ? -40.844 -8.961 10.102 1 84.94 15 ALA B N 1
ATOM 5858 C CA . ALA B 1 15 ? -41.062 -7.863 11.039 1 84.94 15 ALA B CA 1
ATOM 5859 C C . ALA B 1 15 ? -39.812 -7.035 11.219 1 84.94 15 ALA B C 1
ATOM 5861 O O . ALA B 1 15 ? -39.875 -5.805 11.312 1 84.94 15 ALA B O 1
ATOM 5862 N N . PRO B 1 16 ? -38.625 -7.609 11.18 1 88.12 16 PRO B N 1
ATOM 5863 C CA . PRO B 1 16 ? -37.406 -6.809 11.398 1 88.12 16 PRO B CA 1
ATOM 5864 C C . PRO B 1 16 ? -36.906 -6.172 10.109 1 88.12 16 PRO B C 1
ATOM 5866 O O . PRO B 1 16 ? -35.938 -5.383 10.148 1 88.12 16 PRO B O 1
ATOM 5869 N N . MET B 1 17 ? -37.469 -6.426 9.055 1 89.94 17 MET B N 1
ATOM 5870 C CA . MET B 1 17 ? -36.938 -6.035 7.754 1 89.94 17 MET B CA 1
ATOM 5871 C C . MET B 1 17 ? -36.906 -4.516 7.605 1 89.94 17 MET B C 1
ATOM 5873 O O . MET B 1 17 ? -35.969 -3.961 7.02 1 89.94 17 MET B O 1
ATOM 5877 N N . PRO B 1 18 ? -37.875 -3.807 8.188 1 91.19 18 PRO B N 1
ATOM 5878 C CA . PRO B 1 18 ? -37.781 -2.348 8.094 1 91.19 18 PRO B CA 1
ATOM 5879 C C . PRO B 1 18 ? -36.562 -1.783 8.828 1 91.19 18 PRO B C 1
ATOM 5881 O O . PRO B 1 18 ? -36 -0.772 8.406 1 91.19 18 PRO B O 1
ATOM 5884 N N . TRP B 1 19 ? -36.125 -2.436 9.891 1 91.12 19 TRP B N 1
ATOM 5885 C CA . TRP B 1 19 ? -34.938 -1.981 10.602 1 91.12 19 TRP B CA 1
ATOM 5886 C C . TRP B 1 19 ? -33.688 -2.301 9.805 1 91.12 19 TRP B C 1
ATOM 5888 O O . TRP B 1 19 ? -32.688 -1.56 9.867 1 91.12 19 TRP B O 1
ATOM 5898 N N . ILE B 1 20 ? -33.688 -3.371 9.086 1 91.69 20 ILE B N 1
ATOM 5899 C CA . ILE B 1 20 ? -32.594 -3.68 8.172 1 91.69 20 ILE B CA 1
ATOM 5900 C C . ILE B 1 20 ? -32.562 -2.65 7.047 1 91.69 20 ILE B C 1
ATOM 5902 O O . ILE B 1 20 ? -31.484 -2.262 6.586 1 91.69 20 ILE B O 1
ATOM 5906 N N . GLY B 1 21 ? -33.75 -2.23 6.699 1 93.44 21 GLY B N 1
ATOM 5907 C CA . GLY B 1 21 ? -33.812 -1.165 5.711 1 93.44 21 GLY B CA 1
ATOM 5908 C C . GLY B 1 21 ? -33.188 0.13 6.188 1 93.44 21 GLY B C 1
ATOM 5909 O O . GLY B 1 21 ? -32.531 0.833 5.414 1 93.44 21 GLY B O 1
ATOM 5910 N N . MET B 1 22 ? -33.312 0.362 7.465 1 95.31 22 MET B N 1
ATOM 5911 C CA . MET B 1 22 ? -32.688 1.56 8.016 1 95.31 22 MET B CA 1
ATOM 5912 C C . MET B 1 22 ? -31.188 1.424 8.023 1 95.31 22 MET B C 1
ATOM 5914 O O . MET B 1 22 ? -30.469 2.41 7.848 1 95.31 22 MET B O 1
ATOM 5918 N N . TYR B 1 23 ? -30.75 0.266 8.273 1 95.25 23 TYR B N 1
ATOM 5919 C CA . TYR B 1 23 ? -29.312 -0.012 8.18 1 95.25 23 TYR B CA 1
ATOM 5920 C C . TYR B 1 23 ? -28.797 0.229 6.766 1 95.25 23 TYR B C 1
ATOM 5922 O O . TYR B 1 23 ? -27.734 0.826 6.578 1 95.25 23 TYR B O 1
ATOM 5930 N N . VAL B 1 24 ? -29.562 -0.163 5.801 1 95.62 24 VAL B N 1
ATOM 5931 C CA . VAL B 1 24 ? -29.219 0.061 4.398 1 95.62 24 VAL B CA 1
ATOM 5932 C C . VAL B 1 24 ? -29.234 1.559 4.098 1 95.62 24 VAL B C 1
ATOM 5934 O O . VAL B 1 24 ? -28.328 2.066 3.432 1 95.62 24 VAL B O 1
ATOM 5937 N N . ALA B 1 25 ? -30.203 2.268 4.648 1 97.5 25 ALA B N 1
ATOM 5938 C CA . ALA B 1 25 ? -30.297 3.713 4.453 1 97.5 25 ALA B CA 1
ATOM 5939 C C . ALA B 1 25 ? -29.109 4.43 5.082 1 97.5 25 ALA B C 1
ATOM 5941 O O . ALA B 1 25 ? -28.562 5.367 4.496 1 97.5 25 ALA B O 1
ATOM 5942 N N . ALA B 1 26 ? -28.719 3.955 6.25 1 97.44 26 ALA B N 1
ATOM 5943 C CA . ALA B 1 26 ? -27.578 4.562 6.934 1 97.44 26 ALA B CA 1
ATOM 5944 C C . ALA B 1 26 ? -26.297 4.352 6.141 1 97.44 26 ALA B C 1
ATOM 5946 O O . ALA B 1 26 ? -25.484 5.273 6.008 1 97.44 26 ALA B O 1
ATOM 5947 N N . ALA B 1 27 ? -26.062 3.17 5.637 1 97.38 27 ALA B N 1
ATOM 5948 C CA . ALA B 1 27 ? -24.891 2.895 4.812 1 97.38 27 ALA B CA 1
ATOM 5949 C C . ALA B 1 27 ? -24.891 3.762 3.559 1 97.38 27 ALA B C 1
ATOM 5951 O O . ALA B 1 27 ? -23.844 4.297 3.17 1 97.38 27 ALA B O 1
ATOM 5952 N N . SER B 1 28 ? -26.031 3.922 2.951 1 97.94 28 SER B N 1
ATOM 5953 C CA . SER B 1 28 ? -26.156 4.766 1.766 1 97.94 28 SER B CA 1
ATOM 5954 C C . SER B 1 28 ? -25.891 6.23 2.096 1 97.94 28 SER B C 1
ATOM 5956 O O . SER B 1 28 ? -25.281 6.945 1.304 1 97.94 28 SER B O 1
ATOM 5958 N N . LEU B 1 29 ? -26.328 6.609 3.283 1 97.88 29 LEU B N 1
ATOM 5959 C CA . LEU B 1 29 ? -26.125 7.988 3.701 1 97.88 29 LEU B CA 1
ATOM 5960 C C . LEU B 1 29 ? -24.641 8.273 3.906 1 97.88 29 LEU B C 1
ATOM 5962 O O . LEU B 1 29 ? -24.141 9.344 3.543 1 97.88 29 LEU B O 1
ATOM 5966 N N . VAL B 1 30 ? -23.891 7.34 4.43 1 97.56 30 VAL B N 1
ATOM 5967 C CA . VAL B 1 30 ? -22.453 7.508 4.641 1 97.56 30 VAL B CA 1
ATOM 5968 C C . VAL B 1 30 ? -21.75 7.652 3.293 1 97.56 30 VAL B C 1
ATOM 5970 O O . VAL B 1 30 ? -20.859 8.492 3.139 1 97.56 30 VAL B O 1
ATOM 5973 N N . CYS B 1 31 ? -22.172 6.875 2.326 1 97 31 CYS B N 1
ATOM 5974 C CA . CYS B 1 31 ? -21.609 6.996 0.99 1 97 31 CYS B CA 1
ATOM 5975 C C . CYS B 1 31 ? -21.922 8.352 0.377 1 97 31 CYS B C 1
ATOM 5977 O O . CYS B 1 31 ? -21.047 9.008 -0.193 1 97 31 CYS B O 1
ATOM 5979 N N . SER B 1 32 ? -23.188 8.797 0.567 1 97.44 32 SER B N 1
ATOM 5980 C CA . SER B 1 32 ? -23.609 10.078 0.024 1 97.44 32 SER B CA 1
ATOM 5981 C C . SER B 1 32 ? -22.875 11.234 0.7 1 97.44 32 SER B C 1
ATOM 5983 O O . SER B 1 32 ? -22.5 12.211 0.044 1 97.44 32 SER B O 1
ATOM 5985 N N . LEU B 1 33 ? -22.656 11.062 1.959 1 96.75 33 LEU B N 1
ATOM 5986 C CA . LEU B 1 33 ? -21.922 12.094 2.68 1 96.75 33 LEU B CA 1
ATOM 5987 C C . LEU B 1 33 ? -20.469 12.141 2.219 1 96.75 33 LEU B C 1
ATOM 5989 O O . LEU B 1 33 ? -19.875 13.219 2.137 1 96.75 33 LEU B O 1
ATOM 5993 N N . ALA B 1 34 ? -19.906 11.039 1.939 1 96.31 34 ALA B N 1
ATOM 5994 C CA . ALA B 1 34 ? -18.531 11.008 1.421 1 96.31 34 ALA B CA 1
ATOM 5995 C C . ALA B 1 34 ? -18.453 11.672 0.048 1 96.31 34 ALA B C 1
ATOM 5997 O O . ALA B 1 34 ? -17.5 12.391 -0.244 1 96.31 34 ALA B O 1
ATOM 5998 N N . MET B 1 35 ? -19.438 11.477 -0.779 1 95.38 35 MET B N 1
ATOM 5999 C CA . MET B 1 35 ? -19.5 12.141 -2.082 1 95.38 35 MET B CA 1
ATOM 6000 C C . MET B 1 35 ? -19.672 13.648 -1.924 1 95.38 35 MET B C 1
ATOM 6002 O O . MET B 1 35 ? -19.062 14.422 -2.67 1 95.38 35 MET B O 1
ATOM 6006 N N . ALA B 1 36 ? -20.469 13.992 -0.924 1 95.56 36 ALA B N 1
ATOM 6007 C CA . ALA B 1 36 ? -20.672 15.414 -0.645 1 95.56 36 ALA B CA 1
ATOM 6008 C C . ALA B 1 36 ? -19.375 16.062 -0.186 1 95.56 36 ALA B C 1
ATOM 6010 O O . ALA B 1 36 ? -19.062 17.203 -0.573 1 95.56 36 ALA B O 1
ATOM 6011 N N . ALA B 1 37 ? -18.656 15.344 0.574 1 95.44 37 ALA B N 1
ATOM 6012 C CA . ALA B 1 37 ? -17.375 15.859 1.051 1 95.44 37 ALA B CA 1
ATOM 6013 C C . ALA B 1 37 ? -16.406 16.094 -0.11 1 95.44 37 ALA B C 1
ATOM 6015 O O . ALA B 1 37 ? -15.664 17.078 -0.12 1 95.44 37 ALA B O 1
ATOM 6016 N N . ASP B 1 38 ? -16.438 15.297 -1.075 1 93.69 38 ASP B N 1
ATOM 6017 C CA . ASP B 1 38 ? -15.586 15.469 -2.246 1 93.69 38 ASP B CA 1
ATOM 6018 C C . ASP B 1 38 ? -16.016 16.688 -3.062 1 93.69 38 ASP B C 1
ATOM 6020 O O . ASP B 1 38 ? -15.172 17.453 -3.539 1 93.69 38 ASP B O 1
ATOM 6024 N N . VAL B 1 39 ? -17.297 16.859 -3.176 1 93.25 39 VAL B N 1
ATOM 6025 C CA . VAL B 1 39 ? -17.812 18 -3.912 1 93.25 39 VAL B CA 1
ATOM 6026 C C . VAL B 1 39 ? -17.453 19.297 -3.184 1 93.25 39 VAL B C 1
ATOM 6028 O O . VAL B 1 39 ? -16.984 20.25 -3.799 1 93.25 39 VAL B O 1
ATOM 6031 N N . PHE B 1 40 ? -17.594 19.234 -1.928 1 92.44 40 PHE B N 1
ATOM 6032 C CA . PHE B 1 40 ? -17.266 20.406 -1.134 1 92.44 40 PHE B CA 1
ATOM 6033 C C . PHE B 1 40 ? -15.781 20.719 -1.205 1 92.44 40 PHE B C 1
ATOM 6035 O O . PHE B 1 40 ? -15.383 21.875 -1.333 1 92.44 40 PHE B O 1
ATOM 6042 N N . HIS B 1 41 ? -15.062 19.703 -1.146 1 89.81 41 HIS B N 1
ATOM 6043 C CA . HIS B 1 41 ? -13.617 19.875 -1.257 1 89.81 41 HIS B CA 1
ATOM 6044 C C . HIS B 1 41 ? -13.227 20.406 -2.635 1 89.81 41 HIS B C 1
ATOM 6046 O O . HIS B 1 41 ? -12.328 21.234 -2.752 1 89.81 41 HIS B O 1
ATOM 6052 N N . GLY B 1 42 ? -13.891 19.922 -3.619 1 87.19 42 GLY B N 1
ATOM 6053 C CA . GLY B 1 42 ? -13.633 20.406 -4.965 1 87.19 42 GLY B CA 1
ATOM 6054 C C . GLY B 1 42 ? -13.938 21.875 -5.145 1 87.19 42 GLY B C 1
ATOM 6055 O O . GLY B 1 42 ? -13.141 22.625 -5.723 1 87.19 42 GLY B O 1
ATOM 6056 N N . PHE B 1 43 ? -15 22.328 -4.527 1 89.06 43 PHE B N 1
ATOM 6057 C CA . PHE B 1 43 ? -15.383 23.719 -4.633 1 89.06 43 PHE B CA 1
ATOM 6058 C C . PHE B 1 43 ? -14.469 24.594 -3.783 1 89.06 43 PHE B C 1
ATOM 6060 O O . PHE B 1 43 ? -14.094 25.703 -4.195 1 89.06 43 PHE B O 1
ATOM 6067 N N . ARG B 1 44 ? -14.023 24.078 -2.672 1 83.81 44 ARG B N 1
ATOM 6068 C CA . ARG B 1 44 ? -13.156 24.844 -1.777 1 83.81 44 ARG B CA 1
ATOM 6069 C C . ARG B 1 44 ? -11.766 25 -2.375 1 83.81 44 ARG B C 1
ATOM 6071 O O . ARG B 1 44 ? -11.156 26.062 -2.26 1 83.81 44 ARG B O 1
ATOM 6078 N N . THR B 1 45 ? -11.305 24.016 -3.059 1 79.75 45 THR B N 1
ATOM 6079 C CA . THR B 1 45 ? -9.961 24.062 -3.633 1 79.75 45 THR B CA 1
ATOM 6080 C C . THR B 1 45 ? -10.016 24.5 -5.09 1 79.75 45 THR B C 1
ATOM 6082 O O . THR B 1 45 ? -8.977 24.609 -5.75 1 79.75 45 THR B O 1
ATOM 6085 N N . LYS B 1 46 ? -11.195 24.766 -5.637 1 80.12 46 LYS B N 1
ATOM 6086 C CA . LYS B 1 46 ? -11.422 25.219 -7.004 1 80.12 46 LYS B CA 1
ATOM 6087 C C . LYS B 1 46 ? -10.922 24.203 -8.016 1 80.12 46 LYS B C 1
ATOM 6089 O O . LYS B 1 46 ? -10.281 24.562 -9.008 1 80.12 46 LYS B O 1
ATOM 6094 N N . LYS B 1 47 ? -10.961 23.047 -7.648 1 84.81 47 LYS B N 1
ATOM 6095 C CA . LYS B 1 47 ? -10.734 21.953 -8.586 1 84.81 47 LYS B CA 1
ATOM 6096 C C . LYS B 1 47 ? -12.047 21.359 -9.07 1 84.81 47 LYS B C 1
ATOM 6098 O O . LYS B 1 47 ? -12.57 20.422 -8.461 1 84.81 47 LYS B O 1
ATOM 6103 N N . LEU B 1 48 ? -12.484 21.766 -10.117 1 83.44 48 LEU B N 1
ATOM 6104 C CA . LEU B 1 48 ? -13.836 21.484 -10.586 1 83.44 48 LEU B CA 1
ATOM 6105 C C . LEU B 1 48 ? -13.922 20.078 -11.164 1 83.44 48 LEU B C 1
ATOM 6107 O O . LEU B 1 48 ? -15.008 19.609 -11.523 1 83.44 48 LEU B O 1
ATOM 6111 N N . TRP B 1 49 ? -12.852 19.391 -11.188 1 85.25 49 TRP B N 1
ATOM 6112 C CA . TRP B 1 49 ? -12.922 18 -11.641 1 85.25 49 TRP B CA 1
ATOM 6113 C C . TRP B 1 49 ? -13.047 17.047 -10.453 1 85.25 49 TRP B C 1
ATOM 6115 O O . TRP B 1 49 ? -13.227 15.844 -10.633 1 85.25 49 TRP B O 1
ATOM 6125 N N . PHE B 1 50 ? -13.117 17.469 -9.242 1 86.12 50 PHE B N 1
ATOM 6126 C CA . PHE B 1 50 ? -13.477 16.797 -8 1 86.12 50 PHE B CA 1
ATOM 6127 C C . PHE B 1 50 ? -12.656 15.523 -7.809 1 86.12 50 PHE B C 1
ATOM 6129 O O . PHE B 1 50 ? -13.141 14.43 -8.078 1 86.12 50 PHE B O 1
ATOM 6136 N N . PRO B 1 51 ? -11.438 15.664 -7.344 1 87.38 51 PRO B N 1
ATOM 6137 C CA . PRO B 1 51 ? -10.641 14.484 -7.016 1 87.38 51 PRO B CA 1
ATOM 6138 C C . PRO B 1 51 ? -11.273 13.625 -5.922 1 87.38 51 PRO B C 1
ATOM 6140 O O . PRO B 1 51 ? -11.93 14.156 -5.02 1 87.38 51 PRO B O 1
ATOM 6143 N N . SER B 1 52 ? -11.289 12.359 -6.09 1 88.94 52 SER B N 1
ATOM 6144 C CA . SER B 1 52 ? -11.82 11.445 -5.086 1 88.94 52 SER B CA 1
ATOM 6145 C C . SER B 1 52 ? -10.875 11.32 -3.895 1 88.94 52 SER B C 1
ATOM 6147 O O . SER B 1 52 ? -10 10.453 -3.873 1 88.94 52 SER B O 1
ATOM 6149 N N . LYS B 1 53 ? -11.055 12.117 -2.881 1 87.75 53 LYS B N 1
ATOM 6150 C CA . LYS B 1 53 ? -10.203 12.102 -1.694 1 87.75 53 LYS B CA 1
ATOM 6151 C C . LYS B 1 53 ? -10.836 11.289 -0.571 1 87.75 53 LYS B C 1
ATOM 6153 O O . LYS B 1 53 ? -10.148 10.531 0.118 1 87.75 53 LYS B O 1
ATOM 6158 N N . TYR B 1 54 ? -12.164 11.375 -0.467 1 90.5 54 TYR B N 1
ATOM 6159 C CA . TYR B 1 54 ? -12.844 10.758 0.663 1 90.5 54 TYR B CA 1
ATOM 6160 C C . TYR B 1 54 ? -13.602 9.508 0.224 1 90.5 54 TYR B C 1
ATOM 6162 O O . TYR B 1 54 ? -13.57 8.484 0.91 1 90.5 54 TYR B O 1
ATOM 6170 N N . PHE B 1 55 ? -14.242 9.578 -0.878 1 93.75 55 PHE B N 1
ATOM 6171 C CA . PHE B 1 55 ? -14.961 8.422 -1.402 1 93.75 55 PHE B CA 1
ATOM 6172 C C . PHE B 1 55 ? -14.133 7.711 -2.467 1 93.75 55 PHE B C 1
ATOM 6174 O O . PHE B 1 55 ? -14.328 7.941 -3.664 1 93.75 55 PHE B O 1
ATOM 6181 N N . ALA B 1 56 ? -13.266 6.859 -2.057 1 94.31 56 ALA B N 1
ATOM 6182 C CA . ALA B 1 56 ? -12.367 6.105 -2.93 1 94.31 56 ALA B CA 1
ATOM 6183 C C . ALA B 1 56 ? -12.68 4.613 -2.873 1 94.31 56 ALA B C 1
ATOM 6185 O O . ALA B 1 56 ? -13.312 4.141 -1.93 1 94.31 56 ALA B O 1
ATOM 6186 N N . ILE B 1 57 ? -12.305 3.969 -3.895 1 94.88 57 ILE B N 1
ATOM 6187 C CA . ILE B 1 57 ? -12.539 2.531 -3.949 1 94.88 57 ILE B CA 1
ATOM 6188 C C . ILE B 1 57 ? -11.594 1.816 -2.98 1 94.88 57 ILE B C 1
ATOM 6190 O O . ILE B 1 57 ? -10.375 1.833 -3.164 1 94.88 57 ILE B O 1
ATOM 6194 N N . ASN B 1 58 ? -12.055 1.297 -1.957 1 94.06 58 ASN B N 1
ATOM 6195 C CA . ASN B 1 58 ? -11.32 0.512 -0.969 1 94.06 58 ASN B CA 1
ATOM 6196 C C . ASN B 1 58 ? -12.219 -0.518 -0.292 1 94.06 58 ASN B C 1
ATOM 6198 O O . ASN B 1 58 ? -13.398 -0.634 -0.629 1 94.06 58 ASN B O 1
ATOM 6202 N N . ALA B 1 59 ? -11.688 -1.272 0.625 1 94.94 59 ALA B N 1
ATOM 6203 C CA . ALA B 1 59 ? -12.445 -2.342 1.272 1 94.94 59 ALA B CA 1
ATOM 6204 C C . ALA B 1 59 ? -13.625 -1.779 2.061 1 94.94 59 ALA B C 1
ATOM 6206 O O . ALA B 1 59 ? -14.711 -2.367 2.07 1 94.94 59 ALA B O 1
ATOM 6207 N N . THR B 1 60 ? -13.469 -0.602 2.672 1 95.19 60 THR B N 1
ATOM 6208 C CA . THR B 1 60 ? -14.523 0.007 3.479 1 95.19 60 THR B CA 1
ATOM 6209 C C . THR B 1 60 ? -15.656 0.515 2.592 1 95.19 60 THR B C 1
ATOM 6211 O O . THR B 1 60 ? -16.828 0.225 2.848 1 95.19 60 THR B O 1
ATOM 6214 N N . SER B 1 61 ? -15.305 1.237 1.556 1 96.38 61 SER B N 1
ATOM 6215 C CA . SER B 1 61 ? -16.328 1.757 0.659 1 96.38 61 SER B CA 1
ATOM 6216 C C . SER B 1 61 ? -17.078 0.626 -0.045 1 96.38 61 SER B C 1
ATOM 6218 O O . SER B 1 61 ? -18.281 0.703 -0.243 1 96.38 61 SER B O 1
ATOM 6220 N N . LEU B 1 62 ? -16.375 -0.413 -0.411 1 97 62 LEU B N 1
ATOM 6221 C CA . LEU B 1 62 ? -17 -1.538 -1.091 1 97 62 LEU B CA 1
ATOM 6222 C C . LEU B 1 62 ? -17.922 -2.301 -0.14 1 97 62 LEU B C 1
ATOM 6224 O O . LEU B 1 62 ? -18.984 -2.785 -0.547 1 97 62 LEU B O 1
ATOM 6228 N N . SER B 1 63 ? -17.531 -2.373 1.114 1 95.94 63 SER B N 1
ATOM 6229 C CA . SER B 1 63 ? -18.391 -3.004 2.104 1 95.94 63 SER B CA 1
ATOM 6230 C C . SER B 1 63 ? -19.656 -2.176 2.348 1 95.94 63 SER B C 1
ATOM 6232 O O . SER B 1 63 ? -20.75 -2.725 2.482 1 95.94 63 SER B O 1
ATOM 6234 N N . LEU B 1 64 ? -19.5 -0.883 2.387 1 96.81 64 LEU B N 1
ATOM 6235 C CA . LEU B 1 64 ? -20.641 0.006 2.547 1 96.81 64 LEU B CA 1
ATOM 6236 C C . LEU B 1 64 ? -21.594 -0.111 1.357 1 96.81 64 LEU B C 1
ATOM 6238 O O . LEU B 1 64 ? -22.812 -0.174 1.534 1 96.81 64 LEU B O 1
ATOM 6242 N N . LEU B 1 65 ? -21.016 -0.208 0.211 1 97.19 65 LEU B N 1
ATOM 6243 C CA . LEU B 1 65 ? -21.844 -0.33 -0.991 1 97.19 65 LEU B CA 1
ATOM 6244 C C . LEU B 1 65 ? -22.547 -1.681 -1.031 1 97.19 65 LEU B C 1
ATOM 6246 O O . LEU B 1 65 ? -23.688 -1.776 -1.496 1 97.19 65 LEU B O 1
ATOM 6250 N N . ALA B 1 66 ? -21.828 -2.686 -0.572 1 95.88 66 ALA B N 1
ATOM 6251 C CA . ALA B 1 66 ? -22.469 -4 -0.527 1 95.88 66 ALA B CA 1
ATOM 6252 C C . ALA B 1 66 ? -23.703 -3.986 0.375 1 95.88 66 ALA B C 1
ATOM 6254 O O . ALA B 1 66 ? -24.719 -4.59 0.048 1 95.88 66 ALA B O 1
ATOM 6255 N N . VAL B 1 67 ? -23.609 -3.25 1.457 1 94.81 67 VAL B N 1
ATOM 6256 C CA . VAL B 1 67 ? -24.75 -3.117 2.357 1 94.81 67 VAL B CA 1
ATOM 6257 C C . VAL B 1 67 ? -25.844 -2.266 1.698 1 94.81 67 VAL B C 1
ATOM 6259 O O . VAL B 1 67 ? -27.031 -2.592 1.773 1 94.81 67 VAL B O 1
ATOM 6262 N N . ALA B 1 68 ? -25.422 -1.28 1.015 1 96.81 68 ALA B N 1
ATOM 6263 C CA . ALA B 1 68 ? -26.359 -0.359 0.375 1 96.81 68 ALA B CA 1
ATOM 6264 C C . ALA B 1 68 ? -27.125 -1.05 -0.747 1 96.81 68 ALA B C 1
ATOM 6266 O O . ALA B 1 68 ? -28.234 -0.623 -1.107 1 96.81 68 ALA B O 1
ATOM 6267 N N . MET B 1 69 ? -26.609 -2.146 -1.295 1 96.25 69 MET B N 1
ATOM 6268 C CA . MET B 1 69 ? -27.219 -2.818 -2.436 1 96.25 69 MET B CA 1
ATOM 6269 C C . MET B 1 69 ? -28.062 -4.004 -1.979 1 96.25 69 MET B C 1
ATOM 6271 O O . MET B 1 69 ? -28.469 -4.836 -2.793 1 96.25 69 MET B O 1
ATOM 6275 N N . LYS B 1 70 ? -28.406 -3.982 -0.783 1 91.69 70 LYS B N 1
ATOM 6276 C CA . LYS B 1 70 ? -29.172 -5.105 -0.258 1 91.69 70 LYS B CA 1
ATOM 6277 C C . LYS B 1 70 ? -30.562 -5.172 -0.903 1 91.69 70 LYS B C 1
ATOM 6279 O O . LYS B 1 70 ? -31.094 -6.262 -1.133 1 91.69 70 LYS B O 1
ATOM 6284 N N . LEU B 1 71 ? -31.094 -4.059 -1.279 1 89.69 71 LEU B N 1
ATOM 6285 C CA . LEU B 1 71 ? -32.438 -4.02 -1.84 1 89.69 71 LEU B CA 1
ATOM 6286 C C . LEU B 1 71 ? -32.5 -4.711 -3.197 1 89.69 71 LEU B C 1
ATOM 6288 O O . LEU B 1 71 ? -33.281 -5.625 -3.406 1 89.69 71 LEU B O 1
ATOM 6292 N N . PRO B 1 72 ? -31.594 -4.359 -4.082 1 89.94 72 PRO B N 1
ATOM 6293 C CA . PRO B 1 72 ? -31.625 -5.023 -5.387 1 89.94 72 PRO B CA 1
ATOM 6294 C C . PRO B 1 72 ? -31.141 -6.473 -5.32 1 89.94 72 PRO B C 1
ATOM 6296 O O . PRO B 1 72 ? -31.469 -7.273 -6.199 1 89.94 72 PRO B O 1
ATOM 6299 N N . VAL B 1 73 ? -30.406 -6.824 -4.309 1 88.44 73 VAL B N 1
ATOM 6300 C CA . VAL B 1 73 ? -29.859 -8.172 -4.223 1 88.44 73 VAL B CA 1
ATOM 6301 C C . VAL B 1 73 ? -30.828 -9.094 -3.502 1 88.44 73 VAL B C 1
ATOM 6303 O O . VAL B 1 73 ? -30.719 -10.32 -3.588 1 88.44 73 VAL B O 1
ATOM 6306 N N . ASP B 1 74 ? -31.859 -8.555 -2.9 1 85.69 74 ASP B N 1
ATOM 6307 C CA . ASP B 1 74 ? -32.844 -9.359 -2.193 1 85.69 74 ASP B CA 1
ATOM 6308 C C . ASP B 1 74 ? -33.906 -9.906 -3.154 1 85.69 74 ASP B C 1
ATOM 6310 O O . ASP B 1 74 ? -34.75 -9.164 -3.637 1 85.69 74 ASP B O 1
ATOM 6314 N N . LEU B 1 75 ? -33.938 -11.156 -3.393 1 82.62 75 LEU B N 1
ATOM 6315 C CA . LEU B 1 75 ? -34.812 -11.797 -4.363 1 82.62 75 LEU B CA 1
ATOM 6316 C C . LEU B 1 75 ? -36.094 -12.273 -3.699 1 82.62 75 LEU B C 1
ATOM 6318 O O . LEU B 1 75 ? -37.094 -12.562 -4.383 1 82.62 75 LEU B O 1
ATOM 6322 N N . SER B 1 76 ? -36.188 -12.258 -2.334 1 76.81 76 SER B N 1
ATOM 6323 C CA . SER B 1 76 ? -37.281 -12.906 -1.639 1 76.81 76 SER B CA 1
ATOM 6324 C C . SER B 1 76 ? -38.406 -11.914 -1.314 1 76.81 76 SER B C 1
ATOM 6326 O O . SER B 1 76 ? -39.438 -12.297 -0.776 1 76.81 76 SER B O 1
ATOM 6328 N N . THR B 1 77 ? -38.188 -10.688 -1.597 1 76.81 77 THR B N 1
ATOM 6329 C CA . THR B 1 77 ? -39.219 -9.719 -1.241 1 76.81 77 THR B CA 1
ATOM 6330 C C . THR B 1 77 ? -40.031 -9.305 -2.471 1 76.81 77 THR B C 1
ATOM 6332 O O . THR B 1 77 ? -39.5 -9.281 -3.584 1 76.81 77 THR B O 1
ATOM 6335 N N . ARG B 1 78 ? -41.375 -9.008 -2.15 1 77.06 78 ARG B N 1
ATOM 6336 C CA . ARG B 1 78 ? -42.281 -8.539 -3.191 1 77.06 78 ARG B CA 1
ATOM 6337 C C . ARG B 1 78 ? -42.031 -7.074 -3.518 1 77.06 78 ARG B C 1
ATOM 6339 O O . ARG B 1 78 ? -42.062 -6.219 -2.631 1 77.06 78 ARG B O 1
ATOM 6346 N N . MET B 1 79 ? -41.344 -6.789 -4.652 1 79 79 MET B N 1
ATOM 6347 C CA . MET B 1 79 ? -41.125 -5.395 -5.016 1 79 79 MET B CA 1
ATOM 6348 C C . MET B 1 79 ? -41.906 -5.023 -6.266 1 79 79 MET B C 1
ATOM 6350 O O . MET B 1 79 ? -41.344 -4.594 -7.266 1 79 79 MET B O 1
ATOM 6354 N N . TRP B 1 80 ? -43.219 -5.117 -6.141 1 76 80 TRP B N 1
ATOM 6355 C CA . TRP B 1 80 ? -44 -4.867 -7.352 1 76 80 TRP B CA 1
ATOM 6356 C C . TRP B 1 80 ? -44.656 -3.49 -7.301 1 76 80 TRP B C 1
ATOM 6358 O O . TRP B 1 80 ? -45.094 -2.961 -8.328 1 76 80 TRP B O 1
ATOM 6368 N N . ALA B 1 81 ? -44.75 -2.9 -6.035 1 80.75 81 ALA B N 1
ATOM 6369 C CA . ALA B 1 81 ? -45.344 -1.57 -5.938 1 80.75 81 ALA B CA 1
ATOM 6370 C C . ALA B 1 81 ? -44.438 -0.521 -6.594 1 80.75 81 ALA B C 1
ATOM 6372 O O . ALA B 1 81 ? -43.25 -0.712 -6.711 1 80.75 81 ALA B O 1
ATOM 6373 N N . GLY B 1 82 ? -45 0.481 -7.137 1 79.31 82 GLY B N 1
ATOM 6374 C CA . GLY B 1 82 ? -44.281 1.549 -7.812 1 79.31 82 GLY B CA 1
ATOM 6375 C C . GLY B 1 82 ? -43.156 2.139 -6.977 1 79.31 82 GLY B C 1
ATOM 6376 O O . GLY B 1 82 ? -42.062 2.381 -7.484 1 79.31 82 GLY B O 1
ATOM 6377 N N . ALA B 1 83 ? -43.5 2.348 -5.73 1 82.5 83 ALA B N 1
ATOM 6378 C CA . ALA B 1 83 ? -42.469 2.924 -4.84 1 82.5 83 ALA B CA 1
ATOM 6379 C C . ALA B 1 83 ? -41.312 1.976 -4.652 1 82.5 83 ALA B C 1
ATOM 6381 O O . ALA B 1 83 ? -40.156 2.416 -4.539 1 82.5 83 ALA B O 1
ATOM 6382 N N . ASP B 1 84 ? -41.562 0.714 -4.645 1 86.06 84 ASP B N 1
ATOM 6383 C CA . ASP B 1 84 ? -40.5 -0.282 -4.508 1 86.06 84 ASP B CA 1
ATOM 6384 C C . ASP B 1 84 ? -39.625 -0.332 -5.758 1 86.06 84 ASP B C 1
ATOM 6386 O O . ASP B 1 84 ? -38.406 -0.431 -5.664 1 86.06 84 ASP B O 1
ATOM 6390 N N . ARG B 1 85 ? -40.25 -0.23 -6.809 1 86.5 85 ARG B N 1
ATOM 6391 C CA . ARG B 1 85 ? -39.5 -0.286 -8.07 1 86.5 85 ARG B CA 1
ATOM 6392 C C . ARG B 1 85 ? -38.656 0.953 -8.25 1 86.5 85 ARG B C 1
ATOM 6394 O O . ARG B 1 85 ? -37.531 0.86 -8.758 1 86.5 85 ARG B O 1
ATOM 6401 N N . LEU B 1 86 ? -39.219 2.035 -7.879 1 90.5 86 LEU B N 1
ATOM 6402 C CA . LEU B 1 86 ? -38.438 3.264 -7.941 1 90.5 86 LEU B CA 1
ATOM 6403 C C . LEU B 1 86 ? -37.188 3.172 -7.039 1 90.5 86 LEU B C 1
ATOM 6405 O O . LEU B 1 86 ? -36.094 3.578 -7.43 1 90.5 86 LEU B O 1
ATOM 6409 N N . ALA B 1 87 ? -37.406 2.629 -5.859 1 91.94 87 ALA B N 1
ATOM 6410 C CA . ALA B 1 87 ? -36.312 2.475 -4.926 1 91.94 87 ALA B CA 1
ATOM 6411 C C . ALA B 1 87 ? -35.25 1.533 -5.492 1 91.94 87 ALA B C 1
ATOM 6413 O O . ALA B 1 87 ? -34.031 1.771 -5.328 1 91.94 87 ALA B O 1
ATOM 6414 N N . LYS B 1 88 ? -35.656 0.55 -6.113 1 91.88 88 LYS B N 1
ATOM 6415 C CA . LYS B 1 88 ? -34.719 -0.404 -6.723 1 91.88 88 LYS B CA 1
ATOM 6416 C C . LYS B 1 88 ? -33.938 0.24 -7.855 1 91.88 88 LYS B C 1
ATOM 6418 O O . LYS B 1 88 ? -32.719 0.074 -7.945 1 91.88 88 LYS B O 1
ATOM 6423 N N . VAL B 1 89 ? -34.594 0.898 -8.727 1 93.38 89 VAL B N 1
ATOM 6424 C CA . VAL B 1 89 ? -33.938 1.586 -9.836 1 93.38 89 VAL B CA 1
ATOM 6425 C C . VAL B 1 89 ? -32.969 2.635 -9.289 1 93.38 89 VAL B C 1
ATOM 6427 O O . VAL B 1 89 ? -31.859 2.783 -9.797 1 93.38 89 VAL B O 1
ATOM 6430 N N . THR B 1 90 ? -33.406 3.314 -8.242 1 95.75 90 THR B N 1
ATOM 6431 C CA . THR B 1 90 ? -32.562 4.316 -7.617 1 95.75 90 THR B CA 1
ATOM 6432 C C . THR B 1 90 ? -31.281 3.672 -7.047 1 95.75 90 THR B C 1
ATOM 6434 O O . THR B 1 90 ? -30.188 4.23 -7.152 1 95.75 90 THR B O 1
ATOM 6437 N N . SER B 1 91 ? -31.422 2.498 -6.496 1 96.88 91 SER B N 1
ATOM 6438 C CA . SER B 1 91 ? -30.266 1.795 -5.957 1 96.88 91 SER B CA 1
ATOM 6439 C C . SER B 1 91 ? -29.281 1.416 -7.062 1 96.88 91 SER B C 1
ATOM 6441 O O . SER B 1 91 ? -28.078 1.535 -6.891 1 96.88 91 SER B O 1
ATOM 6443 N N . LEU B 1 92 ? -29.812 0.993 -8.172 1 97.44 92 LEU B N 1
ATOM 6444 C CA . LEU B 1 92 ? -28.953 0.635 -9.297 1 97.44 92 LEU B CA 1
ATOM 6445 C C . LEU B 1 92 ? -28.234 1.862 -9.836 1 97.44 92 LEU B C 1
ATOM 6447 O O . LEU B 1 92 ? -27.031 1.809 -10.117 1 97.44 92 LEU B O 1
ATOM 6451 N N . ILE B 1 93 ? -29 2.912 -9.914 1 97.94 93 ILE B N 1
ATOM 6452 C CA . ILE B 1 93 ? -28.406 4.152 -10.406 1 97.94 93 ILE B CA 1
ATOM 6453 C C . ILE B 1 93 ? -27.375 4.672 -9.406 1 97.94 93 ILE B C 1
ATOM 6455 O O . ILE B 1 93 ? -26.344 5.223 -9.805 1 97.94 93 ILE B O 1
ATOM 6459 N N . PHE B 1 94 ? -27.641 4.52 -8.125 1 97.81 94 PHE B N 1
ATOM 6460 C CA . PHE B 1 94 ? -26.719 4.898 -7.066 1 97.81 94 PHE B CA 1
ATOM 6461 C C . PHE B 1 94 ? -25.406 4.156 -7.211 1 97.81 94 PHE B C 1
ATOM 6463 O O . PHE B 1 94 ? -24.328 4.754 -7.078 1 97.81 94 PHE B O 1
ATOM 6470 N N . LEU B 1 95 ? -25.469 2.857 -7.523 1 98.31 95 LEU B N 1
ATOM 6471 C CA . LEU B 1 95 ? -24.25 2.068 -7.727 1 98.31 95 LEU B CA 1
ATOM 6472 C C . LEU B 1 95 ? -23.484 2.557 -8.953 1 98.31 95 LEU B C 1
ATOM 6474 O O . LEU B 1 95 ? -22.266 2.689 -8.906 1 98.31 95 LEU B O 1
ATOM 6478 N N . SER B 1 96 ? -24.219 2.834 -10.008 1 97.75 96 SER B N 1
ATOM 6479 C CA . SER B 1 96 ? -23.578 3.357 -11.211 1 97.75 96 SER B CA 1
ATOM 6480 C C . SER B 1 96 ? -22.891 4.688 -10.938 1 97.75 96 SER B C 1
ATOM 6482 O O . SER B 1 96 ? -21.75 4.902 -11.367 1 97.75 96 SER B O 1
ATOM 6484 N N . THR B 1 97 ? -23.547 5.508 -10.18 1 97.19 97 THR B N 1
ATOM 6485 C CA . THR B 1 97 ? -22.984 6.812 -9.836 1 97.19 97 THR B CA 1
ATOM 6486 C C . THR B 1 97 ? -21.734 6.652 -8.977 1 97.19 97 THR B C 1
ATOM 6488 O O . THR B 1 97 ? -20.734 7.344 -9.188 1 97.19 97 THR B O 1
ATOM 6491 N N . ALA B 1 98 ? -21.812 5.75 -8.055 1 97.12 98 ALA B N 1
ATOM 6492 C CA . ALA B 1 98 ? -20.656 5.488 -7.203 1 97.12 98 ALA B CA 1
ATOM 6493 C C . ALA B 1 98 ? -19.484 4.973 -8.023 1 97.12 98 ALA B C 1
ATOM 6495 O O . ALA B 1 98 ? -18.344 5.391 -7.816 1 97.12 98 ALA B O 1
ATOM 6496 N N . MET B 1 99 ? -19.766 4.105 -8.984 1 97.06 99 MET B N 1
ATOM 6497 C CA . MET B 1 99 ? -18.719 3.543 -9.844 1 97.06 99 MET B CA 1
ATOM 6498 C C . MET B 1 99 ? -18.062 4.629 -10.695 1 97.06 99 MET B C 1
ATOM 6500 O O . MET B 1 99 ? -16.844 4.637 -10.875 1 97.06 99 MET B O 1
ATOM 6504 N N . GLY B 1 100 ? -18.875 5.52 -11.18 1 95.19 100 GLY B N 1
ATOM 6505 C CA . GLY B 1 100 ? -18.328 6.648 -11.922 1 95.19 100 GLY B CA 1
ATOM 6506 C C . GLY B 1 100 ? -17.453 7.543 -11.07 1 95.19 100 GLY B C 1
ATOM 6507 O O . GLY B 1 100 ? -16.422 8.047 -11.539 1 95.19 100 GLY B O 1
ATOM 6508 N N . ASN B 1 101 ? -17.828 7.648 -9.828 1 94.25 101 ASN B N 1
ATOM 6509 C CA . ASN B 1 101 ? -17.062 8.477 -8.914 1 94.25 101 ASN B CA 1
ATOM 6510 C C . ASN B 1 101 ? -15.734 7.824 -8.555 1 94.25 101 ASN B C 1
ATOM 6512 O O . ASN B 1 101 ? -14.758 8.508 -8.25 1 94.25 101 ASN B O 1
ATOM 6516 N N . PHE B 1 102 ? -15.648 6.52 -8.656 1 95.31 102 PHE B N 1
ATOM 6517 C CA . PHE B 1 102 ? -14.453 5.773 -8.289 1 95.31 102 PHE B CA 1
ATOM 6518 C C . PHE B 1 102 ? -13.383 5.883 -9.367 1 95.31 102 PHE B C 1
ATOM 6520 O O . PHE B 1 102 ? -12.227 5.543 -9.141 1 95.31 102 PHE B O 1
ATOM 6527 N N . MET B 1 103 ? -13.695 6.414 -10.508 1 94.19 103 MET B N 1
ATOM 6528 C CA . MET B 1 103 ? -12.758 6.461 -11.625 1 94.19 103 MET B CA 1
ATOM 6529 C C . MET B 1 103 ? -11.484 7.211 -11.242 1 94.19 103 MET B C 1
ATOM 6531 O O . MET B 1 103 ? -10.383 6.719 -11.461 1 94.19 103 MET B O 1
ATOM 6535 N N . THR B 1 104 ? -11.594 8.258 -10.578 1 93.38 104 THR B N 1
ATOM 6536 C CA . THR B 1 104 ? -10.438 9.086 -10.258 1 93.38 104 THR B CA 1
ATOM 6537 C C . THR B 1 104 ? -9.625 8.469 -9.117 1 93.38 104 THR B C 1
ATOM 6539 O O . THR B 1 104 ? -8.43 8.734 -8.992 1 93.38 104 THR B O 1
ATOM 6542 N N . SER B 1 105 ? -10.234 7.641 -8.312 1 93.44 105 SER B N 1
ATOM 6543 C CA . SER B 1 105 ? -9.555 7.047 -7.16 1 93.44 105 SER B CA 1
ATOM 6544 C C . SER B 1 105 ? -8.5 6.043 -7.605 1 93.44 105 SER B C 1
ATOM 6546 O O . SER B 1 105 ? -7.59 5.715 -6.84 1 93.44 105 SER B O 1
ATOM 6548 N N . LEU B 1 106 ? -8.523 5.555 -8.852 1 94.44 106 LEU B N 1
ATOM 6549 C CA . LEU B 1 106 ? -7.551 4.605 -9.383 1 94.44 106 LEU B CA 1
ATOM 6550 C C . LEU B 1 106 ? -6.164 5.234 -9.453 1 94.44 106 LEU B C 1
ATOM 6552 O O . LEU B 1 106 ? -5.156 4.527 -9.359 1 94.44 106 LEU B O 1
ATOM 6556 N N . GLY B 1 107 ? -6.152 6.492 -9.547 1 92.75 107 GLY B N 1
ATOM 6557 C CA . GLY B 1 107 ? -4.891 7.199 -9.695 1 92.75 107 GLY B CA 1
ATOM 6558 C C . GLY B 1 107 ? -4.102 7.285 -8.406 1 92.75 107 GLY B C 1
ATOM 6559 O O . GLY B 1 107 ? -2.877 7.43 -8.422 1 92.75 107 GLY B O 1
ATOM 6560 N N . SER B 1 108 ? -4.73 7.125 -7.289 1 89.38 108 SER B N 1
ATOM 6561 C CA . SER B 1 108 ? -4.055 7.324 -6.008 1 89.38 108 SER B CA 1
ATOM 6562 C C . SER B 1 108 ? -3.676 5.992 -5.371 1 89.38 108 SER B C 1
ATOM 6564 O O . SER B 1 108 ? -3.119 5.961 -4.273 1 89.38 108 SER B O 1
ATOM 6566 N N . MET B 1 109 ? -3.883 4.91 -6.027 1 90.5 109 MET B N 1
ATOM 6567 C CA . MET B 1 109 ? -3.672 3.59 -5.438 1 90.5 109 MET B CA 1
ATOM 6568 C C . MET B 1 109 ? -2.463 2.902 -6.062 1 90.5 109 MET B C 1
ATOM 6570 O O . MET B 1 109 ? -2.043 3.258 -7.168 1 90.5 109 MET B O 1
ATOM 6574 N N . ASN B 1 110 ? -1.952 1.943 -5.285 1 88.94 110 ASN B N 1
ATOM 6575 C CA . ASN B 1 110 ? -0.889 1.096 -5.816 1 88.94 110 ASN B CA 1
ATOM 6576 C C . ASN B 1 110 ? -1.438 0.023 -6.75 1 88.94 110 ASN B C 1
ATOM 6578 O O . ASN B 1 110 ? -2.641 -0.246 -6.754 1 88.94 110 ASN B O 1
ATOM 6582 N N . ASP B 1 111 ? -0.58 -0.553 -7.52 1 89.44 111 ASP B N 1
ATOM 6583 C CA . ASP B 1 111 ? -0.979 -1.502 -8.555 1 89.44 111 ASP B CA 1
ATOM 6584 C C . ASP B 1 111 ? -1.699 -2.705 -7.945 1 89.44 111 ASP B C 1
ATOM 6586 O O . ASP B 1 111 ? -2.73 -3.143 -8.461 1 89.44 111 ASP B O 1
ATOM 6590 N N . LYS B 1 112 ? -1.232 -3.25 -6.91 1 88.38 112 LYS B N 1
ATOM 6591 C CA . LYS B 1 112 ? -1.845 -4.418 -6.281 1 88.38 112 LYS B CA 1
ATOM 6592 C C . LYS B 1 112 ? -3.221 -4.078 -5.715 1 88.38 112 LYS B C 1
ATOM 6594 O O . LYS B 1 112 ? -4.16 -4.871 -5.832 1 88.38 112 LYS B O 1
ATOM 6599 N N . GLU B 1 113 ? -3.303 -2.918 -5.137 1 90.69 113 GLU B N 1
ATOM 6600 C CA . GLU B 1 113 ? -4.574 -2.471 -4.578 1 90.69 113 GLU B CA 1
ATOM 6601 C C . GLU B 1 113 ? -5.613 -2.264 -5.676 1 90.69 113 GLU B C 1
ATOM 6603 O O . GLU B 1 113 ? -6.789 -2.584 -5.492 1 90.69 113 GLU B O 1
ATOM 6608 N N . ILE B 1 114 ? -5.129 -1.744 -6.793 1 94.38 114 ILE B N 1
ATOM 6609 C CA . ILE B 1 114 ? -6.035 -1.521 -7.918 1 94.38 114 ILE B CA 1
ATOM 6610 C C . ILE B 1 114 ? -6.645 -2.85 -8.359 1 94.38 114 ILE B C 1
ATOM 6612 O O . ILE B 1 114 ? -7.863 -2.955 -8.523 1 94.38 114 ILE B O 1
ATOM 6616 N N . LEU B 1 115 ? -5.816 -3.846 -8.438 1 94.25 115 LEU B N 1
ATOM 6617 C CA . LEU B 1 115 ? -6.277 -5.148 -8.914 1 94.25 115 LEU B CA 1
ATOM 6618 C C . LEU B 1 115 ? -7.27 -5.762 -7.934 1 94.25 115 LEU B C 1
ATOM 6620 O O . LEU B 1 115 ? -8.352 -6.199 -8.336 1 94.25 115 LEU B O 1
ATOM 6624 N N . LEU B 1 116 ? -7.02 -5.738 -6.656 1 94.19 116 LEU B N 1
ATOM 6625 C CA . LEU B 1 116 ? -7.867 -6.363 -5.648 1 94.19 116 LEU B CA 1
ATOM 6626 C C . LEU B 1 116 ? -9.188 -5.605 -5.5 1 94.19 116 LEU B C 1
ATOM 6628 O O . LEU B 1 116 ? -10.242 -6.223 -5.363 1 94.19 116 LEU B O 1
ATOM 6632 N N . ASN B 1 117 ? -9.117 -4.285 -5.578 1 95.81 117 ASN B N 1
ATOM 6633 C CA . ASN B 1 117 ? -10.328 -3.477 -5.453 1 95.81 117 ASN B CA 1
ATOM 6634 C C . ASN B 1 117 ? -11.227 -3.615 -6.68 1 95.81 117 ASN B C 1
ATOM 6636 O O . ASN B 1 117 ? -12.445 -3.674 -6.559 1 95.81 117 ASN B O 1
ATOM 6640 N N . VAL B 1 118 ? -10.617 -3.686 -7.859 1 96.25 118 VAL B N 1
ATOM 6641 C CA . VAL B 1 118 ? -11.406 -3.807 -9.078 1 96.25 118 VAL B CA 1
ATOM 6642 C C . VAL B 1 118 ? -12.055 -5.188 -9.141 1 96.25 118 VAL B C 1
ATOM 6644 O O . VAL B 1 118 ? -13.211 -5.316 -9.555 1 96.25 118 VAL B O 1
ATOM 6647 N N . ILE B 1 119 ? -11.367 -6.207 -8.672 1 95.75 119 ILE B N 1
ATOM 6648 C CA . ILE B 1 119 ? -11.938 -7.547 -8.633 1 95.75 119 ILE B CA 1
ATOM 6649 C C . ILE B 1 119 ? -13.102 -7.582 -7.648 1 95.75 119 ILE B C 1
ATOM 6651 O O . ILE B 1 119 ? -14.156 -8.148 -7.945 1 95.75 119 ILE B O 1
ATOM 6655 N N . ALA B 1 120 ? -12.883 -6.957 -6.535 1 97.38 120 ALA B N 1
ATOM 6656 C CA . ALA B 1 120 ? -13.953 -6.898 -5.535 1 97.38 120 ALA B CA 1
ATOM 6657 C C . ALA B 1 120 ? -15.164 -6.141 -6.07 1 97.38 120 ALA B C 1
ATOM 6659 O O . ALA B 1 120 ? -16.297 -6.566 -5.875 1 97.38 120 ALA B O 1
ATOM 6660 N N . LEU B 1 121 ? -14.914 -5.055 -6.754 1 97.56 121 LEU B N 1
ATOM 6661 C CA . LEU B 1 121 ? -16 -4.285 -7.348 1 97.56 121 LEU B CA 1
ATOM 6662 C C . LEU B 1 121 ? -16.719 -5.094 -8.422 1 97.56 121 LEU B C 1
ATOM 6664 O O . LEU B 1 121 ? -17.938 -5.051 -8.523 1 97.56 121 LEU B O 1
ATOM 6668 N N . ALA B 1 122 ? -15.938 -5.832 -9.203 1 97.25 122 ALA B N 1
ATOM 6669 C CA . ALA B 1 122 ? -16.531 -6.668 -10.242 1 97.25 122 ALA B CA 1
ATOM 6670 C C . ALA B 1 122 ? -17.438 -7.73 -9.641 1 97.25 122 ALA B C 1
ATOM 6672 O O . ALA B 1 122 ? -18.531 -7.988 -10.156 1 97.25 122 ALA B O 1
ATOM 6673 N N . MET B 1 123 ? -17.047 -8.281 -8.547 1 96.19 123 MET B N 1
ATOM 6674 C CA . MET B 1 123 ? -17.875 -9.281 -7.875 1 96.19 123 MET B CA 1
ATOM 6675 C C . MET B 1 123 ? -19.188 -8.672 -7.395 1 96.19 123 MET B C 1
ATOM 6677 O O . MET B 1 123 ? -20.25 -9.266 -7.566 1 96.19 123 MET B O 1
ATOM 6681 N N . LEU B 1 124 ? -19.078 -7.508 -6.863 1 96.56 124 LEU B N 1
ATOM 6682 C CA . LEU B 1 124 ? -20.281 -6.824 -6.379 1 96.56 124 LEU B CA 1
ATOM 6683 C C . LEU B 1 124 ? -21.203 -6.453 -7.539 1 96.56 124 LEU B C 1
ATOM 6685 O O . LEU B 1 124 ? -22.391 -6.75 -7.504 1 96.56 124 LEU B O 1
ATOM 6689 N N . ALA B 1 125 ? -20.641 -5.848 -8.602 1 97.19 125 ALA B N 1
ATOM 6690 C CA . ALA B 1 125 ? -21.422 -5.391 -9.75 1 97.19 125 ALA B CA 1
ATOM 6691 C C . ALA B 1 125 ? -22.094 -6.562 -10.461 1 97.19 125 ALA B C 1
ATOM 6693 O O . ALA B 1 125 ? -23.281 -6.504 -10.789 1 97.19 125 ALA B O 1
ATOM 6694 N N . ILE B 1 126 ? -21.391 -7.641 -10.633 1 95.81 126 ILE B N 1
ATOM 6695 C CA . ILE B 1 126 ? -21.922 -8.797 -11.328 1 95.81 126 ILE B CA 1
ATOM 6696 C C . ILE B 1 126 ? -23.016 -9.453 -10.477 1 95.81 126 ILE B C 1
ATOM 6698 O O . ILE B 1 126 ? -24.031 -9.898 -11 1 95.81 126 ILE B O 1
ATOM 6702 N N . THR B 1 127 ? -22.797 -9.477 -9.18 1 94.75 127 THR B N 1
ATOM 6703 C CA . THR B 1 127 ? -23.797 -10.031 -8.281 1 94.75 127 THR B CA 1
ATOM 6704 C C . THR B 1 127 ? -25.094 -9.227 -8.359 1 94.75 127 THR B C 1
ATOM 6706 O O . THR B 1 127 ? -26.188 -9.805 -8.453 1 94.75 127 THR B O 1
ATOM 6709 N N . VAL B 1 128 ? -25 -7.949 -8.375 1 96.19 128 VAL B N 1
ATOM 6710 C CA . VAL B 1 128 ? -26.172 -7.09 -8.422 1 96.19 128 VAL B CA 1
ATOM 6711 C C . VAL B 1 128 ? -26.891 -7.262 -9.758 1 96.19 128 VAL B C 1
ATOM 6713 O O . VAL B 1 128 ? -28.109 -7.461 -9.797 1 96.19 128 VAL B O 1
ATOM 6716 N N . VAL B 1 129 ? -26.141 -7.262 -10.844 1 95.94 129 VAL B N 1
ATOM 6717 C CA . VAL B 1 129 ? -26.719 -7.336 -12.188 1 95.94 129 VAL B CA 1
ATOM 6718 C C . VAL B 1 129 ? -27.406 -8.68 -12.375 1 95.94 129 VAL B C 1
ATOM 6720 O O . VAL B 1 129 ? -28.547 -8.742 -12.875 1 95.94 129 VAL B O 1
ATOM 6723 N N . VAL B 1 130 ? -26.797 -9.75 -11.969 1 93.75 130 VAL B N 1
ATOM 6724 C CA . VAL B 1 130 ? -27.359 -11.086 -12.148 1 93.75 130 VAL B CA 1
ATOM 6725 C C . VAL B 1 130 ? -28.641 -11.219 -11.32 1 93.75 130 VAL B C 1
ATOM 6727 O O . VAL B 1 130 ? -29.641 -11.742 -11.805 1 93.75 130 VAL B O 1
ATOM 6730 N N . ASN B 1 131 ? -28.641 -10.703 -10.109 1 91.81 131 ASN B N 1
ATOM 6731 C CA . ASN B 1 131 ? -29.828 -10.781 -9.258 1 91.81 131 ASN B CA 1
ATOM 6732 C C . ASN B 1 131 ? -30.984 -9.984 -9.828 1 91.81 131 ASN B C 1
ATOM 6734 O O . ASN B 1 131 ? -32.125 -10.438 -9.797 1 91.81 131 ASN B O 1
ATOM 6738 N N . VAL B 1 132 ? -30.688 -8.844 -10.352 1 91.69 132 VAL B N 1
ATOM 6739 C CA . VAL B 1 132 ? -31.75 -8.016 -10.922 1 91.69 132 VAL B CA 1
ATOM 6740 C C . VAL B 1 132 ? -32.281 -8.664 -12.188 1 91.69 132 VAL B C 1
ATOM 6742 O O . VAL B 1 132 ? -33.5 -8.656 -12.43 1 91.69 132 VAL B O 1
ATOM 6745 N N . CYS B 1 133 ? -31.406 -9.305 -12.922 1 90.25 133 CYS B N 1
ATOM 6746 C CA . CYS B 1 133 ? -31.859 -10.008 -14.117 1 90.25 133 CYS B CA 1
ATOM 6747 C C . CYS B 1 133 ? -32.75 -11.18 -13.75 1 90.25 133 CYS B C 1
ATOM 6749 O O . CYS B 1 133 ? -33.781 -11.406 -14.398 1 90.25 133 CYS B O 1
ATOM 6751 N N . ILE B 1 134 ? -32.438 -11.883 -12.727 1 89.5 134 ILE B N 1
ATOM 6752 C CA . ILE B 1 134 ? -33.25 -13 -12.258 1 89.5 134 ILE B CA 1
ATOM 6753 C C . ILE B 1 134 ? -34.625 -12.477 -11.797 1 89.5 134 ILE B C 1
ATOM 6755 O O . ILE B 1 134 ? -35.656 -13.07 -12.109 1 89.5 134 ILE B O 1
ATOM 6759 N N . GLN B 1 135 ? -34.625 -11.414 -11.172 1 86.75 135 GLN B N 1
ATOM 6760 C CA . GLN B 1 135 ? -35.875 -10.844 -10.664 1 86.75 135 GLN B CA 1
ATOM 6761 C C . GLN B 1 135 ? -36.75 -10.383 -11.812 1 86.75 135 GLN B C 1
ATOM 6763 O O . GLN B 1 135 ? -38 -10.492 -11.734 1 86.75 135 GLN B O 1
ATOM 6768 N N . ILE B 1 136 ? -36.125 -9.797 -12.805 1 83.62 136 ILE B N 1
ATOM 6769 C CA . ILE B 1 136 ? -36.906 -9.344 -13.961 1 83.62 136 ILE B CA 1
ATOM 6770 C C . ILE B 1 136 ? -37.562 -10.547 -14.641 1 83.62 136 ILE B C 1
ATOM 6772 O O . ILE B 1 136 ? -38.719 -10.477 -15.047 1 83.62 136 ILE B O 1
ATOM 6776 N N . ILE B 1 137 ? -36.844 -11.648 -14.688 1 83.75 137 ILE B N 1
ATOM 6777 C CA . ILE B 1 137 ? -37.344 -12.844 -15.352 1 83.75 137 ILE B CA 1
ATOM 6778 C C . ILE B 1 137 ? -38.469 -13.461 -14.5 1 83.75 137 ILE B C 1
ATOM 6780 O O . ILE B 1 137 ? -39.469 -13.93 -15.039 1 83.75 137 ILE B O 1
ATOM 6784 N N . GLN B 1 138 ? -38.344 -13.391 -13.188 1 81.69 138 GLN B N 1
ATOM 6785 C CA . GLN B 1 138 ? -39.344 -13.977 -12.281 1 81.69 138 GLN B CA 1
ATOM 6786 C C . GLN B 1 138 ? -40.625 -13.164 -12.258 1 81.69 138 GLN B C 1
ATOM 6788 O O . GLN B 1 138 ? -41.719 -13.719 -12.172 1 81.69 138 GLN B O 1
ATOM 6793 N N . MET B 1 139 ? -40.406 -11.898 -12.273 1 75.5 139 MET B N 1
ATOM 6794 C CA . MET B 1 139 ? -41.562 -11.031 -12.086 1 75.5 139 MET B CA 1
ATOM 6795 C C . MET B 1 139 ? -42.219 -10.68 -13.43 1 75.5 139 MET B C 1
ATOM 6797 O O . MET B 1 139 ? -43.156 -9.898 -13.484 1 75.5 139 MET B O 1
ATOM 6801 N N . ARG B 1 140 ? -41.656 -11.211 -14.398 1 73.12 140 ARG B N 1
ATOM 6802 C CA . ARG B 1 140 ? -42.156 -10.867 -15.727 1 73.12 140 ARG B CA 1
ATOM 6803 C C . ARG B 1 140 ? -43.656 -11.094 -15.844 1 73.12 140 ARG B C 1
ATOM 6805 O O . ARG B 1 140 ? -44.375 -10.32 -16.5 1 73.12 140 ARG B O 1
ATOM 6812 N N . HIS B 1 141 ? -44.125 -12.141 -15.094 1 66.06 141 HIS B N 1
ATOM 6813 C CA . HIS B 1 141 ? -45.531 -12.484 -15.266 1 66.06 141 HIS B CA 1
ATOM 6814 C C . HIS B 1 141 ? -46.406 -11.57 -14.43 1 66.06 141 HIS B C 1
ATOM 6816 O O . HIS B 1 141 ? -47.594 -11.406 -14.727 1 66.06 141 HIS B O 1
ATOM 6822 N N . PHE B 1 142 ? -45.781 -11.109 -13.383 1 62.56 142 PHE B N 1
ATOM 6823 C CA . PHE B 1 142 ? -46.594 -10.305 -12.469 1 62.56 142 PHE B CA 1
ATOM 6824 C C . PHE B 1 142 ? -46.469 -8.82 -12.812 1 62.56 142 PHE B C 1
ATOM 6826 O O . PHE B 1 142 ? -47.25 -8 -12.32 1 62.56 142 PHE B O 1
ATOM 6833 N N . LEU B 1 143 ? -45.438 -8.562 -13.32 1 59.06 143 LEU B N 1
ATOM 6834 C CA . LEU B 1 143 ? -45.188 -7.156 -13.641 1 59.06 143 LEU B CA 1
ATOM 6835 C C . LEU B 1 143 ? -46.094 -6.711 -14.789 1 59.06 143 LEU B C 1
ATOM 6837 O O . LEU B 1 143 ? -45.781 -6.965 -15.961 1 59.06 143 LEU B O 1
ATOM 6841 N N . ASP B 1 144 ? -47.406 -7.223 -14.516 1 50.81 144 ASP B N 1
ATOM 6842 C CA . ASP B 1 144 ? -48.312 -6.758 -15.562 1 50.81 144 ASP B CA 1
ATOM 6843 C C . ASP B 1 144 ? -47.812 -5.473 -16.203 1 50.81 144 ASP B C 1
ATOM 6845 O O . ASP B 1 144 ? -47.812 -5.328 -17.438 1 50.81 144 ASP B O 1
ATOM 6849 N N . HIS B 1 145 ? -48 -4.387 -15.32 1 51 145 HIS B N 1
ATOM 6850 C CA . HIS B 1 145 ? -47.844 -3.023 -15.805 1 51 145 HIS B CA 1
ATOM 6851 C C . HIS B 1 145 ? -46.344 -2.637 -15.852 1 51 145 HIS B C 1
ATOM 6853 O O . HIS B 1 145 ? -45.625 -2.861 -14.891 1 51 145 HIS B O 1
ATOM 6859 N N . ARG B 1 146 ? -45.719 -2.879 -16.953 1 59.5 146 ARG B N 1
ATOM 6860 C CA . ARG B 1 146 ? -44.469 -2.555 -17.609 1 59.5 146 ARG B CA 1
ATOM 6861 C C . ARG B 1 146 ? -43.812 -1.322 -16.984 1 59.5 146 ARG B C 1
ATOM 6863 O O . ARG B 1 146 ? -42.938 -0.709 -17.578 1 59.5 146 ARG B O 1
ATOM 6870 N N . GLU B 1 147 ? -44.25 -1.054 -15.734 1 70.94 147 GLU B N 1
ATOM 6871 C CA . GLU B 1 147 ? -43.75 0.255 -15.32 1 70.94 147 GLU B CA 1
ATOM 6872 C C . GLU B 1 147 ? -42.312 0.17 -14.836 1 70.94 147 GLU B C 1
ATOM 6874 O O . GLU B 1 147 ? -41.969 -0.674 -14.008 1 70.94 147 GLU B O 1
ATOM 6879 N N . MET B 1 148 ? -41.375 0.82 -15.367 1 81.62 148 MET B N 1
ATOM 6880 C CA . MET B 1 148 ? -40 1.137 -15.047 1 81.62 148 MET B CA 1
ATOM 6881 C C . MET B 1 148 ? -39.062 -0.005 -15.453 1 81.62 148 MET B C 1
ATOM 6883 O O . MET B 1 148 ? -37.969 -0.142 -14.914 1 81.62 148 MET B O 1
ATOM 6887 N N . LEU B 1 149 ? -39.594 -1.015 -16.266 1 85.94 149 LEU B N 1
ATOM 6888 C CA . LEU B 1 149 ? -38.75 -2.115 -16.734 1 85.94 149 LEU B CA 1
ATOM 6889 C C . LEU B 1 149 ? -37.625 -1.6 -17.594 1 85.94 149 LEU B C 1
ATOM 6891 O O . LEU B 1 149 ? -36.5 -2.076 -17.484 1 85.94 149 LEU B O 1
ATOM 6895 N N . VAL B 1 150 ? -37.938 -0.661 -18.406 1 88.25 150 VAL B N 1
ATOM 6896 C CA . VAL B 1 150 ? -36.938 -0.12 -19.312 1 88.25 150 VAL B CA 1
ATOM 6897 C C . VAL B 1 150 ? -35.844 0.59 -18.5 1 88.25 150 VAL B C 1
ATOM 6899 O O . VAL B 1 150 ? -34.656 0.436 -18.781 1 88.25 150 VAL B O 1
ATOM 6902 N N . GLU B 1 151 ? -36.25 1.295 -17.484 1 91.44 151 GLU B N 1
ATOM 6903 C CA . GLU B 1 151 ? -35.281 1.997 -16.625 1 91.44 151 GLU B CA 1
ATOM 6904 C C . GLU B 1 151 ? -34.375 1.016 -15.891 1 91.44 151 GLU B C 1
ATOM 6906 O O . GLU B 1 151 ? -33.188 1.272 -15.727 1 91.44 151 GLU B O 1
ATOM 6911 N N . GLU B 1 152 ? -34.906 -0.088 -15.547 1 90.88 152 GLU B N 1
ATOM 6912 C CA . GLU B 1 152 ? -34.125 -1.102 -14.836 1 90.88 152 GLU B CA 1
ATOM 6913 C C . GLU B 1 152 ? -33.094 -1.75 -15.75 1 90.88 152 GLU B C 1
ATOM 6915 O O . GLU B 1 152 ? -31.969 -1.988 -15.344 1 90.88 152 GLU B O 1
ATOM 6920 N N . ILE B 1 153 ? -33.5 -1.983 -16.938 1 92.56 153 ILE B N 1
ATOM 6921 C CA . ILE B 1 153 ? -32.594 -2.615 -17.891 1 92.56 153 ILE B CA 1
ATOM 6922 C C . ILE B 1 153 ? -31.453 -1.661 -18.234 1 92.56 153 ILE B C 1
ATOM 6924 O O . ILE B 1 153 ? -30.281 -2.064 -18.281 1 92.56 153 ILE B O 1
ATOM 6928 N N . ILE B 1 154 ? -31.781 -0.415 -18.422 1 95.25 154 ILE B N 1
ATOM 6929 C CA . ILE B 1 154 ? -30.766 0.575 -18.781 1 95.25 154 ILE B CA 1
ATOM 6930 C C . ILE B 1 154 ? -29.812 0.767 -17.609 1 95.25 154 ILE B C 1
ATOM 6932 O O . ILE B 1 154 ? -28.609 0.909 -17.812 1 95.25 154 ILE B O 1
ATOM 6936 N N . ALA B 1 155 ? -30.375 0.764 -16.406 1 95.44 155 ALA B N 1
ATOM 6937 C CA . ALA B 1 155 ? -29.531 0.918 -15.227 1 95.44 155 ALA B CA 1
ATOM 6938 C C . ALA B 1 155 ? -28.562 -0.257 -15.086 1 95.44 155 ALA B C 1
ATOM 6940 O O . ALA B 1 155 ? -27.391 -0.07 -14.742 1 95.44 155 ALA B O 1
ATOM 6941 N N . ASN B 1 156 ? -29 -1.449 -15.391 1 95.94 156 ASN B N 1
ATOM 6942 C CA . ASN B 1 156 ? -28.141 -2.629 -15.328 1 95.94 156 ASN B CA 1
ATOM 6943 C C . ASN B 1 156 ? -27.062 -2.588 -16.391 1 95.94 156 ASN B C 1
ATOM 6945 O O . ASN B 1 156 ? -25.906 -2.928 -16.109 1 95.94 156 ASN B O 1
ATOM 6949 N N . LEU B 1 157 ? -27.438 -2.184 -17.531 1 96.62 157 LEU B N 1
ATOM 6950 C CA . LEU B 1 157 ? -26.469 -2.082 -18.625 1 96.62 157 LEU B CA 1
ATOM 6951 C C . LEU B 1 157 ? -25.406 -1.037 -18.297 1 96.62 157 LEU B C 1
ATOM 6953 O O . LEU B 1 157 ? -24.234 -1.217 -18.641 1 96.62 157 LEU B O 1
ATOM 6957 N N . SER B 1 158 ? -25.844 0.031 -17.641 1 97.25 158 SER B N 1
ATOM 6958 C CA . SER B 1 158 ? -24.906 1.08 -17.266 1 97.25 158 SER B CA 1
ATOM 6959 C C . SER B 1 158 ? -23.859 0.564 -16.281 1 97.25 158 SER B C 1
ATOM 6961 O O . SER B 1 158 ? -22.688 0.933 -16.359 1 97.25 158 SER B O 1
ATOM 6963 N N . ILE B 1 159 ? -24.234 -0.283 -15.344 1 97.94 159 ILE B N 1
ATOM 6964 C CA . ILE B 1 159 ? -23.312 -0.859 -14.367 1 97.94 159 ILE B CA 1
ATOM 6965 C C . ILE B 1 159 ? -22.25 -1.688 -15.094 1 97.94 159 ILE B C 1
ATOM 6967 O O . ILE B 1 159 ? -21.062 -1.578 -14.789 1 97.94 159 ILE B O 1
ATOM 6971 N N . LEU B 1 160 ? -22.641 -2.432 -16.109 1 97.5 160 LEU B N 1
ATOM 6972 C CA . LEU B 1 160 ? -21.719 -3.273 -16.844 1 97.5 160 LEU B CA 1
ATOM 6973 C C . LEU B 1 160 ? -20.781 -2.426 -17.703 1 97.5 160 LEU B C 1
ATOM 6975 O O . LEU B 1 160 ? -19.578 -2.693 -17.75 1 97.5 160 LEU B O 1
ATOM 6979 N N . PHE B 1 161 ? -21.375 -1.441 -18.328 1 96.81 161 PHE B N 1
ATOM 6980 C CA . PHE B 1 161 ? -20.547 -0.552 -19.141 1 96.81 161 PHE B CA 1
ATOM 6981 C C . PHE B 1 161 ? -19.516 0.165 -18.281 1 96.81 161 PHE B C 1
ATOM 6983 O O . PHE B 1 161 ? -18.359 0.292 -18.672 1 96.81 161 PHE B O 1
ATOM 6990 N N . LEU B 1 162 ? -19.938 0.607 -17.141 1 97.69 162 LEU B N 1
ATOM 6991 C CA . LEU B 1 162 ? -19.031 1.31 -16.25 1 97.69 162 LEU B CA 1
ATOM 6992 C C . LEU B 1 162 ? -17.953 0.368 -15.734 1 97.69 162 LEU B C 1
ATOM 6994 O O . LEU B 1 162 ? -16.797 0.779 -15.539 1 97.69 162 LEU B O 1
ATOM 6998 N N . LEU B 1 163 ? -18.281 -0.869 -15.484 1 97.5 163 LEU B N 1
ATOM 6999 C CA . LEU B 1 163 ? -17.297 -1.854 -15.055 1 97.5 163 LEU B CA 1
ATOM 7000 C C . LEU B 1 163 ? -16.219 -2.047 -16.125 1 97.5 163 LEU B C 1
ATOM 7002 O O . LEU B 1 163 ? -15.031 -2.135 -15.805 1 97.5 163 LEU B O 1
ATOM 7006 N N . VAL B 1 164 ? -16.609 -2.072 -17.375 1 96.31 164 VAL B N 1
ATOM 7007 C CA . VAL B 1 164 ? -15.68 -2.227 -18.484 1 96.31 164 VAL B CA 1
ATOM 7008 C C . VAL B 1 164 ? -14.773 -1 -18.562 1 96.31 164 VAL B C 1
ATOM 7010 O O . VAL B 1 164 ? -13.555 -1.128 -18.734 1 96.31 164 VAL B O 1
ATOM 7013 N N . MET B 1 165 ? -15.375 0.167 -18.375 1 96.75 165 MET B N 1
ATOM 7014 C CA . MET B 1 165 ? -14.609 1.403 -18.438 1 96.75 165 MET B CA 1
ATOM 7015 C C . MET B 1 165 ? -13.602 1.479 -17.297 1 96.75 165 MET B C 1
ATOM 7017 O O . MET B 1 165 ? -12.461 1.894 -17.484 1 96.75 165 MET B O 1
ATOM 7021 N N . LEU B 1 166 ? -14.062 1.077 -16.156 1 96.62 166 LEU B N 1
ATOM 7022 C CA . LEU B 1 166 ? -13.188 1.092 -14.984 1 96.62 166 LEU B CA 1
ATOM 7023 C C . LEU B 1 166 ? -12.039 0.108 -15.156 1 96.62 166 LEU B C 1
ATOM 7025 O O . LEU B 1 166 ? -10.891 0.42 -14.82 1 96.62 166 LEU B O 1
ATOM 7029 N N . SER B 1 167 ? -12.305 -1.026 -15.727 1 95.19 167 SER B N 1
ATOM 7030 C CA . SER B 1 167 ? -11.273 -2.031 -15.945 1 95.19 167 SER B CA 1
ATOM 7031 C C . SER B 1 167 ? -10.266 -1.567 -17 1 95.19 167 SER B C 1
ATOM 7033 O O . SER B 1 167 ? -9.055 -1.758 -16.844 1 95.19 167 SER B O 1
ATOM 7035 N N . ALA B 1 168 ? -10.742 -0.922 -17.984 1 96 168 ALA B N 1
ATOM 7036 C CA . ALA B 1 168 ? -9.875 -0.399 -19.047 1 96 168 ALA B CA 1
ATOM 7037 C C . ALA B 1 168 ? -8.961 0.698 -18.5 1 96 168 ALA B C 1
ATOM 7039 O O . ALA B 1 168 ? -7.781 0.763 -18.859 1 96 168 ALA B O 1
ATOM 7040 N N . SER B 1 169 ? -9.523 1.515 -17.672 1 95.19 169 SER B N 1
ATOM 7041 C CA . SER B 1 169 ? -8.734 2.592 -17.078 1 95.19 169 SER B CA 1
ATOM 7042 C C . SER B 1 169 ? -7.723 2.053 -16.078 1 95.19 169 SER B C 1
ATOM 7044 O O . SER B 1 169 ? -6.617 2.584 -15.953 1 95.19 169 SER B O 1
ATOM 7046 N N . ALA B 1 170 ? -8.047 1.021 -15.352 1 95.5 170 ALA B N 1
ATOM 7047 C CA . ALA B 1 170 ? -7.16 0.428 -14.352 1 95.5 170 ALA B CA 1
ATOM 7048 C C . ALA B 1 170 ? -5.906 -0.152 -15 1 95.5 170 ALA B C 1
ATOM 7050 O O . ALA B 1 170 ? -4.832 -0.144 -14.398 1 95.5 170 ALA B O 1
ATOM 7051 N N . VAL B 1 171 ? -5.953 -0.578 -16.234 1 93.19 171 VAL B N 1
ATOM 7052 C CA . VAL B 1 171 ? -4.84 -1.23 -16.906 1 93.19 171 VAL B CA 1
ATOM 7053 C C . VAL B 1 171 ? -3.807 -0.186 -17.328 1 93.19 171 VAL B C 1
ATOM 7055 O O . VAL B 1 171 ? -2.609 -0.472 -17.375 1 93.19 171 VAL B O 1
ATOM 7058 N N . ILE B 1 172 ? -4.195 1.034 -17.531 1 93.75 172 ILE B N 1
ATOM 7059 C CA . ILE B 1 172 ? -3.283 2.01 -18.109 1 93.75 172 ILE B CA 1
ATOM 7060 C C . ILE B 1 172 ? -2.635 2.836 -17 1 93.75 172 ILE B C 1
ATOM 7062 O O . ILE B 1 172 ? -1.617 3.496 -17.219 1 93.75 172 ILE B O 1
ATOM 7066 N N . VAL B 1 173 ? -3.15 2.805 -15.758 1 93.5 173 VAL B N 1
ATOM 7067 C CA . VAL B 1 173 ? -2.732 3.703 -14.688 1 93.5 173 VAL B CA 1
ATOM 7068 C C . VAL B 1 173 ? -1.26 3.469 -14.367 1 93.5 173 VAL B C 1
ATOM 7070 O O . VAL B 1 173 ? -0.477 4.418 -14.289 1 93.5 173 VAL B O 1
ATOM 7073 N N . PRO B 1 174 ? -0.812 2.205 -14.281 1 90.62 174 PRO B N 1
ATOM 7074 C CA . PRO B 1 174 ? 0.601 2.008 -13.953 1 90.62 174 PRO B CA 1
ATOM 7075 C C . PRO B 1 174 ? 1.538 2.537 -15.031 1 90.62 174 PRO B C 1
ATOM 7077 O O . PRO B 1 174 ? 2.582 3.117 -14.727 1 90.62 174 PRO B O 1
ATOM 7080 N N . THR B 1 175 ? 1.223 2.449 -16.281 1 89.75 175 THR B N 1
ATOM 7081 C CA . THR B 1 175 ? 2.061 2.908 -17.375 1 89.75 175 THR B CA 1
ATOM 7082 C C . THR B 1 175 ? 2.094 4.434 -17.438 1 89.75 175 THR B C 1
ATOM 7084 O O . THR B 1 175 ? 3.152 5.027 -17.656 1 89.75 175 THR B O 1
ATOM 7087 N N . THR B 1 176 ? 0.962 4.969 -17.25 1 91.75 176 THR B N 1
ATOM 7088 C CA . THR B 1 176 ? 0.905 6.426 -17.297 1 91.75 176 THR B CA 1
ATOM 7089 C C . THR B 1 176 ? 1.659 7.035 -16.125 1 91.75 176 THR B C 1
ATOM 7091 O O . THR B 1 176 ? 2.316 8.062 -16.266 1 91.75 176 THR B O 1
ATOM 7094 N N . LYS B 1 177 ? 1.567 6.418 -14.992 1 91 177 LYS B N 1
ATOM 7095 C CA . LYS B 1 177 ? 2.305 6.898 -13.828 1 91 177 LYS B CA 1
ATOM 7096 C C . LYS B 1 177 ? 3.811 6.836 -14.07 1 91 177 LYS B C 1
ATOM 7098 O O . LYS B 1 177 ? 4.531 7.793 -13.773 1 91 177 LYS B O 1
ATOM 7103 N N . GLN B 1 178 ? 4.223 5.75 -14.625 1 85.44 178 GLN B N 1
ATOM 7104 C CA . GLN B 1 178 ? 5.645 5.578 -14.891 1 85.44 178 GLN B CA 1
ATOM 7105 C C . GLN B 1 178 ? 6.137 6.578 -15.938 1 85.44 178 GLN B C 1
ATOM 7107 O O . GLN B 1 178 ? 7.203 7.18 -15.773 1 85.44 178 GLN B O 1
ATOM 7112 N N . TYR B 1 179 ? 5.363 6.754 -16.922 1 84.94 179 TYR B N 1
ATOM 7113 C CA . TYR B 1 179 ? 5.707 7.68 -17.984 1 84.94 179 TYR B CA 1
ATOM 7114 C C . TYR B 1 179 ? 5.805 9.109 -17.453 1 84.94 179 TYR B C 1
ATOM 7116 O O . TYR B 1 179 ? 6.762 9.82 -17.766 1 84.94 179 TYR B O 1
ATOM 7124 N N . LEU B 1 180 ? 4.883 9.469 -16.703 1 90 180 LEU B N 1
ATOM 7125 C CA . LEU B 1 180 ? 4.832 10.836 -16.203 1 90 180 LEU B CA 1
ATOM 7126 C C . LEU B 1 180 ? 5.902 11.07 -15.148 1 90 180 LEU B C 1
ATOM 7128 O O . LEU B 1 180 ? 6.422 12.18 -15.023 1 90 180 LEU B O 1
ATOM 7132 N N . GLU B 1 181 ? 6.246 10.023 -14.398 1 87.44 181 GLU B N 1
ATOM 7133 C CA . GLU B 1 181 ? 7.328 10.148 -13.422 1 87.44 181 GLU B CA 1
ATOM 7134 C C . GLU B 1 181 ? 8.672 10.375 -14.109 1 87.44 181 GLU B C 1
ATOM 7136 O O . GLU B 1 181 ? 9.477 11.188 -13.664 1 87.44 181 GLU B O 1
ATOM 7141 N N . LEU B 1 182 ? 8.859 9.703 -15.195 1 80.12 182 LEU B N 1
ATOM 7142 C CA . LEU B 1 182 ? 10.102 9.875 -15.945 1 80.12 182 LEU B CA 1
ATOM 7143 C C . LEU B 1 182 ? 10.172 11.266 -16.562 1 80.12 182 LEU B C 1
ATOM 7145 O O . LEU B 1 182 ? 11.219 11.922 -16.516 1 80.12 182 LEU B O 1
ATOM 7149 N N . LYS B 1 183 ? 9.078 11.648 -17.062 1 83.06 183 LYS B N 1
ATOM 7150 C CA . LYS B 1 183 ? 9.047 12.977 -17.656 1 83.06 183 LYS B CA 1
ATOM 7151 C C . LYS B 1 183 ? 9.25 14.062 -16.609 1 83.06 183 LYS B C 1
ATOM 7153 O O . LYS B 1 183 ? 9.906 15.07 -16.875 1 83.06 183 LYS B O 1
ATOM 7158 N N . TYR B 1 184 ? 8.648 13.836 -15.422 1 86.25 184 TYR B N 1
ATOM 7159 C CA . TYR B 1 184 ? 8.797 14.781 -14.32 1 86.25 184 TYR B CA 1
ATOM 7160 C C . TYR B 1 184 ? 10.25 14.906 -13.898 1 86.25 184 TYR B C 1
ATOM 7162 O O . TYR B 1 184 ? 10.758 16.016 -13.703 1 86.25 184 TYR B O 1
ATOM 7170 N N . GLN B 1 185 ? 10.945 13.836 -13.859 1 80.88 185 GLN B N 1
ATOM 7171 C CA . GLN B 1 185 ? 12.344 13.844 -13.43 1 80.88 185 GLN B CA 1
ATOM 7172 C C . GLN B 1 185 ? 13.227 14.523 -14.469 1 80.88 185 GLN B C 1
ATOM 7174 O O . GLN B 1 185 ? 14.156 15.258 -14.109 1 80.88 185 GLN B O 1
ATOM 7179 N N . GLU B 1 186 ? 12.914 14.336 -15.656 1 79.19 186 GLU B N 1
ATOM 7180 C CA . GLU B 1 186 ? 13.672 14.969 -16.734 1 79.19 186 GLU B CA 1
ATOM 7181 C C . GLU B 1 186 ? 13.477 16.484 -16.719 1 79.19 186 GLU B C 1
ATOM 7183 O O . GLU B 1 186 ? 14.43 17.234 -16.906 1 79.19 186 GLU B O 1
ATOM 7188 N N . MET B 1 187 ? 12.289 16.797 -16.469 1 84.44 187 MET B N 1
ATOM 7189 C CA . MET B 1 187 ? 11.977 18.219 -16.5 1 84.44 187 MET B CA 1
ATOM 7190 C C . MET B 1 187 ? 12.547 18.938 -15.289 1 84.44 187 MET B C 1
ATOM 7192 O O . MET B 1 187 ? 12.953 20.094 -15.375 1 84.44 187 MET B O 1
ATOM 7196 N N . VAL B 1 188 ? 12.531 18.25 -14.188 1 82.81 188 VAL B N 1
ATOM 7197 C CA . VAL B 1 188 ? 13.102 18.844 -12.977 1 82.81 188 VAL B CA 1
ATOM 7198 C C . VAL B 1 188 ? 14.609 19 -13.141 1 82.81 188 VAL B C 1
ATOM 7200 O O . VAL B 1 188 ? 15.18 20.016 -12.719 1 82.81 188 VAL B O 1
ATOM 7203 N N . LYS B 1 189 ? 15.211 18.031 -13.773 1 77.69 189 LYS B N 1
ATOM 7204 C CA . LYS B 1 189 ? 16.641 18.141 -14.047 1 77.69 189 LYS B CA 1
ATOM 7205 C C . LYS B 1 189 ? 16.938 19.312 -14.992 1 77.69 189 LYS B C 1
ATOM 7207 O O . LYS B 1 189 ? 17.875 20.078 -14.766 1 77.69 189 LYS B O 1
ATOM 7212 N N . LYS B 1 190 ? 16.141 19.438 -15.898 1 78.75 190 LYS B N 1
ATOM 7213 C CA . LYS B 1 190 ? 16.297 20.531 -16.844 1 78.75 190 LYS B CA 1
ATOM 7214 C C . LYS B 1 190 ? 16.094 21.891 -16.156 1 78.75 190 LYS B C 1
ATOM 7216 O O . LYS B 1 190 ? 16.844 22.828 -16.406 1 78.75 190 LYS B O 1
ATOM 7221 N N . ALA B 1 191 ? 15.125 21.906 -15.32 1 77.75 191 ALA B N 1
ATOM 7222 C CA . ALA B 1 191 ? 14.844 23.141 -14.594 1 77.75 191 ALA B CA 1
ATOM 7223 C C . ALA B 1 191 ? 15.992 23.5 -13.656 1 77.75 191 ALA B C 1
ATOM 7225 O O . ALA B 1 191 ? 16.328 24.688 -13.516 1 77.75 191 ALA B O 1
ATOM 7226 N N . SER B 1 192 ? 16.578 22.484 -13.078 1 76.44 192 SER B N 1
ATOM 7227 C CA . SER B 1 192 ? 17.703 22.719 -12.18 1 76.44 192 SER B CA 1
ATOM 7228 C C . SER B 1 192 ? 18.938 23.172 -12.945 1 76.44 192 SER B C 1
ATOM 7230 O O . SER B 1 192 ? 19.703 24.016 -12.461 1 76.44 192 SER B O 1
ATOM 7232 N N . GLU B 1 193 ? 19.125 22.609 -14.078 1 75.25 193 GLU B N 1
ATOM 7233 C CA . GLU B 1 193 ? 20.266 23 -14.914 1 75.25 193 GLU B CA 1
ATOM 7234 C C . GLU B 1 193 ? 20.109 24.422 -15.422 1 75.25 193 GLU B C 1
ATOM 7236 O O . GLU B 1 193 ? 21.078 25.172 -15.484 1 75.25 193 GLU B O 1
ATOM 7241 N N . GLU B 1 194 ? 18.953 24.781 -15.719 1 72.88 194 GLU B N 1
ATOM 7242 C CA . GLU B 1 194 ? 18.672 26.141 -16.156 1 72.88 194 GLU B CA 1
ATOM 7243 C C . GLU B 1 194 ? 18.906 27.141 -15.039 1 72.88 194 GLU B C 1
ATOM 7245 O O . GLU B 1 194 ? 19.359 28.266 -15.281 1 72.88 194 GLU B O 1
ATOM 7250 N N . GLU B 1 195 ? 18.562 26.688 -13.875 1 69.31 195 GLU B N 1
ATOM 7251 C CA . GLU B 1 195 ? 18.734 27.562 -12.719 1 69.31 195 GLU B CA 1
ATOM 7252 C C . GLU B 1 195 ? 20.219 27.75 -12.398 1 69.31 195 GLU B C 1
ATOM 7254 O O . GLU B 1 195 ? 20.625 28.828 -11.938 1 69.31 195 GLU B O 1
ATOM 7259 N N . LEU B 1 196 ? 20.953 26.688 -12.625 1 61.16 196 LEU B N 1
ATOM 7260 C CA . LEU B 1 196 ? 22.391 26.781 -12.391 1 61.16 196 LEU B CA 1
ATOM 7261 C C . LEU B 1 196 ? 23.047 27.703 -13.406 1 61.16 196 LEU B C 1
ATOM 7263 O O . LEU B 1 196 ? 24.047 28.359 -13.102 1 61.16 196 LEU B O 1
ATOM 7267 N N . GLU B 1 197 ? 22.531 27.828 -14.555 1 58.75 197 GLU B N 1
ATOM 7268 C CA . GLU B 1 197 ? 23.109 28.672 -15.602 1 58.75 197 GLU B CA 1
ATOM 7269 C C . GLU B 1 197 ? 22.781 30.141 -15.367 1 58.75 197 GLU B C 1
ATOM 7271 O O . GLU B 1 197 ? 23.484 31.016 -15.867 1 58.75 197 GLU B O 1
ATOM 7276 N N . GLN B 1 198 ? 21.734 30.453 -14.75 1 55.47 198 GLN B N 1
ATOM 7277 C CA . GLN B 1 198 ? 21.422 31.859 -14.539 1 55.47 198 GLN B CA 1
ATOM 7278 C C . GLN B 1 198 ? 22.188 32.438 -13.359 1 55.47 198 GLN B C 1
ATOM 7280 O O . GLN B 1 198 ? 22.219 31.844 -12.281 1 55.47 198 GLN B O 1
ATOM 7285 N N . PRO B 1 199 ? 23.078 33.5 -13.594 1 47.91 199 PRO B N 1
ATOM 7286 C CA . PRO B 1 199 ? 23.828 34.156 -12.539 1 47.91 199 PRO B CA 1
ATOM 7287 C C . PRO B 1 199 ? 22.953 34.719 -11.43 1 47.91 199 PRO B C 1
ATOM 7289 O O . PRO B 1 199 ? 21.969 35.438 -11.711 1 47.91 199 PRO B O 1
ATOM 7292 N N . VAL B 1 200 ? 22.641 34.125 -10.367 1 46.66 200 VAL B N 1
ATOM 7293 C CA . VAL B 1 200 ? 21.688 34.469 -9.312 1 46.66 200 VAL B CA 1
ATOM 7294 C C . VAL B 1 200 ? 22.172 35.688 -8.547 1 46.66 200 VAL B C 1
ATOM 7296 O O . VAL B 1 200 ? 23.297 35.719 -8.031 1 46.66 200 VAL B O 1
ATOM 7299 N N . ASP B 1 201 ? 21.781 36.844 -8.922 1 43.34 201 ASP B N 1
ATOM 7300 C CA . ASP B 1 201 ? 21.875 37.875 -7.895 1 43.34 201 ASP B CA 1
ATOM 7301 C C . ASP B 1 201 ? 21.297 37.375 -6.566 1 43.34 201 ASP B C 1
ATOM 7303 O O . ASP B 1 201 ? 20.172 36.906 -6.516 1 43.34 201 ASP B O 1
ATOM 7307 N N . PHE B 1 202 ? 21.922 37.281 -5.441 1 41.47 202 PHE B N 1
ATOM 7308 C CA . PHE B 1 202 ? 21.922 36.438 -4.258 1 41.47 202 PHE B CA 1
ATOM 7309 C C . PHE B 1 202 ? 20.609 36.562 -3.492 1 41.47 202 PHE B C 1
ATOM 7311 O O . PHE B 1 202 ? 20.047 35.594 -3.039 1 41.47 202 PHE B O 1
ATOM 7318 N N . GLU B 1 203 ? 20.25 37.844 -2.84 1 44.66 203 GLU B N 1
ATOM 7319 C CA . GLU B 1 203 ? 19.359 38.156 -1.725 1 44.66 203 GLU B CA 1
ATOM 7320 C C . GLU B 1 203 ? 17.906 37.906 -2.08 1 44.66 203 GLU B C 1
ATOM 7322 O O . GLU B 1 203 ? 17.219 37.156 -1.363 1 44.66 203 GLU B O 1
ATOM 7327 N N . LYS B 1 204 ? 17.312 39 -2.746 1 48.31 204 LYS B N 1
ATOM 7328 C CA . LYS B 1 204 ? 15.93 39.156 -3.213 1 48.31 204 LYS B CA 1
ATOM 7329 C C . LYS B 1 204 ? 15.492 37.969 -4.059 1 48.31 204 LYS B C 1
ATOM 7331 O O . LYS B 1 204 ? 14.305 37.625 -4.125 1 48.31 204 LYS B O 1
ATOM 7336 N N . LEU B 1 205 ? 16.5 37.406 -4.543 1 51.25 205 LEU B N 1
ATOM 7337 C CA . LEU B 1 205 ? 16.484 36.438 -5.637 1 51.25 205 LEU B CA 1
ATOM 7338 C C . LEU B 1 205 ? 16.156 35.031 -5.125 1 51.25 205 LEU B C 1
ATOM 7340 O O . LEU B 1 205 ? 15.523 34.25 -5.828 1 51.25 205 LEU B O 1
ATOM 7344 N N . SER B 1 206 ? 16.25 35.125 -3.625 1 69.94 206 SER B N 1
ATOM 7345 C CA . SER B 1 206 ? 16.109 33.781 -3.111 1 69.94 206 SER B CA 1
ATOM 7346 C C . SER B 1 206 ? 14.641 33.375 -2.975 1 69.94 206 SER B C 1
ATOM 7348 O O . SER B 1 206 ? 14.234 32.281 -3.387 1 69.94 206 SER B O 1
ATOM 7350 N N . THR B 1 207 ? 13.719 34.562 -2.582 1 79.94 207 THR B N 1
ATOM 7351 C CA . THR B 1 207 ? 12.305 34.219 -2.422 1 79.94 207 THR B CA 1
ATOM 7352 C C . THR B 1 207 ? 11.609 34.156 -3.777 1 79.94 207 THR B C 1
ATOM 7354 O O . THR B 1 207 ? 10.727 33.312 -3.992 1 79.94 207 THR B O 1
ATOM 7357 N N . ASP B 1 208 ? 12.047 35.031 -4.66 1 82.19 208 ASP B N 1
ATOM 7358 C CA . ASP B 1 208 ? 11.453 35.031 -5.996 1 82.19 208 ASP B CA 1
ATOM 7359 C C . ASP B 1 208 ? 11.867 33.781 -6.777 1 82.19 208 ASP B C 1
ATOM 7361 O O . ASP B 1 208 ? 11.078 33.25 -7.555 1 82.19 208 ASP B O 1
ATOM 7365 N N . LYS B 1 209 ? 13.086 33.469 -6.445 1 83.25 209 LYS B N 1
ATOM 7366 C CA . LYS B 1 209 ? 13.547 32.219 -7.078 1 83.25 209 LYS B CA 1
ATOM 7367 C C . LYS B 1 209 ? 12.758 31.031 -6.578 1 83.25 209 LYS B C 1
ATOM 7369 O O . LYS B 1 209 ? 12.414 30.141 -7.355 1 83.25 209 LYS B O 1
ATOM 7374 N N . LEU B 1 210 ? 12.477 31.109 -5.305 1 87.88 210 LEU B N 1
ATOM 7375 C CA . LEU B 1 210 ? 11.688 30.031 -4.73 1 87.88 210 LEU B CA 1
ATOM 7376 C C . LEU B 1 210 ? 10.266 30.031 -5.285 1 87.88 210 LEU B C 1
ATOM 7378 O O . LEU B 1 210 ? 9.688 28.984 -5.543 1 87.88 210 LEU B O 1
ATOM 7382 N N . ARG B 1 211 ? 9.805 31.234 -5.453 1 89.19 211 ARG B N 1
ATOM 7383 C CA . ARG B 1 211 ? 8.461 31.391 -6 1 89.19 211 ARG B CA 1
ATOM 7384 C C . ARG B 1 211 ? 8.383 30.828 -7.418 1 89.19 211 ARG B C 1
ATOM 7386 O O . ARG B 1 211 ? 7.426 30.125 -7.766 1 89.19 211 ARG B O 1
ATOM 7393 N N . GLN B 1 212 ? 9.32 31.078 -8.203 1 86.75 212 GLN B N 1
ATOM 7394 C CA . GLN B 1 212 ? 9.352 30.594 -9.57 1 86.75 212 GLN B CA 1
ATOM 7395 C C . GLN B 1 212 ? 9.523 29.078 -9.609 1 86.75 212 GLN B C 1
ATOM 7397 O O . GLN B 1 212 ? 8.922 28.391 -10.445 1 86.75 212 GLN B O 1
ATOM 7402 N N . MET B 1 213 ? 10.312 28.641 -8.727 1 87.56 213 MET B N 1
ATOM 7403 C CA . MET B 1 213 ? 10.516 27.203 -8.648 1 87.56 213 MET B CA 1
ATOM 7404 C C . MET B 1 213 ? 9.219 26.484 -8.266 1 87.56 213 MET B C 1
ATOM 7406 O O . MET B 1 213 ? 8.875 25.469 -8.852 1 87.56 213 MET B O 1
ATOM 7410 N N . ILE B 1 214 ? 8.539 27.109 -7.371 1 91.5 214 ILE B N 1
ATOM 7411 C CA . ILE B 1 214 ? 7.285 26.516 -6.918 1 91.5 214 ILE B CA 1
ATOM 7412 C C . ILE B 1 214 ? 6.266 26.531 -8.055 1 91.5 214 ILE B C 1
ATOM 7414 O O . ILE B 1 214 ? 5.516 25.578 -8.242 1 91.5 214 ILE B O 1
ATOM 7418 N N . LYS B 1 215 ? 6.273 27.562 -8.781 1 90.31 215 LYS B N 1
ATOM 7419 C CA . LYS B 1 215 ? 5.352 27.656 -9.906 1 90.31 215 LYS B CA 1
ATOM 7420 C C . LYS B 1 215 ? 5.629 26.578 -10.945 1 90.31 215 LYS B C 1
ATOM 7422 O O . LYS B 1 215 ? 4.703 25.922 -11.438 1 90.31 215 LYS B O 1
ATOM 7427 N N . LYS B 1 216 ? 6.879 26.422 -11.227 1 88.69 216 LYS B N 1
ATOM 7428 C CA . LYS B 1 216 ? 7.262 25.391 -12.188 1 88.69 216 LYS B CA 1
ATOM 7429 C C . LYS B 1 216 ? 6.867 24 -11.68 1 88.69 216 LYS B C 1
ATOM 7431 O O . LYS B 1 216 ? 6.266 23.219 -12.422 1 88.69 216 LYS B O 1
ATOM 7436 N N . CYS B 1 217 ? 7.172 23.75 -10.414 1 90.5 217 CYS B N 1
ATOM 7437 C CA . CYS B 1 217 ? 6.871 22.438 -9.828 1 90.5 217 CYS B CA 1
ATOM 7438 C C . CYS B 1 217 ? 5.367 22.234 -9.711 1 90.5 217 CYS B C 1
ATOM 7440 O O . CYS B 1 217 ? 4.883 21.109 -9.867 1 90.5 217 CYS B O 1
ATOM 7442 N N . TRP B 1 218 ? 4.691 23.312 -9.5 1 91.56 218 TRP B N 1
ATOM 7443 C CA . TRP B 1 218 ? 3.238 23.234 -9.375 1 91.56 218 TRP B CA 1
ATOM 7444 C C . TRP B 1 218 ? 2.6 22.844 -10.703 1 91.56 218 TRP B C 1
ATOM 7446 O O . TRP B 1 218 ? 1.729 21.969 -10.75 1 91.56 218 TRP B O 1
ATOM 7456 N N . VAL B 1 219 ? 3.004 23.453 -11.742 1 90.31 219 VAL B N 1
ATOM 7457 C CA . VAL B 1 219 ? 2.467 23.156 -13.062 1 90.31 219 VAL B CA 1
ATOM 7458 C C . VAL B 1 219 ? 2.764 21.688 -13.422 1 90.31 219 VAL B C 1
ATOM 7460 O O . VAL B 1 219 ? 1.877 20.969 -13.883 1 90.31 219 VAL B O 1
ATOM 7463 N N . MET B 1 220 ? 3.961 21.266 -13.102 1 90.5 220 MET B N 1
ATOM 7464 C CA . MET B 1 220 ? 4.34 19.875 -13.398 1 90.5 220 MET B CA 1
ATOM 7465 C C . MET B 1 220 ? 3.553 18.906 -12.539 1 90.5 220 MET B C 1
ATOM 7467 O O . MET B 1 220 ? 3.074 17.875 -13.039 1 90.5 220 MET B O 1
ATOM 7471 N N . ALA B 1 221 ? 3.42 19.219 -11.289 1 91 221 ALA B N 1
ATOM 7472 C CA . ALA B 1 221 ? 2.742 18.328 -10.352 1 91 221 ALA B CA 1
ATOM 7473 C C . ALA B 1 221 ? 1.25 18.25 -10.656 1 91 221 ALA B C 1
ATOM 7475 O O . ALA B 1 221 ? 0.654 17.172 -10.578 1 91 221 ALA B O 1
ATOM 7476 N N . GLU B 1 222 ? 0.614 19.312 -11.023 1 88.94 222 GLU B N 1
ATOM 7477 C CA . GLU B 1 222 ? -0.82 19.328 -11.305 1 88.94 222 GLU B CA 1
ATOM 7478 C C . GLU B 1 222 ? -1.138 18.609 -12.617 1 88.94 222 GLU B C 1
ATOM 7480 O O . GLU B 1 222 ? -2.121 17.875 -12.703 1 88.94 222 GLU B O 1
ATOM 7485 N N . THR B 1 223 ? -0.326 18.828 -13.562 1 88.38 223 THR B N 1
ATOM 7486 C CA . THR B 1 223 ? -0.596 18.234 -14.867 1 88.38 223 THR B CA 1
ATOM 7487 C C . THR B 1 223 ? -0.228 16.766 -14.883 1 88.38 223 THR B C 1
ATOM 7489 O O . THR B 1 223 ? -0.736 15.992 -15.703 1 88.38 223 THR B O 1
ATOM 7492 N N . SER B 1 224 ? 0.667 16.359 -13.977 1 89.88 224 SER B N 1
ATOM 7493 C CA . SER B 1 224 ? 1.076 14.961 -13.938 1 89.88 224 SER B CA 1
ATOM 7494 C C . SER B 1 224 ? 0.341 14.203 -12.836 1 89.88 224 SER B C 1
ATOM 7496 O O . SER B 1 224 ? 0.614 13.023 -12.602 1 89.88 224 SER B O 1
ATOM 7498 N N . SER B 1 225 ? -0.561 14.883 -12.18 1 90.81 225 SER B N 1
ATOM 7499 C CA . SER B 1 225 ? -1.332 14.188 -11.156 1 90.81 225 SER B CA 1
ATOM 7500 C C . SER B 1 22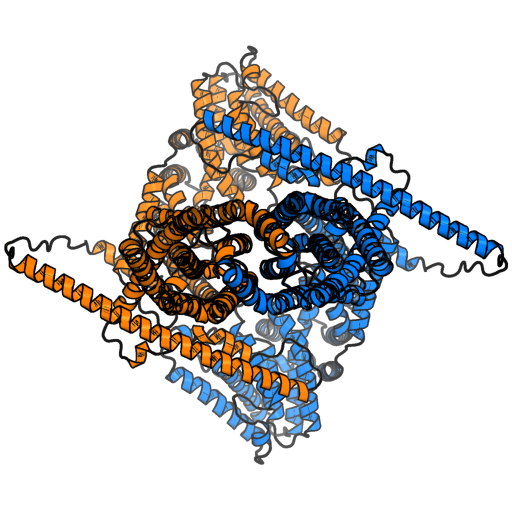5 ? -2.109 13.016 -11.758 1 90.81 225 SER B C 1
ATOM 7502 O O . SER B 1 225 ? -2.844 13.188 -12.734 1 90.81 225 SER B O 1
ATOM 7504 N N . PRO B 1 226 ? -1.924 11.867 -11.188 1 93.06 226 PRO B N 1
ATOM 7505 C CA . PRO B 1 226 ? -2.58 10.695 -11.781 1 93.06 226 PRO B CA 1
ATOM 7506 C C . PRO B 1 226 ? -4.102 10.82 -11.797 1 93.06 226 PRO B C 1
ATOM 7508 O O . PRO B 1 226 ? -4.754 10.32 -12.719 1 93.06 226 PRO B O 1
ATOM 7511 N N . GLN B 1 227 ? -4.695 11.461 -10.859 1 92.69 227 GLN B N 1
ATOM 7512 C CA . GLN B 1 227 ? -6.145 11.633 -10.852 1 92.69 227 GLN B CA 1
ATOM 7513 C C . GLN B 1 227 ? -6.594 12.555 -11.977 1 92.69 227 GLN B C 1
ATOM 7515 O O . GLN B 1 227 ? -7.617 12.305 -12.625 1 92.69 227 GLN B O 1
ATOM 7520 N N . PHE B 1 228 ? -5.855 13.602 -12.203 1 90.44 228 PHE B N 1
ATOM 7521 C CA . PHE B 1 228 ? -6.195 14.539 -13.273 1 90.44 228 PHE B CA 1
ATOM 7522 C C . PHE B 1 228 ? -6.012 13.891 -14.641 1 90.44 228 PHE B C 1
ATOM 7524 O O . PHE B 1 228 ? -6.773 14.156 -15.57 1 90.44 228 PHE B O 1
ATOM 7531 N N . VAL B 1 229 ? -5.016 13.086 -14.758 1 92.44 229 VAL B N 1
ATOM 7532 C CA . VAL B 1 229 ? -4.754 12.375 -16 1 92.44 229 VAL B CA 1
ATOM 7533 C C . VAL B 1 229 ? -5.93 11.453 -16.328 1 92.44 229 VAL B C 1
ATOM 7535 O O . VAL B 1 229 ? -6.332 11.336 -17.484 1 92.44 229 VAL B O 1
ATOM 7538 N N . ILE B 1 230 ? -6.504 10.852 -15.367 1 93.44 230 ILE B N 1
ATOM 7539 C CA . ILE B 1 230 ? -7.648 9.977 -15.57 1 93.44 230 ILE B CA 1
ATOM 7540 C C . ILE B 1 230 ? -8.867 10.805 -15.969 1 93.44 230 ILE B C 1
ATOM 7542 O O . ILE B 1 230 ? -9.641 10.398 -16.844 1 93.44 230 ILE B O 1
ATOM 7546 N N . VAL B 1 231 ? -9.008 11.953 -15.383 1 92.75 231 VAL B N 1
ATOM 7547 C CA . VAL B 1 231 ? -10.156 12.812 -15.656 1 92.75 231 VAL B CA 1
ATOM 7548 C C . VAL B 1 231 ? -10.117 13.281 -17.109 1 92.75 231 VAL B C 1
ATOM 7550 O O . VAL B 1 231 ? -11.156 13.359 -17.766 1 92.75 231 VAL B O 1
ATOM 7553 N N . ARG B 1 232 ? -8.977 13.555 -17.578 1 89.38 232 ARG B N 1
ATOM 7554 C CA . ARG B 1 232 ? -8.883 14.055 -18.938 1 89.38 232 ARG B CA 1
ATOM 7555 C C . ARG B 1 232 ? -8.82 12.906 -19.938 1 89.38 232 ARG B C 1
ATOM 7557 O O . ARG B 1 232 ? -8.766 13.133 -21.156 1 89.38 232 ARG B O 1
ATOM 7564 N N . SER B 1 233 ? -8.859 11.742 -19.484 1 91.06 233 SER B N 1
ATOM 7565 C CA . SER B 1 233 ? -8.844 10.578 -20.359 1 91.06 233 SER B CA 1
ATOM 7566 C C . SER B 1 233 ? -10.188 10.383 -21.047 1 91.06 233 SER B C 1
ATOM 7568 O O . SER B 1 233 ? -11.219 10.867 -20.547 1 91.06 233 SER B O 1
ATOM 7570 N N . VAL B 1 234 ? -10.133 9.648 -22.156 1 92.38 234 VAL B N 1
ATOM 7571 C CA . VAL B 1 234 ? -11.328 9.43 -22.953 1 92.38 234 VAL B CA 1
ATOM 7572 C C . VAL B 1 234 ? -12.273 8.477 -22.234 1 92.38 234 VAL B C 1
ATOM 7574 O O . VAL B 1 234 ? -13.5 8.609 -22.328 1 92.38 234 VAL B O 1
ATOM 7577 N N . THR B 1 235 ? -11.766 7.543 -21.453 1 93.62 235 THR B N 1
ATOM 7578 C CA . THR B 1 235 ? -12.609 6.574 -20.766 1 93.62 235 THR B CA 1
ATOM 7579 C C . THR B 1 235 ? -13.383 7.246 -19.625 1 93.62 235 THR B C 1
ATOM 7581 O O . THR B 1 235 ? -14.531 6.891 -19.375 1 93.62 235 THR B O 1
ATOM 7584 N N . CYS B 1 236 ? -12.773 8.164 -18.984 1 92.69 236 CYS B N 1
ATOM 7585 C CA . CYS B 1 236 ? -13.469 8.883 -17.922 1 92.69 236 CYS B CA 1
ATOM 7586 C C . CYS B 1 236 ? -14.562 9.781 -18.5 1 92.69 236 CYS B C 1
ATOM 7588 O O . CYS B 1 236 ? -15.633 9.93 -17.906 1 92.69 236 CYS B O 1
ATOM 7590 N N . SER B 1 237 ? -14.328 10.375 -19.625 1 92.88 237 SER B N 1
ATOM 7591 C CA . SER B 1 237 ? -15.352 11.18 -20.297 1 92.88 237 SER B CA 1
ATOM 7592 C C . SER B 1 237 ? -16.562 10.336 -20.672 1 92.88 237 SER B C 1
ATOM 7594 O O . SER B 1 237 ? -17.703 10.75 -20.453 1 92.88 237 SER B O 1
ATOM 7596 N N . THR B 1 238 ? -16.25 9.203 -21.188 1 95.56 238 THR B N 1
ATOM 7597 C CA . THR B 1 238 ? -17.344 8.297 -21.562 1 95.56 238 THR B CA 1
ATOM 7598 C C . THR B 1 238 ? -18.125 7.859 -20.328 1 95.56 238 THR B C 1
ATOM 7600 O O . THR B 1 238 ? -19.359 7.812 -20.359 1 95.56 238 THR B O 1
ATOM 7603 N N . SER B 1 239 ? -17.438 7.547 -19.281 1 95.81 239 SER B N 1
ATOM 7604 C CA . SER B 1 239 ? -18.109 7.156 -18.047 1 95.81 239 SER B CA 1
ATOM 7605 C C . SER B 1 239 ? -18.984 8.281 -17.5 1 95.81 239 SER B C 1
ATOM 7607 O O . SER B 1 239 ? -20.078 8.039 -17 1 95.81 239 SER B O 1
ATOM 7609 N N . SER B 1 240 ? -18.531 9.492 -17.656 1 95.81 240 SER B N 1
ATOM 7610 C CA . SER B 1 240 ? -19.312 10.641 -17.203 1 95.81 240 SER B CA 1
ATOM 7611 C C . SER B 1 240 ? -20.562 10.82 -18.047 1 95.81 240 SER B C 1
ATOM 7613 O O . SER B 1 240 ? -21.641 11.148 -17.531 1 95.81 240 SER B O 1
ATOM 7615 N N . VAL B 1 241 ? -20.453 10.602 -19.266 1 95.62 241 VAL B N 1
ATOM 7616 C CA . VAL B 1 241 ? -21.609 10.703 -20.156 1 95.62 241 VAL B CA 1
ATOM 7617 C C . VAL B 1 241 ? -22.641 9.641 -19.781 1 95.62 241 VAL B C 1
ATOM 7619 O O . VAL B 1 241 ? -23.828 9.922 -19.703 1 95.62 241 VAL B O 1
ATOM 7622 N N . ILE B 1 242 ? -22.125 8.445 -19.531 1 96.38 242 ILE B N 1
ATOM 7623 C CA . ILE B 1 242 ? -23.031 7.359 -19.141 1 96.38 242 ILE B CA 1
ATOM 7624 C C . ILE B 1 242 ? -23.734 7.711 -17.828 1 96.38 242 ILE B C 1
ATOM 7626 O O . ILE B 1 242 ? -24.938 7.5 -17.688 1 96.38 242 ILE B O 1
ATOM 7630 N N . CYS B 1 243 ? -23.016 8.281 -16.906 1 96.56 243 CYS B N 1
ATOM 7631 C CA . CYS B 1 243 ? -23.609 8.648 -15.617 1 96.56 243 CYS B CA 1
ATOM 7632 C C . CYS B 1 243 ? -24.594 9.797 -15.773 1 96.56 243 CYS B C 1
ATOM 7634 O O . CYS B 1 243 ? -25.609 9.852 -15.07 1 96.56 243 CYS B O 1
ATOM 7636 N N . LEU B 1 244 ? -24.391 10.688 -16.734 1 95.75 244 LEU B N 1
ATOM 7637 C CA . LEU B 1 244 ? -25.328 11.773 -17 1 95.75 244 LEU B CA 1
ATOM 7638 C C . LEU B 1 244 ? -26.609 11.25 -17.641 1 95.75 244 LEU B C 1
ATOM 7640 O O . LEU B 1 244 ? -27.703 11.688 -17.312 1 95.75 244 LEU B O 1
ATOM 7644 N N . VAL B 1 245 ? -26.438 10.32 -18.531 1 95.19 245 VAL B N 1
ATOM 7645 C CA . VAL B 1 245 ? -27.594 9.711 -19.156 1 95.19 245 VAL B CA 1
ATOM 7646 C C . VAL B 1 245 ? -28.438 8.984 -18.109 1 95.19 245 VAL B C 1
ATOM 7648 O O . VAL B 1 245 ? -29.656 9.102 -18.094 1 95.19 245 VAL B O 1
ATOM 7651 N N . ILE B 1 246 ? -27.734 8.32 -17.203 1 96.25 246 ILE B N 1
ATOM 7652 C CA . ILE B 1 246 ? -28.453 7.574 -16.172 1 96.25 246 ILE B CA 1
ATOM 7653 C C . ILE B 1 246 ? -29.109 8.539 -15.188 1 96.25 246 ILE B C 1
ATOM 7655 O O . ILE B 1 246 ? -30.188 8.258 -14.656 1 96.25 246 ILE B O 1
ATOM 7659 N N . ALA B 1 247 ? -28.484 9.641 -14.992 1 96.31 247 ALA B N 1
ATOM 7660 C CA . ALA B 1 247 ? -29.109 10.664 -14.148 1 96.31 247 ALA B CA 1
ATOM 7661 C C . ALA B 1 247 ? -30.375 11.203 -14.789 1 96.31 247 ALA B C 1
ATOM 7663 O O . ALA B 1 247 ? -31.344 11.508 -14.086 1 96.31 247 ALA B O 1
ATOM 7664 N N . PHE B 1 248 ? -30.375 11.352 -16.047 1 95.25 248 PHE B N 1
ATOM 7665 C CA . PHE B 1 248 ? -31.578 11.789 -16.766 1 95.25 248 PHE B CA 1
ATOM 7666 C C . PHE B 1 248 ? -32.688 10.766 -16.625 1 95.25 248 PHE B C 1
ATOM 7668 O O . PHE B 1 248 ? -33.844 11.125 -16.422 1 95.25 248 PHE B O 1
ATOM 7675 N N . ILE B 1 249 ? -32.281 9.539 -16.734 1 94.56 249 ILE B N 1
ATOM 7676 C CA . ILE B 1 249 ? -33.25 8.469 -16.562 1 94.56 249 ILE B CA 1
ATOM 7677 C C . ILE B 1 249 ? -33.781 8.469 -15.141 1 94.56 249 ILE B C 1
ATOM 7679 O O . ILE B 1 249 ? -34.969 8.219 -14.922 1 94.56 249 ILE B O 1
ATOM 7683 N N . PHE B 1 250 ? -32.969 8.773 -14.219 1 95.44 250 PHE B N 1
ATOM 7684 C CA . PHE B 1 250 ? -33.375 8.891 -12.82 1 95.44 250 PHE B CA 1
ATOM 7685 C C . PHE B 1 250 ? -34.406 9.984 -12.641 1 95.44 250 PHE B C 1
ATOM 7687 O O . PHE B 1 250 ? -35.438 9.773 -11.992 1 95.44 250 PHE B O 1
ATOM 7694 N N . ALA B 1 251 ? -34.156 11.125 -13.258 1 95.25 251 ALA B N 1
ATOM 7695 C CA . ALA B 1 251 ? -35.094 12.25 -13.172 1 95.25 251 ALA B CA 1
ATOM 7696 C C . ALA B 1 251 ? -36.406 11.906 -13.844 1 95.25 251 ALA B C 1
ATOM 7698 O O . ALA B 1 251 ? -37.5 12.242 -13.32 1 95.25 251 ALA B O 1
ATOM 7699 N N . GLU B 1 252 ? -36.344 11.25 -14.875 1 93.31 252 GLU B N 1
ATOM 7700 C CA . GLU B 1 252 ? -37.562 10.836 -15.594 1 93.31 252 GLU B CA 1
ATOM 7701 C C . GLU B 1 252 ? -38.375 9.844 -14.766 1 93.31 252 GLU B C 1
ATOM 7703 O O . GLU B 1 252 ? -39.594 9.945 -14.695 1 93.31 252 GLU B O 1
ATOM 7708 N N . ALA B 1 253 ? -37.656 8.891 -14.172 1 91.62 253 ALA B N 1
ATOM 7709 C CA . ALA B 1 253 ? -38.312 7.895 -13.344 1 91.62 253 ALA B CA 1
ATOM 7710 C C . ALA B 1 253 ? -39 8.539 -12.141 1 91.62 253 ALA B C 1
ATOM 7712 O O . ALA B 1 253 ? -40.094 8.172 -11.766 1 91.62 253 ALA B O 1
ATOM 7713 N N . GLN B 1 254 ? -38.344 9.516 -11.578 1 91.12 254 GLN B N 1
ATOM 7714 C CA . GLN B 1 254 ? -38.906 10.227 -10.438 1 91.12 254 GLN B CA 1
ATOM 7715 C C . GLN B 1 254 ? -40.125 11.039 -10.852 1 91.12 254 GLN B C 1
ATOM 7717 O O . GLN B 1 254 ? -41.156 11.047 -10.141 1 91.12 254 GLN B O 1
ATOM 7722 N N . ALA B 1 255 ? -40.062 11.648 -11.953 1 89.81 255 ALA B N 1
ATOM 7723 C CA . ALA B 1 255 ? -41.156 12.461 -12.453 1 89.81 255 ALA B CA 1
ATOM 7724 C C . ALA B 1 255 ? -42.375 11.586 -12.82 1 89.81 255 ALA B C 1
ATOM 7726 O O . ALA B 1 255 ? -43.5 11.93 -12.516 1 89.81 255 ALA B O 1
ATOM 7727 N N . HIS B 1 256 ? -42.031 10.539 -13.422 1 86.38 256 HIS B N 1
ATOM 7728 C CA . HIS B 1 256 ? -43.094 9.609 -13.828 1 86.38 256 HIS B CA 1
ATOM 7729 C C . HIS B 1 256 ? -43.812 9.039 -12.609 1 86.38 256 HIS B C 1
ATOM 7731 O O . HIS B 1 256 ? -45.031 8.93 -12.609 1 86.38 256 HIS B O 1
ATOM 7737 N N . THR B 1 257 ? -43.094 8.641 -11.625 1 84.94 257 THR B N 1
ATOM 7738 C CA . THR B 1 257 ? -43.688 8.062 -10.422 1 84.94 257 THR B CA 1
ATOM 7739 C C . THR B 1 257 ? -44.469 9.117 -9.641 1 84.94 257 THR B C 1
ATOM 7741 O O . THR B 1 257 ? -45.5 8.828 -9.078 1 84.94 257 THR B O 1
ATOM 7744 N N . ALA B 1 258 ? -43.906 10.32 -9.617 1 84.12 258 ALA B N 1
ATOM 7745 C CA . ALA B 1 258 ? -44.625 11.406 -8.93 1 84.12 258 ALA B CA 1
ATOM 7746 C C . ALA B 1 258 ? -45.938 11.742 -9.617 1 84.12 258 ALA B C 1
ATOM 7748 O O . ALA B 1 258 ? -46.906 12.109 -8.961 1 84.12 258 ALA B O 1
ATOM 7749 N N . ALA B 1 259 ? -45.969 11.602 -10.875 1 84.31 259 ALA B N 1
ATOM 7750 C CA . ALA B 1 259 ? -47.156 11.914 -11.648 1 84.31 259 ALA B CA 1
ATOM 7751 C C . ALA B 1 259 ? -48.219 10.828 -11.477 1 84.31 259 ALA B C 1
ATOM 7753 O O . ALA B 1 259 ? -49.406 11.117 -11.398 1 84.31 259 ALA B O 1
ATOM 7754 N N . LYS B 1 260 ? -47.781 9.648 -11.398 1 78.25 260 LYS B N 1
ATOM 7755 C CA . LYS B 1 260 ? -48.719 8.531 -11.391 1 78.25 260 LYS B CA 1
ATOM 7756 C C . LYS B 1 260 ? -49.156 8.203 -9.969 1 78.25 260 LYS B C 1
ATOM 7758 O O . LYS B 1 260 ? -50.312 7.828 -9.75 1 78.25 260 LYS B O 1
ATOM 7763 N N . HIS B 1 261 ? -48.188 8.141 -9.148 1 72.19 261 HIS B N 1
ATOM 7764 C CA . HIS B 1 261 ? -48.562 7.707 -7.797 1 72.19 261 HIS B CA 1
ATOM 7765 C C . HIS B 1 261 ? -48.562 8.883 -6.824 1 72.19 261 HIS B C 1
ATOM 7767 O O . HIS B 1 261 ? -47.625 9.695 -6.82 1 72.19 261 HIS B O 1
ATOM 7773 N N . LYS B 1 262 ? -49.781 9.453 -6.484 1 60.97 262 LYS B N 1
ATOM 7774 C CA . LYS B 1 262 ? -49.938 10.609 -5.602 1 60.97 262 LYS B CA 1
ATOM 7775 C C . LYS B 1 262 ? -49.156 10.398 -4.293 1 60.97 262 LYS B C 1
ATOM 7777 O O . LYS B 1 262 ? -48.75 11.359 -3.641 1 60.97 262 LYS B O 1
ATOM 7782 N N . SER B 1 263 ? -49.031 9.062 -3.734 1 58.78 263 SER B N 1
ATOM 7783 C CA . SER B 1 263 ? -48.375 8.875 -2.445 1 58.78 263 SER B CA 1
ATOM 7784 C C . SER B 1 263 ? -47.188 7.918 -2.561 1 58.78 263 SER B C 1
ATOM 7786 O O . SER B 1 263 ? -47.312 6.844 -3.154 1 58.78 263 SER B O 1
ATOM 7788 N N . PHE B 1 264 ? -45.906 8.32 -2.338 1 61.47 264 PHE B N 1
ATOM 7789 C CA . PHE B 1 264 ? -44.688 7.547 -2.322 1 61.47 264 PHE B CA 1
ATOM 7790 C C . PHE B 1 264 ? -44.688 6.539 -1.18 1 61.47 264 PHE B C 1
ATOM 7792 O O . PHE B 1 264 ? -43.688 5.852 -0.94 1 61.47 264 PHE B O 1
ATOM 7799 N N . ILE B 1 265 ? -45.844 6.328 -0.556 1 64.44 265 ILE B N 1
ATOM 7800 C CA . ILE B 1 265 ? -45.844 5.605 0.711 1 64.44 265 ILE B CA 1
ATOM 7801 C C . ILE B 1 265 ? -46.344 4.18 0.49 1 64.44 265 ILE B C 1
ATOM 7803 O O . ILE B 1 265 ? -46.062 3.283 1.29 1 64.44 265 ILE B O 1
ATOM 7807 N N . GLU B 1 266 ? -46.938 3.871 -0.609 1 70.31 266 GLU B N 1
ATOM 7808 C CA . GLU B 1 266 ? -47.469 2.516 -0.721 1 70.31 266 GLU B CA 1
ATOM 7809 C C . GLU B 1 266 ? -46.375 1.534 -1.155 1 70.31 266 GLU B C 1
ATOM 7811 O O . GLU B 1 266 ? -45.812 1.654 -2.252 1 70.31 266 GLU B O 1
ATOM 7816 N N . THR B 1 267 ? -45.875 0.67 -0.182 1 75.69 267 THR B N 1
ATOM 7817 C CA . THR B 1 267 ? -44.844 -0.316 -0.441 1 75.69 267 THR B CA 1
ATOM 7818 C C . THR B 1 267 ? -45.375 -1.732 -0.251 1 75.69 267 THR B C 1
ATOM 7820 O O . THR B 1 267 ? -46.281 -1.958 0.561 1 75.69 267 THR B O 1
ATOM 7823 N N . ALA B 1 268 ? -45.094 -2.584 -1.133 1 76.88 268 ALA B N 1
ATOM 7824 C CA . ALA B 1 268 ? -45.438 -3.994 -1.012 1 76.88 268 ALA B CA 1
ATOM 7825 C C . ALA B 1 268 ? -44.25 -4.816 -0.498 1 76.88 268 ALA B C 1
ATOM 7827 O O . ALA B 1 268 ? -44.406 -6.004 -0.187 1 76.88 268 ALA B O 1
ATOM 7828 N N . SER B 1 269 ? -43.156 -4.137 -0.32 1 82.5 269 SER B N 1
ATOM 7829 C CA . SER B 1 269 ? -41.938 -4.863 0.089 1 82.5 269 SER B CA 1
ATOM 7830 C C . SER B 1 269 ? -41.938 -5.109 1.595 1 82.5 269 SER B C 1
ATOM 7832 O O . SER B 1 269 ? -42.688 -4.457 2.34 1 82.5 269 SER B O 1
ATOM 7834 N N . SER B 1 270 ? -41.188 -6.07 1.995 1 85.69 270 SER B N 1
ATOM 7835 C CA . SER B 1 270 ? -41.031 -6.379 3.414 1 85.69 270 SER B CA 1
ATOM 7836 C C . SER B 1 270 ? -40.281 -5.254 4.145 1 85.69 270 SER B C 1
ATOM 7838 O O . SER B 1 270 ? -40.344 -5.18 5.375 1 85.69 270 SER B O 1
ATOM 7840 N N . TYR B 1 271 ? -39.688 -4.332 3.381 1 89.75 271 TYR B N 1
ATOM 7841 C CA . TYR B 1 271 ? -38.938 -3.227 3.977 1 89.75 271 TYR B CA 1
ATOM 7842 C C . TYR B 1 271 ? -39.875 -2.1 4.395 1 89.75 271 TYR B C 1
ATOM 7844 O O . TYR B 1 271 ? -39.5 -1.233 5.188 1 89.75 271 TYR B O 1
ATOM 7852 N N . ALA B 1 272 ? -41.062 -2.055 3.893 1 88.81 272 ALA B N 1
ATOM 7853 C CA . ALA B 1 272 ? -42.156 -1.185 4.293 1 88.81 272 ALA B CA 1
ATOM 7854 C C . ALA B 1 272 ? -41.75 0.281 4.281 1 88.81 272 ALA B C 1
ATOM 7856 O O . ALA B 1 272 ? -41.25 0.784 3.268 1 88.81 272 ALA B O 1
ATOM 7857 N N . TRP B 1 273 ? -41.688 0.889 5.496 1 88.38 273 TRP B N 1
ATOM 7858 C CA . TRP B 1 273 ? -41.469 2.332 5.578 1 88.38 273 TRP B CA 1
ATOM 7859 C C . TRP B 1 273 ? -40 2.689 5.355 1 88.38 273 TRP B C 1
ATOM 7861 O O . TRP B 1 273 ? -39.688 3.834 5.027 1 88.38 273 TRP B O 1
ATOM 7871 N N . SER B 1 274 ? -39.062 1.809 5.555 1 92.56 274 SER B N 1
ATOM 7872 C CA . SER B 1 274 ? -37.656 2.098 5.422 1 92.56 274 SER B CA 1
ATOM 7873 C C . SER B 1 274 ? -37.25 2.301 3.959 1 92.56 274 SER B C 1
ATOM 7875 O O . SER B 1 274 ? -36.188 2.867 3.664 1 92.56 274 SER B O 1
ATOM 7877 N N . THR B 1 275 ? -38.094 1.859 3.014 1 92.44 275 THR B N 1
ATOM 7878 C CA . THR B 1 275 ? -37.812 2.016 1.591 1 92.44 275 THR B CA 1
ATOM 7879 C C . THR B 1 275 ? -37.75 3.492 1.211 1 92.44 275 THR B C 1
ATOM 7881 O O . THR B 1 275 ? -36.938 3.889 0.366 1 92.44 275 THR B O 1
ATOM 7884 N N . THR B 1 276 ? -38.562 4.297 1.86 1 91.5 276 THR B N 1
ATOM 7885 C CA . THR B 1 276 ? -38.562 5.727 1.578 1 91.5 276 THR B CA 1
ATOM 7886 C C . THR B 1 276 ? -37.25 6.371 2.023 1 91.5 276 THR B C 1
ATOM 7888 O O . THR B 1 276 ? -36.719 7.246 1.337 1 91.5 276 THR B O 1
ATOM 7891 N N . TRP B 1 277 ? -36.719 5.895 3.145 1 94.19 277 TRP B N 1
ATOM 7892 C CA . TRP B 1 277 ? -35.469 6.449 3.654 1 94.19 277 TRP B CA 1
ATOM 7893 C C . TRP B 1 277 ? -34.281 6.016 2.793 1 94.19 277 TRP B C 1
ATOM 7895 O O . TRP B 1 277 ? -33.344 6.781 2.596 1 94.19 277 TRP B O 1
ATOM 7905 N N . ILE B 1 278 ? -34.344 4.781 2.314 1 95.75 278 ILE B N 1
ATOM 7906 C CA . ILE B 1 278 ? -33.312 4.301 1.4 1 95.75 278 ILE B CA 1
ATOM 7907 C C . ILE B 1 278 ? -33.312 5.137 0.121 1 95.75 278 ILE B C 1
ATOM 7909 O O . ILE B 1 278 ? -32.281 5.594 -0.345 1 95.75 278 ILE B O 1
ATOM 7913 N N . GLU B 1 279 ? -34.562 5.41 -0.41 1 95 279 GLU B N 1
ATOM 7914 C CA . GLU B 1 279 ? -34.719 6.188 -1.636 1 95 279 GLU B CA 1
ATOM 7915 C C . GLU B 1 279 ? -34.219 7.613 -1.454 1 95 279 GLU B C 1
ATOM 7917 O O . GLU B 1 279 ? -33.531 8.156 -2.33 1 95 279 GLU B O 1
ATOM 7922 N N . LEU B 1 280 ? -34.469 8.172 -0.326 1 94.88 280 LEU B N 1
ATOM 7923 C CA . LEU B 1 280 ? -34.062 9.547 -0.066 1 94.88 280 LEU B CA 1
ATOM 7924 C C . LEU B 1 280 ? -32.531 9.625 0.053 1 94.88 280 LEU B C 1
ATOM 7926 O O . LEU B 1 280 ? -31.906 10.5 -0.545 1 94.88 280 LEU B O 1
ATOM 7930 N N . ALA B 1 281 ? -31.891 8.711 0.789 1 97.38 281 ALA B N 1
ATOM 7931 C CA . ALA B 1 281 ? -30.438 8.703 0.995 1 97.38 281 ALA B CA 1
ATOM 7932 C C . ALA B 1 281 ? -29.703 8.477 -0.32 1 97.38 281 ALA B C 1
ATOM 7934 O O . ALA B 1 281 ? -28.719 9.156 -0.609 1 97.38 281 ALA B O 1
ATOM 7935 N N . GLN B 1 282 ? -30.219 7.59 -1.096 1 97.81 282 GLN B N 1
ATOM 7936 C CA . GLN B 1 282 ? -29.547 7.25 -2.346 1 97.81 282 GLN B CA 1
ATOM 7937 C C . GLN B 1 282 ? -29.812 8.305 -3.416 1 97.81 282 GLN B C 1
ATOM 7939 O O . GLN B 1 282 ? -28.953 8.562 -4.262 1 97.81 282 GLN B O 1
ATOM 7944 N N . SER B 1 283 ? -31 8.922 -3.422 1 96.88 283 SER B N 1
ATOM 7945 C CA . SER B 1 283 ? -31.266 10.023 -4.344 1 96.88 283 SER B CA 1
ATOM 7946 C C . SER B 1 283 ? -30.328 11.195 -4.098 1 96.88 283 SER B C 1
ATOM 7948 O O . SER B 1 283 ? -29.828 11.805 -5.047 1 96.88 283 SER B O 1
ATOM 7950 N N . ALA B 1 284 ? -30.109 11.414 -2.844 1 96.94 284 ALA B N 1
ATOM 7951 C CA . ALA B 1 284 ? -29.156 12.469 -2.512 1 96.94 284 ALA B CA 1
ATOM 7952 C C . ALA B 1 284 ? -27.766 12.141 -3.057 1 96.94 284 ALA B C 1
ATOM 7954 O O . ALA B 1 284 ? -27.062 13.016 -3.574 1 96.94 284 ALA B O 1
ATOM 7955 N N . GLY B 1 285 ? -27.391 10.93 -2.934 1 97.19 285 GLY B N 1
ATOM 7956 C CA . GLY B 1 285 ? -26.109 10.508 -3.459 1 97.19 285 GLY B CA 1
ATOM 7957 C C . GLY B 1 285 ? -26.016 10.633 -4.969 1 97.19 285 GLY B C 1
ATOM 7958 O O . GLY B 1 285 ? -24.969 11.039 -5.496 1 97.19 285 GLY B O 1
ATOM 7959 N N . VAL B 1 286 ? -27.047 10.305 -5.672 1 97.5 286 VAL B N 1
ATOM 7960 C CA . VAL B 1 286 ? -27.078 10.398 -7.125 1 97.5 286 VAL B CA 1
ATOM 7961 C C . VAL B 1 286 ? -26.938 11.852 -7.559 1 97.5 286 VAL B C 1
ATOM 7963 O O . VAL B 1 286 ? -26.156 12.172 -8.461 1 97.5 286 VAL B O 1
ATOM 7966 N N . ILE B 1 287 ? -27.625 12.742 -6.871 1 96.62 287 ILE B N 1
ATOM 7967 C CA . ILE B 1 287 ? -27.594 14.156 -7.211 1 96.62 287 ILE B CA 1
ATOM 7968 C C . ILE B 1 287 ? -26.188 14.703 -6.984 1 96.62 287 ILE B C 1
ATOM 7970 O O . ILE B 1 287 ? -25.609 15.359 -7.859 1 96.62 287 ILE B O 1
ATOM 7974 N N . LEU B 1 288 ? -25.609 14.359 -5.867 1 95.12 288 LEU B N 1
ATOM 7975 C CA . LEU B 1 288 ? -24.266 14.828 -5.523 1 95.12 288 LEU B CA 1
ATOM 7976 C C . LEU B 1 288 ? -23.219 14.25 -6.473 1 95.12 288 LEU B C 1
ATOM 7978 O O . LEU B 1 288 ? -22.328 14.961 -6.918 1 95.12 288 LEU B O 1
ATOM 7982 N N . GLY B 1 289 ? -23.375 12.961 -6.738 1 94.56 289 GLY B N 1
ATOM 7983 C CA . GLY B 1 289 ? -22.453 12.328 -7.664 1 94.56 289 GLY B CA 1
ATOM 7984 C C . GLY B 1 289 ? -22.562 12.867 -9.078 1 94.56 289 GLY B C 1
ATOM 7985 O O . GLY B 1 289 ? -21.562 12.992 -9.781 1 94.56 289 GLY B O 1
ATOM 7986 N N . THR B 1 290 ? -23.672 13.219 -9.477 1 95.06 290 THR B N 1
ATOM 7987 C CA . THR B 1 290 ? -23.922 13.727 -10.828 1 95.06 290 THR B CA 1
ATOM 7988 C C . THR B 1 290 ? -23.25 15.086 -11.016 1 95.06 290 THR B C 1
ATOM 7990 O O . THR B 1 290 ? -22.766 15.398 -12.109 1 95.06 290 THR B O 1
ATOM 7993 N N . ILE B 1 291 ? -23.188 15.812 -9.984 1 94 291 ILE B N 1
ATOM 7994 C CA . ILE B 1 291 ? -22.484 17.094 -10.062 1 94 291 ILE B CA 1
ATOM 7995 C C . ILE B 1 291 ? -21.031 16.875 -10.43 1 94 291 ILE B C 1
ATOM 7997 O O . ILE B 1 291 ? -20.5 17.547 -11.32 1 94 291 ILE B O 1
ATOM 8001 N N . ALA B 1 292 ? -20.484 15.961 -9.789 1 93.56 292 ALA B N 1
ATOM 8002 C CA . ALA B 1 292 ? -19.078 15.648 -10.062 1 93.56 292 ALA B CA 1
ATOM 8003 C C . ALA B 1 292 ? -18.891 15.164 -11.5 1 93.56 292 ALA B C 1
ATOM 8005 O O . ALA B 1 292 ? -17.969 15.594 -12.195 1 93.56 292 ALA B O 1
ATOM 8006 N N . HIS B 1 293 ? -19.812 14.359 -11.961 1 94.81 293 HIS B N 1
ATOM 8007 C CA . HIS B 1 293 ? -19.703 13.82 -13.312 1 94.81 293 HIS B CA 1
ATOM 8008 C C . HIS B 1 293 ? -19.891 14.914 -14.359 1 94.81 293 HIS B C 1
ATOM 8010 O O . HIS B 1 293 ? -19.219 14.922 -15.391 1 94.81 293 HIS B O 1
ATOM 8016 N N . GLY B 1 294 ? -20.828 15.82 -14.117 1 93.5 294 GLY B N 1
ATOM 8017 C CA . GLY B 1 294 ? -21.047 16.922 -15.039 1 93.5 294 GLY B CA 1
ATOM 8018 C C . GLY B 1 294 ? -19.828 17.797 -15.211 1 93.5 294 GLY B C 1
ATOM 8019 O O . GLY B 1 294 ? -19.438 18.109 -16.344 1 93.5 294 GLY B O 1
ATOM 8020 N N . PHE B 1 295 ? -19.156 18.047 -14.188 1 92.31 295 PHE B N 1
ATOM 8021 C CA . PHE B 1 295 ? -17.984 18.906 -14.242 1 92.31 295 PHE B CA 1
ATOM 8022 C C . PHE B 1 295 ? -16.797 18.172 -14.836 1 92.31 295 PHE B C 1
ATOM 8024 O O . PHE B 1 295 ? -15.977 18.766 -15.539 1 92.31 295 PHE B O 1
ATOM 8031 N N . ARG B 1 296 ? -16.688 16.953 -14.523 1 92.31 296 ARG B N 1
ATOM 8032 C CA . ARG B 1 296 ? -15.617 16.156 -15.125 1 92.31 296 ARG B CA 1
ATOM 8033 C C . ARG B 1 296 ? -15.781 16.078 -16.641 1 92.31 296 ARG B C 1
ATOM 8035 O O . ARG B 1 296 ? -14.805 16.172 -17.391 1 92.31 296 ARG B O 1
ATOM 8042 N N . TRP B 1 297 ? -17.031 15.891 -17 1 92.31 297 TRP B N 1
ATOM 8043 C CA . TRP B 1 297 ? -17.328 15.852 -18.422 1 92.31 297 TRP B CA 1
ATOM 8044 C C . TRP B 1 297 ? -16.984 17.172 -19.094 1 92.31 297 TRP B C 1
ATOM 8046 O O . TRP B 1 297 ? -16.344 17.188 -20.156 1 92.31 297 TRP B O 1
ATOM 8056 N N . LEU B 1 298 ? -17.328 18.281 -18.484 1 87.88 298 LEU B N 1
ATOM 8057 C CA . LEU B 1 298 ? -17.031 19.609 -19.031 1 87.88 298 LEU B CA 1
ATOM 8058 C C . LEU B 1 298 ? -15.531 19.844 -19.094 1 87.88 298 LEU B C 1
ATOM 8060 O O . LEU B 1 298 ? -15.031 20.438 -20.062 1 87.88 298 LEU B O 1
ATOM 8064 N N . THR B 1 299 ? -14.844 19.375 -18.094 1 85.5 299 THR B N 1
ATOM 8065 C CA . THR B 1 299 ? -13.391 19.531 -18.062 1 85.5 299 THR B CA 1
ATOM 8066 C C . THR B 1 299 ? -12.727 18.719 -19.172 1 85.5 299 THR B C 1
ATOM 8068 O O . THR B 1 299 ? -11.82 19.219 -19.844 1 85.5 299 THR B O 1
ATOM 8071 N N . ALA B 1 300 ? -13.164 17.562 -19.359 1 86.06 300 ALA B N 1
ATOM 8072 C CA . ALA B 1 300 ? -12.594 16.688 -20.391 1 86.06 300 ALA B CA 1
ATOM 8073 C C . ALA B 1 300 ? -12.891 17.25 -21.797 1 86.06 300 ALA B C 1
ATOM 8075 O O . ALA B 1 300 ? -12.023 17.234 -22.672 1 86.06 300 ALA B O 1
ATOM 8076 N N . VAL B 1 301 ? -14.047 17.766 -21.984 1 84.69 301 VAL B N 1
ATOM 8077 C CA . VAL B 1 301 ? -14.453 18.312 -23.281 1 84.69 301 VAL B CA 1
ATOM 8078 C C . VAL B 1 301 ? -13.664 19.594 -23.562 1 84.69 301 VAL B C 1
ATOM 8080 O O . VAL B 1 301 ? -13.234 19.828 -24.688 1 84.69 301 VAL B O 1
ATOM 8083 N N . ASN B 1 302 ? -13.523 20.375 -22.547 1 79.25 302 ASN B N 1
ATOM 8084 C CA . ASN B 1 302 ? -12.75 21.594 -22.703 1 79.25 302 ASN B CA 1
ATOM 8085 C C . ASN B 1 302 ? -11.289 21.297 -23.047 1 79.25 302 ASN B C 1
ATOM 8087 O O . ASN B 1 302 ? -10.664 22.031 -23.828 1 79.25 302 ASN B O 1
ATOM 8091 N N . PHE B 1 303 ? -10.797 20.266 -22.469 1 77.25 303 PHE B N 1
ATOM 8092 C CA . PHE B 1 303 ? -9.422 19.844 -22.734 1 77.25 303 PHE B CA 1
ATOM 8093 C C . PHE B 1 303 ? -9.289 19.344 -24.172 1 77.25 303 PHE B C 1
ATOM 8095 O O . PHE B 1 303 ? -8.289 19.625 -24.828 1 77.25 303 PHE B O 1
ATOM 8102 N N . ALA B 1 304 ? -10.32 18.688 -24.609 1 76.44 304 ALA B N 1
ATOM 8103 C CA . ALA B 1 304 ? -10.297 18.109 -25.953 1 76.44 304 ALA B CA 1
ATOM 8104 C C . ALA B 1 304 ? -10.547 19.188 -27.016 1 76.44 304 ALA B C 1
ATOM 8106 O O . ALA B 1 304 ? -10.016 19.109 -28.125 1 76.44 304 ALA B O 1
ATOM 8107 N N . HIS B 1 305 ? -11.438 20.094 -26.734 1 72.62 305 HIS B N 1
ATOM 8108 C CA . HIS B 1 305 ? -11.773 21.172 -27.656 1 72.62 305 HIS B CA 1
ATOM 8109 C C . HIS B 1 305 ? -10.57 22.078 -27.906 1 72.62 305 HIS B C 1
ATOM 8111 O O . HIS B 1 305 ? -10.359 22.547 -29.031 1 72.62 305 HIS B O 1
ATOM 8117 N N . SER B 1 306 ? -9.812 22.328 -26.891 1 62.47 306 SER B N 1
ATOM 8118 C CA . SER B 1 306 ? -8.656 23.203 -27.031 1 62.47 306 SER B CA 1
ATOM 8119 C C . SER B 1 306 ? -7.594 22.578 -27.922 1 62.47 306 SER B C 1
ATOM 8121 O O . SER B 1 306 ? -6.801 23.297 -28.547 1 62.47 306 SER B O 1
ATOM 8123 N N . ALA B 1 307 ? -7.668 21.25 -28 1 56.72 307 ALA B N 1
ATOM 8124 C CA . ALA B 1 307 ? -6.719 20.547 -28.875 1 56.72 307 ALA B CA 1
ATOM 8125 C C . ALA B 1 307 ? -7.082 20.719 -30.344 1 56.72 307 ALA B C 1
ATOM 8127 O O . ALA B 1 307 ? -6.219 20.625 -31.219 1 56.72 307 ALA B O 1
ATOM 8128 N N . LYS B 1 308 ? -8.492 20.75 -30.719 1 53.09 308 LYS B N 1
ATOM 8129 C CA . LYS B 1 308 ? -9.07 20.562 -32.031 1 53.09 308 LYS B CA 1
ATOM 8130 C C . LYS B 1 308 ? -8.883 21.812 -32.906 1 53.09 308 LYS B C 1
ATOM 8132 O O . LYS B 1 308 ? -9.422 21.906 -34 1 53.09 308 LYS B O 1
ATOM 8137 N N . GLY B 1 309 ? -7.992 22.719 -32.688 1 49.62 309 GLY B N 1
ATOM 8138 C CA . GLY B 1 309 ? -8.078 23.219 -34.031 1 49.62 309 GLY B CA 1
ATOM 8139 C C . GLY B 1 309 ? -8.391 22.141 -35.062 1 49.62 309 GLY B C 1
ATOM 8140 O O . GLY B 1 309 ? -8.633 20.984 -34.688 1 49.62 309 GLY B O 1
ATOM 8141 N N . LEU B 1 310 ? -7.996 22.203 -36.375 1 48.66 310 LEU B N 1
ATOM 8142 C CA . LEU B 1 310 ? -8.266 21.438 -37.562 1 48.66 310 LEU B CA 1
ATOM 8143 C C . LEU B 1 310 ? -7.828 19.984 -37.406 1 48.66 310 LEU B C 1
ATOM 8145 O O . LEU B 1 310 ? -6.742 19.594 -37.844 1 48.66 310 LEU B O 1
ATOM 8149 N N . MET B 1 311 ? -8.016 19.469 -36.219 1 54.09 311 MET B N 1
ATOM 8150 C CA . MET B 1 311 ? -7.449 18.125 -36.125 1 54.09 311 MET B CA 1
ATOM 8151 C C . MET B 1 311 ? -8.102 17.188 -37.156 1 54.09 311 MET B C 1
ATOM 8153 O O . MET B 1 311 ? -9.32 17.172 -37.281 1 54.09 311 MET B O 1
ATOM 8157 N N . SER B 1 312 ? -7.496 16.734 -38.031 1 60.12 312 SER B N 1
ATOM 8158 C CA . SER B 1 312 ? -7.883 15.727 -39 1 60.12 312 SER B CA 1
ATOM 8159 C C . SER B 1 312 ? -8.43 14.477 -38.344 1 60.12 312 SER B C 1
ATOM 8161 O O . SER B 1 312 ? -8.055 14.172 -37.188 1 60.12 312 SER B O 1
ATOM 8163 N N . PHE B 1 313 ? -9.672 14.07 -38.719 1 63.62 313 PHE B N 1
ATOM 8164 C CA . PHE B 1 313 ? -10.352 12.852 -38.312 1 63.62 313 PHE B CA 1
ATOM 8165 C C . PHE B 1 313 ? -9.359 11.727 -38.062 1 63.62 313 PHE B C 1
ATOM 8167 O O . PHE B 1 313 ? -9.508 10.945 -37.125 1 63.62 313 PHE B O 1
ATOM 8174 N N . LYS B 1 314 ? -8.352 11.781 -38.844 1 64.94 314 LYS B N 1
ATOM 8175 C CA . LYS B 1 314 ? -7.371 10.703 -38.719 1 64.94 314 LYS B CA 1
ATOM 8176 C C . LYS B 1 314 ? -6.562 10.828 -37.438 1 64.94 314 LYS B C 1
ATOM 8178 O O . LYS B 1 314 ? -6.27 9.82 -36.781 1 64.94 314 LYS B O 1
ATOM 8183 N N . THR B 1 315 ? -6.402 11.906 -37.062 1 72.12 315 THR B N 1
ATOM 8184 C CA . THR B 1 315 ? -5.57 12.117 -35.875 1 72.12 315 THR B CA 1
ATOM 8185 C C . THR B 1 315 ? -6.387 11.945 -34.594 1 72.12 315 THR B C 1
ATOM 8187 O O . THR B 1 315 ? -5.855 11.539 -33.562 1 72.12 315 THR B O 1
ATOM 8190 N N . ALA B 1 316 ? -7.711 12.125 -34.844 1 75.5 316 ALA B N 1
ATOM 8191 C CA . ALA B 1 316 ? -8.57 12.047 -33.656 1 75.5 316 ALA B CA 1
ATOM 8192 C C . ALA B 1 316 ? -8.766 10.602 -33.219 1 75.5 316 ALA B C 1
ATOM 8194 O O . ALA B 1 316 ? -8.984 10.328 -32.031 1 75.5 316 ALA B O 1
ATOM 8195 N N . PHE B 1 317 ? -8.633 9.703 -34.156 1 84.25 317 PHE B N 1
ATOM 8196 C CA . PHE B 1 317 ? -8.922 8.312 -33.812 1 84.25 317 PHE B CA 1
ATOM 8197 C C . PHE B 1 317 ? -7.641 7.5 -33.719 1 84.25 317 PHE B C 1
ATOM 8199 O O . PHE B 1 317 ? -7.68 6.27 -33.625 1 84.25 317 PHE B O 1
ATOM 8206 N N . LYS B 1 318 ? -6.57 8.25 -33.656 1 85.38 318 LYS B N 1
ATOM 8207 C CA . LYS B 1 318 ? -5.305 7.555 -33.438 1 85.38 318 LYS B CA 1
ATOM 8208 C C . LYS B 1 318 ? -5.191 7.055 -32 1 85.38 318 LYS B C 1
ATOM 8210 O O . LYS B 1 318 ? -5.492 7.785 -31.047 1 85.38 318 LYS B O 1
ATOM 8215 N N . ILE B 1 319 ? -4.902 5.809 -31.875 1 88.94 319 ILE B N 1
ATOM 8216 C CA . ILE B 1 319 ? -4.781 5.211 -30.547 1 88.94 319 ILE B CA 1
ATOM 8217 C C . ILE B 1 319 ? -3.359 5.406 -30.031 1 88.94 319 ILE B C 1
ATOM 8219 O O . ILE B 1 319 ? -2.395 4.957 -30.641 1 88.94 319 ILE B O 1
ATOM 8223 N N . GLU B 1 320 ? -3.27 6.082 -28.938 1 88.69 320 GLU B N 1
ATOM 8224 C CA . GLU B 1 320 ? -1.967 6.309 -28.328 1 88.69 320 GLU B CA 1
ATOM 8225 C C . GLU B 1 320 ? -1.373 5.004 -27.797 1 88.69 320 GLU B C 1
ATOM 8227 O O . GLU B 1 320 ? -2.105 4.102 -27.391 1 88.69 320 GLU B O 1
ATOM 8232 N N . SER B 1 321 ? -0.092 4.938 -27.656 1 85.81 321 SER B N 1
ATOM 8233 C CA . SER B 1 321 ? 0.618 3.703 -27.344 1 85.81 321 SER B CA 1
ATOM 8234 C C . SER B 1 321 ? 0.443 3.322 -25.875 1 85.81 321 SER B C 1
ATOM 8236 O O . SER B 1 321 ? 0.478 2.141 -25.531 1 85.81 321 SER B O 1
ATOM 8238 N N . TYR B 1 322 ? 0.215 4.309 -25 1 88 322 TYR B N 1
ATOM 8239 C CA . TYR B 1 322 ? 0.167 3.998 -23.578 1 88 322 TYR B CA 1
ATOM 8240 C C . TYR B 1 322 ? -1.078 3.188 -23.25 1 88 322 TYR B C 1
ATOM 8242 O O . TYR B 1 322 ? -1.146 2.555 -22.188 1 88 322 TYR B O 1
ATOM 8250 N N . TRP B 1 323 ? -2.117 3.148 -24.141 1 92.19 323 TRP B N 1
ATOM 8251 C CA . TRP B 1 323 ? -3.336 2.381 -23.906 1 92.19 323 TRP B CA 1
ATOM 8252 C C . TRP B 1 323 ? -3.057 0.883 -23.953 1 92.19 323 TRP B C 1
ATOM 8254 O O . TRP B 1 323 ? -3.75 0.092 -23.312 1 92.19 323 TRP B O 1
ATOM 8264 N N . THR B 1 324 ? -2.074 0.519 -24.734 1 93.19 324 THR B N 1
ATOM 8265 C CA . THR B 1 324 ? -1.841 -0.905 -24.938 1 93.19 324 THR B CA 1
ATOM 8266 C C . THR B 1 324 ? -0.403 -1.277 -24.594 1 93.19 324 THR B C 1
ATOM 8268 O O . THR B 1 324 ? -0.029 -2.451 -24.641 1 93.19 324 THR B O 1
ATOM 8271 N N . GLN B 1 325 ? 0.392 -0.376 -24.219 1 87.88 325 GLN B N 1
ATOM 8272 C CA . GLN B 1 325 ? 1.822 -0.596 -24.047 1 87.88 325 GLN B CA 1
ATOM 8273 C C . GLN B 1 325 ? 2.086 -1.705 -23.031 1 87.88 325 GLN B C 1
ATOM 8275 O O . GLN B 1 325 ? 2.883 -2.611 -23.281 1 87.88 325 GLN B O 1
ATOM 8280 N N . ARG B 1 326 ? 1.417 -1.675 -21.906 1 88.44 326 ARG B N 1
ATOM 8281 C CA . ARG B 1 326 ? 1.641 -2.668 -20.859 1 88.44 326 ARG B CA 1
ATOM 8282 C C . ARG B 1 326 ? 1.229 -4.059 -21.328 1 88.44 326 ARG B C 1
ATOM 8284 O O . ARG B 1 326 ? 1.895 -5.047 -21.016 1 88.44 326 ARG B O 1
ATOM 8291 N N . LEU B 1 327 ? 0.192 -4.098 -22.062 1 93.38 327 LEU B N 1
ATOM 8292 C CA . LEU B 1 327 ? -0.313 -5.375 -22.562 1 93.38 327 LEU B CA 1
ATOM 8293 C C . LEU B 1 327 ? 0.596 -5.934 -23.656 1 93.38 327 LEU B C 1
ATOM 8295 O O . LEU B 1 327 ? 0.843 -7.141 -23.703 1 93.38 327 LEU B O 1
ATOM 8299 N N . VAL B 1 328 ? 1.099 -5.051 -24.422 1 91.31 328 VAL B N 1
ATOM 8300 C CA . VAL B 1 328 ? 2.006 -5.477 -25.484 1 91.31 328 VAL B CA 1
ATOM 8301 C C . VAL B 1 328 ? 3.32 -5.961 -24.875 1 91.31 328 VAL B C 1
ATOM 8303 O O . VAL B 1 328 ? 3.867 -6.984 -25.297 1 91.31 328 VAL B O 1
ATOM 8306 N N . GLU B 1 329 ? 3.803 -5.234 -23.906 1 87.5 329 GLU B N 1
ATOM 8307 C CA . GLU B 1 329 ? 5.023 -5.652 -23.219 1 87.5 329 GLU B CA 1
ATOM 8308 C C . GLU B 1 329 ? 4.836 -7.004 -22.531 1 87.5 329 GLU B C 1
ATOM 8310 O O . GLU B 1 329 ? 5.73 -7.848 -22.547 1 87.5 329 GLU B O 1
ATOM 8315 N N . TRP B 1 330 ? 3.725 -7.133 -21.969 1 89.12 330 TRP B N 1
ATOM 8316 C CA . TRP B 1 330 ? 3.434 -8.398 -21.312 1 89.12 330 TRP B CA 1
ATOM 8317 C C . TRP B 1 330 ? 3.35 -9.539 -22.328 1 89.12 330 TRP B C 1
ATOM 8319 O O . TRP B 1 330 ? 3.766 -10.664 -22.047 1 89.12 330 TRP B O 1
ATOM 8329 N N . LYS B 1 331 ? 2.807 -9.242 -23.406 1 91.62 331 LYS B N 1
ATOM 8330 C CA . LYS B 1 331 ? 2.664 -10.227 -24.469 1 91.62 331 LYS B CA 1
ATOM 8331 C C . LYS B 1 331 ? 4.027 -10.703 -24.969 1 91.62 331 LYS B C 1
ATOM 8333 O O . LYS B 1 331 ? 4.238 -11.898 -25.188 1 91.62 331 LYS B O 1
ATOM 8338 N N . LYS B 1 332 ? 4.98 -9.766 -25.062 1 89.06 332 LYS B N 1
ATOM 8339 C CA . LYS B 1 332 ? 6.273 -10.062 -25.672 1 89.06 332 LYS B CA 1
ATOM 8340 C C . LYS B 1 332 ? 7.281 -10.523 -24.625 1 89.06 332 LYS B C 1
ATOM 8342 O O . LYS B 1 332 ? 8.312 -11.109 -24.969 1 89.06 332 LYS B O 1
ATOM 8347 N N . SER B 1 333 ? 6.973 -10.281 -23.406 1 87.69 333 SER B N 1
ATOM 8348 C CA . SER B 1 333 ? 7.918 -10.617 -22.344 1 87.69 333 SER B CA 1
ATOM 8349 C C . SER B 1 333 ? 7.93 -12.117 -22.062 1 87.69 333 SER B C 1
ATOM 8351 O O . SER B 1 333 ? 7 -12.828 -22.453 1 87.69 333 SER B O 1
ATOM 8353 N N . SER B 1 334 ? 9.047 -12.523 -21.453 1 86.81 334 SER B N 1
ATOM 8354 C CA . SER B 1 334 ? 9.203 -13.93 -21.109 1 86.81 334 SER B CA 1
ATOM 8355 C C . SER B 1 334 ? 8.289 -14.336 -19.969 1 86.81 334 SER B C 1
ATOM 8357 O O . SER B 1 334 ? 7.77 -13.477 -19.25 1 86.81 334 SER B O 1
ATOM 8359 N N . LEU B 1 335 ? 8.031 -15.586 -19.875 1 84.25 335 LEU B N 1
ATOM 8360 C CA . LEU B 1 335 ? 7.203 -16.109 -18.797 1 84.25 335 LEU B CA 1
ATOM 8361 C C . LEU B 1 335 ? 7.945 -16.062 -17.469 1 84.25 335 LEU B C 1
ATOM 8363 O O . LEU B 1 335 ? 9.148 -16.312 -17.406 1 84.25 335 LEU B O 1
ATOM 8367 N N . PRO B 1 336 ? 7.207 -15.688 -16.453 1 76.56 336 PRO B N 1
ATOM 8368 C CA . PRO B 1 336 ? 7.855 -15.625 -15.148 1 76.56 336 PRO B CA 1
ATOM 8369 C C . PRO B 1 336 ? 8.156 -17.016 -14.578 1 76.56 336 PRO B C 1
ATOM 8371 O O . PRO B 1 336 ? 9.008 -17.141 -13.695 1 76.56 336 PRO B O 1
ATOM 8374 N N . LEU B 1 337 ? 7.531 -18.062 -15.148 1 75.69 337 LEU B N 1
ATOM 8375 C CA . LEU B 1 337 ? 7.73 -19.422 -14.648 1 75.69 337 LEU B CA 1
ATOM 8376 C C . LEU B 1 337 ? 8.898 -20.094 -15.359 1 75.69 337 LEU B C 1
ATOM 8378 O O . LEU B 1 337 ? 9.078 -19.922 -16.562 1 75.69 337 LEU B O 1
ATOM 8382 N N . GLU B 1 338 ? 9.734 -20.703 -14.57 1 76.5 338 GLU B N 1
ATOM 8383 C CA . GLU B 1 338 ? 10.852 -21.453 -15.148 1 76.5 338 GLU B CA 1
ATOM 8384 C C . GLU B 1 338 ? 10.391 -22.812 -15.672 1 76.5 338 GLU B C 1
ATOM 8386 O O . GLU B 1 338 ? 10.148 -23.734 -14.891 1 76.5 338 GLU B O 1
ATOM 8391 N N . ILE B 1 339 ? 10.062 -22.828 -16.953 1 78.94 339 ILE B N 1
ATOM 8392 C CA . ILE B 1 339 ? 9.727 -24.094 -17.594 1 78.94 339 ILE B CA 1
ATOM 8393 C C . ILE B 1 339 ? 10.953 -24.656 -18.297 1 78.94 339 ILE B C 1
ATOM 8395 O O . ILE B 1 339 ? 11.578 -23.984 -19.125 1 78.94 339 ILE B O 1
ATOM 8399 N N . ARG B 1 340 ? 11.336 -25.922 -18.016 1 76.12 340 ARG B N 1
ATOM 8400 C CA . ARG B 1 340 ? 12.562 -26.531 -18.516 1 76.12 340 ARG B CA 1
ATOM 8401 C C . ARG B 1 340 ? 12.406 -26.922 -19.984 1 76.12 340 ARG B C 1
ATOM 8403 O O . ARG B 1 340 ? 13.328 -26.719 -20.781 1 76.12 340 ARG B O 1
ATOM 8410 N N . ASP B 1 341 ? 11.102 -27.297 -20.281 1 82.69 341 ASP B N 1
ATOM 8411 C CA . ASP B 1 341 ? 10.898 -27.812 -21.625 1 82.69 341 ASP B CA 1
ATOM 8412 C C . ASP B 1 341 ? 10.594 -26.672 -22.609 1 82.69 341 ASP B C 1
ATOM 8414 O O . ASP B 1 341 ? 9.719 -25.844 -22.359 1 82.69 341 ASP B O 1
ATOM 8418 N N . ARG B 1 342 ? 11.383 -26.703 -23.656 1 84.31 342 ARG B N 1
ATOM 8419 C CA . ARG B 1 342 ? 11.25 -25.656 -24.672 1 84.31 342 ARG B CA 1
ATOM 8420 C C . ARG B 1 342 ? 9.898 -25.734 -25.359 1 84.31 342 ARG B C 1
ATOM 8422 O O . ARG B 1 342 ? 9.281 -24.703 -25.641 1 84.31 342 ARG B O 1
ATOM 8429 N N . LYS B 1 343 ? 9.406 -26.953 -25.609 1 87.25 343 LYS B N 1
ATOM 8430 C CA . LYS B 1 343 ? 8.141 -27.109 -26.312 1 87.25 343 LYS B CA 1
ATOM 8431 C C . LYS B 1 343 ? 6.988 -26.516 -25.516 1 87.25 343 LYS B C 1
ATOM 8433 O O . LYS B 1 343 ? 6.156 -25.797 -26.062 1 87.25 343 LYS B O 1
ATOM 8438 N N . TRP B 1 344 ? 7.02 -26.844 -24.25 1 89.81 344 TRP B N 1
ATOM 8439 C CA . TRP B 1 344 ? 5.953 -26.328 -23.391 1 89.81 344 TRP B CA 1
ATOM 8440 C C . TRP B 1 344 ? 6.082 -24.812 -23.219 1 89.81 344 TRP B C 1
ATOM 8442 O O . TRP B 1 344 ? 5.078 -24.109 -23.141 1 89.81 344 TRP B O 1
ATOM 8452 N N . ARG B 1 345 ? 7.266 -24.375 -23.219 1 89.88 345 ARG B N 1
ATOM 8453 C CA . ARG B 1 345 ? 7.465 -22.938 -23.141 1 89.88 345 ARG B CA 1
ATOM 8454 C C . ARG B 1 345 ? 6.93 -22.234 -24.375 1 89.88 345 ARG B C 1
ATOM 8456 O O . ARG B 1 345 ? 6.328 -21.156 -24.281 1 89.88 345 ARG B O 1
ATOM 8463 N N . LYS B 1 346 ? 7.156 -22.797 -25.453 1 90.25 346 LYS B N 1
ATOM 8464 C CA . LYS B 1 346 ? 6.684 -22.234 -26.703 1 90.25 346 LYS B CA 1
ATOM 8465 C C . LYS B 1 346 ? 5.156 -22.219 -26.766 1 90.25 346 LYS B C 1
ATOM 8467 O O . LYS B 1 346 ? 4.555 -21.219 -27.156 1 90.25 346 LYS B O 1
ATOM 8472 N N . VAL B 1 347 ? 4.488 -23.266 -26.234 1 92.56 347 VAL B N 1
ATOM 8473 C CA . VAL B 1 347 ? 3.033 -23.375 -26.25 1 92.56 347 VAL B CA 1
ATOM 8474 C C . VAL B 1 347 ? 2.432 -22.359 -25.281 1 92.56 347 VAL B C 1
ATOM 8476 O O . VAL B 1 347 ? 1.456 -21.688 -25.609 1 92.56 347 VAL B O 1
ATOM 8479 N N . LEU B 1 348 ? 3.008 -22.312 -24.109 1 92.88 348 LEU B N 1
ATOM 8480 C CA . LEU B 1 348 ? 2.488 -21.391 -23.094 1 92.88 348 LEU B CA 1
ATOM 8481 C C . LEU B 1 348 ? 2.693 -19.938 -23.516 1 92.88 348 LEU B C 1
ATOM 8483 O O . LEU B 1 348 ? 1.833 -19.094 -23.281 1 92.88 348 LEU B O 1
ATOM 8487 N N . HIS B 1 349 ? 3.787 -19.688 -24.125 1 91.81 349 HIS B N 1
ATOM 8488 C CA . HIS B 1 349 ? 4.02 -18.344 -24.625 1 91.81 349 HIS B CA 1
ATOM 8489 C C . HIS B 1 349 ? 3.068 -18.016 -25.766 1 91.81 349 HIS B C 1
ATOM 8491 O O . HIS B 1 349 ? 2.594 -16.875 -25.875 1 91.81 349 HIS B O 1
ATOM 8497 N N . GLY B 1 350 ? 2.801 -18.969 -26.609 1 91.38 350 GLY B N 1
ATOM 8498 C CA . GLY B 1 350 ? 1.831 -18.766 -27.672 1 91.38 350 GLY B CA 1
ATOM 8499 C C . GLY B 1 350 ? 0.423 -18.531 -27.156 1 91.38 350 GLY B C 1
ATOM 8500 O O . GLY B 1 350 ? -0.278 -17.641 -27.656 1 91.38 350 GLY B O 1
ATOM 8501 N N . ALA B 1 351 ? 0.088 -19.344 -26.172 1 94 351 ALA B N 1
ATOM 8502 C CA . ALA B 1 351 ? -1.226 -19.156 -25.562 1 94 351 ALA B CA 1
ATOM 8503 C C . ALA B 1 351 ? -1.33 -17.781 -24.906 1 94 351 ALA B C 1
ATOM 8505 O O . ALA B 1 351 ? -2.35 -17.109 -25.031 1 94 351 ALA B O 1
ATOM 8506 N N . LYS B 1 352 ? -0.343 -17.469 -24.188 1 93.19 352 LYS B N 1
ATOM 8507 C CA . LYS B 1 352 ? -0.286 -16.141 -23.594 1 93.19 352 LYS B CA 1
ATOM 8508 C C . LYS B 1 352 ? -0.405 -15.062 -24.656 1 93.19 352 LYS B C 1
ATOM 8510 O O . LYS B 1 352 ? -1.153 -14.094 -24.5 1 93.19 352 LYS B O 1
ATOM 8515 N N . GLY B 1 353 ? 0.24 -15.258 -25.766 1 93.5 353 GLY B N 1
ATOM 8516 C CA . GLY B 1 353 ? 0.19 -14.312 -26.875 1 93.5 353 GLY B CA 1
ATOM 8517 C C . GLY B 1 353 ? -1.192 -14.18 -27.484 1 93.5 353 GLY B C 1
ATOM 8518 O O . GLY B 1 353 ? -1.633 -13.07 -27.797 1 93.5 353 GLY B O 1
ATOM 8519 N N . LEU B 1 354 ? -1.864 -15.25 -27.5 1 95.12 354 LEU B N 1
ATOM 8520 C CA . LEU B 1 354 ? -3.199 -15.242 -28.094 1 95.12 354 LEU B CA 1
ATOM 8521 C C . LEU B 1 354 ? -4.191 -14.531 -27.172 1 95.12 354 LEU B C 1
ATOM 8523 O O . LEU B 1 354 ? -4.992 -13.711 -27.625 1 95.12 354 LEU B O 1
ATOM 8527 N N . VAL B 1 355 ? -4.137 -14.844 -25.953 1 95.56 355 VAL B N 1
ATOM 8528 C CA . VAL B 1 355 ? -5.043 -14.242 -24.984 1 95.56 355 VAL B CA 1
ATOM 8529 C C . VAL B 1 355 ? -4.789 -12.734 -24.906 1 95.56 355 VAL B C 1
ATOM 8531 O O . VAL B 1 355 ? -5.73 -11.938 -24.906 1 95.56 355 VAL B O 1
ATOM 8534 N N . LEU B 1 356 ? -3.586 -12.422 -24.875 1 95.75 356 LEU B N 1
ATOM 8535 C CA . LEU B 1 356 ? -3.248 -11.016 -24.734 1 95.75 356 LEU B CA 1
ATOM 8536 C C . LEU B 1 356 ? -3.543 -10.25 -26.031 1 95.75 356 LEU B C 1
ATOM 8538 O O . LEU B 1 356 ? -3.914 -9.078 -25.984 1 95.75 356 LEU B O 1
ATOM 8542 N N . SER B 1 357 ? -3.447 -10.906 -27.125 1 95.69 357 SER B N 1
ATOM 8543 C CA . SER B 1 357 ? -3.828 -10.266 -28.375 1 95.69 357 SER B CA 1
ATOM 8544 C C . SER B 1 357 ? -5.32 -9.953 -28.406 1 95.69 357 SER B C 1
ATOM 8546 O O . SER B 1 357 ? -5.73 -8.898 -28.891 1 95.69 357 SER B O 1
ATOM 8548 N N . PHE B 1 358 ? -6.078 -10.875 -27.875 1 95.25 358 PHE B N 1
ATOM 8549 C CA . PHE B 1 358 ? -7.516 -10.656 -27.781 1 95.25 358 PHE B CA 1
ATOM 8550 C C . PHE B 1 358 ? -7.836 -9.5 -26.844 1 95.25 358 PHE B C 1
ATOM 8552 O O . PHE B 1 358 ? -8.656 -8.633 -27.172 1 95.25 358 PHE B O 1
ATOM 8559 N N . VAL B 1 359 ? -7.168 -9.43 -25.719 1 95.38 359 VAL B N 1
ATOM 8560 C CA . VAL B 1 359 ? -7.387 -8.375 -24.734 1 95.38 359 VAL B CA 1
ATOM 8561 C C . VAL B 1 359 ? -6.953 -7.027 -25.312 1 95.38 359 VAL B C 1
ATOM 8563 O O . VAL B 1 359 ? -7.602 -6.004 -25.078 1 95.38 359 VAL B O 1
ATOM 8566 N N . ILE B 1 360 ? -5.906 -6.984 -26.078 1 96.94 360 ILE B N 1
ATOM 8567 C CA . ILE B 1 360 ? -5.418 -5.762 -26.703 1 96.94 360 ILE B CA 1
ATOM 8568 C C . ILE B 1 360 ? -6.449 -5.246 -27.703 1 96.94 360 ILE B C 1
ATOM 8570 O O . ILE B 1 360 ? -6.746 -4.051 -27.734 1 96.94 360 ILE B O 1
ATOM 8574 N N . LYS B 1 361 ? -7.059 -6.18 -28.438 1 96.44 361 LYS B N 1
ATOM 8575 C CA . LYS B 1 361 ? -8.078 -5.781 -29.406 1 96.44 361 LYS B CA 1
ATOM 8576 C C . LYS B 1 361 ? -9.305 -5.207 -28.688 1 96.44 361 LYS B C 1
ATOM 8578 O O . LYS B 1 361 ? -9.883 -4.215 -29.141 1 96.44 361 LYS B O 1
ATOM 8583 N N . VAL B 1 362 ? -9.648 -5.816 -27.656 1 95.44 362 VAL B N 1
ATOM 8584 C CA . VAL B 1 362 ? -10.789 -5.332 -26.891 1 95.44 362 VAL B CA 1
ATOM 8585 C C . VAL B 1 362 ? -10.492 -3.939 -26.328 1 95.44 362 VAL B C 1
ATOM 8587 O O . VAL B 1 362 ? -11.344 -3.053 -26.375 1 95.44 362 VAL B O 1
ATOM 8590 N N . GLN B 1 363 ? -9.297 -3.768 -25.844 1 96.44 363 GLN B N 1
ATOM 8591 C CA . GLN B 1 363 ? -8.875 -2.473 -25.328 1 96.44 363 GLN B CA 1
ATOM 8592 C C . GLN B 1 363 ? -8.906 -1.4 -26.406 1 96.44 363 GLN B C 1
ATOM 8594 O O . GLN B 1 363 ? -9.359 -0.277 -26.156 1 96.44 363 GLN B O 1
ATOM 8599 N N . ILE B 1 364 ? -8.523 -1.706 -27.562 1 96 364 ILE B N 1
ATOM 8600 C CA . ILE B 1 364 ? -8.523 -0.777 -28.688 1 96 364 ILE B CA 1
ATOM 8601 C C . ILE B 1 364 ? -9.961 -0.402 -29.047 1 96 364 ILE B C 1
ATOM 8603 O O . ILE B 1 364 ? -10.266 0.771 -29.281 1 96 364 ILE B O 1
ATOM 8607 N N . LEU B 1 365 ? -10.781 -1.429 -28.984 1 95.62 365 LEU B N 1
ATOM 8608 C CA . LEU B 1 365 ? -12.188 -1.191 -29.312 1 95.62 365 LEU B CA 1
ATOM 8609 C C . LEU B 1 365 ? -12.836 -0.274 -28.281 1 95.62 365 LEU B C 1
ATOM 8611 O O . LEU B 1 365 ? -13.625 0.603 -28.641 1 95.62 365 LEU B O 1
ATOM 8615 N N . ILE B 1 366 ? -12.516 -0.425 -27.047 1 95.75 366 ILE B N 1
ATOM 8616 C CA . ILE B 1 366 ? -13.062 0.404 -25.984 1 95.75 366 ILE B CA 1
ATOM 8617 C C . ILE B 1 366 ? -12.594 1.847 -26.156 1 95.75 366 ILE B C 1
ATOM 8619 O O . ILE B 1 366 ? -13.383 2.783 -26.031 1 95.75 366 ILE B O 1
ATOM 8623 N N . VAL B 1 367 ? -11.32 2.01 -26.484 1 94.69 367 VAL B N 1
ATOM 8624 C CA . VAL B 1 367 ? -10.75 3.346 -26.625 1 94.69 367 VAL B CA 1
ATOM 8625 C C . VAL B 1 367 ? -11.344 4.031 -27.844 1 94.69 367 VAL B C 1
ATOM 8627 O O . VAL B 1 367 ? -11.695 5.211 -27.797 1 94.69 367 VAL B O 1
ATOM 8630 N N . LEU B 1 368 ? -11.578 3.293 -28.922 1 94.94 368 LEU B N 1
ATOM 8631 C CA . LEU B 1 368 ? -12.164 3.85 -30.141 1 94.94 368 LEU B CA 1
ATOM 8632 C C . LEU B 1 368 ? -13.594 4.312 -29.891 1 94.94 368 LEU B C 1
ATOM 8634 O O . LEU B 1 368 ? -13.977 5.406 -30.312 1 94.94 368 LEU B O 1
ATOM 8638 N N . HIS B 1 369 ? -14.297 3.49 -29.219 1 95.12 369 HIS B N 1
ATOM 8639 C CA . HIS B 1 369 ? -15.672 3.857 -28.891 1 95.12 369 HIS B CA 1
ATOM 8640 C C . HIS B 1 369 ? -15.711 5.066 -27.969 1 95.12 369 HIS B C 1
ATOM 8642 O O . HIS B 1 369 ? -16.594 5.922 -28.094 1 95.12 369 HIS B O 1
ATOM 8648 N N . SER B 1 370 ? -14.797 5.133 -27.078 1 94.56 370 SER B N 1
ATOM 8649 C CA . SER B 1 370 ? -14.742 6.254 -26.141 1 94.56 370 SER B CA 1
ATOM 8650 C C . SER B 1 370 ? -14.359 7.547 -26.859 1 94.56 370 SER B C 1
ATOM 8652 O O . SER B 1 370 ? -14.852 8.625 -26.516 1 94.56 370 SER B O 1
ATOM 8654 N N . LYS B 1 371 ? -13.445 7.461 -27.781 1 92.5 371 LYS B N 1
ATOM 8655 C CA . LYS B 1 371 ? -13.078 8.633 -28.578 1 92.5 371 LYS B CA 1
ATOM 8656 C C . LYS B 1 371 ? -14.258 9.125 -29.406 1 92.5 371 LYS B C 1
ATOM 8658 O O . LYS B 1 371 ? -14.43 10.328 -29.594 1 92.5 371 LYS B O 1
ATOM 8663 N N . LEU B 1 372 ? -15.094 8.18 -29.875 1 92.5 372 LEU B N 1
ATOM 8664 C CA . LEU B 1 372 ? -16.297 8.539 -30.609 1 92.5 372 LEU B CA 1
ATOM 8665 C C . LEU B 1 372 ? -17.281 9.305 -29.719 1 92.5 372 LEU B C 1
ATOM 8667 O O . LEU B 1 372 ? -17.844 10.32 -30.125 1 92.5 372 LEU B O 1
ATOM 8671 N N . VAL B 1 373 ? -17.406 8.805 -28.562 1 93.06 373 VAL B N 1
ATOM 8672 C CA . VAL B 1 373 ? -18.297 9.453 -27.625 1 93.06 373 VAL B CA 1
ATOM 8673 C C . VAL B 1 373 ? -17.781 10.852 -27.281 1 93.06 373 VAL B C 1
ATOM 8675 O O . VAL B 1 373 ? -18.547 11.805 -27.172 1 93.06 373 VAL B O 1
ATOM 8678 N N . GLN B 1 374 ? -16.547 10.938 -27.109 1 90.44 374 GLN B N 1
ATOM 8679 C CA . GLN B 1 374 ? -15.93 12.227 -26.812 1 90.44 374 GLN B CA 1
ATOM 8680 C C . GLN B 1 374 ? -16.109 13.203 -27.969 1 90.44 374 GLN B C 1
ATOM 8682 O O . GLN B 1 374 ? -16.406 14.383 -27.75 1 90.44 374 GLN B O 1
ATOM 8687 N N . LEU B 1 375 ? -15.992 12.734 -29.188 1 88.5 375 LEU B N 1
ATOM 8688 C CA . LEU B 1 375 ? -16.156 13.578 -30.359 1 88.5 375 LEU B CA 1
ATOM 8689 C C . LEU B 1 375 ? -17.594 14.086 -30.469 1 88.5 375 LEU B C 1
ATOM 8691 O O . LEU B 1 375 ? -17.828 15.258 -30.781 1 88.5 375 LEU B O 1
ATOM 8695 N N . ILE B 1 376 ? -18.453 13.188 -30.188 1 89.12 376 ILE B N 1
ATOM 8696 C CA . ILE B 1 376 ? -19.859 13.57 -30.203 1 89.12 376 ILE B CA 1
ATOM 8697 C C . ILE B 1 376 ? -20.125 14.633 -29.141 1 89.12 376 ILE B C 1
ATOM 8699 O O . ILE B 1 376 ? -20.859 15.594 -29.375 1 89.12 376 ILE B O 1
ATOM 8703 N N . SER B 1 377 ? -19.484 14.484 -28.047 1 89.81 377 SER B N 1
ATOM 8704 C CA . SER B 1 377 ? -19.641 15.422 -26.953 1 89.81 377 SER B CA 1
ATOM 8705 C C . SER B 1 377 ? -19.062 16.781 -27.281 1 89.81 377 SER B C 1
ATOM 8707 O O . SER B 1 377 ? -19.656 17.812 -26.984 1 89.81 377 SER B O 1
ATOM 8709 N N . VAL B 1 378 ? -17.922 16.766 -27.875 1 86.38 378 VAL B N 1
ATOM 8710 C CA . VAL B 1 378 ? -17.266 18.016 -28.266 1 86.38 378 VAL B CA 1
ATOM 8711 C C . VAL B 1 378 ? -18.125 18.734 -29.297 1 86.38 378 VAL B C 1
ATOM 8713 O O . VAL B 1 378 ? -18.297 19.953 -29.219 1 86.38 378 VAL B O 1
ATOM 8716 N N . CYS B 1 379 ? -18.719 17.984 -30.234 1 84 379 CYS B N 1
ATOM 8717 C CA . CYS B 1 379 ? -19.562 18.562 -31.25 1 84 379 CYS B CA 1
ATOM 8718 C C . CYS B 1 379 ? -20.844 19.141 -30.641 1 84 379 CYS B C 1
ATOM 8720 O O . CYS B 1 379 ? -21.281 20.219 -31.031 1 84 379 CYS B O 1
ATOM 8722 N N . PHE B 1 380 ? -21.234 18.438 -29.703 1 83.94 380 PHE B N 1
ATOM 8723 C CA . PHE B 1 380 ? -22.469 18.859 -29.031 1 83.94 380 PHE B CA 1
ATOM 8724 C C . PHE B 1 380 ? -22.219 20.141 -28.219 1 83.94 380 PHE B C 1
ATOM 8726 O O . PHE B 1 380 ? -23.016 21.078 -28.281 1 83.94 380 PHE B O 1
ATOM 8733 N N . VAL B 1 381 ? -21.188 20.188 -27.469 1 81.81 381 VAL B N 1
ATOM 8734 C CA . VAL B 1 381 ? -20.891 21.328 -26.625 1 81.81 381 VAL B CA 1
ATOM 8735 C C . VAL B 1 381 ? -20.5 22.531 -27.484 1 81.81 381 VAL B C 1
ATOM 8737 O O . VAL B 1 381 ? -20.859 23.672 -27.188 1 81.81 381 VAL B O 1
ATOM 8740 N N . SER B 1 382 ? -19.719 22.281 -28.547 1 77.94 382 SER B N 1
ATOM 8741 C CA . SER B 1 382 ? -19.344 23.359 -29.453 1 77.94 382 SER B CA 1
ATOM 8742 C C . SER B 1 382 ? -20.578 24.016 -30.062 1 77.94 382 SER B C 1
ATOM 8744 O O . SER B 1 382 ? -20.625 25.234 -30.203 1 77.94 382 SER B O 1
ATOM 8746 N N . ARG B 1 383 ? -21.562 23.266 -30.328 1 77.44 383 ARG B N 1
ATOM 8747 C CA . ARG B 1 383 ? -22.797 23.812 -30.891 1 77.44 383 ARG B CA 1
ATOM 8748 C C . ARG B 1 383 ? -23.562 24.625 -29.844 1 77.44 383 ARG B C 1
ATOM 8750 O O . ARG B 1 383 ? -24.141 25.656 -30.172 1 77.44 383 ARG B O 1
ATOM 8757 N N . ILE B 1 384 ? -23.406 24.109 -28.641 1 73.56 384 ILE B N 1
ATOM 8758 C CA . ILE B 1 384 ? -24.062 24.828 -27.547 1 73.56 384 ILE B CA 1
ATOM 8759 C C . ILE B 1 384 ? -23.359 26.172 -27.328 1 73.56 384 ILE B C 1
ATOM 8761 O O . ILE B 1 384 ? -24.016 27.203 -27.156 1 73.56 384 ILE B O 1
ATOM 8765 N N . ILE B 1 385 ? -22.047 26.156 -27.375 1 71.94 385 ILE B N 1
ATOM 8766 C CA . ILE B 1 385 ? -21.266 27.375 -27.203 1 71.94 385 ILE B CA 1
ATOM 8767 C C . ILE B 1 385 ? -21.547 28.328 -28.359 1 71.94 385 ILE B C 1
ATOM 8769 O O . ILE B 1 385 ? -21.703 29.547 -28.141 1 71.94 385 ILE B O 1
ATOM 8773 N N . LEU B 1 386 ? -21.594 27.797 -29.531 1 67.94 386 LEU B N 1
ATOM 8774 C CA . LEU B 1 386 ? -21.922 28.609 -30.688 1 67.94 386 LEU B CA 1
ATOM 8775 C C . LEU B 1 386 ? -23.297 29.234 -30.562 1 67.94 386 LEU B C 1
ATOM 8777 O O . LEU B 1 386 ? -23.5 30.406 -30.891 1 67.94 386 LEU B O 1
ATOM 8781 N N . CYS B 1 387 ? -24.172 28.359 -30.094 1 66.44 387 CYS B N 1
ATOM 8782 C CA . CYS B 1 387 ? -25.516 28.859 -29.891 1 66.44 387 CYS B CA 1
ATOM 8783 C C . CYS B 1 387 ? -25.547 29.969 -28.844 1 66.44 387 CYS B C 1
ATOM 8785 O O . CYS B 1 387 ? -26.25 30.969 -29.016 1 66.44 387 CYS B O 1
ATOM 8787 N N . PHE B 1 388 ? -24.75 29.766 -27.859 1 65.75 388 PHE B N 1
ATOM 8788 C CA . PHE B 1 388 ? -24.672 30.781 -26.812 1 65.75 388 PHE B CA 1
ATOM 8789 C C . PHE B 1 388 ? -24.047 32.062 -27.344 1 65.75 388 PHE B C 1
ATOM 8791 O O . PHE B 1 388 ? -24.5 33.156 -27.016 1 65.75 388 PHE B O 1
ATOM 8798 N N . HIS B 1 389 ? -23.031 31.938 -28.109 1 63.88 389 HIS B N 1
ATOM 8799 C CA . HIS B 1 389 ? -22.406 33.094 -28.734 1 63.88 389 HIS B CA 1
ATOM 8800 C C . HIS B 1 389 ? -23.375 33.812 -29.688 1 63.88 389 HIS B C 1
ATOM 8802 O O . HIS B 1 389 ? -23.406 35.031 -29.766 1 63.88 389 HIS B O 1
ATOM 8808 N N . CYS B 1 390 ? -24.062 33 -30.359 1 63.38 390 CYS B N 1
ATOM 8809 C CA . CYS B 1 390 ? -25.047 33.562 -31.266 1 63.38 390 CYS B CA 1
ATOM 8810 C C . CYS B 1 390 ? -26.125 34.312 -30.5 1 63.38 390 CYS B C 1
ATOM 8812 O O . CYS B 1 390 ? -26.531 35.406 -30.891 1 63.38 390 CYS B O 1
ATOM 8814 N N . ILE B 1 391 ? -26.469 33.719 -29.469 1 64 391 ILE B N 1
ATOM 8815 C CA . ILE B 1 391 ? -27.5 34.344 -28.641 1 64 391 ILE B CA 1
ATOM 8816 C C . ILE B 1 391 ? -26.938 35.625 -28.016 1 64 391 ILE B C 1
ATOM 8818 O O . ILE B 1 391 ? -27.609 36.656 -27.969 1 64 391 ILE B O 1
ATOM 8822 N N . LYS B 1 392 ? -25.844 35.5 -27.516 1 62.16 392 LYS B N 1
ATOM 8823 C CA . LYS B 1 392 ? -25.188 36.688 -26.953 1 62.16 392 LYS B CA 1
ATOM 8824 C C . LYS B 1 392 ? -24.938 37.75 -28.031 1 62.16 392 LYS B C 1
ATOM 8826 O O . LYS B 1 392 ? -25.078 38.938 -27.781 1 62.16 392 LYS B O 1
ATOM 8831 N N . GLY B 1 393 ? -24.359 37.219 -29.109 1 61.62 393 GLY B N 1
ATOM 8832 C CA . GLY B 1 393 ? -24.219 38.156 -30.219 1 61.62 393 GLY B CA 1
ATOM 8833 C C . GLY B 1 393 ? -25.531 38.844 -30.609 1 61.62 393 GLY B C 1
ATOM 8834 O O . GLY B 1 393 ? -25.547 40.031 -30.938 1 61.62 393 GLY B O 1
ATOM 8835 N N . LEU B 1 394 ? -26.5 38.094 -30.672 1 55.72 394 LEU B N 1
ATOM 8836 C CA . LEU B 1 394 ? -27.797 38.656 -31 1 55.72 394 LEU B CA 1
ATOM 8837 C C . LEU B 1 394 ? -28.234 39.656 -29.938 1 55.72 394 LEU B C 1
ATOM 8839 O O . LEU B 1 394 ? -28.828 40.688 -30.25 1 55.72 394 LEU B O 1
ATOM 8843 N N . LYS B 1 395 ? -27.891 39.344 -28.766 1 53.84 395 LYS B N 1
ATOM 8844 C CA . LYS B 1 395 ? -28.203 40.281 -27.688 1 53.84 395 LYS B CA 1
ATOM 8845 C C . LYS B 1 395 ? -27.328 41.531 -27.797 1 53.84 395 LYS B C 1
ATOM 8847 O O . LYS B 1 395 ? -27.797 42.625 -27.562 1 53.84 395 LYS B O 1
ATOM 8852 N N . ASN B 1 396 ? -26.016 41.219 -27.906 1 50.28 396 ASN B N 1
ATOM 8853 C CA . ASN B 1 396 ? -25.156 42.406 -28.047 1 50.28 396 ASN B CA 1
ATOM 8854 C C . ASN B 1 396 ? -25.484 43.188 -29.312 1 50.28 396 ASN B C 1
ATOM 8856 O O . ASN B 1 396 ? -25.078 44.344 -29.438 1 50.28 396 ASN B O 1
ATOM 8860 N N . LYS B 1 397 ? -25.906 42.625 -30.391 1 47.84 397 LYS B N 1
ATOM 8861 C CA . LYS B 1 397 ? -26.297 43.438 -31.531 1 47.84 397 LYS B CA 1
ATOM 8862 C C . LYS B 1 397 ? -27.438 44.375 -31.156 1 47.84 397 LYS B C 1
ATOM 8864 O O . LYS B 1 397 ? -27.641 45.406 -31.812 1 47.84 397 LYS B O 1
ATOM 8869 N N . SER B 1 398 ? -28.438 44.031 -30.297 1 41.25 398 SER B N 1
ATOM 8870 C CA . SER B 1 398 ? -29.359 45.094 -29.922 1 41.25 398 SER B CA 1
ATOM 8871 C C . SER B 1 398 ? -28.625 46.188 -29.172 1 41.25 398 SER B C 1
ATOM 8873 O O . SER B 1 398 ? -29.031 47.375 -29.234 1 41.25 398 SER B O 1
ATOM 8875 N N . THR B 1 399 ? -27.984 45.969 -28.047 1 37.44 399 THR B N 1
ATOM 8876 C CA . THR B 1 399 ? -27.25 47.062 -27.422 1 37.44 399 THR B CA 1
ATOM 8877 C C . THR B 1 399 ? -25.891 47.281 -28.094 1 37.44 399 THR B C 1
ATOM 8879 O O . THR B 1 399 ? -24.938 46.594 -27.75 1 37.44 399 THR B O 1
ATOM 8882 N N . SER B 1 400 ? -25.859 47.281 -29.297 1 35.91 400 SER B N 1
ATOM 8883 C CA . SER B 1 400 ? -24.609 47.406 -30.047 1 35.91 400 SER B CA 1
ATOM 8884 C C . SER B 1 400 ? -23.875 48.688 -29.672 1 35.91 400 SER B C 1
ATOM 8886 O O . SER B 1 400 ? -22.922 49.094 -30.344 1 35.91 400 SER B O 1
ATOM 8888 N N . SER B 1 401 ? -24.609 49.594 -28.797 1 29.48 401 SER B N 1
ATOM 8889 C CA . SER B 1 401 ? -23.672 50.719 -28.812 1 29.48 401 SER B CA 1
ATOM 8890 C C . SER B 1 401 ? -22.25 50.25 -28.547 1 29.48 401 SER B C 1
ATOM 8892 O O . SER B 1 401 ? -21.344 50.531 -29.344 1 29.48 401 SER B O 1
ATOM 8894 N N . THR B 1 402 ? -21.672 50.969 -27.422 1 27.47 402 THR B N 1
ATOM 8895 C CA . THR B 1 402 ? -20.359 51.562 -27.203 1 27.47 402 THR B CA 1
ATOM 8896 C C . THR B 1 402 ? -19.312 50.469 -26.953 1 27.47 402 THR B C 1
ATOM 8898 O O . THR B 1 402 ? -18.203 50.531 -27.469 1 27.47 402 THR B O 1
ATOM 8901 N N . SER B 1 403 ? -19.297 49.938 -25.625 1 27.39 403 SER B N 1
ATOM 8902 C CA . SER B 1 403 ? -18.031 49.781 -24.906 1 27.39 403 SER B CA 1
ATOM 8903 C C . SER B 1 403 ? -17.25 48.562 -25.375 1 27.39 403 SER B C 1
ATOM 8905 O O . SER B 1 403 ? -17.734 47.438 -25.25 1 27.39 403 SER B O 1
ATOM 8907 N N . ASP B 1 404 ? -16.641 48.719 -26.516 1 29.58 404 ASP B N 1
ATOM 8908 C CA . ASP B 1 404 ? -15.484 47.906 -26.906 1 29.58 404 ASP B CA 1
ATOM 8909 C C . ASP B 1 404 ? -14.562 47.656 -25.719 1 29.58 404 ASP B C 1
ATOM 8911 O O . ASP B 1 404 ? -13.867 48.562 -25.266 1 29.58 404 ASP B O 1
ATOM 8915 N N . ILE B 1 405 ? -15.07 47.188 -24.578 1 25.55 405 ILE B N 1
ATOM 8916 C CA . ILE B 1 405 ? -14.102 46.844 -23.547 1 25.55 405 ILE B CA 1
ATOM 8917 C C . ILE B 1 405 ? -12.953 46.062 -24.156 1 25.55 405 ILE B C 1
ATOM 8919 O O . ILE B 1 405 ? -13.102 44.875 -24.484 1 25.55 405 ILE B O 1
ATOM 8923 N N . HIS B 1 406 ? -12.336 46.656 -25.203 1 28.64 406 HIS B N 1
ATOM 8924 C CA . HIS B 1 406 ? -10.984 46.312 -25.609 1 28.64 406 HIS B CA 1
ATOM 8925 C C . HIS B 1 406 ? -10.047 46.188 -24.406 1 28.64 406 HIS B C 1
ATOM 8927 O O . HIS B 1 406 ? -8.828 46.125 -24.562 1 28.64 406 HIS B O 1
ATOM 8933 N N . GLY B 1 407 ? -10.523 46.875 -23.219 1 27.02 407 GLY B N 1
ATOM 8934 C CA . GLY B 1 407 ? -9.438 47.219 -22.328 1 27.02 407 GLY B CA 1
ATOM 8935 C C . GLY B 1 407 ? -8.438 46.094 -22.141 1 27.02 407 GLY B C 1
ATOM 8936 O O . GLY B 1 407 ? -7.227 46.312 -22.125 1 27.02 407 GLY B O 1
ATOM 8937 N N . PHE B 1 408 ? -8.844 45.125 -21.375 1 26.42 408 PHE B N 1
ATOM 8938 C CA . PHE B 1 408 ? -7.711 44.688 -20.562 1 26.42 408 PHE B CA 1
ATOM 8939 C C . PHE B 1 408 ? -6.656 44 -21.422 1 26.42 408 PHE B C 1
ATOM 8941 O O . PHE B 1 408 ? -6.906 42.938 -22 1 26.42 408 PHE B O 1
ATOM 8948 N N . SER B 1 409 ? -6.043 44.781 -22.297 1 28.97 409 SER B N 1
ATOM 8949 C CA . SER B 1 409 ? -4.684 44.438 -22.719 1 28.97 409 SER B CA 1
ATOM 8950 C C . SER B 1 409 ? -3.912 43.781 -21.578 1 28.97 409 SER B C 1
ATOM 8952 O O . SER B 1 409 ? -3.562 44.438 -20.594 1 28.97 409 SER B O 1
ATOM 8954 N N . GLU B 1 410 ? -4.398 42.719 -21.172 1 31.17 410 GLU B N 1
ATOM 8955 C CA . GLU B 1 410 ? -3.562 41.969 -20.266 1 31.17 410 GLU B CA 1
ATOM 8956 C C . GLU B 1 410 ? -2.082 42.125 -20.594 1 31.17 410 GLU B C 1
ATOM 8958 O O . GLU B 1 410 ? -1.678 42 -21.75 1 31.17 410 GLU B O 1
ATOM 8963 N N . SER B 1 411 ? -1.486 43.062 -19.938 1 32.41 411 SER B N 1
ATOM 8964 C CA . SER B 1 411 ? -0.078 43.406 -19.859 1 32.41 411 SER B CA 1
ATOM 8965 C C . SER B 1 411 ? 0.822 42.281 -20.297 1 32.41 411 SER B C 1
ATOM 8967 O O . SER B 1 411 ? 0.575 41.125 -19.938 1 32.41 411 SER B O 1
ATOM 8969 N N . GLU B 1 412 ? 1.531 42.375 -21.375 1 34.62 412 GLU B N 1
ATOM 8970 C CA . GLU B 1 412 ? 2.611 41.719 -22.094 1 34.62 412 GLU B CA 1
ATOM 8971 C C . GLU B 1 412 ? 3.605 41.062 -21.141 1 34.62 412 GLU B C 1
ATOM 8973 O O . GLU B 1 412 ? 4.348 40.156 -21.531 1 34.62 412 GLU B O 1
ATOM 8978 N N . SER B 1 413 ? 3.881 41.812 -20.125 1 36.5 413 SER B N 1
ATOM 8979 C CA . SER B 1 413 ? 5.043 41.469 -19.312 1 36.5 413 SER B CA 1
ATOM 8980 C C . SER B 1 413 ? 4.879 40.094 -18.688 1 36.5 413 SER B C 1
ATOM 8982 O O . SER B 1 413 ? 5.859 39.469 -18.266 1 36.5 413 SER B O 1
ATOM 8984 N N . GLY B 1 414 ? 3.625 39.594 -18.375 1 39.84 414 GLY B N 1
ATOM 8985 C CA . GLY B 1 414 ? 3.365 38.312 -17.734 1 39.84 414 GLY B CA 1
ATOM 8986 C C . GLY B 1 414 ? 3.377 37.156 -18.719 1 39.84 414 GLY B C 1
ATOM 8987 O O . GLY B 1 414 ? 3.068 36.031 -18.359 1 39.84 414 GLY B O 1
ATOM 8988 N N . VAL B 1 415 ? 3.271 37.375 -19.969 1 43.59 415 VAL B N 1
ATOM 8989 C CA . VAL B 1 415 ? 3.27 36.438 -21.094 1 43.59 415 VAL B CA 1
ATOM 8990 C C . VAL B 1 415 ? 4.594 35.688 -21.141 1 43.59 415 VAL B C 1
ATOM 8992 O O . VAL B 1 415 ? 4.625 34.5 -21.438 1 43.59 415 VAL B O 1
ATOM 8995 N N . ASP B 1 416 ? 5.66 36.406 -20.969 1 44.31 416 ASP B N 1
ATOM 8996 C CA . ASP B 1 416 ? 6.965 35.781 -21.078 1 44.31 416 ASP B CA 1
ATOM 8997 C C . ASP B 1 416 ? 7.121 34.656 -20.031 1 44.31 416 ASP B C 1
ATOM 8999 O O . ASP B 1 416 ? 7.672 33.594 -20.312 1 44.31 416 ASP B O 1
ATOM 9003 N N . THR B 1 417 ? 6.723 35.031 -18.844 1 49.09 417 THR B N 1
ATOM 9004 C CA . THR B 1 417 ? 6.895 34.062 -17.766 1 49.09 417 THR B CA 1
ATOM 9005 C C . THR B 1 417 ? 5.957 32.875 -17.969 1 49.09 417 THR B C 1
ATOM 9007 O O . THR B 1 417 ? 6.309 31.75 -17.641 1 49.09 417 THR B O 1
ATOM 9010 N N . GLU B 1 418 ? 4.742 33.219 -18.562 1 54.31 418 GLU B N 1
ATOM 9011 C CA . GLU B 1 418 ? 3.766 32.156 -18.812 1 54.31 418 GLU B CA 1
ATOM 9012 C C . GLU B 1 418 ? 4.23 31.234 -19.922 1 54.31 418 GLU B C 1
ATOM 9014 O O . GLU B 1 418 ? 3.986 30.016 -19.875 1 54.31 418 GLU B O 1
ATOM 9019 N N . GLN B 1 419 ? 4.816 31.875 -21 1 54.56 419 GLN B N 1
ATOM 9020 C CA . GLN B 1 419 ? 5.332 31.062 -22.109 1 54.56 419 GLN B CA 1
ATOM 9021 C C . GLN B 1 419 ? 6.41 30.094 -21.625 1 54.56 419 GLN B C 1
ATOM 9023 O O . GLN B 1 419 ? 6.52 28.984 -22.125 1 54.56 419 GLN B O 1
ATOM 9028 N N . ASP B 1 420 ? 7.02 30.547 -20.5 1 68.12 420 ASP B N 1
ATOM 9029 C CA . ASP B 1 420 ? 8.102 29.734 -19.969 1 68.12 420 ASP B CA 1
ATOM 9030 C C . ASP B 1 420 ? 7.559 28.547 -19.172 1 68.12 420 ASP B C 1
ATOM 9032 O O . ASP B 1 420 ? 8.109 27.453 -19.219 1 68.12 420 ASP B O 1
ATOM 9036 N N . LEU B 1 421 ? 6.273 28.734 -18.766 1 80.81 421 LEU B N 1
ATOM 9037 C CA . LEU B 1 421 ? 5.766 27.672 -17.922 1 80.81 421 LEU B CA 1
ATOM 9038 C C . LEU B 1 421 ? 5.055 26.594 -18.75 1 80.81 421 LEU B C 1
ATOM 9040 O O . LEU B 1 421 ? 4.828 25.484 -18.266 1 80.81 421 LEU B O 1
ATOM 9044 N N . ALA B 1 422 ? 4.758 26.938 -20 1 79.06 422 ALA B N 1
ATOM 9045 C CA . ALA B 1 422 ? 4.082 25.984 -20.891 1 79.06 422 ALA B CA 1
ATOM 9046 C C . ALA B 1 422 ? 4.973 24.797 -21.203 1 79.06 422 ALA B C 1
ATOM 9048 O O . ALA B 1 422 ? 4.477 23.688 -21.438 1 79.06 422 ALA B O 1
ATOM 9049 N N . CYS B 1 423 ? 6.203 25.109 -21.016 1 78.75 423 CYS B N 1
ATOM 9050 C CA . CYS B 1 423 ? 7.156 24.047 -21.312 1 78.75 423 CYS B CA 1
ATOM 9051 C C . CYS B 1 423 ? 7.199 23.016 -20.188 1 78.75 423 CYS B C 1
ATOM 9053 O O . CYS B 1 423 ? 7.66 21.891 -20.391 1 78.75 423 CYS B O 1
ATOM 9055 N N . TYR B 1 424 ? 6.566 23.375 -19.094 1 85.62 424 TYR B N 1
ATOM 9056 C CA . TYR B 1 424 ? 6.652 22.469 -17.953 1 85.62 424 TYR B CA 1
ATOM 9057 C C . TYR B 1 424 ? 5.355 21.688 -17.766 1 85.62 424 TYR B C 1
ATOM 9059 O O . TYR B 1 424 ? 5.188 20.984 -16.781 1 85.62 424 TYR B O 1
ATOM 9067 N N . VAL B 1 425 ? 4.48 21.859 -18.781 1 86.25 425 VAL B N 1
ATOM 9068 C CA . VAL B 1 425 ? 3.258 21.078 -18.766 1 86.25 425 VAL B CA 1
ATOM 9069 C C . VAL B 1 425 ? 3.561 19.656 -19.234 1 86.25 425 VAL B C 1
ATOM 9071 O O . VAL B 1 425 ? 4.117 19.438 -20.312 1 86.25 425 VAL B O 1
ATOM 9074 N N . LEU B 1 426 ? 3.275 18.688 -18.359 1 87.25 426 LEU B N 1
ATOM 9075 C CA . LEU B 1 426 ? 3.531 17.297 -18.703 1 87.25 426 LEU B CA 1
ATOM 9076 C C . LEU B 1 426 ? 2.307 16.656 -19.359 1 87.25 426 LEU B C 1
ATOM 9078 O O . LEU B 1 426 ? 1.233 16.609 -18.75 1 87.25 426 LEU B O 1
ATOM 9082 N N . LEU B 1 427 ? 2.439 16.328 -20.578 1 82.38 427 LEU B N 1
ATOM 9083 C CA . LEU B 1 427 ? 1.355 15.75 -21.375 1 82.38 427 LEU B CA 1
ATOM 9084 C C . LEU B 1 427 ? 1.677 14.312 -21.766 1 82.38 427 LEU B C 1
ATOM 9086 O O . LEU B 1 427 ? 2.848 13.93 -21.828 1 82.38 427 LEU B O 1
ATOM 9090 N N . LEU B 1 428 ? 0.625 13.578 -21.859 1 82.44 428 LEU B N 1
ATOM 9091 C CA . LEU B 1 428 ? 0.775 12.242 -22.422 1 82.44 428 LEU B CA 1
ATOM 9092 C C . LEU B 1 428 ? 0.859 12.297 -23.938 1 82.44 428 LEU B C 1
ATOM 9094 O O . LEU B 1 428 ? 0.626 13.352 -24.547 1 82.44 428 LEU B O 1
ATOM 9098 N N . GLU B 1 429 ? 1.191 11.18 -24.516 1 74.12 429 GLU B N 1
ATOM 9099 C CA . GLU B 1 429 ? 1.256 11.086 -25.969 1 74.12 429 GLU B CA 1
ATOM 9100 C C . GLU B 1 429 ? -0.097 11.391 -26.609 1 74.12 429 GLU B C 1
ATOM 9102 O O . GLU B 1 429 ? -1.129 10.891 -26.156 1 74.12 429 GLU B O 1
ATOM 9107 N N . GLY B 1 430 ? -0.106 12.273 -27.5 1 68.81 430 GLY B N 1
ATOM 9108 C CA . GLY B 1 430 ? -1.318 12.57 -28.25 1 68.81 430 GLY B CA 1
ATOM 9109 C C . GLY B 1 430 ? -2.086 13.758 -27.688 1 68.81 430 GLY B C 1
ATOM 9110 O O . GLY B 1 430 ? -3.035 14.234 -28.328 1 68.81 430 GLY B O 1
ATOM 9111 N N . GLU B 1 431 ? -1.669 14.125 -26.438 1 75.5 431 GLU B N 1
ATOM 9112 C CA . GLU B 1 431 ? -2.373 15.258 -25.844 1 75.5 431 GLU B CA 1
ATOM 9113 C C . GLU B 1 431 ? -1.806 16.578 -26.328 1 75.5 431 GLU B C 1
ATOM 9115 O O . GLU B 1 431 ? -0.607 16.688 -26.609 1 75.5 431 GLU B O 1
ATOM 9120 N N . VAL B 1 432 ? -2.719 17.359 -26.75 1 65.25 432 VAL B N 1
ATOM 9121 C CA . VAL B 1 432 ? -2.295 18.641 -27.297 1 65.25 432 VAL B CA 1
ATOM 9122 C C . VAL B 1 432 ? -2.086 19.641 -26.156 1 65.25 432 VAL B C 1
ATOM 9124 O O . VAL B 1 432 ? -2.553 19.422 -25.031 1 65.25 432 VAL B O 1
ATOM 9127 N N . GLU B 1 433 ? -1.306 20.641 -26.484 1 64.12 433 GLU B N 1
ATOM 9128 C CA . GLU B 1 433 ? -0.854 21.672 -25.562 1 64.12 433 GLU B CA 1
ATOM 9129 C C . GLU B 1 433 ? -2.027 22.281 -24.797 1 64.12 433 GLU B C 1
ATOM 9131 O O . GLU B 1 433 ? -3.105 22.484 -25.359 1 64.12 433 GLU B O 1
ATOM 9136 N N . GLN B 1 434 ? -1.944 22.297 -23.453 1 62.97 434 GLN B N 1
ATOM 9137 C CA . GLN B 1 434 ? -2.941 22.859 -22.547 1 62.97 434 GLN B CA 1
ATOM 9138 C C . GLN B 1 434 ? -3.346 24.266 -22.984 1 62.97 434 GLN B C 1
ATOM 9140 O O . GLN B 1 434 ? -2.494 25.062 -23.359 1 62.97 434 GLN B O 1
ATOM 9145 N N . PRO B 1 435 ? -4.609 24.453 -22.953 1 64.31 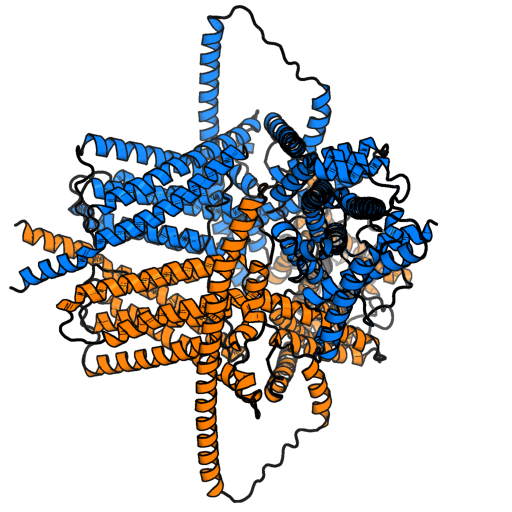435 PRO B N 1
ATOM 9146 C CA . PRO B 1 435 ? -5.047 25.812 -23.266 1 64.31 435 PRO B CA 1
ATOM 9147 C C . PRO B 1 435 ? -4.355 26.875 -22.406 1 64.31 435 PRO B C 1
ATOM 9149 O O . PRO B 1 435 ? -4.117 26.641 -21.219 1 64.31 435 PRO B O 1
ATOM 9152 N N . PRO B 1 436 ? -3.869 27.812 -22.953 1 68.44 436 PRO B N 1
ATOM 9153 C CA . PRO B 1 436 ? -3.207 28.875 -22.219 1 68.44 436 PRO B CA 1
ATOM 9154 C C . PRO B 1 436 ? -4.035 29.375 -21.031 1 68.44 436 PRO B C 1
ATOM 9156 O O . PRO B 1 436 ? -3.477 29.75 -20 1 68.44 436 PRO B O 1
ATOM 9159 N N . LYS B 1 437 ? -5.34 29.203 -21.156 1 71.19 437 LYS B N 1
ATOM 9160 C CA . LYS B 1 437 ? -6.199 29.656 -20.078 1 71.19 437 LYS B CA 1
ATOM 9161 C C . LYS B 1 437 ? -6.047 28.766 -18.844 1 71.19 437 LYS B C 1
ATOM 9163 O O . LYS B 1 437 ? -6.051 29.25 -17.719 1 71.19 437 LYS B O 1
ATOM 9168 N N . THR B 1 438 ? -5.922 27.547 -19.141 1 70.25 438 THR B N 1
ATOM 9169 C CA . THR B 1 438 ? -5.773 26.609 -18.031 1 70.25 438 THR B CA 1
ATOM 9170 C C . THR B 1 438 ? -4.438 26.812 -17.312 1 70.25 438 THR B C 1
ATOM 9172 O O . THR B 1 438 ? -4.367 26.75 -16.094 1 70.25 438 THR B O 1
ATOM 9175 N N . LEU B 1 439 ? -3.494 27.125 -18.109 1 77.5 439 LEU B N 1
ATOM 9176 C CA . LEU B 1 439 ? -2.182 27.391 -17.531 1 77.5 439 LEU B CA 1
ATOM 9177 C C . LEU B 1 439 ? -2.203 28.656 -16.688 1 77.5 439 LEU B C 1
ATOM 9179 O O . LEU B 1 439 ? -1.607 28.703 -15.602 1 77.5 439 LEU B O 1
ATOM 9183 N N . LYS B 1 440 ? -2.908 29.609 -17.188 1 78.62 440 LYS B N 1
ATOM 9184 C CA . LYS B 1 440 ? -3.041 30.859 -16.438 1 78.62 440 LYS B CA 1
ATOM 9185 C C . LYS B 1 440 ? -3.775 30.641 -15.125 1 78.62 440 LYS B C 1
ATOM 9187 O O . LYS B 1 440 ? -3.393 31.203 -14.094 1 78.62 440 LYS B O 1
ATOM 9192 N N . ASN B 1 441 ? -4.758 29.828 -15.156 1 76.56 441 ASN B N 1
ATOM 9193 C CA . ASN B 1 441 ? -5.512 29.516 -13.938 1 76.56 441 ASN B CA 1
ATOM 9194 C C . ASN B 1 441 ? -4.656 28.766 -12.922 1 76.56 441 ASN B C 1
ATOM 9196 O O . ASN B 1 441 ? -4.777 29 -11.719 1 76.56 441 ASN B O 1
ATOM 9200 N N . ILE B 1 442 ? -3.791 28.016 -13.445 1 78.56 442 ILE B N 1
ATOM 9201 C CA . ILE B 1 442 ? -2.912 27.25 -12.57 1 78.56 442 ILE B CA 1
ATOM 9202 C C . ILE B 1 442 ? -1.91 28.188 -11.898 1 78.56 442 ILE B C 1
ATOM 9204 O O . ILE B 1 442 ? -1.668 28.094 -10.695 1 78.56 442 ILE B O 1
ATOM 9208 N N . CYS B 1 443 ? -1.428 29.125 -12.664 1 80.38 443 CYS B N 1
ATOM 9209 C CA . CYS B 1 443 ? -0.464 30.094 -12.133 1 80.38 443 CYS B CA 1
ATOM 9210 C C . CYS B 1 443 ? -1.118 31.016 -11.125 1 80.38 443 CYS B C 1
ATOM 9212 O O . CYS B 1 443 ? -0.53 31.328 -10.086 1 80.38 443 CYS B O 1
ATOM 9214 N N . ASN B 1 444 ? -2.311 31.391 -11.43 1 84.12 444 ASN B N 1
ATOM 9215 C CA . ASN B 1 444 ? -3.037 32.25 -10.508 1 84.12 444 ASN B CA 1
ATOM 9216 C C . ASN B 1 444 ? -3.348 31.547 -9.188 1 84.12 444 ASN B C 1
ATOM 9218 O O . ASN B 1 444 ? -3.342 32.156 -8.125 1 84.12 444 ASN B O 1
ATOM 9222 N N . LYS B 1 445 ? -3.535 30.359 -9.273 1 87 445 LYS B N 1
ATOM 9223 C CA . LYS B 1 445 ? -3.832 29.594 -8.062 1 87 445 LYS B CA 1
ATOM 9224 C C . LYS B 1 445 ? -2.615 29.516 -7.152 1 87 445 LYS B C 1
ATOM 9226 O O . LYS B 1 445 ? -2.748 29.547 -5.926 1 87 445 LYS B O 1
ATOM 9231 N N . VAL B 1 446 ? -1.49 29.391 -7.734 1 89.62 446 VAL B N 1
ATOM 9232 C CA . VAL B 1 446 ? -0.271 29.359 -6.934 1 89.62 446 VAL B CA 1
ATOM 9233 C C . VAL B 1 446 ? -0.134 30.672 -6.156 1 89.62 446 VAL B C 1
ATOM 9235 O O . VAL B 1 446 ? 0.146 30.672 -4.957 1 89.62 446 VAL B O 1
ATOM 9238 N N . ASP B 1 447 ? -0.415 31.719 -6.871 1 89.75 447 ASP B N 1
ATOM 9239 C CA . ASP B 1 447 ? -0.291 33.031 -6.246 1 89.75 447 ASP B CA 1
ATOM 9240 C C . ASP B 1 447 ? -1.352 33.219 -5.164 1 89.75 447 ASP B C 1
ATOM 9242 O O . ASP B 1 447 ? -1.083 33.812 -4.125 1 89.75 447 ASP B O 1
ATOM 9246 N N . GLU B 1 448 ? -2.436 32.719 -5.438 1 90.5 448 GLU B N 1
ATOM 9247 C CA . GLU B 1 448 ? -3.502 32.812 -4.445 1 90.5 448 GLU B CA 1
ATOM 9248 C C . GLU B 1 448 ? -3.145 32.062 -3.174 1 90.5 448 GLU B C 1
ATOM 9250 O O . GLU B 1 448 ? -3.414 32.531 -2.064 1 90.5 448 GLU B O 1
ATOM 9255 N N . VAL B 1 449 ? -2.562 30.891 -3.354 1 91.88 449 VAL B N 1
ATOM 9256 C CA . VAL B 1 449 ? -2.195 30.078 -2.205 1 91.88 449 VAL B CA 1
ATOM 9257 C C . VAL B 1 449 ? -1.076 30.75 -1.419 1 91.88 449 VAL B C 1
ATOM 9259 O O . VAL B 1 449 ? -1.089 30.75 -0.186 1 91.88 449 VAL B O 1
ATOM 9262 N N . ILE B 1 450 ? -0.16 31.312 -2.119 1 92.81 450 ILE B N 1
ATOM 9263 C CA . ILE B 1 450 ? 0.927 32.031 -1.463 1 92.81 450 ILE B CA 1
ATOM 9264 C C . ILE B 1 450 ? 0.37 33.25 -0.723 1 92.81 450 ILE B C 1
ATOM 9266 O O . ILE B 1 450 ? 0.77 33.531 0.408 1 92.81 450 ILE B O 1
ATOM 9270 N N . GLU B 1 451 ? -0.62 33.875 -1.334 1 91.69 451 GLU B N 1
ATOM 9271 C CA . GLU B 1 451 ? -1.241 35.031 -0.704 1 91.69 451 GLU B CA 1
ATOM 9272 C C . GLU B 1 451 ? -2.039 34.625 0.532 1 91.69 451 GLU B C 1
ATOM 9274 O O . GLU B 1 451 ? -2.051 35.344 1.532 1 91.69 451 GLU B O 1
ATOM 9279 N N . THR B 1 452 ? -2.646 33.562 0.388 1 90.38 452 THR B N 1
ATOM 9280 C CA . THR B 1 452 ? -3.361 33.062 1.555 1 90.38 452 THR B CA 1
ATOM 9281 C C . THR B 1 452 ? -2.393 32.781 2.699 1 90.38 452 THR B C 1
ATOM 9283 O O . THR B 1 452 ? -2.715 33 3.865 1 90.38 452 THR B O 1
ATOM 9286 N N . GLY B 1 453 ? -1.268 32.25 2.371 1 91.38 453 GLY B N 1
ATOM 9287 C CA . GLY B 1 453 ? -0.24 32.031 3.375 1 91.38 453 GLY B CA 1
ATOM 9288 C C . GLY B 1 453 ? 0.27 33.312 4.008 1 91.38 453 GLY B C 1
ATOM 9289 O O . GLY B 1 453 ? 0.512 33.344 5.215 1 91.38 453 GLY B O 1
ATOM 9290 N N . LYS B 1 454 ? 0.332 34.312 3.193 1 90.94 454 LYS B N 1
ATOM 9291 C CA . LYS B 1 454 ? 0.813 35.594 3.678 1 90.94 454 LYS B CA 1
ATOM 9292 C C . LYS B 1 454 ? -0.146 36.188 4.707 1 90.94 454 LYS B C 1
ATOM 9294 O O . LYS B 1 454 ? 0.279 36.906 5.625 1 90.94 454 LYS B O 1
ATOM 9299 N N . ASN B 1 455 ? -1.365 35.844 4.496 1 88.81 455 ASN B N 1
ATOM 9300 C CA . ASN B 1 455 ? -2.375 36.375 5.41 1 88.81 455 ASN B CA 1
ATOM 9301 C C . ASN B 1 455 ? -2.4 35.594 6.723 1 88.81 455 ASN B C 1
ATOM 9303 O O . ASN B 1 455 ? -2.988 36.031 7.707 1 88.81 455 ASN B O 1
ATOM 9307 N N . GLN B 1 456 ? -1.766 34.5 6.762 1 86.06 456 GLN B N 1
ATOM 9308 C CA . GLN B 1 456 ? -1.707 33.688 7.973 1 86.06 456 GLN B CA 1
ATOM 9309 C C . GLN B 1 456 ? -0.358 33.844 8.672 1 86.06 456 GLN B C 1
ATOM 9311 O O . GLN B 1 456 ? 0.146 32.875 9.266 1 86.06 456 GLN B O 1
ATOM 9316 N N . GLN B 1 457 ? 0.141 35 8.68 1 84.56 457 GLN B N 1
ATOM 9317 C CA . GLN B 1 457 ? 1.457 35.219 9.266 1 84.56 457 GLN B CA 1
ATOM 9318 C C . GLN B 1 457 ? 1.383 35.219 10.789 1 84.56 457 GLN B C 1
ATOM 9320 O O . GLN B 1 457 ? 0.414 35.688 11.375 1 84.56 457 GLN B O 1
ATOM 9325 N N . ARG B 1 458 ? 2.436 34.625 11.32 1 88.25 458 ARG B N 1
ATOM 9326 C CA . ARG B 1 458 ? 2.543 34.562 12.773 1 88.25 458 ARG B CA 1
ATOM 9327 C C . ARG B 1 458 ? 3.266 35.75 13.344 1 88.25 458 ARG B C 1
ATOM 9329 O O . ARG B 1 458 ? 4.496 35.812 13.352 1 88.25 458 ARG B O 1
ATOM 9336 N N . LYS B 1 459 ? 2.539 36.656 13.898 1 89.94 459 LYS B N 1
ATOM 9337 C CA . LYS B 1 459 ? 3.053 37.969 14.297 1 89.94 459 LYS B CA 1
ATOM 9338 C C . LYS B 1 459 ? 3.973 37.844 15.508 1 89.94 459 LYS B C 1
ATOM 9340 O O . LYS B 1 459 ? 5.004 38.5 15.586 1 89.94 459 LYS B O 1
ATOM 9345 N N . ASN B 1 460 ? 3.596 37 16.406 1 93 460 ASN B N 1
ATOM 9346 C CA . ASN B 1 460 ? 4.41 36.844 17.609 1 93 460 ASN B CA 1
ATOM 9347 C C . ASN B 1 460 ? 5.777 36.25 17.297 1 93 460 ASN B C 1
ATOM 9349 O O . ASN B 1 460 ? 6.781 36.625 17.906 1 93 460 ASN B O 1
ATOM 9353 N N . LEU B 1 461 ? 5.738 35.344 16.406 1 95.44 461 LEU B N 1
ATOM 9354 C CA . LEU B 1 461 ? 7.008 34.75 16 1 95.44 461 LEU B CA 1
ATOM 9355 C C . LEU B 1 461 ? 7.898 35.781 15.328 1 95.44 461 LEU B C 1
ATOM 9357 O O . LEU B 1 461 ? 9.102 35.812 15.578 1 95.44 461 LEU B O 1
ATOM 9361 N N . LYS B 1 462 ? 7.316 36.625 14.516 1 93.75 462 LYS B N 1
ATOM 9362 C CA . LYS B 1 462 ? 8.07 37.688 13.852 1 93.75 462 LYS B CA 1
ATOM 9363 C C . LYS B 1 462 ? 8.703 38.625 14.859 1 93.75 462 LYS B C 1
ATOM 9365 O O . LYS B 1 462 ? 9.867 39 14.719 1 93.75 462 LYS B O 1
ATOM 9370 N N . ASN B 1 463 ? 7.969 38.875 15.875 1 93.94 463 ASN B N 1
ATOM 9371 C CA . ASN B 1 463 ? 8.477 39.781 16.906 1 93.94 463 ASN B CA 1
ATOM 9372 C C . ASN B 1 463 ? 9.633 39.156 17.688 1 93.94 463 ASN B C 1
ATOM 9374 O O . ASN B 1 463 ? 10.555 39.844 18.109 1 93.94 463 ASN B O 1
ATOM 9378 N N . LEU B 1 464 ? 9.523 37.906 17.859 1 95.88 464 LEU B N 1
ATOM 9379 C CA . LEU B 1 464 ? 10.609 37.219 18.531 1 95.88 464 LEU B CA 1
ATOM 9380 C C . LEU B 1 464 ? 11.867 37.219 17.672 1 95.88 464 LEU B C 1
ATOM 9382 O O . LEU B 1 464 ? 12.977 37.406 18.188 1 95.88 464 LEU B O 1
ATOM 9386 N N . LEU B 1 465 ? 11.734 37.094 16.391 1 94.62 465 LEU B N 1
ATOM 9387 C CA . LEU B 1 465 ? 12.875 36.969 15.484 1 94.62 465 LEU B CA 1
ATOM 9388 C C . LEU B 1 465 ? 13.547 38.344 15.289 1 94.62 465 LEU B C 1
ATOM 9390 O O . LEU B 1 465 ? 14.703 38.406 14.875 1 94.62 465 LEU B O 1
ATOM 9394 N N . LEU B 1 466 ? 12.836 39.375 15.602 1 91.56 466 LEU B N 1
ATOM 9395 C CA . LEU B 1 466 ? 13.422 40.719 15.508 1 91.56 466 LEU B CA 1
ATOM 9396 C C . LEU B 1 466 ? 14.461 40.906 16.609 1 91.56 466 LEU B C 1
ATOM 9398 O O . LEU B 1 466 ? 15.289 41.812 16.516 1 91.56 466 LEU B O 1
ATOM 9402 N N . LYS B 1 467 ? 14.469 40.031 17.562 1 89.75 467 LYS B N 1
ATOM 9403 C CA . LYS B 1 467 ? 15.398 40.156 18.688 1 89.75 467 LYS B CA 1
ATOM 9404 C C . LYS B 1 467 ? 16.703 39.438 18.391 1 89.75 467 LYS B C 1
ATOM 9406 O O . LYS B 1 467 ? 17.594 39.375 19.25 1 89.75 467 LYS B O 1
ATOM 9411 N N . ILE B 1 468 ? 16.875 38.938 17.219 1 87.81 468 ILE B N 1
ATOM 9412 C CA . ILE B 1 468 ? 18.062 38.188 16.844 1 87.81 468 ILE B CA 1
ATOM 9413 C C . ILE B 1 468 ? 19.312 39.062 16.938 1 87.81 468 ILE B C 1
ATOM 9415 O O . ILE B 1 468 ? 19.281 40.219 16.516 1 87.81 468 ILE B O 1
ATOM 9419 N N . GLU B 1 469 ? 20.375 38.594 17.703 1 80 469 GLU B N 1
ATOM 9420 C CA . GLU B 1 469 ? 21.641 39.312 17.828 1 80 469 GLU B CA 1
ATOM 9421 C C . GLU B 1 469 ? 22.766 38.531 17.141 1 80 469 GLU B C 1
ATOM 9423 O O . GLU B 1 469 ? 23.703 38.094 17.797 1 80 469 GLU B O 1
ATOM 9428 N N . ASN B 1 470 ? 22.891 38.375 15.82 1 73.81 470 ASN B N 1
ATOM 9429 C CA . ASN B 1 470 ? 23.906 37.781 14.969 1 73.81 470 ASN B CA 1
ATOM 9430 C C . ASN B 1 470 ? 24.266 36.375 15.414 1 73.81 470 ASN B C 1
ATOM 9432 O O . ASN B 1 470 ? 25.438 35.969 15.398 1 73.81 470 ASN B O 1
ATOM 9436 N N . PHE B 1 471 ? 23.359 35.562 16.031 1 78.19 471 PHE B N 1
ATOM 9437 C CA . PHE B 1 471 ? 23.484 34.156 16.359 1 78.19 471 PHE B CA 1
ATOM 9438 C C . PHE B 1 471 ? 24.609 33.938 17.375 1 78.19 471 PHE B C 1
ATOM 9440 O O . PHE B 1 471 ? 25.109 32.812 17.516 1 78.19 471 PHE B O 1
ATOM 9447 N N . SER B 1 472 ? 25.047 34.969 18.016 1 74.5 472 SER B N 1
ATOM 9448 C CA . SER B 1 472 ? 26.156 34.875 18.969 1 74.5 472 SER B CA 1
ATOM 9449 C C . SER B 1 472 ? 25.766 34.062 20.203 1 74.5 472 SER B C 1
ATOM 9451 O O . SER B 1 472 ? 26.609 33.438 20.812 1 74.5 472 SER B O 1
ATOM 9453 N N . SER B 1 473 ? 24.5 34.031 20.453 1 76.44 473 SER B N 1
ATOM 9454 C CA . SER B 1 473 ? 24.047 33.344 21.656 1 76.44 473 SER B CA 1
ATOM 9455 C C . SER B 1 473 ? 24.016 31.828 21.453 1 76.44 473 SER B C 1
ATOM 9457 O O . SER B 1 473 ? 23.906 31.078 22.422 1 76.44 473 SER B O 1
ATOM 9459 N N . LEU B 1 474 ? 24.141 31.375 20.297 1 78.31 474 LEU B N 1
ATOM 9460 C CA . LEU B 1 474 ? 24.094 29.938 20 1 78.31 474 LEU B CA 1
ATOM 9461 C C . LEU B 1 474 ? 25.328 29.234 20.562 1 78.31 474 LEU B C 1
ATOM 9463 O O . LEU B 1 474 ? 25.266 28.062 20.938 1 78.31 474 LEU B O 1
ATOM 9467 N N . THR B 1 475 ? 26.375 29.938 20.547 1 70.94 475 THR B N 1
ATOM 9468 C CA . THR B 1 475 ? 27.625 29.359 21.047 1 70.94 475 THR B CA 1
ATOM 9469 C C . THR B 1 475 ? 27.547 29.125 22.547 1 70.94 475 THR B C 1
ATOM 9471 O O . THR B 1 475 ? 28.281 28.297 23.094 1 70.94 475 THR B O 1
ATOM 9474 N N . GLY B 1 476 ? 26.578 29.812 23.172 1 68 476 GLY B N 1
ATOM 9475 C CA . GLY B 1 476 ? 26.484 29.719 24.625 1 68 476 GLY B CA 1
ATOM 9476 C C . GLY B 1 476 ? 25.484 28.672 25.094 1 68 476 GLY B C 1
ATOM 9477 O O . GLY B 1 476 ? 25.25 28.5 26.281 1 68 476 GLY B O 1
ATOM 9478 N N . ILE B 1 477 ? 24.984 27.891 24.125 1 72.19 477 ILE B N 1
ATOM 9479 C CA . ILE B 1 477 ? 23.922 26.953 24.516 1 72.19 477 ILE B CA 1
ATOM 9480 C C . ILE B 1 477 ? 24.547 25.766 25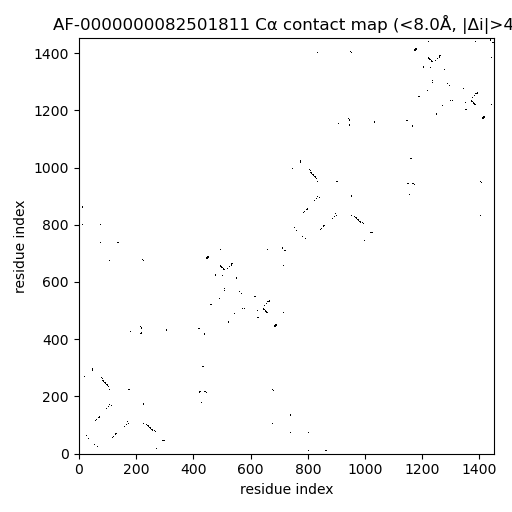.234 1 72.19 477 ILE B C 1
ATOM 9482 O O . ILE B 1 477 ? 24 25.266 26.219 1 72.19 477 ILE B O 1
ATOM 9486 N N . TYR B 1 478 ? 25.656 25.328 24.672 1 70.44 478 TYR B N 1
ATOM 9487 C CA . TYR B 1 478 ? 26.328 24.234 25.359 1 70.44 478 TYR B CA 1
ATOM 9488 C C . TYR B 1 478 ? 27.781 24.578 25.641 1 70.44 478 TYR B C 1
ATOM 9490 O O . TYR B 1 478 ? 28.5 25.062 24.75 1 70.44 478 TYR B O 1
ATOM 9498 N N . ASP B 1 479 ? 27.938 24.547 26.922 1 69.12 479 ASP B N 1
ATOM 9499 C CA . ASP B 1 479 ? 29.328 24.734 27.344 1 69.12 479 ASP B CA 1
ATOM 9500 C C . ASP B 1 479 ? 30.047 23.391 27.5 1 69.12 479 ASP B C 1
ATOM 9502 O O . ASP B 1 479 ? 29.531 22.5 28.172 1 69.12 479 ASP B O 1
ATOM 9506 N N . TYR B 1 480 ? 31.078 23.266 26.844 1 72.62 480 TYR B N 1
ATOM 9507 C CA . TYR B 1 480 ? 31.859 22.031 26.922 1 72.62 480 TYR B CA 1
ATOM 9508 C C . TYR B 1 480 ? 32.375 21.797 28.344 1 72.62 480 TYR B C 1
ATOM 9510 O O . TYR B 1 480 ? 32.75 20.672 28.688 1 72.62 480 TYR B O 1
ATOM 9518 N N . GLN B 1 481 ? 32.281 22.828 29.109 1 77.56 481 GLN B N 1
ATOM 9519 C CA . GLN B 1 481 ? 32.75 22.688 30.469 1 77.56 481 GLN B CA 1
ATOM 9520 C C . GLN B 1 481 ? 31.75 21.938 31.344 1 77.56 481 GLN B C 1
ATOM 9522 O O . GLN B 1 481 ? 32.094 21.438 32.406 1 77.56 481 GLN B O 1
ATOM 9527 N N . VAL B 1 482 ? 30.578 21.906 30.875 1 85.5 482 VAL B N 1
ATOM 9528 C CA . VAL B 1 482 ? 29.562 21.188 31.641 1 85.5 482 VAL B CA 1
ATOM 9529 C C . VAL B 1 482 ? 29.75 19.688 31.422 1 85.5 482 VAL B C 1
ATOM 9531 O O . VAL B 1 482 ? 29.719 19.203 30.281 1 85.5 482 VAL B O 1
ATOM 9534 N N . PRO B 1 483 ? 30.047 18.984 32.406 1 82.5 483 PRO B N 1
ATOM 9535 C CA . PRO B 1 483 ? 30.266 17.547 32.25 1 82.5 483 PRO B CA 1
ATOM 9536 C C . PRO B 1 483 ? 29.016 16.812 31.766 1 82.5 483 PRO B C 1
ATOM 9538 O O . PRO B 1 483 ? 27.891 17.156 32.156 1 82.5 483 PRO B O 1
ATOM 9541 N N . ASN B 1 484 ? 29.297 15.844 31.047 1 83.19 484 ASN B N 1
ATOM 9542 C CA . ASN B 1 484 ? 28.219 14.977 30.594 1 83.19 484 ASN B CA 1
ATOM 9543 C C . ASN B 1 484 ? 27.812 13.969 31.656 1 83.19 484 ASN B C 1
ATOM 9545 O O . ASN B 1 484 ? 28.656 13.453 32.375 1 83.19 484 ASN B O 1
ATOM 9549 N N . LEU B 1 485 ? 26.531 13.891 31.844 1 84.31 485 LEU B N 1
ATOM 9550 C CA . LEU B 1 485 ? 26.016 12.961 32.844 1 84.31 485 LEU B CA 1
ATOM 9551 C C . LEU B 1 485 ? 26.188 11.516 32.375 1 84.31 485 LEU B C 1
ATOM 9553 O O . LEU B 1 485 ? 26.156 10.586 33.188 1 84.31 485 LEU B O 1
ATOM 9557 N N . HIS B 1 486 ? 26.297 11.289 31.031 1 79.69 486 HIS B N 1
ATOM 9558 C CA . HIS B 1 486 ? 26.484 9.969 30.453 1 79.69 486 HIS B CA 1
ATOM 9559 C C . HIS B 1 486 ? 27.625 9.984 29.422 1 79.69 486 HIS B C 1
ATOM 9561 O O . HIS B 1 486 ? 27.984 11.039 28.906 1 79.69 486 HIS B O 1
ATOM 9567 N N . SER B 1 487 ? 28.172 8.805 29.188 1 73.12 487 SER B N 1
ATOM 9568 C CA . SER B 1 487 ? 29.297 8.672 28.266 1 73.12 487 SER B CA 1
ATOM 9569 C C . SER B 1 487 ? 28.891 9 26.844 1 73.12 487 SER B C 1
ATOM 9571 O O . SER B 1 487 ? 29.656 9.609 26.094 1 73.12 487 SER B O 1
ATOM 9573 N N . GLN B 1 488 ? 27.719 8.609 26.516 1 77.88 488 GLN B N 1
ATOM 9574 C CA . GLN B 1 488 ? 27.219 8.93 25.188 1 77.88 488 GLN B CA 1
ATOM 9575 C C . GLN B 1 488 ? 26.109 9.984 25.25 1 77.88 488 GLN B C 1
ATOM 9577 O O . GLN B 1 488 ? 25.219 9.906 26.094 1 77.88 488 GLN B O 1
ATOM 9582 N N . GLU B 1 489 ? 26.312 11.031 24.406 1 76.5 489 GLU B N 1
ATOM 9583 C CA . GLU B 1 489 ? 25.312 12.078 24.391 1 76.5 489 GLU B CA 1
ATOM 9584 C C . GLU B 1 489 ? 24.266 11.82 23.312 1 76.5 489 GLU B C 1
ATOM 9586 O O . GLU B 1 489 ? 24.594 11.367 22.203 1 76.5 489 GLU B O 1
ATOM 9591 N N . PRO B 1 490 ? 23.062 11.945 23.75 1 80.19 490 PRO B N 1
ATOM 9592 C CA . PRO B 1 490 ? 22.016 11.828 22.719 1 80.19 490 PRO B CA 1
ATOM 9593 C C . PRO B 1 490 ? 22.109 12.922 21.656 1 80.19 490 PRO B C 1
ATOM 9595 O O . PRO B 1 490 ? 22.656 14 21.922 1 80.19 490 PRO B O 1
ATOM 9598 N N . PRO B 1 491 ? 21.719 12.539 20.5 1 81.44 491 PRO B N 1
ATOM 9599 C CA . PRO B 1 491 ? 21.688 13.594 19.484 1 81.44 491 PRO B CA 1
ATOM 9600 C C . PRO B 1 491 ? 20.75 14.742 19.844 1 81.44 491 PRO B C 1
ATOM 9602 O O . PRO B 1 491 ? 19.875 14.586 20.688 1 81.44 491 PRO B O 1
ATOM 9605 N N . ASN B 1 492 ? 21.062 15.898 19.359 1 81.75 492 ASN B N 1
ATOM 9606 C CA . ASN B 1 492 ? 20.266 17.094 19.672 1 81.75 492 ASN B CA 1
ATOM 9607 C C . ASN B 1 492 ? 19.234 17.375 18.578 1 81.75 492 ASN B C 1
ATOM 9609 O O . ASN B 1 492 ? 19.375 16.891 17.453 1 81.75 492 ASN B O 1
ATOM 9613 N N . CYS B 1 493 ? 18.203 17.922 19.031 1 89.69 493 CYS B N 1
ATOM 9614 C CA . CYS B 1 493 ? 17.203 18.438 18.094 1 89.69 493 CYS B CA 1
ATOM 9615 C C . CYS B 1 493 ? 16.859 19.875 18.422 1 89.69 493 CYS B C 1
ATOM 9617 O O . CYS B 1 493 ? 16.984 20.312 19.562 1 89.69 493 CYS B O 1
ATOM 9619 N N . TRP B 1 494 ? 16.438 20.656 17.453 1 92.88 494 TRP B N 1
ATOM 9620 C CA . TRP B 1 494 ? 16.125 22.078 17.609 1 92.88 494 TRP B CA 1
ATOM 9621 C C . TRP B 1 494 ? 14.961 22.281 18.578 1 92.88 494 TRP B C 1
ATOM 9623 O O . TRP B 1 494 ? 15.008 23.141 19.453 1 92.88 494 TRP B O 1
ATOM 9633 N N . SER B 1 495 ? 14 21.453 18.438 1 94.81 495 SER B N 1
ATOM 9634 C CA . SER B 1 495 ? 12.758 21.609 19.203 1 94.81 495 SER B CA 1
ATOM 9635 C C . SER B 1 495 ? 12.992 21.406 20.688 1 94.81 495 SER B C 1
ATOM 9637 O O . SER B 1 495 ? 12.406 22.109 21.516 1 94.81 495 SER B O 1
ATOM 9639 N N . LEU B 1 496 ? 13.883 20.5 21 1 94.5 496 LEU B N 1
ATOM 9640 C CA . LEU B 1 496 ? 14.133 20.219 22.406 1 94.5 496 LEU B CA 1
ATOM 9641 C C . LEU B 1 496 ? 14.82 21.406 23.078 1 94.5 496 LEU B C 1
ATOM 9643 O O . LEU B 1 496 ? 14.516 21.75 24.219 1 94.5 496 LEU B O 1
ATOM 9647 N N . HIS B 1 497 ? 15.688 22.062 22.391 1 93.56 497 HIS B N 1
ATOM 9648 C CA . HIS B 1 497 ? 16.375 23.234 22.922 1 93.56 497 HIS B CA 1
ATOM 9649 C C . HIS B 1 497 ? 15.391 24.391 23.125 1 93.56 497 HIS B C 1
ATOM 9651 O O . HIS B 1 497 ? 15.461 25.078 24.141 1 93.56 497 HIS B O 1
ATOM 9657 N N . LEU B 1 498 ? 14.547 24.516 22.188 1 96.38 498 LEU B N 1
ATOM 9658 C CA . LEU B 1 498 ? 13.57 25.594 22.266 1 96.38 498 LEU B CA 1
ATOM 9659 C C . LEU B 1 498 ? 12.609 25.359 23.438 1 96.38 498 LEU B C 1
ATOM 9661 O O . LEU B 1 498 ? 12.281 26.297 24.172 1 96.38 498 LEU B O 1
ATOM 9665 N N . VAL B 1 499 ? 12.227 24.141 23.594 1 96.38 499 VAL B N 1
ATOM 9666 C CA . VAL B 1 499 ? 11.297 23.781 24.672 1 96.38 499 VAL B CA 1
ATOM 9667 C C . VAL B 1 499 ? 11.969 24 26.031 1 96.38 499 VAL B C 1
ATOM 9669 O O . VAL B 1 499 ? 11.352 24.531 26.953 1 96.38 499 VAL B O 1
ATOM 9672 N N . THR B 1 500 ? 13.195 23.609 26.125 1 95.81 500 THR B N 1
ATOM 9673 C CA . THR B 1 500 ? 13.922 23.719 27.391 1 95.81 500 THR B CA 1
ATOM 9674 C C . THR B 1 500 ? 14.172 25.188 27.734 1 95.81 500 THR B C 1
ATOM 9676 O O . THR B 1 500 ? 13.961 25.609 28.875 1 95.81 500 THR B O 1
ATOM 9679 N N . LEU B 1 501 ? 14.562 25.984 26.781 1 95.69 501 LEU B N 1
ATOM 9680 C CA . LEU B 1 501 ? 14.812 27.406 27.016 1 95.69 501 LEU B CA 1
ATOM 9681 C C . LEU B 1 501 ? 13.531 28.109 27.453 1 95.69 501 LEU B C 1
ATOM 9683 O O . LEU B 1 501 ? 13.562 28.938 28.375 1 95.69 501 LEU B O 1
ATOM 9687 N N . THR B 1 502 ? 12.477 27.766 26.797 1 96.25 502 THR B N 1
ATOM 9688 C CA . THR B 1 502 ? 11.195 28.391 27.125 1 96.25 502 THR B CA 1
ATOM 9689 C C . THR B 1 502 ? 10.742 27.969 28.531 1 96.25 502 THR B C 1
ATOM 9691 O O . THR B 1 502 ? 10.188 28.781 29.266 1 96.25 502 THR B O 1
ATOM 9694 N N . SER B 1 503 ? 10.969 26.719 28.875 1 95.94 503 SER B N 1
ATOM 9695 C CA . SER B 1 503 ? 10.617 26.234 30.203 1 95.94 503 SER B CA 1
ATOM 9696 C C . SER B 1 503 ? 11.391 26.984 31.281 1 95.94 503 SER B C 1
ATOM 9698 O O . SER B 1 503 ? 10.828 27.344 32.312 1 95.94 503 SER B O 1
ATOM 9700 N N . ILE B 1 504 ? 12.648 27.266 31.031 1 94.62 504 ILE B N 1
ATOM 9701 C CA . ILE B 1 504 ? 13.492 28 31.969 1 94.62 504 ILE B CA 1
ATOM 9702 C C . ILE B 1 504 ? 12.984 29.438 32.094 1 94.62 504 ILE B C 1
ATOM 9704 O O . ILE B 1 504 ? 12.898 29.969 33.219 1 94.62 504 ILE B O 1
ATOM 9708 N N . ALA B 1 505 ? 12.648 30.016 30.969 1 94.38 505 ALA B N 1
ATOM 9709 C CA . ALA B 1 505 ? 12.18 31.406 30.953 1 94.38 505 ALA B CA 1
ATOM 9710 C C . ALA B 1 505 ? 10.891 31.562 31.766 1 94.38 505 ALA B C 1
ATOM 9712 O O . ALA B 1 505 ? 10.695 32.562 32.438 1 94.38 505 ALA B O 1
ATOM 9713 N N . ILE B 1 506 ? 10.031 30.578 31.688 1 93.56 506 ILE B N 1
ATOM 9714 C CA . ILE B 1 506 ? 8.75 30.641 32.406 1 93.56 506 ILE B CA 1
ATOM 9715 C C . ILE B 1 506 ? 8.969 30.438 33.906 1 93.56 506 ILE B C 1
ATOM 9717 O O . ILE B 1 506 ? 8.219 30.969 34.719 1 93.56 506 ILE B O 1
ATOM 9721 N N . ALA B 1 507 ? 10.039 29.75 34.281 1 93.5 507 ALA B N 1
ATOM 9722 C CA . ALA B 1 507 ? 10.312 29.422 35.656 1 93.5 507 ALA B CA 1
ATOM 9723 C C . ALA B 1 507 ? 10.992 30.578 36.375 1 93.5 507 ALA B C 1
ATOM 9725 O O . ALA B 1 507 ? 11.094 30.578 37.625 1 93.5 507 ALA B O 1
ATOM 9726 N N . LEU B 1 508 ? 11.422 31.594 35.688 1 93 508 LEU B N 1
ATOM 9727 C CA . LEU B 1 508 ? 12.133 32.719 36.281 1 93 508 LEU B CA 1
ATOM 9728 C C . LEU B 1 508 ? 11.211 33.562 37.156 1 93 508 LEU B C 1
ATOM 9730 O O . LEU B 1 508 ? 10.055 33.781 36.812 1 93 508 LEU B O 1
ATOM 9734 N N . PRO B 1 509 ? 11.789 33.969 38.25 1 91.31 509 PRO B N 1
ATOM 9735 C CA . PRO B 1 509 ? 10.977 34.781 39.125 1 91.31 509 PRO B CA 1
ATOM 9736 C C . PRO B 1 509 ? 10.93 36.25 38.719 1 91.31 509 PRO B C 1
ATOM 9738 O O . PRO B 1 509 ? 11.789 36.688 37.938 1 91.31 509 PRO B O 1
ATOM 9741 N N . ASN B 1 510 ? 9.969 37.031 39.094 1 89.12 510 ASN B N 1
ATOM 9742 C CA . ASN B 1 510 ? 9.836 38.5 38.969 1 89.12 510 ASN B CA 1
ATOM 9743 C C . ASN B 1 510 ? 9.758 38.906 37.5 1 89.12 510 ASN B C 1
ATOM 9745 O O . ASN B 1 510 ? 10.344 39.906 37.125 1 89.12 510 ASN B O 1
ATOM 9749 N N . VAL B 1 511 ? 9.312 38.031 36.625 1 91.19 511 VAL B N 1
ATOM 9750 C CA . VAL B 1 511 ? 9.062 38.344 35.219 1 91.19 511 VAL B CA 1
ATOM 9751 C C . VAL B 1 511 ? 7.57 38.594 35 1 91.19 511 VAL B C 1
ATOM 9753 O O . VAL B 1 511 ? 6.738 37.812 35.5 1 91.19 511 VAL B O 1
ATOM 9756 N N . PRO B 1 512 ? 7.234 39.656 34.375 1 89.5 512 PRO B N 1
ATOM 9757 C CA . PRO B 1 512 ? 5.816 39.938 34.125 1 89.5 512 PRO B CA 1
ATOM 9758 C C . PRO B 1 512 ? 5.137 38.812 33.344 1 89.5 512 PRO B C 1
ATOM 9760 O O . PRO B 1 512 ? 5.738 38.25 32.438 1 89.5 512 PRO B O 1
ATOM 9763 N N . VAL B 1 513 ? 3.939 38.531 33.719 1 88.88 513 VAL B N 1
ATOM 9764 C CA . VAL B 1 513 ? 3.166 37.438 33.156 1 88.88 513 VAL B CA 1
ATOM 9765 C C . VAL B 1 513 ? 2.949 37.688 31.656 1 88.88 513 VAL B C 1
ATOM 9767 O O . VAL B 1 513 ? 2.932 36.719 30.859 1 88.88 513 VAL B O 1
ATOM 9770 N N . HIS B 1 514 ? 2.84 38.875 31.25 1 92.5 514 HIS B N 1
ATOM 9771 C CA . HIS B 1 514 ? 2.598 39.188 29.844 1 92.5 514 HIS B CA 1
ATOM 9772 C C . HIS B 1 514 ? 3.803 38.844 28.984 1 92.5 514 HIS B C 1
ATOM 9774 O O . HIS B 1 514 ? 3.645 38.406 27.844 1 92.5 514 HIS B O 1
ATOM 9780 N N . SER B 1 515 ? 4.957 39.062 29.562 1 93.56 515 SER B N 1
ATOM 9781 C CA . SER B 1 515 ? 6.176 38.719 28.844 1 93.56 515 SER B CA 1
ATOM 9782 C C . SER B 1 515 ? 6.32 37.219 28.688 1 93.56 515 SER B C 1
ATOM 9784 O O . SER B 1 515 ? 6.723 36.75 27.625 1 93.56 515 SER B O 1
ATOM 9786 N N . THR B 1 516 ? 6 36.562 29.719 1 92.25 516 THR B N 1
ATOM 9787 C CA . THR B 1 516 ? 6.086 35.094 29.656 1 92.25 516 THR B CA 1
ATOM 9788 C C . THR B 1 516 ? 5.055 34.531 28.688 1 92.25 516 THR B C 1
ATOM 9790 O O . THR B 1 516 ? 5.344 33.594 27.953 1 92.25 516 THR B O 1
ATOM 9793 N N . LYS B 1 517 ? 3.877 35.062 28.672 1 91.56 517 LYS B N 1
ATOM 9794 C CA . LYS B 1 517 ? 2.826 34.625 27.75 1 91.56 517 LYS B CA 1
ATOM 9795 C C . LYS B 1 517 ? 3.195 34.938 26.312 1 91.56 517 LYS B C 1
ATOM 9797 O O . LYS B 1 517 ? 2.902 34.156 25.406 1 91.56 517 LYS B O 1
ATOM 9802 N N . TRP B 1 518 ? 3.785 36.062 26.141 1 94.75 518 TRP B N 1
ATOM 9803 C CA . TRP B 1 518 ? 4.227 36.438 24.812 1 94.75 518 TRP B CA 1
ATOM 9804 C C . TRP B 1 518 ? 5.273 35.438 24.281 1 94.75 518 TRP B C 1
ATOM 9806 O O . TRP B 1 518 ? 5.207 35.031 23.125 1 94.75 518 TRP B O 1
ATOM 9816 N N . LEU B 1 519 ? 6.211 35.094 25.094 1 95.88 519 LEU B N 1
ATOM 9817 C CA . LEU B 1 519 ? 7.258 34.188 24.688 1 95.88 519 LEU B CA 1
ATOM 9818 C C . LEU B 1 519 ? 6.676 32.812 24.375 1 95.88 519 LEU B C 1
ATOM 9820 O O . LEU B 1 519 ? 7.051 32.188 23.391 1 95.88 519 LEU B O 1
ATOM 9824 N N . LEU B 1 520 ? 5.762 32.438 25.219 1 94.25 520 LEU B N 1
ATOM 9825 C CA . LEU B 1 520 ? 5.121 31.141 25.031 1 94.25 520 LEU B CA 1
ATOM 9826 C C . LEU B 1 520 ? 4.363 31.078 23.719 1 94.25 520 LEU B C 1
ATOM 9828 O O . LEU B 1 520 ? 4.469 30.109 22.969 1 94.25 520 LEU B O 1
ATOM 9832 N N . THR B 1 521 ? 3.664 32.062 23.391 1 92.88 521 THR B N 1
ATOM 9833 C CA . THR B 1 521 ? 2.883 32.125 22.156 1 92.88 521 THR B CA 1
ATOM 9834 C C . THR B 1 521 ? 3.799 32.219 20.938 1 92.88 521 THR B C 1
ATOM 9836 O O . THR B 1 521 ? 3.529 31.609 19.906 1 92.88 521 THR B O 1
ATOM 9839 N N . SER B 1 522 ? 4.863 33 21.078 1 95.62 522 SER B N 1
ATOM 9840 C CA . SER B 1 522 ? 5.812 33.156 19.984 1 95.62 522 SER B CA 1
ATOM 9841 C C . SER B 1 522 ? 6.496 31.828 19.656 1 95.62 522 SER B C 1
ATOM 9843 O O . SER B 1 522 ? 6.633 31.453 18.484 1 95.62 522 SER B O 1
ATOM 9845 N N . VAL B 1 523 ? 6.844 31.141 20.672 1 96.19 523 VAL B N 1
ATOM 9846 C CA . VAL B 1 523 ? 7.527 29.875 20.469 1 96.19 523 VAL B CA 1
ATOM 9847 C C . VAL B 1 523 ? 6.547 28.844 19.922 1 96.19 523 VAL B C 1
ATOM 9849 O O . VAL B 1 523 ? 6.914 28.016 19.094 1 96.19 523 VAL B O 1
ATOM 9852 N N . ASN B 1 524 ? 5.336 28.875 20.406 1 92.62 524 ASN B N 1
ATOM 9853 C CA . ASN B 1 524 ? 4.32 27.953 19.906 1 92.62 524 ASN B CA 1
ATOM 9854 C C . ASN B 1 524 ? 4.102 28.141 18.406 1 92.62 524 ASN B C 1
ATOM 9856 O O . ASN B 1 524 ? 3.949 27.156 17.672 1 92.62 524 ASN B O 1
ATOM 9860 N N . GLU B 1 525 ? 4.086 29.344 17.969 1 92.62 525 GLU B N 1
ATOM 9861 C CA . GLU B 1 525 ? 3.941 29.641 16.547 1 92.62 525 GLU B CA 1
ATOM 9862 C C . GLU B 1 525 ? 5.148 29.141 15.75 1 92.62 525 GLU B C 1
ATOM 9864 O O . GLU B 1 525 ? 5 28.641 14.633 1 92.62 525 GLU B O 1
ATOM 9869 N N . GLY B 1 526 ? 6.246 29.188 16.406 1 94.19 526 GLY B N 1
ATOM 9870 C CA . GLY B 1 526 ? 7.461 28.75 15.742 1 94.19 526 GLY B CA 1
ATOM 9871 C C . GLY B 1 526 ? 7.633 27.234 15.758 1 94.19 526 GLY B C 1
ATOM 9872 O O . GLY B 1 526 ? 8.227 26.656 14.836 1 94.19 526 GLY B O 1
ATOM 9873 N N . MET B 1 527 ? 7.086 26.656 16.766 1 93.31 527 MET B N 1
ATOM 9874 C CA . MET B 1 527 ? 7.25 25.219 16.938 1 93.31 527 MET B CA 1
ATOM 9875 C C . MET B 1 527 ? 6.586 24.453 15.789 1 93.31 527 MET B C 1
ATOM 9877 O O . MET B 1 527 ? 7.035 23.359 15.422 1 93.31 527 MET B O 1
ATOM 9881 N N . PHE B 1 528 ? 5.691 25.078 15.188 1 91.12 528 PHE B N 1
ATOM 9882 C CA . PHE B 1 528 ? 5.043 24.469 14.031 1 91.12 528 PHE B CA 1
ATOM 9883 C C . PHE B 1 528 ? 6.035 24.266 12.891 1 91.12 528 PHE B C 1
ATOM 9885 O O . PHE B 1 528 ? 6.113 23.188 12.312 1 91.12 528 PHE B O 1
ATOM 9892 N N . TYR B 1 529 ? 6.781 25.219 12.641 1 93.38 529 TYR B N 1
ATOM 9893 C CA . TYR B 1 529 ? 7.742 25.172 11.547 1 93.38 529 TYR B CA 1
ATOM 9894 C C . TYR B 1 529 ? 8.953 24.328 11.93 1 93.38 529 TYR B C 1
ATOM 9896 O O . TYR B 1 529 ? 9.484 23.578 11.102 1 93.38 529 TYR B O 1
ATOM 9904 N N . VAL B 1 530 ? 9.32 24.422 13.156 1 94.81 530 VAL B N 1
ATOM 9905 C CA . VAL B 1 530 ? 10.492 23.688 13.625 1 94.81 530 VAL B CA 1
ATOM 9906 C C . VAL B 1 530 ? 10.234 22.188 13.516 1 94.81 530 VAL B C 1
ATOM 9908 O O . VAL B 1 530 ? 11.094 21.422 13.062 1 94.81 530 VAL B O 1
ATOM 9911 N N . LYS B 1 531 ? 9.094 21.812 13.938 1 92.56 531 LYS B N 1
ATOM 9912 C CA . LYS B 1 531 ? 8.734 20.391 13.859 1 92.56 531 LYS B CA 1
ATOM 9913 C C . LYS B 1 531 ? 8.711 19.906 12.414 1 92.56 531 LYS B C 1
ATOM 9915 O O . LYS B 1 531 ? 9.148 18.797 12.117 1 92.56 531 LYS B O 1
ATOM 9920 N N . LEU B 1 532 ? 8.211 20.719 11.547 1 92.38 532 LEU B N 1
ATOM 9921 C CA . LEU B 1 532 ? 8.172 20.375 10.133 1 92.38 532 LEU B CA 1
ATOM 9922 C C . LEU B 1 532 ? 9.578 20.234 9.562 1 92.38 532 LEU B C 1
ATOM 9924 O O . LEU B 1 532 ? 9.852 19.297 8.82 1 92.38 532 LEU B O 1
ATOM 9928 N N . ILE B 1 533 ? 10.445 21.141 9.953 1 93.31 533 ILE B N 1
ATOM 9929 C CA . ILE B 1 533 ? 11.82 21.125 9.469 1 93.31 533 ILE B CA 1
ATOM 9930 C C . ILE B 1 533 ? 12.531 19.875 9.961 1 93.31 533 ILE B C 1
ATOM 9932 O O . ILE B 1 533 ? 13.164 19.156 9.172 1 93.31 533 ILE B O 1
ATOM 9936 N N . GLU B 1 534 ? 12.336 19.578 11.211 1 93.06 534 GLU B N 1
ATOM 9937 C CA . GLU B 1 534 ? 13 18.422 11.789 1 93.06 534 GLU B CA 1
ATOM 9938 C C . GLU B 1 534 ? 12.492 17.125 11.164 1 93.06 534 GLU B C 1
ATOM 9940 O O . GLU B 1 534 ? 13.266 16.203 10.922 1 93.06 534 GLU B O 1
ATOM 9945 N N . LYS B 1 535 ? 11.266 17.078 10.914 1 90 535 LYS B N 1
ATOM 9946 C CA . LYS B 1 535 ? 10.688 15.891 10.305 1 90 535 LYS B CA 1
ATOM 9947 C C . LYS B 1 535 ? 11.195 15.695 8.883 1 90 535 LYS B C 1
ATOM 9949 O O . LYS B 1 535 ? 11.477 14.57 8.461 1 90 535 LYS B O 1
ATOM 9954 N N . CYS B 1 536 ? 11.312 16.75 8.133 1 89.19 536 CYS B N 1
ATOM 9955 C CA . CYS B 1 536 ? 11.727 16.672 6.742 1 89.19 536 CYS B CA 1
ATOM 9956 C C . CYS B 1 536 ? 13.211 16.359 6.629 1 89.19 536 CYS B C 1
ATOM 9958 O O . CYS B 1 536 ? 13.633 15.656 5.711 1 89.19 536 CYS B O 1
ATOM 9960 N N . LEU B 1 537 ? 13.961 16.844 7.559 1 88.12 537 LEU B N 1
ATOM 9961 C CA . LEU B 1 537 ? 15.406 16.656 7.492 1 88.12 537 LEU B CA 1
ATOM 9962 C C . LEU B 1 537 ? 15.805 15.273 8.008 1 88.12 537 LEU B C 1
ATOM 9964 O O . LEU B 1 537 ? 16.812 14.711 7.566 1 88.12 537 LEU B O 1
ATOM 9968 N N . ASP B 1 538 ? 14.992 14.766 8.961 1 85.69 538 ASP B N 1
ATOM 9969 C CA . ASP B 1 538 ? 15.281 13.445 9.531 1 85.69 538 ASP B CA 1
ATOM 9970 C C . ASP B 1 538 ? 14.695 12.336 8.664 1 85.69 538 ASP B C 1
ATOM 9972 O O . ASP B 1 538 ? 13.742 11.664 9.07 1 85.69 538 ASP B O 1
ATOM 9976 N N . ARG B 1 539 ? 15.32 11.984 7.637 1 72.31 539 ARG B N 1
ATOM 9977 C CA . ARG B 1 539 ? 14.797 11.008 6.688 1 72.31 539 ARG B CA 1
ATOM 9978 C C . ARG B 1 539 ? 14.922 9.586 7.234 1 72.31 539 ARG B C 1
ATOM 9980 O O . ARG B 1 539 ? 14.055 8.75 7 1 72.31 539 ARG B O 1
ATOM 9987 N N . ASN B 1 540 ? 15.961 9.328 8.055 1 68.56 540 ASN B N 1
ATOM 9988 C CA . ASN B 1 540 ? 16.203 7.965 8.523 1 68.56 540 ASN B CA 1
ATOM 9989 C C . ASN B 1 540 ? 15.523 7.691 9.859 1 68.56 540 ASN B C 1
ATOM 9991 O O . ASN B 1 540 ? 15.523 6.559 10.344 1 68.56 540 ASN B O 1
ATOM 9995 N N . GLY B 1 541 ? 14.953 8.688 10.445 1 73.25 541 GLY B N 1
ATOM 9996 C CA . GLY B 1 541 ? 14.195 8.5 11.68 1 73.25 541 GLY B CA 1
ATOM 9997 C C . GLY B 1 541 ? 15.078 8.281 12.891 1 73.25 541 GLY B C 1
ATOM 9998 O O . GLY B 1 541 ? 14.633 7.723 13.898 1 73.25 541 GLY B O 1
ATOM 9999 N N . VAL B 1 542 ? 16.25 8.648 12.844 1 75.12 542 VAL B N 1
ATOM 10000 C CA . VAL B 1 542 ? 17.203 8.43 13.922 1 75.12 542 VAL B CA 1
ATOM 10001 C C . VAL B 1 542 ? 16.844 9.312 15.117 1 75.12 542 VAL B C 1
ATOM 10003 O O . VAL B 1 542 ? 17.047 8.93 16.266 1 75.12 542 VAL B O 1
ATOM 10006 N N . ARG B 1 543 ? 16.188 10.414 14.836 1 86.88 543 ARG B N 1
ATOM 10007 C CA . ARG B 1 543 ? 15.914 11.383 15.891 1 86.88 543 ARG B CA 1
ATOM 10008 C C . ARG B 1 543 ? 14.43 11.367 16.266 1 86.88 543 ARG B C 1
ATOM 10010 O O . ARG B 1 543 ? 13.914 12.352 16.797 1 86.88 543 ARG B O 1
ATOM 10017 N N . LEU B 1 544 ? 13.797 10.312 15.961 1 84.5 544 LEU B N 1
ATOM 10018 C CA . LEU B 1 544 ? 12.359 10.227 16.219 1 84.5 544 LEU B CA 1
ATOM 10019 C C . LEU B 1 544 ? 12.07 10.273 17.719 1 84.5 544 LEU B C 1
ATOM 10021 O O . LEU B 1 544 ? 11.148 10.969 18.141 1 84.5 544 LEU B O 1
ATOM 10025 N N . ASN B 1 545 ? 12.883 9.656 18.5 1 84.31 545 ASN B N 1
ATOM 10026 C CA . ASN B 1 545 ? 12.656 9.594 19.938 1 84.31 545 ASN B CA 1
ATOM 10027 C C . ASN B 1 545 ? 12.875 10.953 20.609 1 84.31 545 ASN B C 1
ATOM 10029 O O . ASN B 1 545 ? 12.133 11.328 21.516 1 84.31 545 ASN B O 1
ATOM 10033 N N . ILE B 1 546 ? 13.828 11.672 20.156 1 90.38 546 ILE B N 1
ATOM 10034 C CA . ILE B 1 546 ? 14.133 12.984 20.719 1 90.38 546 ILE B CA 1
ATOM 10035 C C . ILE B 1 546 ? 13.055 13.984 20.328 1 90.38 546 ILE B C 1
ATOM 10037 O O . ILE B 1 546 ? 12.68 14.852 21.125 1 90.38 546 ILE B O 1
ATOM 10041 N N . ARG B 1 547 ? 12.555 13.828 19.125 1 91.75 547 ARG B N 1
ATOM 10042 C CA . ARG B 1 547 ? 11.477 14.703 18.656 1 91.75 547 ARG B CA 1
ATOM 10043 C C . ARG B 1 547 ? 10.195 14.43 19.438 1 91.75 547 ARG B C 1
ATOM 10045 O O . ARG B 1 547 ? 9.445 15.359 19.766 1 91.75 547 ARG B O 1
ATOM 10052 N N . ASN B 1 548 ? 10.047 13.195 19.719 1 89.31 548 ASN B N 1
ATOM 10053 C CA . ASN B 1 548 ? 8.883 12.836 20.516 1 89.31 548 ASN B CA 1
ATOM 10054 C C . ASN B 1 548 ? 8.977 13.383 21.922 1 89.31 548 ASN B C 1
ATOM 10056 O O . ASN B 1 548 ? 7.977 13.82 22.5 1 89.31 548 ASN B O 1
ATOM 10060 N N . ALA B 1 549 ? 10.141 13.297 22.438 1 91.75 549 ALA B N 1
ATOM 10061 C CA . ALA B 1 549 ? 10.352 13.844 23.766 1 91.75 549 ALA B CA 1
ATOM 10062 C C . ALA B 1 549 ? 10.055 15.344 23.812 1 91.75 549 ALA B C 1
ATOM 10064 O O . ALA B 1 549 ? 9.406 15.828 24.734 1 91.75 549 ALA B O 1
ATOM 10065 N N . SER B 1 550 ? 10.531 15.992 22.781 1 94.44 550 SER B N 1
ATOM 10066 C CA . SER B 1 550 ? 10.289 17.438 22.688 1 94.44 550 SER B CA 1
ATOM 10067 C C . SER B 1 550 ? 8.797 17.734 22.594 1 94.44 550 SER B C 1
ATOM 10069 O O . SER B 1 550 ? 8.305 18.672 23.219 1 94.44 550 SER B O 1
ATOM 10071 N N . ASP B 1 551 ? 8.055 16.922 21.891 1 93.25 551 ASP B N 1
ATOM 10072 C CA . ASP B 1 551 ? 6.629 17.141 21.672 1 93.25 551 ASP B CA 1
ATOM 10073 C C . ASP B 1 551 ? 5.84 16.906 22.953 1 93.25 551 ASP B C 1
ATOM 10075 O O . ASP B 1 551 ? 4.949 17.688 23.297 1 93.25 551 ASP B O 1
ATOM 10079 N N . VAL B 1 552 ? 6.219 15.945 23.688 1 92.69 552 VAL B N 1
ATOM 10080 C CA . VAL B 1 552 ? 5.512 15.602 24.922 1 92.69 552 VAL B CA 1
ATOM 10081 C C . VAL B 1 552 ? 5.734 16.688 25.969 1 92.69 552 VAL B C 1
ATOM 10083 O O . VAL B 1 552 ? 4.785 17.141 26.609 1 92.69 552 VAL B O 1
ATOM 10086 N N . VAL B 1 553 ? 6.918 17.141 26.078 1 94.94 553 VAL B N 1
ATOM 10087 C CA . VAL B 1 553 ? 7.242 18.156 27.062 1 94.94 553 VAL B CA 1
ATOM 10088 C C . VAL B 1 553 ? 6.594 19.484 26.672 1 94.94 553 VAL B C 1
ATOM 10090 O O . VAL B 1 553 ? 6.109 20.234 27.531 1 94.94 553 VAL B O 1
ATOM 10093 N N . TRP B 1 554 ? 6.586 19.703 25.406 1 95 554 TRP B N 1
ATOM 10094 C CA . TRP B 1 554 ? 6.012 20.969 24.953 1 95 554 TRP B CA 1
ATOM 10095 C C . TRP B 1 554 ? 4.52 21.031 25.266 1 95 554 TRP B C 1
ATOM 10097 O O . TRP B 1 554 ? 4.008 22.062 25.688 1 95 554 TRP B O 1
ATOM 10107 N N . VAL B 1 555 ? 3.834 19.969 25.062 1 93.19 555 VAL B N 1
ATOM 10108 C CA . VAL B 1 555 ? 2.4 19.922 25.328 1 93.19 555 VAL B CA 1
ATOM 10109 C C . VAL B 1 555 ? 2.143 20.219 26.812 1 93.19 555 VAL B C 1
ATOM 10111 O O . VAL B 1 555 ? 1.233 20.984 27.141 1 93.19 555 VAL B O 1
ATOM 10114 N N . GLU B 1 556 ? 2.977 19.734 27.625 1 93.06 556 GLU B N 1
ATOM 10115 C CA . GLU B 1 556 ? 2.822 19.969 29.062 1 93.06 556 GLU B CA 1
ATOM 10116 C C . GLU B 1 556 ? 3.137 21.406 29.438 1 93.06 556 GLU B C 1
ATOM 10118 O O . GLU B 1 556 ? 2.455 22 30.266 1 93.06 556 GLU B O 1
ATOM 10123 N N . VAL B 1 557 ? 4.121 21.922 28.766 1 93.62 557 VAL B N 1
ATOM 10124 C CA . VAL B 1 557 ? 4.555 23.281 29.062 1 93.62 557 VAL B CA 1
ATOM 10125 C C . VAL B 1 557 ? 3.545 24.281 28.516 1 93.62 557 VAL B C 1
ATOM 10127 O O . VAL B 1 557 ? 3.156 25.234 29.203 1 93.62 557 VAL B O 1
ATOM 10130 N N . GLU B 1 558 ? 3.125 24.109 27.312 1 92.38 558 GLU B N 1
ATOM 10131 C CA . GLU B 1 558 ? 2.246 25.047 26.625 1 92.38 558 GLU B CA 1
ATOM 10132 C C . GLU B 1 558 ? 0.846 25.047 27.234 1 92.38 558 GLU B C 1
ATOM 10134 O O . GLU B 1 558 ? 0.238 26.094 27.406 1 92.38 558 GLU B O 1
ATOM 10139 N N . LEU B 1 559 ? 0.36 23.875 27.609 1 90.81 559 LEU B N 1
ATOM 10140 C CA . LEU B 1 559 ? -1.033 23.781 28.031 1 90.81 559 LEU B CA 1
ATOM 10141 C C . LEU B 1 559 ? -1.156 23.938 29.547 1 90.81 559 LEU B C 1
ATOM 10143 O O . LEU B 1 559 ? -2.062 24.625 30.031 1 90.81 559 LEU B O 1
ATOM 10147 N N . ASP B 1 560 ? -0.239 23.375 30.328 1 89.75 560 ASP B N 1
ATOM 10148 C CA . ASP B 1 560 ? -0.379 23.344 31.781 1 89.75 560 ASP B CA 1
ATOM 10149 C C . ASP B 1 560 ? 0.751 24.125 32.469 1 89.75 560 ASP B C 1
ATOM 10151 O O . ASP B 1 560 ? 0.726 24.328 33.656 1 89.75 560 ASP B O 1
ATOM 10155 N N . GLN B 1 561 ? 1.763 24.562 31.719 1 91.56 561 GLN B N 1
ATOM 10156 C CA . GLN B 1 561 ? 2.93 25.25 32.25 1 91.56 561 GLN B CA 1
ATOM 10157 C C . GLN B 1 561 ? 3.652 24.391 33.281 1 91.56 561 GLN B C 1
ATOM 10159 O O . GLN B 1 561 ? 4.008 24.875 34.375 1 91.56 561 GLN B O 1
ATOM 10164 N N . LYS B 1 562 ? 3.697 23.141 32.938 1 92 562 LYS B N 1
ATOM 10165 C CA . LYS B 1 562 ? 4.414 22.172 33.75 1 92 562 LYS B CA 1
ATOM 10166 C C . LYS B 1 562 ? 5.566 21.547 32.969 1 92 562 LYS B C 1
ATOM 10168 O O . LYS B 1 562 ? 5.492 21.406 31.75 1 92 562 LYS B O 1
ATOM 10173 N N . TRP B 1 563 ? 6.613 21.344 33.625 1 93.62 563 TRP B N 1
ATOM 10174 C CA . TRP B 1 563 ? 7.738 20.594 33.094 1 93.62 563 TRP B CA 1
ATOM 10175 C C . TRP B 1 563 ? 7.938 19.281 33.844 1 93.62 563 TRP B C 1
ATOM 10177 O O . TRP B 1 563 ? 8.305 19.297 35.031 1 93.62 563 TRP B O 1
ATOM 10187 N N . LEU B 1 564 ? 7.746 18.125 33.25 1 92.25 564 LEU B N 1
ATOM 10188 C CA . LEU B 1 564 ? 7.816 16.812 33.875 1 92.25 564 LEU B CA 1
ATOM 10189 C C . LEU B 1 564 ? 7.012 16.766 35.188 1 92.25 564 LEU B C 1
ATOM 10191 O O . LEU B 1 564 ? 7.535 16.391 36.219 1 92.25 564 LEU B O 1
ATOM 10195 N N . CYS B 1 565 ? 5.789 17.297 35.188 1 85 565 CYS B N 1
ATOM 10196 C CA . CYS B 1 565 ? 4.793 17.266 36.25 1 85 565 CYS B CA 1
ATOM 10197 C C . CYS B 1 565 ? 5.129 18.297 37.312 1 85 565 CYS B C 1
ATOM 10199 O O . CYS B 1 565 ? 4.465 18.344 38.375 1 85 565 CYS B O 1
ATOM 10201 N N . LYS B 1 566 ? 6.121 19.062 37.062 1 89.19 566 LYS B N 1
ATOM 10202 C CA . LYS B 1 566 ? 6.43 20.141 38 1 89.19 566 LYS B CA 1
ATOM 10203 C C . LYS B 1 566 ? 5.879 21.469 37.5 1 89.19 566 LYS B C 1
ATOM 10205 O O . LYS B 1 566 ? 6.113 21.859 36.375 1 89.19 566 LYS B O 1
ATOM 10210 N N . ASP B 1 567 ? 5.238 22.109 38.375 1 92 567 ASP B N 1
ATOM 10211 C CA . ASP B 1 567 ? 4.625 23.375 38 1 92 567 ASP B CA 1
ATOM 10212 C C . ASP B 1 567 ? 5.668 24.484 37.938 1 92 567 ASP B C 1
ATOM 10214 O O . ASP B 1 567 ? 6.316 24.812 38.938 1 92 567 ASP B O 1
ATOM 10218 N N . LEU B 1 568 ? 5.852 25.078 36.844 1 91.12 568 LEU B N 1
ATOM 10219 C CA . LEU B 1 568 ? 6.852 26.125 36.594 1 91.12 568 LEU B CA 1
ATOM 10220 C C . LEU B 1 568 ? 6.422 27.438 37.25 1 91.12 568 LEU B C 1
ATOM 10222 O O . LEU B 1 568 ? 7.262 28.219 37.688 1 91.12 568 LEU B O 1
ATOM 10226 N N . HIS B 1 569 ? 5.113 27.641 37.312 1 85.06 569 HIS B N 1
ATOM 10227 C CA . HIS B 1 569 ? 4.605 28.875 37.906 1 85.06 569 HIS B CA 1
ATOM 10228 C C . HIS B 1 569 ? 4.773 28.875 39.406 1 85.06 569 HIS B C 1
ATOM 10230 O O . HIS B 1 569 ? 5.059 29.922 40 1 85.06 569 HIS B O 1
ATOM 10236 N N . GLU B 1 570 ? 4.559 27.719 39.938 1 84.5 570 GLU B N 1
ATOM 10237 C CA . GLU B 1 570 ? 4.754 27.625 41.375 1 84.5 570 GLU B CA 1
ATOM 10238 C C . GLU B 1 570 ? 6.219 27.828 41.75 1 84.5 570 GLU B C 1
ATOM 10240 O O . GLU B 1 570 ? 6.523 28.422 42.812 1 84.5 570 GLU B O 1
ATOM 10245 N N . MET B 1 571 ? 7.105 27.438 40.938 1 83.25 571 MET B N 1
ATOM 10246 C CA . MET B 1 571 ? 8.531 27.609 41.188 1 83.25 571 MET B CA 1
ATOM 10247 C C . MET B 1 571 ? 8.922 29.094 41.094 1 83.25 571 MET B C 1
ATOM 10249 O O . MET B 1 571 ? 9.781 29.547 41.844 1 83.25 571 MET B O 1
ATOM 10253 N N . SER B 1 572 ? 8.312 29.828 40.25 1 80.81 572 SER B N 1
ATOM 10254 C CA . SER B 1 572 ? 8.602 31.234 40.031 1 80.81 572 SER B CA 1
ATOM 10255 C C . SER B 1 572 ? 8.133 32.094 41.188 1 80.81 572 SER B C 1
ATOM 10257 O O . SER B 1 572 ? 8.734 33.125 41.5 1 80.81 572 SER B O 1
ATOM 10259 N N . ASN B 1 573 ? 7.094 31.656 41.906 1 79.5 573 ASN B N 1
ATOM 10260 C CA . ASN B 1 573 ? 6.477 32.469 42.938 1 79.5 573 ASN B CA 1
ATOM 10261 C C . ASN B 1 573 ? 7.109 32.219 44.281 1 79.5 573 ASN B C 1
ATOM 10263 O O . ASN B 1 573 ? 6.812 32.906 45.281 1 79.5 573 ASN B O 1
ATOM 10267 N N . LYS B 1 574 ? 7.977 31.281 44.469 1 74.06 574 LYS B N 1
ATOM 10268 C CA . LYS B 1 574 ? 8.562 30.938 45.781 1 74.06 574 LYS B CA 1
ATOM 10269 C C . LYS B 1 574 ? 9.539 32 46.25 1 74.06 574 LYS B C 1
ATOM 10271 O O . LYS B 1 574 ? 10.125 31.906 47.312 1 74.06 574 LYS B O 1
ATOM 10276 N N . GLY B 1 575 ? 9.492 33.219 45.656 1 64.62 575 GLY B N 1
ATOM 10277 C CA . GLY B 1 575 ? 10.281 34.344 46.125 1 64.62 575 GLY B CA 1
ATOM 10278 C C . GLY B 1 575 ? 11.773 34.094 46.031 1 64.62 575 GLY B C 1
ATOM 10279 O O . GLY B 1 575 ? 12.555 34.719 46.75 1 64.62 575 GLY B O 1
ATOM 10280 N N . ARG B 1 576 ? 12.273 33.219 45.281 1 74.81 576 ARG B N 1
ATOM 10281 C CA . ARG B 1 576 ? 13.688 32.875 45.188 1 74.81 576 ARG B CA 1
ATOM 10282 C C . ARG B 1 576 ? 14.359 33.656 44.062 1 74.81 576 ARG B C 1
ATOM 10284 O O . ARG B 1 576 ? 13.68 34.281 43.25 1 74.81 576 ARG B O 1
ATOM 10291 N N . ASN B 1 577 ? 15.664 33.812 44.156 1 82.44 577 ASN B N 1
ATOM 10292 C CA . ASN B 1 577 ? 16.453 34.438 43.125 1 82.44 577 ASN B CA 1
ATOM 10293 C C . ASN B 1 577 ? 16.609 33.5 41.906 1 82.44 577 ASN B C 1
ATOM 10295 O O . ASN B 1 577 ? 16.391 32.312 42 1 82.44 577 ASN B O 1
ATOM 10299 N N . SER B 1 578 ? 16.828 34.094 40.75 1 89.31 578 SER B N 1
ATOM 10300 C CA . SER B 1 578 ? 17 33.375 39.5 1 89.31 578 SER B CA 1
ATOM 10301 C C . SER B 1 578 ? 18.047 32.25 39.656 1 89.31 578 SER B C 1
ATOM 10303 O O . SER B 1 578 ? 17.875 31.172 39.125 1 89.31 578 SER B O 1
ATOM 10305 N N . LYS B 1 579 ? 19.062 32.531 40.375 1 89.06 579 LYS B N 1
ATOM 10306 C CA . LYS B 1 579 ? 20.125 31.562 40.562 1 89.06 579 LYS B CA 1
ATOM 10307 C C . LYS B 1 579 ? 19.625 30.328 41.312 1 89.06 579 LYS B C 1
ATOM 10309 O O . LYS B 1 579 ? 19.969 29.203 40.969 1 89.06 579 LYS B O 1
ATOM 10314 N N . GLU B 1 580 ? 18.844 30.547 42.281 1 89.31 580 GLU B N 1
ATOM 10315 C CA . GLU B 1 580 ? 18.312 29.453 43.094 1 89.31 580 GLU B CA 1
ATOM 10316 C C . GLU B 1 580 ? 17.312 28.625 42.281 1 89.31 580 GLU B C 1
ATOM 10318 O O . GLU B 1 580 ? 17.266 27.391 42.438 1 89.31 580 GLU B O 1
ATOM 10323 N N . THR B 1 581 ? 16.516 29.328 41.531 1 91.25 581 THR B N 1
ATOM 10324 C CA . THR B 1 581 ? 15.547 28.625 40.688 1 91.25 581 THR B CA 1
ATOM 10325 C C . THR B 1 581 ? 16.25 27.75 39.656 1 91.25 581 THR B C 1
ATOM 10327 O O . THR B 1 581 ? 15.844 26.609 39.438 1 91.25 581 THR B O 1
ATOM 10330 N N . LEU B 1 582 ? 17.266 28.266 39.031 1 93.06 582 LEU B N 1
ATOM 10331 C CA . LEU B 1 582 ? 18.016 27.516 38.031 1 93.06 582 LEU B CA 1
ATOM 10332 C C . LEU B 1 582 ? 18.719 26.328 38.656 1 93.06 582 LEU B C 1
ATOM 10334 O O . LEU B 1 582 ? 18.812 25.25 38.062 1 93.06 582 LEU B O 1
ATOM 10338 N N . GLN B 1 583 ? 19.188 26.562 39.875 1 92.69 583 GLN B N 1
ATOM 10339 C CA . GLN B 1 583 ? 19.859 25.469 40.594 1 92.69 583 GLN B CA 1
ATOM 10340 C C . GLN B 1 583 ? 18.875 24.359 40.938 1 92.69 583 GLN B C 1
ATOM 10342 O O . GLN B 1 583 ? 19.203 23.172 40.844 1 92.69 583 GLN B O 1
ATOM 10347 N N . GLU B 1 584 ? 17.734 24.719 41.312 1 92.25 584 GLU B N 1
ATOM 10348 C CA . GLU B 1 584 ? 16.703 23.719 41.625 1 92.25 584 GLU B CA 1
ATOM 10349 C C . GLU B 1 584 ? 16.344 22.906 40.375 1 92.25 584 GLU B C 1
ATOM 10351 O O . GLU B 1 584 ? 16.188 21.688 40.469 1 92.25 584 GLU B O 1
ATOM 10356 N N . LEU B 1 585 ? 16.141 23.625 39.312 1 94 585 LEU B N 1
ATOM 10357 C CA . LEU B 1 585 ? 15.82 22.938 38.062 1 94 585 LEU B CA 1
ATOM 10358 C C . LEU B 1 585 ? 16.953 22 37.656 1 94 585 LEU B C 1
ATOM 10360 O O . LEU B 1 585 ? 16.703 20.891 37.188 1 94 585 LEU B O 1
ATOM 10364 N N . SER B 1 586 ? 18.141 22.469 37.719 1 94.25 586 SER B N 1
ATOM 10365 C CA . SER B 1 586 ? 19.312 21.656 37.375 1 94.25 586 SER B CA 1
ATOM 10366 C C . SER B 1 586 ? 19.406 20.422 38.281 1 94.25 586 SER B C 1
ATOM 10368 O O . SER B 1 586 ? 19.688 19.328 37.781 1 94.25 586 SER B O 1
ATOM 10370 N N . ASP B 1 587 ? 19.172 20.609 39.562 1 93.94 587 ASP B N 1
ATOM 10371 C CA . ASP B 1 587 ? 19.25 19.5 40.5 1 93.94 587 ASP B CA 1
ATOM 10372 C C . ASP B 1 587 ? 18.156 18.453 40.219 1 93.94 587 ASP B C 1
ATOM 10374 O O . ASP B 1 587 ? 18.422 17.25 40.281 1 93.94 587 ASP B O 1
ATOM 10378 N N . GLN B 1 588 ? 17.047 18.938 39.969 1 93 588 GLN B N 1
ATOM 10379 C CA . GLN B 1 588 ? 15.961 18.016 39.625 1 93 588 GLN B CA 1
ATOM 10380 C C . GLN B 1 588 ? 16.25 17.234 38.375 1 93 588 GLN B C 1
ATOM 10382 O O . GLN B 1 588 ? 15.961 16.031 38.281 1 93 588 GLN B O 1
ATOM 10387 N N . ALA B 1 589 ? 16.688 17.906 37.344 1 95.31 589 ALA B N 1
ATOM 10388 C CA . ALA B 1 589 ? 17.047 17.25 36.062 1 95.31 589 ALA B CA 1
ATOM 10389 C C . ALA B 1 589 ? 18.156 16.234 36.281 1 95.31 589 ALA B C 1
ATOM 10391 O O . ALA B 1 589 ? 18.078 15.109 35.75 1 95.31 589 ALA B O 1
ATOM 10392 N N . GLU B 1 590 ? 19.125 16.609 37.031 1 94.12 590 GLU B N 1
ATOM 10393 C CA . GLU B 1 590 ? 20.234 15.703 37.312 1 94.12 590 GLU B CA 1
ATOM 10394 C C . GLU B 1 590 ? 19.75 14.469 38.094 1 94.12 590 GLU B C 1
ATOM 10396 O O . GLU B 1 590 ? 20.188 13.344 37.781 1 94.12 590 GLU B O 1
ATOM 10401 N N . ASN B 1 591 ? 18.922 14.727 39 1 93.06 591 ASN B N 1
ATOM 10402 C CA . ASN B 1 591 ? 18.391 13.625 39.812 1 93.06 591 ASN B CA 1
ATOM 10403 C C . ASN B 1 591 ? 17.594 12.641 38.938 1 93.06 591 ASN B C 1
ATOM 10405 O O . ASN B 1 591 ? 17.672 11.43 39.156 1 93.06 591 ASN B O 1
ATOM 10409 N N . THR B 1 592 ? 16.828 13.141 38.062 1 91.81 592 THR B N 1
ATOM 10410 C CA . THR B 1 592 ? 16.047 12.297 37.188 1 91.81 592 THR B CA 1
ATOM 10411 C C . THR B 1 592 ? 16.953 11.43 36.312 1 91.81 592 THR B C 1
ATOM 10413 O O . THR B 1 592 ? 16.688 10.242 36.125 1 91.81 592 THR B O 1
ATOM 10416 N N . VAL B 1 593 ? 18.031 11.93 35.781 1 90.62 593 VAL B N 1
ATOM 10417 C CA . VAL B 1 593 ? 18.953 11.203 34.938 1 90.62 593 VAL B CA 1
ATOM 10418 C C . VAL B 1 593 ? 19.734 10.188 35.75 1 90.62 593 VAL B C 1
ATOM 10420 O O . VAL B 1 593 ? 19.953 9.055 35.312 1 90.62 593 VAL B O 1
ATOM 10423 N N . MET B 1 594 ? 20.047 10.594 36.969 1 89.94 594 MET B N 1
ATOM 10424 C CA . MET B 1 594 ? 20.812 9.711 37.812 1 89.94 594 MET B CA 1
ATOM 10425 C C . MET B 1 594 ? 19.969 8.539 38.312 1 89.94 594 MET B C 1
ATOM 10427 O O . MET B 1 594 ? 20.453 7.422 38.438 1 89.94 594 MET B O 1
ATOM 10431 N N . GLU B 1 595 ? 18.812 8.844 38.625 1 87.12 595 GLU B N 1
ATOM 10432 C CA . GLU B 1 595 ? 17.906 7.777 39.031 1 87.12 595 GLU B CA 1
ATOM 10433 C C . GLU B 1 595 ? 17.719 6.762 37.906 1 87.12 595 GLU B C 1
ATOM 10435 O O . GLU B 1 595 ? 17.656 5.555 38.156 1 87.12 595 GLU B O 1
ATOM 10440 N N . PHE B 1 596 ? 17.609 7.211 36.75 1 86.5 596 PHE B N 1
ATOM 10441 C CA . PHE B 1 596 ? 17.5 6.328 35.594 1 86.5 596 PHE B CA 1
ATOM 10442 C C . PHE B 1 596 ? 18.781 5.5 35.438 1 86.5 596 PHE B C 1
ATOM 10444 O O . PHE B 1 596 ? 18.703 4.305 35.125 1 86.5 596 PHE B O 1
ATOM 10451 N N . LYS B 1 597 ? 19.844 6.156 35.5 1 81.31 597 LYS B N 1
ATOM 10452 C CA . LYS B 1 597 ? 21.125 5.469 35.344 1 81.31 597 LYS B CA 1
ATOM 10453 C C . LYS B 1 597 ? 21.266 4.367 36.375 1 81.31 597 LYS B C 1
ATOM 10455 O O . LYS B 1 597 ? 21.812 3.299 36.094 1 81.31 597 LYS B O 1
ATOM 10460 N N . ARG B 1 598 ? 20.797 4.602 37.531 1 76.94 598 ARG B N 1
ATOM 10461 C CA . ARG B 1 598 ? 20.891 3.635 38.594 1 76.94 598 ARG B CA 1
ATOM 10462 C C . ARG B 1 598 ? 19.984 2.436 38.375 1 76.94 598 ARG B C 1
ATOM 10464 O O . ARG B 1 598 ? 20.344 1.302 38.688 1 76.94 598 ARG B O 1
ATOM 10471 N N . ASN B 1 599 ? 18.922 2.756 37.75 1 73.25 599 ASN B N 1
ATOM 10472 C CA . ASN B 1 599 ? 17.906 1.72 37.594 1 73.25 599 ASN B CA 1
ATOM 10473 C C . ASN B 1 599 ? 18.031 1.027 36.25 1 73.25 599 ASN B C 1
ATOM 10475 O O . ASN B 1 599 ? 17.422 -0.026 36.031 1 73.25 599 ASN B O 1
ATOM 10479 N N . ALA B 1 600 ? 18.578 1.7 35.25 1 64.06 600 ALA B N 1
ATOM 10480 C CA . ALA B 1 600 ? 18.594 1.179 33.875 1 64.06 600 ALA B CA 1
ATOM 10481 C C . ALA B 1 600 ? 19.547 -0.007 33.75 1 64.06 600 ALA B C 1
ATOM 10483 O O . ALA B 1 600 ? 20.766 0.167 33.75 1 64.06 600 ALA B O 1
ATOM 10484 N N . ASN B 1 601 ? 19.188 -1.086 34.188 1 57.38 601 ASN B N 1
ATOM 10485 C CA . ASN B 1 601 ? 19.969 -2.301 34 1 57.38 601 ASN B CA 1
ATOM 10486 C C . ASN B 1 601 ? 19.984 -2.744 32.531 1 57.38 601 ASN B C 1
ATOM 10488 O O . ASN B 1 601 ? 20.703 -3.682 32.188 1 57.38 601 ASN B O 1
ATOM 10492 N N . ASP B 1 602 ? 19.062 -2.346 31.766 1 54.59 602 ASP B N 1
ATOM 10493 C CA . ASP B 1 602 ? 18.859 -2.953 30.453 1 54.59 602 ASP B CA 1
ATOM 10494 C C . ASP B 1 602 ? 19.734 -2.281 29.391 1 54.59 602 ASP B C 1
ATOM 10496 O O . ASP B 1 602 ? 19.969 -1.071 29.453 1 54.59 602 ASP B O 1
ATOM 10500 N N . CYS B 1 603 ? 20.547 -3.018 28.656 1 50.84 603 CYS B N 1
ATOM 10501 C CA . CYS B 1 603 ? 21.438 -2.764 27.531 1 50.84 603 CYS B CA 1
ATOM 10502 C C . CYS B 1 603 ? 20.844 -1.744 26.578 1 50.84 603 CYS B C 1
ATOM 10504 O O . CYS B 1 603 ? 21.578 -1.003 25.922 1 50.84 603 CYS B O 1
ATOM 10506 N N . ARG B 1 604 ? 19.625 -1.776 26.25 1 51 604 ARG B N 1
ATOM 10507 C CA . ARG B 1 604 ? 19.016 -0.859 25.297 1 51 604 ARG B CA 1
ATOM 10508 C C . ARG B 1 604 ? 19.203 0.59 25.734 1 51 604 ARG B C 1
ATOM 10510 O O . ARG B 1 604 ? 19.344 1.483 24.891 1 51 604 ARG B O 1
ATOM 10517 N N . MET B 1 605 ? 19.234 0.617 27.109 1 58.94 605 MET B N 1
ATOM 10518 C CA . MET B 1 605 ? 19.312 1.967 27.672 1 58.94 605 MET B CA 1
ATOM 10519 C C . MET B 1 605 ? 20.734 2.504 27.609 1 58.94 605 MET B C 1
ATOM 10521 O O . MET B 1 605 ? 21.016 3.607 28.078 1 58.94 605 MET B O 1
ATOM 10525 N N . LYS B 1 606 ? 21.422 1.71 26.906 1 62.03 606 LYS B N 1
ATOM 10526 C CA . LYS B 1 606 ? 22.797 2.174 26.766 1 62.03 606 LYS B CA 1
ATOM 10527 C C . LYS B 1 606 ? 22.938 3.119 25.578 1 62.03 606 LYS B C 1
ATOM 10529 O O . LYS B 1 606 ? 23.766 4.031 25.594 1 62.03 606 LYS B O 1
ATOM 10534 N N . ASN B 1 607 ? 21.922 2.9 24.625 1 71.06 607 ASN B N 1
ATOM 10535 C CA . ASN B 1 607 ? 21.922 3.84 23.5 1 71.06 607 AS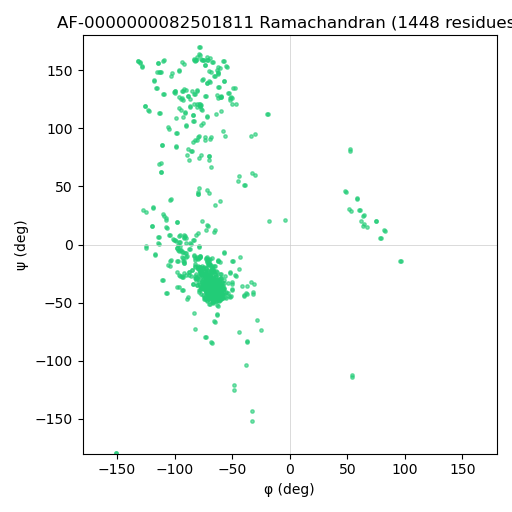N B CA 1
ATOM 10536 C C . ASN B 1 607 ? 21.016 5.031 23.75 1 71.06 607 ASN B C 1
ATOM 10538 O O . ASN B 1 607 ? 19.797 4.859 23.922 1 71.06 607 ASN B O 1
ATOM 10542 N N . PRO B 1 608 ? 21.641 6.156 23.938 1 77.56 608 PRO B N 1
ATOM 10543 C CA . PRO B 1 608 ? 20.844 7.352 24.25 1 77.56 608 PRO B CA 1
ATOM 10544 C C . PRO B 1 608 ? 19.688 7.57 23.281 1 77.56 608 PRO B C 1
ATOM 10546 O O . PRO B 1 608 ? 18.75 8.305 23.594 1 77.56 608 PRO B O 1
ATOM 10549 N N . LEU B 1 609 ? 19.781 6.879 22.234 1 76.44 609 LEU B N 1
ATOM 10550 C CA . LEU B 1 609 ? 18.719 7.008 21.25 1 76.44 609 LEU B CA 1
ATOM 10551 C C . LEU B 1 609 ? 17.438 6.328 21.75 1 76.44 609 LEU B C 1
ATOM 10553 O O . LEU B 1 609 ? 16.344 6.633 21.266 1 76.44 609 LEU B O 1
ATOM 10557 N N . ASN B 1 610 ? 17.578 5.547 22.828 1 76.5 610 ASN B N 1
ATOM 10558 C CA . ASN B 1 610 ? 16.438 4.773 23.297 1 76.5 610 ASN B CA 1
ATOM 10559 C C . ASN B 1 610 ? 16.047 5.145 24.719 1 76.5 610 ASN B C 1
ATOM 10561 O O . ASN B 1 610 ? 15.297 4.414 25.375 1 76.5 610 ASN B O 1
ATOM 10565 N N . TRP B 1 611 ? 16.562 6.32 25.188 1 83.38 611 TRP B N 1
ATOM 10566 C CA . TRP B 1 611 ? 16.188 6.797 26.516 1 83.38 611 TRP B CA 1
ATOM 10567 C C . TRP B 1 611 ? 14.711 7.152 26.578 1 83.38 611 TRP B C 1
ATOM 10569 O O . TRP B 1 611 ? 14.117 7.543 25.562 1 83.38 611 TRP B O 1
ATOM 10579 N N . PRO B 1 612 ? 14.148 6.91 27.688 1 83.69 612 PRO B N 1
ATOM 10580 C CA . PRO B 1 612 ? 12.773 7.391 27.844 1 83.69 612 PRO B CA 1
ATOM 10581 C C . PRO B 1 612 ? 12.656 8.898 27.656 1 83.69 612 PRO B C 1
ATOM 10583 O O . PRO B 1 612 ? 13.633 9.625 27.828 1 83.69 612 PRO B O 1
ATOM 10586 N N . VAL B 1 613 ? 11.523 9.359 27.344 1 87.62 613 VAL B N 1
ATOM 10587 C CA . VAL B 1 613 ? 11.219 10.742 27.016 1 87.62 613 VAL B CA 1
ATOM 10588 C C . VAL B 1 613 ? 11.602 11.648 28.188 1 87.62 613 VAL B C 1
ATOM 10590 O O . VAL B 1 613 ? 12.156 12.734 27.984 1 87.62 613 VAL B O 1
ATOM 10593 N N . GLU B 1 614 ? 11.391 11.211 29.391 1 89.69 614 GLU B N 1
ATOM 10594 C CA . GLU B 1 614 ? 11.641 12.023 30.578 1 89.69 614 GLU B CA 1
ATOM 10595 C C . GLU B 1 614 ? 13.141 12.211 30.812 1 89.69 614 GLU B C 1
ATOM 10597 O O . GLU B 1 614 ? 13.578 13.289 31.234 1 89.69 614 GLU B O 1
ATOM 10602 N N . VAL B 1 615 ? 13.867 11.227 30.438 1 91.56 615 VAL B N 1
ATOM 10603 C CA . VAL B 1 615 ? 15.305 11.266 30.672 1 91.56 615 VAL B CA 1
ATOM 10604 C C . VAL B 1 615 ? 15.969 12.172 29.641 1 91.56 615 VAL B C 1
ATOM 10606 O O . VAL B 1 615 ? 16.891 12.93 29.969 1 91.56 615 VAL B O 1
ATOM 10609 N N . ILE B 1 616 ? 15.469 12.109 28.453 1 92.31 616 ILE B N 1
ATOM 10610 C CA . ILE B 1 616 ? 16.016 12.945 27.406 1 92.31 616 ILE B CA 1
ATOM 10611 C C . ILE B 1 616 ? 15.758 14.422 27.719 1 92.31 616 ILE B C 1
ATOM 10613 O O . ILE B 1 616 ? 16.656 15.25 27.609 1 92.31 616 ILE B O 1
ATOM 10617 N N . ALA B 1 617 ? 14.562 14.68 28.125 1 93.56 617 ALA B N 1
ATOM 10618 C CA . ALA B 1 617 ? 14.188 16.047 28.469 1 93.56 617 ALA B CA 1
ATOM 10619 C C . ALA B 1 617 ? 14.984 16.547 29.672 1 93.56 617 ALA B C 1
ATOM 10621 O O . ALA B 1 617 ? 15.406 17.703 29.703 1 93.56 617 ALA B O 1
ATOM 10622 N N . ALA B 1 618 ? 15.195 15.672 30.656 1 94.38 618 ALA B N 1
ATOM 10623 C CA . ALA B 1 618 ? 15.938 16.031 31.859 1 94.38 618 ALA B CA 1
ATOM 10624 C C . ALA B 1 618 ? 17.406 16.312 31.531 1 94.38 618 ALA B C 1
ATOM 10626 O O . ALA B 1 618 ? 18 17.234 32.094 1 94.38 618 ALA B O 1
ATOM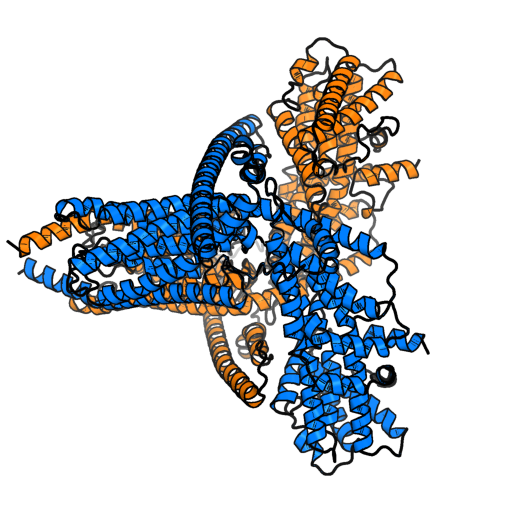 10627 N N . ASN B 1 619 ? 17.938 15.5 30.703 1 92.56 619 ASN B N 1
ATOM 10628 C CA . ASN B 1 619 ? 19.328 15.719 30.297 1 92.56 619 ASN B CA 1
ATOM 10629 C C . ASN B 1 619 ? 19.5 17.078 29.625 1 92.56 619 ASN B C 1
ATOM 10631 O O . ASN B 1 619 ? 20.5 17.766 29.891 1 92.56 619 ASN B O 1
ATOM 10635 N N . SER B 1 620 ? 18.625 17.422 28.734 1 92.12 620 SER B N 1
ATOM 10636 C CA . SER B 1 620 ? 18.688 18.719 28.062 1 92.12 620 SER B CA 1
ATOM 10637 C C . SER B 1 620 ? 18.547 19.859 29.062 1 92.12 620 SER B C 1
ATOM 10639 O O . SER B 1 620 ? 19.281 20.844 28.984 1 92.12 620 SER B O 1
ATOM 10641 N N . MET B 1 621 ? 17.672 19.734 30.031 1 94.56 621 MET B N 1
ATOM 10642 C CA . MET B 1 621 ? 17.453 20.75 31.062 1 94.56 621 MET B CA 1
ATOM 10643 C C . MET B 1 621 ? 18.703 20.922 31.938 1 94.56 621 MET B C 1
ATOM 10645 O O . MET B 1 621 ? 19.078 22.031 32.25 1 94.56 621 MET B O 1
ATOM 10649 N N . TYR B 1 622 ? 19.297 19.891 32.25 1 94.31 622 TYR B N 1
ATOM 10650 C CA . TYR B 1 622 ? 20.5 19.938 33.062 1 94.31 622 TYR B CA 1
ATOM 10651 C C . TYR B 1 622 ? 21.625 20.688 32.344 1 94.31 622 TYR B C 1
ATOM 10653 O O . TYR B 1 622 ? 22.234 21.594 32.906 1 94.31 622 TYR B O 1
ATOM 10661 N N . ARG B 1 623 ? 21.875 20.266 31.141 1 91.31 623 ARG B N 1
ATOM 10662 C CA . ARG B 1 623 ? 22.969 20.859 30.391 1 91.31 623 ARG B CA 1
ATOM 10663 C C . ARG B 1 623 ? 22.75 22.359 30.188 1 91.31 623 ARG B C 1
ATOM 10665 O O . ARG B 1 623 ? 23.688 23.156 30.344 1 91.31 623 ARG B O 1
ATOM 10672 N N . MET B 1 624 ? 21.594 22.75 29.906 1 92.31 624 MET B N 1
ATOM 10673 C CA . MET B 1 624 ? 21.297 24.141 29.609 1 92.31 624 MET B CA 1
ATOM 10674 C C . MET B 1 624 ? 21.312 24.984 30.875 1 92.31 624 MET B C 1
ATOM 10676 O O . MET B 1 624 ? 21.859 26.094 30.891 1 92.31 624 MET B O 1
ATOM 10680 N N . THR B 1 625 ? 20.703 24.5 31.922 1 93.25 625 THR B N 1
ATOM 10681 C CA . THR B 1 625 ? 20.641 25.266 33.156 1 93.25 625 THR B CA 1
ATOM 10682 C C . THR B 1 625 ? 22.031 25.422 33.781 1 93.25 625 THR B C 1
ATOM 10684 O O . THR B 1 625 ? 22.375 26.484 34.281 1 93.25 625 THR B O 1
ATOM 10687 N N . ARG B 1 626 ? 22.812 24.391 33.625 1 92.56 626 ARG B N 1
ATOM 10688 C CA . ARG B 1 626 ? 24.172 24.469 34.156 1 92.56 626 ARG B CA 1
ATOM 10689 C C . ARG B 1 626 ? 25.016 25.453 33.344 1 92.56 626 ARG B C 1
ATOM 10691 O O . ARG B 1 626 ? 25.875 26.141 33.906 1 92.56 626 ARG B O 1
ATOM 10698 N N . THR B 1 627 ? 24.828 25.453 32.094 1 90.88 627 THR B N 1
ATOM 10699 C CA . THR B 1 627 ? 25.547 26.391 31.25 1 90.88 627 THR B CA 1
ATOM 10700 C C . THR B 1 627 ? 25.156 27.828 31.578 1 90.88 627 THR B C 1
ATOM 10702 O O . THR B 1 627 ? 26.016 28.703 31.672 1 90.88 627 THR B O 1
ATOM 10705 N N . ILE B 1 628 ? 23.875 28.094 31.812 1 90.19 628 ILE B N 1
ATOM 10706 C CA . ILE B 1 628 ? 23.406 29.422 32.156 1 90.19 628 ILE B CA 1
ATOM 10707 C C . ILE B 1 628 ? 23.922 29.844 33.531 1 90.19 628 ILE B C 1
ATOM 10709 O O . ILE B 1 628 ? 24.266 31 33.719 1 90.19 628 ILE B O 1
ATOM 10713 N N . LEU B 1 629 ? 24.016 28.875 34.438 1 90.69 629 LEU B N 1
ATOM 10714 C CA . LEU B 1 629 ? 24.516 29.141 35.781 1 90.69 629 LEU B CA 1
ATOM 10715 C C . LEU B 1 629 ? 25.984 29.547 35.75 1 90.69 629 LEU B C 1
ATOM 10717 O O . LEU B 1 629 ? 26.422 30.406 36.5 1 90.69 629 LEU B O 1
ATOM 10721 N N . LEU B 1 630 ? 26.688 28.938 34.844 1 87.81 630 LEU B N 1
ATOM 10722 C CA . LEU B 1 630 ? 28.094 29.281 34.688 1 87.81 630 LEU B CA 1
ATOM 10723 C C . LEU B 1 630 ? 28.266 30.703 34.188 1 87.81 630 LEU B C 1
ATOM 10725 O O . LEU B 1 630 ? 29.156 31.438 34.625 1 87.81 630 LEU B O 1
ATOM 10729 N N . VAL B 1 631 ? 27.391 31.094 33.344 1 82.81 631 VAL B N 1
ATOM 10730 C CA . VAL B 1 631 ? 27.438 32.438 32.812 1 82.81 631 VAL B CA 1
ATOM 10731 C C . VAL B 1 631 ? 27.016 33.438 33.875 1 82.81 631 VAL B C 1
ATOM 10733 O O . VAL B 1 631 ? 27.578 34.531 33.938 1 82.81 631 VAL B O 1
ATOM 10736 N N . LEU B 1 632 ? 26.094 33.094 34.719 1 84.5 632 LEU B N 1
ATOM 10737 C CA . LEU B 1 632 ? 25.594 33.969 35.781 1 84.5 632 LEU B CA 1
ATOM 10738 C C . LEU B 1 632 ? 26.625 34.156 36.875 1 84.5 632 LEU B C 1
ATOM 10740 O O . LEU B 1 632 ? 26.656 35.188 37.562 1 84.5 632 LEU B O 1
ATOM 10744 N N . GLU B 1 633 ? 27.422 33.219 37.062 1 82.31 633 GLU B N 1
ATOM 10745 C CA . GLU B 1 633 ? 28.484 33.312 38.062 1 82.31 633 GLU B CA 1
ATOM 10746 C C . GLU B 1 633 ? 29.562 34.281 37.594 1 82.31 633 GLU B C 1
ATOM 10748 O O . GLU B 1 633 ? 30.203 34.938 38.438 1 82.31 633 GLU B O 1
ATOM 10753 N N . SER B 1 634 ? 29.641 34.406 36.344 1 77.5 634 SER B N 1
ATOM 10754 C CA . SER B 1 634 ? 30.656 35.312 35.812 1 77.5 634 SER B CA 1
ATOM 10755 C C . SER B 1 634 ? 30.141 36.75 35.719 1 77.5 634 SER B C 1
ATOM 10757 O O . SER B 1 634 ? 30.922 37.688 35.781 1 77.5 634 SER B O 1
ATOM 10759 N N . GLU B 1 635 ? 28.891 36.875 35.594 1 73.88 635 GLU B N 1
ATOM 10760 C CA . GLU B 1 635 ? 28.312 38.188 35.406 1 73.88 635 GLU B CA 1
ATOM 10761 C C . GLU B 1 635 ? 27.5 38.594 36.656 1 73.88 635 GLU B C 1
ATOM 10763 O O . GLU B 1 635 ? 26.328 38.219 36.781 1 73.88 635 GLU B O 1
ATOM 10768 N N . ASP B 1 636 ? 28 39.188 37.75 1 65.81 636 ASP B N 1
ATOM 10769 C CA . ASP B 1 636 ? 27.469 39.438 39.062 1 65.81 636 ASP B CA 1
ATOM 10770 C C . ASP B 1 636 ? 26.234 40.344 39 1 65.81 636 ASP B C 1
ATOM 10772 O O . ASP B 1 636 ? 25.422 40.406 39.906 1 65.81 636 ASP B O 1
ATOM 10776 N N . HIS B 1 637 ? 25.938 41 37.875 1 67.94 637 HIS B N 1
ATOM 10777 C CA . HIS B 1 637 ? 24.938 42.062 37.969 1 67.94 637 HIS B CA 1
ATOM 10778 C C . HIS B 1 637 ? 23.734 41.781 37.094 1 67.94 637 HIS B C 1
ATOM 10780 O O . HIS B 1 637 ? 22.984 42.688 36.719 1 67.94 637 HIS B O 1
ATOM 10786 N N . LEU B 1 638 ? 23.359 40.531 36.875 1 79.75 638 LEU B N 1
ATOM 10787 C CA . LEU B 1 638 ? 22.25 40.312 35.969 1 79.75 638 LEU B CA 1
ATOM 10788 C C . LEU B 1 638 ? 20.938 40.156 36.75 1 79.75 638 LEU B C 1
ATOM 10790 O O . LEU B 1 638 ? 20.828 39.312 37.625 1 79.75 638 LEU B O 1
ATOM 10794 N N . THR B 1 639 ? 19.953 41.156 36.469 1 83.44 639 THR B N 1
ATOM 10795 C CA . THR B 1 639 ? 18.609 41.094 37.062 1 83.44 639 THR B CA 1
ATOM 10796 C C . THR B 1 639 ? 17.797 39.969 36.438 1 83.44 639 THR B C 1
ATOM 10798 O O . THR B 1 639 ? 18.188 39.406 35.438 1 83.44 639 THR B O 1
ATOM 10801 N N . ASP B 1 640 ? 16.734 39.594 37.188 1 88.31 640 ASP B N 1
ATOM 10802 C CA . ASP B 1 640 ? 15.844 38.562 36.656 1 88.31 640 ASP B CA 1
ATOM 10803 C C . ASP B 1 640 ? 15.266 38.969 35.312 1 88.31 640 ASP B C 1
ATOM 10805 O O . ASP B 1 640 ? 15.148 38.125 34.406 1 88.31 640 ASP B O 1
ATOM 10809 N N . GLU B 1 641 ? 14.938 40.188 35.125 1 89.38 641 GLU B N 1
ATOM 10810 C CA . GLU B 1 641 ? 14.422 40.688 33.875 1 89.38 641 GLU B CA 1
ATOM 10811 C C . GLU B 1 641 ? 15.5 40.688 32.781 1 89.38 641 GLU B C 1
ATOM 10813 O O . GLU B 1 641 ? 15.219 40.406 31.609 1 89.38 641 GLU B O 1
ATOM 10818 N N . GLY B 1 642 ? 16.656 41 33.219 1 89.5 642 GLY B N 1
ATOM 10819 C CA . GLY B 1 642 ? 17.766 40.938 32.281 1 89.5 642 GLY B CA 1
ATOM 10820 C C . GLY B 1 642 ? 18.062 39.531 31.781 1 89.5 642 GLY B C 1
ATOM 10821 O O . GLY B 1 642 ? 18.375 39.344 30.609 1 89.5 642 GLY B O 1
ATOM 10822 N N . LEU B 1 643 ? 17.938 38.625 32.719 1 91.88 643 LEU B N 1
ATOM 10823 C CA . LEU B 1 643 ? 18.156 37.219 32.344 1 91.88 643 LEU B CA 1
ATOM 10824 C C . LEU B 1 643 ? 17.062 36.75 31.391 1 91.88 643 LEU B C 1
ATOM 10826 O O . LEU B 1 643 ? 17.344 36 30.453 1 91.88 643 LEU B O 1
ATOM 10830 N N . PHE B 1 644 ? 15.797 37.188 31.641 1 94 644 PHE B N 1
ATOM 10831 C CA . PHE B 1 644 ? 14.695 36.844 30.75 1 94 644 PHE B CA 1
ATOM 10832 C C . PHE B 1 644 ? 14.945 37.375 29.344 1 94 644 PHE B C 1
ATOM 10834 O O . PHE B 1 644 ? 14.695 36.656 28.359 1 94 644 PHE B O 1
ATOM 10841 N N . ASN B 1 645 ? 15.445 38.531 29.234 1 92.69 645 ASN B N 1
ATOM 10842 C CA . ASN B 1 645 ? 15.742 39.125 27.922 1 92.69 645 ASN B CA 1
ATOM 10843 C C . ASN B 1 645 ? 16.875 38.375 27.219 1 92.69 645 ASN B C 1
ATOM 10845 O O . ASN B 1 645 ? 16.828 38.188 26 1 92.69 645 ASN B O 1
ATOM 10849 N N . GLN B 1 646 ? 17.828 37.969 27.969 1 90.69 646 GLN B N 1
ATOM 10850 C CA . GLN B 1 646 ? 18.922 37.188 27.391 1 90.69 646 GLN B CA 1
ATOM 10851 C C . GLN B 1 646 ? 18.422 35.812 26.891 1 90.69 646 GLN B C 1
ATOM 10853 O O . GLN B 1 646 ? 18.844 35.344 25.844 1 90.69 646 GLN B O 1
ATOM 10858 N N . LEU B 1 647 ? 17.578 35.219 27.672 1 93.12 647 LEU B N 1
ATOM 10859 C CA . LEU B 1 647 ? 17.016 33.938 27.281 1 93.12 647 LEU B CA 1
ATOM 10860 C C . LEU B 1 647 ? 16.125 34.094 26.062 1 93.12 647 LEU B C 1
ATOM 10862 O O . LEU B 1 647 ? 16.109 33.219 25.188 1 93.12 647 LEU B O 1
ATOM 10866 N N . SER B 1 648 ? 15.375 35.156 26 1 94.69 648 SER B N 1
ATOM 10867 C CA . SER B 1 648 ? 14.531 35.406 24.844 1 94.69 648 SER B CA 1
ATOM 10868 C C . SER B 1 648 ? 15.367 35.594 23.578 1 94.69 648 SER B C 1
ATOM 10870 O O . SER B 1 648 ? 14.992 35.125 22.516 1 94.69 648 SER B O 1
ATOM 10872 N N . THR B 1 649 ? 16.469 36.25 23.734 1 93.19 649 THR B N 1
ATOM 10873 C CA . THR B 1 649 ? 17.375 36.438 22.609 1 93.19 649 THR B CA 1
ATOM 10874 C C . THR B 1 649 ? 18 35.125 22.188 1 93.19 649 THR B C 1
ATOM 10876 O O . THR B 1 649 ? 18.141 34.844 20.984 1 93.19 649 THR B O 1
ATOM 10879 N N . MET B 1 650 ? 18.344 34.344 23.141 1 92.12 650 MET B N 1
ATOM 10880 C CA . MET B 1 650 ? 18.891 33.031 22.828 1 92.12 650 MET B CA 1
ATOM 10881 C C . MET B 1 650 ? 17.875 32.156 22.109 1 92.12 650 MET B C 1
ATOM 10883 O O . MET B 1 650 ? 18.219 31.438 21.172 1 92.12 650 MET B O 1
ATOM 10887 N N . THR B 1 651 ? 16.625 32.188 22.609 1 95 651 THR B N 1
ATOM 10888 C CA . THR B 1 651 ? 15.547 31.453 21.969 1 95 651 THR B CA 1
ATOM 10889 C C . THR B 1 651 ? 15.344 31.922 20.531 1 95 651 THR B C 1
ATOM 10891 O O . THR B 1 651 ? 15.125 31.125 19.625 1 95 651 THR B O 1
ATOM 10894 N N . ALA B 1 652 ? 15.438 33.219 20.312 1 94.56 652 ALA B N 1
ATOM 10895 C CA . ALA B 1 652 ? 15.289 33.781 18.984 1 94.56 652 ALA B CA 1
ATOM 10896 C C . ALA B 1 652 ? 16.406 33.312 18.062 1 94.56 652 ALA B C 1
ATOM 10898 O O . ALA B 1 652 ? 16.172 32.969 16.906 1 94.56 652 ALA B O 1
ATOM 10899 N N . ASP B 1 653 ? 17.594 33.25 18.609 1 91.38 653 ASP B N 1
ATOM 10900 C CA . ASP B 1 653 ? 18.734 32.812 17.812 1 91.38 653 ASP B CA 1
ATOM 10901 C C . ASP B 1 653 ? 18.609 31.359 17.406 1 91.38 653 ASP B C 1
ATOM 10903 O O . ASP B 1 653 ? 18.875 31 16.25 1 91.38 653 ASP B O 1
ATOM 10907 N N . VAL B 1 654 ? 18.219 30.516 18.344 1 91.88 654 VAL B N 1
ATOM 10908 C CA . VAL B 1 654 ? 18.047 29.094 18.062 1 91.88 654 VAL B CA 1
ATOM 10909 C C . VAL B 1 654 ? 16.938 28.906 17.031 1 91.88 654 VAL B C 1
ATOM 10911 O O . VAL B 1 654 ? 17.062 28.109 16.109 1 91.88 654 VAL B O 1
ATOM 10914 N N . MET B 1 655 ? 15.883 29.609 17.234 1 94.06 655 MET B N 1
ATOM 10915 C CA . MET B 1 655 ? 14.75 29.547 16.312 1 94.06 655 MET B CA 1
ATOM 10916 C C . MET B 1 655 ? 15.156 30 14.914 1 94.06 655 MET B C 1
ATOM 10918 O O . MET B 1 655 ? 14.844 29.344 13.922 1 94.06 655 MET B O 1
ATOM 10922 N N . ALA B 1 656 ? 15.859 31.047 14.891 1 91.88 656 ALA B N 1
ATOM 10923 C CA . ALA B 1 656 ? 16.297 31.609 13.617 1 91.88 656 ALA B CA 1
ATOM 10924 C C . ALA B 1 656 ? 17.234 30.641 12.898 1 91.88 656 ALA B C 1
ATOM 10926 O O . ALA B 1 656 ? 17.156 30.484 11.68 1 91.88 656 ALA B O 1
ATOM 10927 N N . ALA B 1 657 ? 18.125 30.047 13.625 1 89.5 657 ALA B N 1
ATOM 10928 C CA . ALA B 1 657 ? 19.062 29.078 13.039 1 89.5 657 ALA B CA 1
ATOM 10929 C C . ALA B 1 657 ? 18.328 27.891 12.445 1 89.5 657 ALA B C 1
ATOM 10931 O O . ALA B 1 657 ? 18.688 27.391 11.383 1 89.5 657 ALA B O 1
ATOM 10932 N N . CYS B 1 658 ? 17.344 27.453 13.133 1 92.56 658 CYS B N 1
ATOM 10933 C CA . CYS B 1 658 ? 16.547 26.328 12.633 1 92.56 658 CYS B CA 1
ATOM 10934 C C . CYS B 1 658 ? 15.758 26.734 11.398 1 92.56 658 CYS B C 1
ATOM 10936 O O . CYS B 1 658 ? 15.695 26 10.422 1 92.56 658 CYS B O 1
ATOM 10938 N N . LEU B 1 659 ? 15.156 27.938 11.438 1 92.88 659 LEU B N 1
ATOM 10939 C CA . LEU B 1 659 ? 14.273 28.406 10.367 1 92.88 659 LEU B CA 1
ATOM 10940 C C . LEU B 1 659 ? 15.055 28.703 9.102 1 92.88 659 LEU B C 1
ATOM 10942 O O . LEU B 1 659 ? 14.477 28.797 8.016 1 92.88 659 LEU B O 1
ATOM 10946 N N . ASN B 1 660 ? 16.344 28.781 9.219 1 88.56 660 ASN B N 1
ATOM 10947 C CA . ASN B 1 660 ? 17.172 28.953 8.031 1 88.56 660 ASN B CA 1
ATOM 10948 C C . ASN B 1 660 ? 17.094 27.75 7.105 1 88.56 660 ASN B C 1
ATOM 10950 O O . ASN B 1 660 ? 17.406 27.844 5.922 1 88.56 660 ASN B O 1
ATOM 10954 N N . ASN B 1 661 ? 16.656 26.672 7.648 1 91 661 ASN B N 1
ATOM 10955 C CA . ASN B 1 661 ? 16.516 25.453 6.855 1 91 661 ASN B CA 1
ATOM 10956 C C . ASN B 1 661 ? 15.188 25.438 6.09 1 91 661 ASN B C 1
ATOM 10958 O O . ASN B 1 661 ? 14.914 24.484 5.352 1 91 661 ASN B O 1
ATOM 10962 N N . LEU B 1 662 ? 14.406 26.484 6.16 1 91.88 662 LEU B N 1
ATOM 10963 C CA . LEU B 1 662 ? 13.086 26.531 5.527 1 91.88 662 LEU B CA 1
ATOM 10964 C C . LEU B 1 662 ? 13.211 26.484 4.008 1 91.88 662 LEU B C 1
ATOM 10966 O O . LEU B 1 662 ? 12.414 25.812 3.34 1 91.88 662 LEU B O 1
ATOM 10970 N N . THR B 1 663 ? 14.203 27.141 3.471 1 87.88 663 THR B N 1
ATOM 10971 C CA . THR B 1 663 ? 14.391 27.141 2.023 1 87.88 663 THR B CA 1
ATOM 10972 C C . THR B 1 663 ? 14.672 25.734 1.512 1 87.88 663 THR B C 1
ATOM 10974 O O . THR B 1 663 ? 14.141 25.328 0.475 1 87.88 663 THR B O 1
ATOM 10977 N N . ARG B 1 664 ? 15.445 25.062 2.279 1 88.25 664 ARG B N 1
ATOM 10978 C CA . ARG B 1 664 ? 15.766 23.688 1.917 1 88.25 664 ARG B CA 1
ATOM 10979 C C . ARG B 1 664 ? 14.531 22.797 2.002 1 88.25 664 ARG B C 1
ATOM 10981 O O . ARG B 1 664 ? 14.312 21.938 1.14 1 88.25 664 ARG B O 1
ATOM 10988 N N . VAL B 1 665 ? 13.734 23 3.016 1 91.62 665 VAL B N 1
ATOM 10989 C CA . VAL B 1 665 ? 12.539 22.203 3.221 1 91.62 665 VAL B CA 1
ATOM 10990 C C . VAL B 1 665 ? 11.539 22.453 2.096 1 91.62 665 VAL B C 1
ATOM 10992 O O . VAL B 1 665 ? 10.922 21.531 1.57 1 91.62 665 VAL B O 1
ATOM 10995 N N . ILE B 1 666 ? 11.375 23.688 1.696 1 91.44 666 ILE B N 1
ATOM 10996 C CA . ILE B 1 666 ? 10.461 24.047 0.623 1 91.44 666 ILE B CA 1
ATOM 10997 C C . ILE B 1 666 ? 10.914 23.406 -0.685 1 91.44 666 ILE B C 1
ATOM 10999 O O . ILE B 1 666 ? 10.102 22.859 -1.434 1 91.44 666 ILE B O 1
ATOM 11003 N N . THR B 1 667 ? 12.219 23.375 -0.893 1 87.25 667 THR B N 1
ATOM 11004 C CA . THR B 1 667 ? 12.758 22.781 -2.107 1 87.25 667 THR B CA 1
ATOM 11005 C C . THR B 1 667 ? 12.578 21.266 -2.086 1 87.25 667 THR B C 1
ATOM 11007 O O . THR B 1 667 ? 12.227 20.656 -3.102 1 87.25 667 THR B O 1
ATOM 11010 N N . MET B 1 668 ? 12.75 20.703 -0.944 1 88.75 668 MET B N 1
ATOM 11011 C CA . MET B 1 668 ? 12.602 19.25 -0.805 1 88.75 668 MET B CA 1
ATOM 11012 C C . MET B 1 668 ? 11.148 18.844 -1.017 1 88.75 668 MET B C 1
ATOM 11014 O O . MET B 1 668 ? 10.883 17.781 -1.603 1 88.75 668 MET B O 1
ATOM 11018 N N . LYS B 1 669 ? 10.234 19.625 -0.564 1 90.06 669 LYS B N 1
ATOM 11019 C CA . LYS B 1 669 ? 8.812 19.312 -0.709 1 90.06 669 LYS B CA 1
ATOM 11020 C C . LYS B 1 669 ? 8.383 19.375 -2.172 1 90.06 669 LYS B C 1
ATOM 11022 O O . LYS B 1 669 ? 7.43 18.703 -2.572 1 90.06 669 LYS B O 1
ATOM 11027 N N . CYS B 1 670 ? 9.102 20.031 -2.965 1 87.25 670 CYS B N 1
ATOM 11028 C CA . CYS B 1 670 ? 8.766 20.172 -4.375 1 87.25 670 CYS B CA 1
ATOM 11029 C C . CYS B 1 670 ? 9.391 19.047 -5.199 1 87.25 670 CYS B C 1
ATOM 11031 O O . CYS B 1 670 ? 8.836 18.641 -6.223 1 87.25 670 CYS B O 1
ATOM 11033 N N . GLN B 1 671 ? 10.516 18.438 -4.746 1 82.25 671 GLN B N 1
ATOM 11034 C CA . GLN B 1 671 ? 11.297 17.578 -5.633 1 82.25 671 GLN B C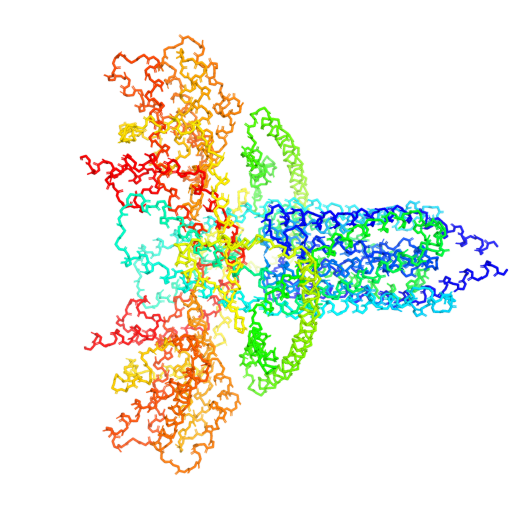A 1
ATOM 11035 C C . GLN B 1 671 ? 11.18 16.109 -5.223 1 82.25 671 GLN B C 1
ATOM 11037 O O . GLN B 1 671 ? 11.273 15.219 -6.062 1 82.25 671 GLN B O 1
ATOM 11042 N N . GLN B 1 672 ? 11.008 15.758 -4.055 1 73 672 GLN B N 1
ATOM 11043 C CA . GLN B 1 672 ? 11.312 14.414 -3.594 1 73 672 GLN B CA 1
ATOM 11044 C C . GLN B 1 672 ? 10.039 13.625 -3.295 1 73 672 GLN B C 1
ATOM 11046 O O . GLN B 1 672 ? 10.102 12.5 -2.797 1 73 672 GLN B O 1
ATOM 11051 N N . ASN B 1 673 ? 8.938 13.938 -3.861 1 75.88 673 ASN B N 1
ATOM 11052 C CA . ASN B 1 673 ? 7.762 13.195 -3.439 1 75.88 673 ASN B CA 1
ATOM 11053 C C . ASN B 1 673 ? 7.246 12.281 -4.555 1 75.88 673 ASN B C 1
ATOM 11055 O O . ASN B 1 673 ? 7.566 12.484 -5.727 1 75.88 673 ASN B O 1
ATOM 11059 N N . ALA B 1 674 ? 6.688 11.195 -4.086 1 80.69 674 ALA B N 1
ATOM 11060 C CA . ALA B 1 674 ? 6.027 10.273 -5.004 1 80.69 674 ALA B CA 1
ATOM 11061 C C . ALA B 1 674 ? 4.953 10.984 -5.82 1 80.69 674 ALA B C 1
ATOM 11063 O O . ALA B 1 674 ? 4.402 12 -5.383 1 80.69 674 ALA B O 1
ATOM 11064 N N . ILE B 1 675 ? 4.656 10.5 -6.977 1 87.31 675 ILE B N 1
ATOM 11065 C CA . ILE B 1 675 ? 3.75 11.133 -7.934 1 87.31 675 ILE B CA 1
ATOM 11066 C C . ILE B 1 675 ? 2.365 11.289 -7.309 1 87.31 675 ILE B C 1
ATOM 11068 O O . ILE B 1 675 ? 1.658 12.258 -7.59 1 87.31 675 ILE B O 1
ATOM 11072 N N . GLU B 1 676 ? 1.958 10.414 -6.367 1 85.5 676 GLU B N 1
ATOM 11073 C CA . GLU B 1 676 ? 0.63 10.453 -5.762 1 85.5 676 GLU B CA 1
ATOM 11074 C C . GLU B 1 676 ? 0.522 11.562 -4.727 1 85.5 676 GLU B C 1
ATOM 11076 O O . GLU B 1 676 ? -0.566 12.094 -4.484 1 85.5 676 GLU B O 1
ATOM 11081 N N . GLU B 1 677 ? 1.644 11.969 -4.176 1 88.19 677 GLU B N 1
ATOM 11082 C CA . GLU B 1 677 ? 1.621 12.953 -3.1 1 88.19 677 GLU B CA 1
ATOM 11083 C C . GLU B 1 677 ? 2.281 14.258 -3.533 1 88.19 677 GLU B C 1
ATOM 11085 O O . GLU B 1 677 ? 2.297 15.234 -2.779 1 88.19 677 GLU B O 1
ATOM 11090 N N . ARG B 1 678 ? 2.717 14.344 -4.691 1 90.12 678 ARG B N 1
ATOM 11091 C CA . ARG B 1 678 ? 3.494 15.484 -5.156 1 90.12 678 ARG B CA 1
ATOM 11092 C C . ARG B 1 678 ? 2.641 16.75 -5.195 1 90.12 678 ARG B C 1
ATOM 11094 O O . ARG B 1 678 ? 3.088 17.812 -4.773 1 90.12 678 ARG B O 1
ATOM 11101 N N . GLU B 1 679 ? 1.462 16.594 -5.645 1 88.5 679 GLU B N 1
ATOM 11102 C CA . GLU B 1 679 ? 0.582 17.766 -5.73 1 88.5 679 GLU B CA 1
ATOM 11103 C C . GLU B 1 679 ? 0.317 18.359 -4.348 1 88.5 679 GLU B C 1
ATOM 11105 O O . GLU B 1 679 ? 0.389 19.562 -4.164 1 88.5 679 GLU B O 1
ATOM 11110 N N . LYS B 1 680 ? 0.066 17.484 -3.463 1 88.25 680 LYS B N 1
ATOM 11111 C CA . LYS B 1 680 ? -0.178 17.938 -2.1 1 88.25 680 LYS B CA 1
ATOM 11112 C C . LYS B 1 680 ? 1.079 18.562 -1.494 1 88.25 680 LYS B C 1
ATOM 11114 O O . LYS B 1 680 ? 1.003 19.562 -0.785 1 88.25 680 LYS B O 1
ATOM 11119 N N . SER B 1 681 ? 2.166 17.969 -1.798 1 92.56 681 SER B N 1
ATOM 11120 C CA . SER B 1 681 ? 3.428 18.453 -1.25 1 92.56 681 SER B CA 1
ATOM 11121 C C . SER B 1 681 ? 3.781 19.828 -1.813 1 92.56 681 SER B C 1
ATOM 11123 O O . SER B 1 681 ? 4.238 20.703 -1.081 1 92.56 681 SER B O 1
ATOM 11125 N N . VAL B 1 682 ? 3.586 20.016 -3.061 1 92.69 682 VAL B N 1
ATOM 11126 C CA . VAL B 1 682 ? 3.896 21.297 -3.684 1 92.69 682 VAL B CA 1
ATOM 11127 C C . VAL B 1 682 ? 2.924 22.375 -3.184 1 92.69 682 VAL B C 1
ATOM 11129 O O . VAL B 1 682 ? 3.305 23.531 -2.99 1 92.69 682 VAL B O 1
ATOM 11132 N N . HIS B 1 683 ? 1.686 21.969 -2.965 1 91.88 683 HIS B N 1
ATOM 11133 C CA . HIS B 1 683 ? 0.71 22.891 -2.381 1 91.88 683 HIS B CA 1
ATOM 11134 C C . HIS B 1 683 ? 1.141 23.344 -0.99 1 91.88 683 HIS B C 1
ATOM 11136 O O . HIS B 1 683 ? 1.009 24.516 -0.646 1 91.88 683 HIS B O 1
ATOM 11142 N N . GLN B 1 684 ? 1.622 22.406 -0.281 1 92.19 684 GLN B N 1
ATOM 11143 C CA . GLN B 1 684 ? 2.107 22.734 1.055 1 92.19 684 GLN B CA 1
ATOM 11144 C C . GLN B 1 684 ? 3.334 23.641 0.985 1 92.19 684 GLN B C 1
ATOM 11146 O O . GLN B 1 684 ? 3.516 24.516 1.837 1 92.19 684 GLN B O 1
ATOM 11151 N N . ALA B 1 685 ? 4.172 23.375 0.011 1 94.06 685 ALA B N 1
ATOM 11152 C CA . ALA B 1 685 ? 5.352 24.219 -0.174 1 94.06 685 ALA B CA 1
ATOM 11153 C C . ALA B 1 685 ? 4.953 25.656 -0.491 1 94.06 685 ALA B C 1
ATOM 11155 O O . ALA B 1 685 ? 5.543 26.594 0.034 1 94.06 685 ALA B O 1
ATOM 11156 N N . ALA B 1 686 ? 3.938 25.844 -1.3 1 94.19 686 ALA B N 1
ATOM 11157 C CA . ALA B 1 686 ? 3.455 27.188 -1.651 1 94.19 686 ALA B CA 1
ATOM 11158 C C . ALA B 1 686 ? 2.863 27.891 -0.436 1 94.19 686 ALA B C 1
ATOM 11160 O O . ALA B 1 686 ? 3.129 29.078 -0.208 1 94.19 686 ALA B O 1
ATOM 11161 N N . LEU B 1 687 ? 2.109 27.172 0.277 1 93.62 687 LEU B N 1
ATOM 11162 C CA . LEU B 1 687 ? 1.528 27.734 1.49 1 93.62 687 LEU B CA 1
ATOM 11163 C C . LEU B 1 687 ? 2.617 28.109 2.488 1 93.62 687 LEU B C 1
ATOM 11165 O O . LEU B 1 687 ? 2.547 29.172 3.119 1 93.62 687 LEU B O 1
ATOM 11169 N N . LEU B 1 688 ? 3.572 27.234 2.613 1 93.94 688 LEU B N 1
ATOM 11170 C CA . LEU B 1 688 ? 4.68 27.484 3.531 1 93.94 688 LEU B CA 1
ATOM 11171 C C . LEU B 1 688 ? 5.473 28.719 3.115 1 93.94 688 LEU B C 1
ATOM 11173 O O . LEU B 1 688 ? 5.91 29.5 3.967 1 93.94 688 LEU B O 1
ATOM 11177 N N . LEU B 1 689 ? 5.695 28.859 1.866 1 94.25 689 LEU B N 1
ATOM 11178 C CA . LEU B 1 689 ? 6.402 30.047 1.385 1 94.25 689 LEU B CA 1
ATOM 11179 C C . LEU B 1 689 ? 5.637 31.312 1.734 1 94.25 689 LEU B C 1
ATOM 11181 O O . LEU B 1 689 ? 6.227 32.281 2.203 1 94.25 689 LEU B O 1
ATOM 11185 N N . GLY B 1 690 ? 4.359 31.297 1.538 1 94 690 GLY B N 1
ATOM 11186 C CA . GLY B 1 690 ? 3.549 32.469 1.884 1 94 690 GLY B CA 1
ATOM 11187 C C . GLY B 1 690 ? 3.58 32.781 3.365 1 94 690 GLY B C 1
ATOM 11188 O O . GLY B 1 690 ? 3.703 33.938 3.742 1 94 690 GLY B O 1
ATOM 11189 N N . GLN B 1 691 ? 3.559 31.766 4.156 1 93.5 691 GLN B N 1
ATOM 11190 C CA . GLN B 1 691 ? 3.545 31.953 5.605 1 93.5 691 GLN B CA 1
ATOM 11191 C C . GLN B 1 691 ? 4.895 32.469 6.109 1 93.5 691 GLN B C 1
ATOM 11193 O O . GLN B 1 691 ? 4.965 33.125 7.137 1 93.5 691 GLN B O 1
ATOM 11198 N N . THR B 1 692 ? 5.98 32.125 5.418 1 92.88 692 THR B N 1
ATOM 11199 C CA . THR B 1 692 ? 7.309 32.375 5.977 1 92.88 692 THR B CA 1
ATOM 11200 C C . THR B 1 692 ? 8.062 33.406 5.16 1 92.88 692 THR B C 1
ATOM 11202 O O . THR B 1 692 ? 9.25 33.656 5.383 1 92.88 692 THR B O 1
ATOM 11205 N N . GLU B 1 693 ? 7.438 34 4.219 1 90.62 693 GLU B N 1
ATOM 11206 C CA . GLU B 1 693 ? 8.117 34.969 3.363 1 90.62 693 GLU B CA 1
ATOM 11207 C C . GLU B 1 693 ? 8.75 36.094 4.191 1 90.62 693 GLU B C 1
ATOM 11209 O O . GLU B 1 693 ? 9.914 36.438 3.982 1 90.62 693 GLU B O 1
ATOM 11214 N N . GLU B 1 694 ? 8.07 36.625 5.117 1 90 694 GLU B N 1
ATOM 11215 C CA . GLU B 1 694 ? 8.594 37.688 5.957 1 90 694 GLU B CA 1
ATOM 11216 C C . GLU B 1 694 ? 9.688 37.188 6.887 1 90 694 GLU B C 1
ATOM 11218 O O . GLU B 1 694 ? 10.648 37.906 7.172 1 90 694 GLU B O 1
ATOM 11223 N N . ILE B 1 695 ? 9.484 36 7.359 1 91.75 695 ILE B N 1
ATOM 11224 C CA . ILE B 1 695 ? 10.484 35.406 8.227 1 91.75 695 ILE B CA 1
ATOM 11225 C C . ILE B 1 695 ? 11.797 35.219 7.461 1 91.75 695 ILE B C 1
ATOM 11227 O O . ILE B 1 695 ? 12.875 35.5 7.98 1 91.75 695 ILE B O 1
ATOM 11231 N N . LEU B 1 696 ? 11.695 34.75 6.254 1 89.81 696 LEU B N 1
ATOM 11232 C CA . LEU B 1 696 ? 12.875 34.531 5.422 1 89.81 696 LEU B CA 1
ATOM 11233 C C . LEU B 1 696 ? 13.57 35.875 5.133 1 89.81 696 LEU B C 1
ATOM 11235 O O . LEU B 1 696 ? 14.797 35.938 5.094 1 89.81 696 LEU B O 1
ATOM 11239 N N . HIS B 1 697 ? 12.789 36.906 5 1 87.44 697 HIS B N 1
ATOM 11240 C CA . HIS B 1 697 ? 13.352 38.219 4.781 1 87.44 697 HIS B CA 1
ATOM 11241 C C . HIS B 1 697 ? 14.125 38.688 6.008 1 87.44 697 HIS B C 1
ATOM 11243 O O . HIS B 1 697 ? 15.188 39.312 5.879 1 87.44 697 HIS B O 1
ATOM 11249 N N . ILE B 1 698 ? 13.586 38.438 7.145 1 88 698 ILE B N 1
ATOM 11250 C CA . ILE B 1 698 ? 14.25 38.812 8.383 1 88 698 ILE B CA 1
ATOM 11251 C C . ILE B 1 698 ? 15.562 38.031 8.531 1 88 698 ILE B C 1
ATOM 11253 O O . ILE B 1 698 ? 16.578 38.625 8.914 1 88 698 ILE B O 1
ATOM 11257 N N . LEU B 1 699 ? 15.523 36.844 8.203 1 87.25 699 LEU B N 1
ATOM 11258 C CA . LEU B 1 699 ? 16.703 36 8.352 1 87.25 699 LEU B CA 1
ATOM 11259 C C . LEU B 1 699 ? 17.781 36.375 7.355 1 87.25 699 LEU B C 1
ATOM 11261 O O . LEU B 1 699 ? 18.984 36.312 7.672 1 87.25 699 LEU B O 1
ATOM 11265 N N . GLN B 1 700 ? 17.422 36.75 6.203 1 81.69 700 GLN B N 1
ATOM 11266 C CA . GLN B 1 700 ? 18.375 37.125 5.164 1 81.69 700 GLN B CA 1
ATOM 11267 C C . GLN B 1 700 ? 19.109 38.406 5.527 1 81.69 700 GLN B C 1
ATOM 11269 O O . GLN B 1 700 ? 20.25 38.625 5.094 1 81.69 700 GLN B O 1
ATOM 11274 N N . GLN B 1 701 ? 18.422 39.188 6.277 1 78.56 701 GLN B N 1
ATOM 11275 C CA . GLN B 1 701 ? 19.062 40.438 6.711 1 78.56 701 GLN B CA 1
ATOM 11276 C C . GLN B 1 701 ? 20.188 40.156 7.703 1 78.56 701 GLN B C 1
ATOM 11278 O O . GLN B 1 701 ? 21.125 40.938 7.828 1 78.56 701 GLN B O 1
ATOM 11283 N N . HIS B 1 702 ? 20.062 39.094 8.359 1 74.12 702 HIS B N 1
ATOM 11284 C CA . HIS B 1 702 ? 21.062 38.75 9.359 1 74.12 702 HIS B CA 1
ATOM 11285 C C . HIS B 1 702 ? 22.109 37.812 8.789 1 74.12 702 HIS B C 1
ATOM 11287 O O . HIS B 1 702 ? 23.172 37.625 9.383 1 74.12 702 HIS B O 1
ATOM 11293 N N . GLU B 1 703 ? 21.812 37.031 7.812 1 59.09 703 GLU B N 1
ATOM 11294 C CA . GLU B 1 703 ? 22.625 35.938 7.266 1 59.09 703 GLU B CA 1
ATOM 11295 C C . GLU B 1 703 ? 23.719 36.469 6.355 1 59.09 703 GLU B C 1
ATOM 11297 O O . GLU B 1 703 ? 23.469 36.812 5.203 1 59.09 703 GLU B O 1
ATOM 11302 N N . GLU B 1 704 ? 24.484 37.469 6.75 1 51.5 704 GLU B N 1
ATOM 11303 C CA . GLU B 1 704 ? 25.562 37.625 5.781 1 51.5 704 GLU B CA 1
ATOM 11304 C C . GLU B 1 704 ? 26.031 36.281 5.27 1 51.5 704 GLU B C 1
ATOM 11306 O O . GLU B 1 704 ? 26.312 36.125 4.078 1 51.5 704 GLU B O 1
ATOM 11311 N N . ARG B 1 705 ? 27.047 35.5 6.105 1 44.16 705 ARG B N 1
ATOM 11312 C CA . ARG B 1 705 ? 28.281 34.781 5.789 1 44.16 705 ARG B CA 1
ATOM 11313 C C . ARG B 1 705 ? 27.984 33.375 5.293 1 44.16 705 ARG B C 1
ATOM 11315 O O . ARG B 1 705 ? 28.641 32.875 4.383 1 44.16 705 ARG B O 1
ATOM 11322 N N . SER B 1 706 ? 27.516 32.281 6.188 1 45.38 706 SER B N 1
ATOM 11323 C CA . SER B 1 706 ? 27.969 30.922 5.93 1 45.38 706 SER B CA 1
ATOM 11324 C C . SER B 1 706 ? 27.047 30.188 4.961 1 45.38 706 SER B C 1
ATOM 11326 O O . SER B 1 706 ? 25.859 30 5.254 1 45.38 706 SER B O 1
ATOM 11328 N N . SER B 1 707 ? 27.109 30.297 3.787 1 46.34 707 SER B N 1
ATOM 11329 C CA . SER B 1 707 ? 26.547 29.797 2.545 1 46.34 707 SER B CA 1
ATOM 11330 C C . SER B 1 707 ? 26.25 28.297 2.639 1 46.34 707 SER B C 1
ATOM 11332 O O . SER B 1 707 ? 25.672 27.703 1.714 1 46.34 707 SER B O 1
ATOM 11334 N N . ASN B 1 708 ? 26.969 27.422 3.299 1 49.62 708 ASN B N 1
ATOM 11335 C CA . ASN B 1 708 ? 26.875 26.016 2.967 1 49.62 708 ASN B CA 1
ATOM 11336 C C . ASN B 1 708 ? 25.672 25.359 3.625 1 49.62 708 ASN B C 1
ATOM 11338 O O . ASN B 1 708 ? 25.656 25.125 4.836 1 49.62 708 ASN B O 1
ATOM 11342 N N . MET B 1 709 ? 24.609 25.359 3.01 1 51.69 709 MET B N 1
ATOM 11343 C CA . MET B 1 709 ? 23.297 24.812 3.334 1 51.69 709 MET B CA 1
ATOM 11344 C C . MET B 1 709 ? 23.422 23.453 4.008 1 51.69 709 MET B C 1
ATOM 11346 O O . MET B 1 709 ? 22.656 23.125 4.914 1 51.69 709 MET B O 1
ATOM 11350 N N . GLU B 1 710 ? 24.25 22.578 3.568 1 53.78 710 GLU B N 1
ATOM 11351 C CA . GLU B 1 710 ? 24.359 21.203 4.082 1 53.78 710 GLU B CA 1
ATOM 11352 C C . GLU B 1 710 ? 24.938 21.203 5.496 1 53.78 710 GLU B C 1
ATOM 11354 O O . GLU B 1 710 ? 24.609 20.328 6.301 1 53.78 710 GLU B O 1
ATOM 11359 N N . LYS B 1 711 ? 25.656 22.281 5.828 1 57.81 711 LYS B N 1
ATOM 11360 C CA . LYS B 1 711 ? 26.391 22.281 7.09 1 57.81 711 LYS B CA 1
ATOM 11361 C C . LYS B 1 711 ? 25.562 22.875 8.219 1 57.81 711 LYS B C 1
ATOM 11363 O O . LYS B 1 711 ? 25.969 22.859 9.375 1 57.81 711 LYS B O 1
ATOM 11368 N N . SER B 1 712 ? 24.188 23.172 7.859 1 64.5 712 SER B N 1
ATOM 11369 C CA . SER B 1 712 ? 23.391 23.844 8.883 1 64.5 712 SER B CA 1
ATOM 11370 C C . SER B 1 712 ? 22.109 23.078 9.195 1 64.5 712 SER B C 1
ATOM 11372 O O . SER B 1 712 ? 21.141 23.641 9.695 1 64.5 712 SER B O 1
ATOM 11374 N N . ALA B 1 713 ? 22.125 21.75 9.008 1 74.38 713 ALA B N 1
ATOM 11375 C CA . ALA B 1 713 ? 20.875 21 9.148 1 74.38 713 ALA B CA 1
ATOM 11376 C C . ALA B 1 713 ? 20.547 20.734 10.617 1 74.38 713 ALA B C 1
ATOM 11378 O O . ALA B 1 713 ? 19.391 20.797 11.023 1 74.38 713 ALA B O 1
ATOM 11379 N N . TYR B 1 714 ? 21.656 20.641 11.383 1 80.06 714 TYR B N 1
ATOM 11380 C CA . TYR B 1 714 ? 21.469 20.297 12.789 1 80.06 714 TYR B CA 1
ATOM 11381 C C . TYR B 1 714 ? 22.219 21.266 13.695 1 80.06 714 TYR B C 1
ATOM 11383 O O . TYR B 1 714 ? 23.141 21.953 13.242 1 80.06 714 TYR B O 1
ATOM 11391 N N . ILE B 1 715 ? 21.766 21.328 14.797 1 77.88 715 ILE B N 1
ATOM 11392 C CA . ILE B 1 715 ? 22.312 22.297 15.75 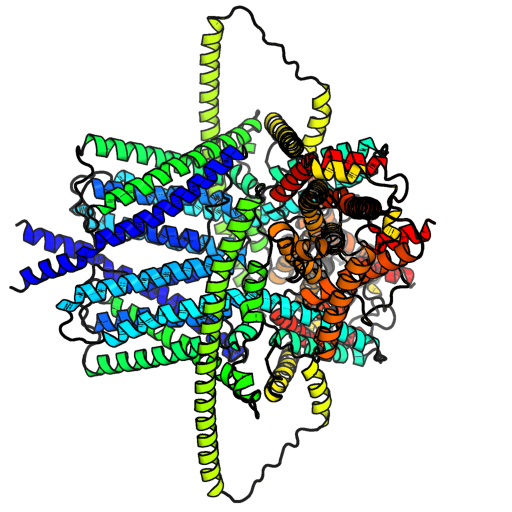1 77.88 715 ILE B CA 1
ATOM 11393 C C . ILE B 1 715 ? 23.797 22.031 15.938 1 77.88 715 ILE B C 1
ATOM 11395 O O . ILE B 1 715 ? 24.594 22.969 16.078 1 77.88 715 ILE B O 1
ATOM 11399 N N . GLU B 1 716 ? 24.188 20.781 15.852 1 76.31 716 GLU B N 1
ATOM 11400 C CA . GLU B 1 716 ? 25.578 20.422 16.047 1 76.31 716 GLU B CA 1
ATOM 11401 C C . GLU B 1 716 ? 26.469 21 14.953 1 76.31 716 GLU B C 1
ATOM 11403 O O . GLU B 1 716 ? 27.562 21.484 15.227 1 76.31 716 GLU B O 1
ATOM 11408 N N . LYS B 1 717 ? 26 20.938 13.852 1 74.62 717 LYS B N 1
ATOM 11409 C CA . LYS B 1 717 ? 26.781 21.438 12.719 1 74.62 717 LYS B CA 1
ATOM 11410 C C . LYS B 1 717 ? 26.875 22.953 12.75 1 74.62 717 LYS B C 1
ATOM 11412 O O . LYS B 1 717 ? 27.891 23.531 12.344 1 74.62 717 LYS B O 1
ATOM 11417 N N . TRP B 1 718 ? 25.844 23.547 13.289 1 74.75 718 TRP B N 1
ATOM 11418 C CA . TRP B 1 718 ? 25.828 25 13.422 1 74.75 718 TRP B CA 1
ATOM 11419 C C . TRP B 1 718 ? 26.859 25.453 14.438 1 74.75 718 TRP B C 1
ATOM 11421 O O . TRP B 1 718 ? 27.531 26.469 14.219 1 74.75 718 TRP B O 1
ATOM 11431 N N . LEU B 1 719 ? 27.031 24.688 15.445 1 71.88 719 LEU B N 1
ATOM 11432 C CA . LEU B 1 719 ? 27.969 25.031 16.5 1 71.88 719 LEU B CA 1
ATOM 11433 C C . LEU B 1 719 ? 29.406 24.906 16.016 1 71.88 719 LEU B C 1
ATOM 11435 O O . LEU B 1 719 ? 30.266 25.734 16.344 1 71.88 719 LEU B O 1
ATOM 11439 N N . VAL B 1 720 ? 29.609 23.906 15.211 1 72.31 720 VAL B N 1
ATOM 11440 C CA . VAL B 1 720 ? 30.938 23.688 14.664 1 72.31 720 VAL B CA 1
ATOM 11441 C C . VAL B 1 720 ? 31.281 24.828 13.703 1 72.31 720 VAL B C 1
ATOM 11443 O O . VAL B 1 720 ? 32.438 25.312 13.68 1 72.31 720 VAL B O 1
ATOM 11446 N N . LEU B 1 721 ? 30.391 25.266 13.023 1 69.19 721 LEU B N 1
ATOM 11447 C CA . LEU B 1 721 ? 30.594 26.344 12.055 1 69.19 721 LEU B CA 1
ATOM 11448 C C . LEU B 1 721 ? 30.922 27.641 12.758 1 69.19 721 LEU B C 1
ATOM 11450 O O . LEU B 1 721 ? 31.766 28.406 12.289 1 69.19 721 LEU B O 1
ATOM 11454 N N . MET B 1 722 ? 30.266 27.844 13.844 1 68.31 722 MET B N 1
ATOM 11455 C CA . MET B 1 722 ? 30.484 29.109 14.562 1 68.31 722 MET B CA 1
ATOM 11456 C C . MET B 1 722 ? 31.828 29.109 15.273 1 68.31 722 MET B C 1
ATOM 11458 O O . MET B 1 722 ? 32.469 30.156 15.422 1 68.31 722 MET B O 1
ATOM 11462 N N . GLU B 1 723 ? 32.219 27.938 15.711 1 63.22 723 GLU B N 1
ATOM 11463 C CA . GLU B 1 723 ? 33.5 27.844 16.359 1 63.22 723 GLU B CA 1
ATOM 11464 C C . GLU B 1 723 ? 34.625 28.109 15.352 1 63.22 723 GLU B C 1
ATOM 11466 O O . GLU B 1 723 ? 35.656 28.734 15.695 1 63.22 723 GLU B O 1
ATOM 11471 N N . HIS B 1 724 ? 34.5 27.547 14.148 1 56.22 724 HIS B N 1
ATOM 11472 C CA . HIS B 1 724 ? 35.531 27.75 13.164 1 56.22 724 HIS B CA 1
ATOM 11473 C C . HIS B 1 724 ? 35.5 29.156 12.602 1 56.22 724 HIS B C 1
ATOM 11475 O O . HIS B 1 724 ? 36.469 29.609 11.977 1 56.22 724 HIS B O 1
ATOM 11481 N N . GLY B 1 725 ? 34.5 29.75 12.594 1 48.12 725 GLY B N 1
ATOM 11482 C CA . GLY B 1 725 ? 34.5 31.109 12.109 1 48.12 725 GLY B CA 1
ATOM 11483 C C . GLY B 1 725 ? 35 32.125 13.117 1 48.12 725 GLY B C 1
ATOM 11484 O O . GLY B 1 725 ? 35.219 33.281 12.789 1 48.12 725 GLY B O 1
ATOM 11485 N N . ASN B 1 726 ? 35.062 31.922 14.383 1 42.31 726 ASN B N 1
ATOM 11486 C CA . ASN B 1 726 ? 35.781 32.844 15.242 1 42.31 726 ASN B CA 1
ATOM 11487 C C . ASN B 1 726 ? 37.281 32.531 15.273 1 42.31 726 ASN B C 1
ATOM 11489 O O . ASN B 1 726 ? 37.656 31.344 15.344 1 42.31 726 ASN B O 1
#

Nearest PDB structures (foldseek):
  7n6g-assembly1_1T  TM=1.169E-01  e=9.690E+00  Chlamydomonas reinhardtii
  7n6g-assembly1_1T  TM=7.792E-02  e=6.819E+00  Chlamydomonas reinhardtii

Sequence (1452 aa):
MGHDNDGVVERQLEAPMPWIGMYVAAASLVCSLAMAADVFHGFRTKKLWFPSKYFAINATSLSLLAVAMKLPVDLSTRMWAGADRLAKVTSLIFLSTAMGNFMTSLGSMNDKEILLNVIALAMLAITVVVNVCIQIIQMRHFLDHREMLVEEIIANLSILFLLVMLSASAVIVPTTKQYLELKYQEMVKKASEEELEQPVDFEKLSTDKLRQMIKKCWVMAETSSPQFVIVRSVTCSTSSVICLVIAFIFAEAQAHTAAKHKSFIETASSYAWSTTWIELAQSAGVILGTIAHGFRWLTAVNFAHSAKGLMSFKTAFKIESYWTQRLVEWKKSSLPLEIRDRKWRKVLHGAKGLVLSFVIKVQILIVLHSKLVQLISVCFVSRIILCFHCIKGLKNKSTSSTSDIHGFSESESGVDTEQDLACYVLLLEGEVEQPPKTLKNICNKVDEVIETGKNQQRKNLKNLLLKIENFSSLTGIYDYQVPNLHSQEPPNCWSLHLVTLTSIAIALPNVPVHSTKWLLTSVNEGMFYVKLIEKCLDRNGVRLNIRNASDVVWVEVELDQKWLCKDLHEMSNKGRNSKETLQELSDQAENTVMEFKRNANDCRMKNPLNWPVEVIAANSMYRMTRTILLVLESEDHLTDEGLFNQLSTMTADVMAACLNNLTRVITMKCQQNAIEEREKSVHQAALLLGQTEEILHILQQHEERSSNMEKSAYIEKWLVLMEHGNMGHDNDGVVERQLEAPMPWIGMYVAAASLVCSLAMAADVFHGFRTKKLWFPSKYFAINATSLSLLAVAMKLPVDLSTRMWAGADRLAKVTSLIFLSTAMGNFMTSLGSMNDKEILLNVIALAMLAITVVVNVCIQIIQMRHFLDHREMLVEEIIANLSILFLLVMLSASAVIVPTTKQYLELKYQEMVKKASEEELEQPVDFEKLSTDKLRQMIKKCWVMAETSSPQFVIVRSVTCSTSSVICLVIAFIFAEAQAHTAAKHKSFIETASSYAWSTTWIELAQSAGVILGTIAHGFRWLTAVNFAHSAKGLMSFKTAFKIESYWTQRLVEWKKSSLPLEIRDRKWRKVLHGAKGLVLSFVIKVQILIVLHSKLVQLISVCFVSRIILCFHCIKGLKNKSTSSTSDIHGFSESESGVDTEQDLACYVLLLEGEVEQPPKTLKNICNKVDEVIETGKNQQRKNLKNLLLKIENFSSLTGIYDYQVPNLHSQEPPNCWSLHLVTLTSIAIALPNVPVHSTKWLLTSVNEGMFYVKLIEKCLDRNGVRLNIRNASDVVWVEVELDQKWLCKDLHEMSNKGRNSKETLQELSDQAENTVMEFKRNANDCRMKNPLNWPVEVIAANSMYRMTRTILLVLESEDHLTDEGLFNQLSTMTADVMAACLNNLTRVITMKCQQNAIEEREKSVHQAALLLGQTEEILHILQQHEERSSNMEKSAYIEKWLVLMEHGN

Organism: NCBI:txid158383

pLDDT: mean 83.58, std 15.0, range [25.42, 98.31]

Secondary structure (DSSP, 8-state):
-HHHHHHHHHHHHHTTHHHHHHHHHHHHHHHHHHHHHHHHHHHHHT-TT---SSS-SSHHHHHHHHHHTHHHH--SS---SHHHHHHHHHHHHHHHHHHHHGGGGGGGS-HHHHHHHHHHHHHHHHHHHHHHHHHHHHGGGT--S-TTHHHHHHHHHHHHHHHHHHHHHHHHHHHHHHHHHHHHHHHHHHHHHHHHHS---SSTHHHHHHHHHHHHHHHHHHHT-HHHHHHTSHHHHHHHHHHHHHHHHHHHHHHHHHHH-S-TT---STTTTHHHHHHHHHHHHHHHHHHHHHHHHHHHHHHHHHH-TT--HHHHTPPPGGGTHHHHHHHHSPPSS----HHHHHHHHHHHHHHHHHHHHHHHHHHHHHHHHHHHHHHHHHHHHHHHHHHHHHHHHHT-SS---------THHHHHHHHHHTT----TTPPPPPHHHHHHHHHHHHHHHHHHHHT--HHHHHHHTT--TTGGGGGS--TTS--SSSSPPPP-HHHHHHHHHHHHHH-TT--HHHHHHHHHHHHHHHHHHHHHHHHH-TT-TTHHHHHHHHHHHHHHHHH-EETTEEHHHHHHS---HHHHHHHHHHHHHHHHHHHHHH--SGGGGSGGG--HHHHHHHHHHHHHHHHHHHHHH-TT--HHHHHHHHHHHHHHHHHHHHTTHHHHHHHHHHS--HHHHHHHHHHHHHHHHHHHHHHHHHHHH--S---GGGGSSHHHHHHHHHHH-/-HHHHHHHHHHHHHTTHHHHHHHHHHHHHHHHHHHHHHHHHHHHHT-TT---SSS-SSHHHHHHHHHHTHHHH--SS---SHHHHHHHHHHHHHHHHHHHHGGGGGGGS-HHHHHHHHHHHHHHHHHHHHHHHHHHHHGGGT--S-TTHHHHHHHHHHHHHHHHHHHHHHHHHHHHHHHHHHHHHHHHHHHHHHHHHS---SSTHHHHHHHHHHHHHHHHHHHT-HHHHHHTSHHHHHHHHHHHHHHHHHHHHHHHHHHH-S-TT---STTTTHHHHHHHHHHHHHHHHHHHHHHHHHHHHHHHHHH-TT--HHHHTPPPGGGTHHHHHHHHSPPSS----HHHHHHHHHHHHHHHHHHHHHHHHHHHHHHHHHHHHHHHHHHHHHHHHHHHHHHHHHT-SS---------GGGHHHHHHHHTT----TTPPPPPHHHHHHHHHHHHHHHHHHHHT--HHHHHHHTT--TTGGGGGS--TTSPPSSSSPPPP-HHHHHHHHHHHHHH-TT--HHHHHHHHHHHHHHHHHHHHHHHHH-TT-TTHHHHHHHHHHHHHHHHH-EETTEEHHHHHHS---HHHHHHHHHHHHHHHHHHHHHH--SGGGGSGGG--HHHHHHHHHHHHHHHHHHHHHH-TT--HHHHHHHHHHHHHHHHHHHHTTHHHHHHHHHHS--TTTHHHHHHHHHHHHHHHHHHHHHHHHH--S---GGGGSSHHHHHHHHHHH-